Protein AF-A0A973FMV4-F1 (afdb_monomer_lite)

Foldseek 3Di:
DDDDPDPPPQDFDFFFQAFDAFFAAFDWDPDFDDDPLWHKFFFQWAWADAFQKIKTAAAWIDTPNDTDHFAQKIKMFGAAQAVRDTDDPVRPRIDIDGADKDQFFDDDLVLQPDDDDPQSSVNNRDIDSTFGQWYWDWDYPDNFWGKIKTAKGWDQDPRPGIDIGQWIKIWTQDPVRDTDIDIFAGDDDDDPPPDQPQPDDPPDRWRKTKHAGQWAWEWWWFADPVRDIWIKIKTAKRMWIFTPDPPDDDRPPDRTDAIALKMKMFIAPRVPRHTAALVQPDDDDPDRPDPDSNRSMDIAPDGDDDADDPCPPPVNPDDPHDFHFGQKYKEKDWFQDPVRHIKIKMKIAWGARDPVRPGIDFFIFMWTQDPSRHTHCDDNCQRGLGNDTQGHQHWGQWYWYDAFQKIWIAFGDGPPPPLQQARWTKIFGAASNRHTDQQDPPPDSHSIHGRRPHRHDDDDDPSKDRFGSWYKYKHNHDHDPPDPGRQTPRKIKIKTAWGAIPVRDTDRIITIAMDRGHRHPDGGDRDFGKIKGKKDFPWDWDDDPVDTDTFWKWFWKKKWFKADDCVQAVFWAKFKKKFFAADPRSDDPIPVVDDSPGDIFDRQALDPVDPHRDDHDDPNNRMRMGTPCNRPVDRIDIGRIMMMMMGTDRHPDSRTTMDTNDMDTDIATQAFWFKFQDPVQWDFDADPVLATPDIWHKMATADPVCLVRGFAQLVQQVRVVHHSKDKFKKFKFKDWDAPVDPADDQDQDQLQPDDLVNCVRRFKMKIAISVQHGRGDMDIQFAADPPGMFMFGSVPPRDTDGGPVVVVQDFTKMKMWMATRSPPSGDGPPVSSVRSTDDIDIGGHHHHDDPDPPDDD

Structure (mmCIF, N/CA/C/O backbone):
data_AF-A0A973FMV4-F1
#
_entry.id   AF-A0A973FMV4-F1
#
loop_
_atom_site.group_PDB
_atom_site.id
_atom_site.type_symbol
_atom_site.label_atom_id
_atom_site.label_alt_id
_atom_site.label_comp_id
_atom_site.label_asym_id
_atom_site.label_entity_id
_atom_site.label_seq_id
_atom_site.pdbx_PDB_ins_code
_atom_site.Cartn_x
_atom_site.Cartn_y
_atom_site.Cartn_z
_atom_site.occupancy
_atom_site.B_iso_or_equiv
_atom_site.auth_seq_id
_atom_site.auth_comp_id
_atom_site.auth_asym_id
_atom_site.auth_atom_id
_atom_site.pdbx_PDB_model_num
ATOM 1 N N . MET A 1 1 ? -16.065 28.332 24.708 1.00 24.17 1 MET A N 1
ATOM 2 C CA . MET A 1 1 ? -14.811 29.076 24.448 1.00 24.17 1 MET A CA 1
ATOM 3 C C . MET A 1 1 ? -14.912 29.711 23.071 1.00 24.17 1 MET A C 1
ATOM 5 O O . MET A 1 1 ? -15.606 29.163 22.229 1.00 24.17 1 MET A O 1
ATOM 9 N N . ALA A 1 2 ? -14.351 30.909 22.912 1.00 19.81 2 ALA A N 1
ATOM 10 C CA . ALA A 1 2 ? -14.597 31.824 21.800 1.00 19.81 2 ALA A CA 1
ATOM 11 C C . ALA A 1 2 ? -14.082 31.318 20.441 1.00 19.81 2 ALA A C 1
ATOM 13 O O . ALA A 1 2 ? -13.019 30.707 20.370 1.00 19.81 2 ALA A O 1
ATOM 14 N N . ALA A 1 3 ? -14.823 31.653 19.380 1.00 25.33 3 ALA A N 1
ATOM 15 C CA . ALA A 1 3 ? -14.397 31.561 17.990 1.00 25.33 3 ALA A CA 1
ATOM 16 C C . ALA A 1 3 ? -13.209 32.509 17.753 1.00 25.33 3 ALA A C 1
ATOM 18 O O . ALA A 1 3 ? -13.370 33.729 17.713 1.00 25.33 3 ALA A O 1
ATOM 19 N N . GLY A 1 4 ? -12.011 31.938 17.651 1.00 22.44 4 GLY A N 1
ATOM 20 C CA . GLY A 1 4 ? -10.815 32.610 17.164 1.00 22.44 4 GLY A CA 1
ATOM 21 C C . GLY A 1 4 ? -10.494 32.083 15.772 1.00 22.44 4 GLY A C 1
ATOM 22 O O . GLY A 1 4 ? -10.337 30.881 15.597 1.00 22.44 4 GLY A O 1
ATOM 23 N N . SER A 1 5 ? -10.388 32.986 14.802 1.00 24.94 5 SER A N 1
ATOM 24 C CA . SER A 1 5 ? -9.951 32.756 13.421 1.00 24.94 5 SER A CA 1
ATOM 25 C C . SER A 1 5 ? -8.449 32.435 13.318 1.00 24.94 5 SER A C 1
ATOM 27 O O . SER A 1 5 ? -7.736 33.030 12.513 1.00 24.94 5 SER A O 1
ATOM 29 N N . GLY A 1 6 ? -7.938 31.566 14.188 1.00 23.03 6 GLY A N 1
ATOM 30 C CA . GLY A 1 6 ? -6.608 30.994 14.038 1.00 23.03 6 GLY A CA 1
ATOM 31 C C . GLY A 1 6 ? -6.732 29.743 13.187 1.00 23.03 6 GLY A C 1
ATOM 32 O O . GLY A 1 6 ? -7.500 28.856 13.549 1.00 23.03 6 GLY A O 1
ATOM 33 N N . GLU A 1 7 ? -6.009 29.679 12.070 1.00 24.47 7 GLU A N 1
ATOM 34 C CA . GLU A 1 7 ? -5.793 28.424 11.354 1.00 24.47 7 GLU A CA 1
ATOM 35 C C . GLU A 1 7 ? -5.340 27.366 12.366 1.00 24.47 7 GLU A C 1
ATOM 37 O O . GLU A 1 7 ? -4.247 27.446 12.933 1.00 24.47 7 GLU A O 1
ATOM 42 N N . VAL A 1 8 ? -6.212 26.399 12.641 1.00 25.64 8 VAL A N 1
ATOM 43 C CA . VAL A 1 8 ? -5.812 25.179 13.330 1.00 25.64 8 VAL A CA 1
ATOM 44 C C . VAL A 1 8 ? -5.012 24.401 12.293 1.00 25.64 8 VAL A C 1
ATOM 46 O O . VAL A 1 8 ? -5.556 24.009 11.258 1.00 25.64 8 VAL A O 1
ATOM 49 N N . ALA A 1 9 ? -3.703 24.278 12.517 1.00 27.02 9 ALA A N 1
ATOM 50 C CA . ALA A 1 9 ? -2.853 23.431 11.691 1.00 27.02 9 ALA A CA 1
ATOM 51 C C . ALA A 1 9 ? -3.421 22.008 11.691 1.00 27.02 9 ALA A C 1
ATOM 53 O O . ALA A 1 9 ? -3.911 21.557 12.728 1.00 27.02 9 ALA A O 1
ATOM 54 N N . ASP A 1 10 ? -3.343 21.312 10.556 1.00 30.14 10 ASP A N 1
ATOM 55 C CA . ASP A 1 10 ? -3.688 19.894 10.493 1.00 30.14 10 ASP A CA 1
ATOM 56 C C . ASP A 1 10 ? -2.794 19.158 11.501 1.00 30.14 10 ASP A C 1
ATOM 58 O O . ASP A 1 10 ? -1.574 19.064 11.331 1.00 30.14 10 ASP A O 1
ATOM 62 N N . VAL A 1 11 ? -3.381 18.717 12.613 1.00 31.17 11 VAL A N 1
ATOM 63 C CA . VAL A 1 11 ? -2.667 17.939 13.622 1.00 31.17 11 VAL A CA 1
ATOM 64 C C . VAL A 1 11 ? -2.811 16.480 13.232 1.00 31.17 11 VAL A C 1
ATOM 66 O O . VAL A 1 11 ? -3.914 16.007 12.974 1.00 31.17 11 VAL A O 1
ATOM 69 N N . THR A 1 12 ? -1.684 15.776 13.173 1.00 30.75 12 THR A N 1
ATOM 70 C CA . THR A 1 12 ? -1.635 14.328 12.968 1.00 30.75 12 THR A CA 1
ATOM 71 C C . THR A 1 12 ? -2.598 13.619 13.925 1.00 30.75 12 THR A C 1
ATOM 73 O O . THR A 1 12 ? -2.597 13.920 15.121 1.00 30.75 12 THR A O 1
ATOM 76 N N . GLY A 1 13 ? -3.434 12.731 13.380 1.00 35.91 13 GLY A N 1
ATOM 77 C CA . GLY A 1 13 ? -4.390 11.952 14.161 1.00 35.91 13 GLY A CA 1
ATOM 78 C C . GLY A 1 13 ? -5.590 11.475 13.351 1.00 35.91 13 GLY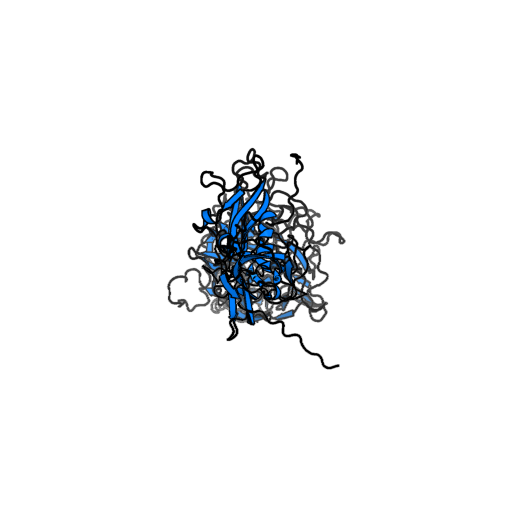 A C 1
ATOM 79 O O . GLY A 1 13 ? -6.372 12.268 12.845 1.00 35.91 13 GLY A O 1
ATOM 80 N N . ALA A 1 14 ? -5.754 10.154 13.298 1.00 35.53 14 ALA A N 1
ATOM 81 C CA . ALA A 1 14 ? -6.894 9.388 12.780 1.00 35.53 14 ALA A CA 1
ATOM 82 C C . ALA A 1 14 ? -6.925 9.118 11.254 1.00 35.53 14 ALA A C 1
ATOM 84 O O . ALA A 1 14 ? -7.119 7.963 10.871 1.00 35.53 14 ALA A O 1
ATOM 85 N N . THR A 1 15 ? -6.623 10.082 10.379 1.00 42.78 15 THR A N 1
ATOM 86 C CA . THR A 1 15 ? -6.487 9.837 8.926 1.00 42.78 15 THR A CA 1
ATOM 87 C C . THR A 1 15 ? -5.191 10.445 8.424 1.00 42.78 15 THR A C 1
ATOM 89 O O . THR A 1 15 ? -5.005 11.655 8.528 1.00 42.78 15 THR A O 1
ATOM 92 N N . GLN A 1 16 ? -4.277 9.637 7.882 1.00 41.00 16 GLN A N 1
ATOM 93 C CA . GLN A 1 16 ? -3.036 10.180 7.338 1.00 41.00 16 GLN A CA 1
ATOM 94 C C . GLN A 1 16 ? -3.319 10.884 6.011 1.00 41.00 16 GLN A C 1
ATOM 96 O O . GLN A 1 16 ? -3.355 10.266 4.951 1.00 41.00 16 GLN A O 1
ATOM 101 N N . LEU A 1 17 ? -3.538 12.192 6.095 1.00 49.50 17 LEU A N 1
ATOM 102 C CA . LEU A 1 17 ? -3.552 13.088 4.955 1.00 49.50 17 LEU A CA 1
ATOM 103 C C . LEU A 1 17 ? -2.108 13.295 4.503 1.00 49.50 17 LEU A C 1
ATOM 105 O O . LEU A 1 17 ? -1.320 13.899 5.227 1.00 49.50 17 LEU A O 1
ATOM 109 N N . SER A 1 18 ? -1.725 12.778 3.339 1.00 49.75 18 SER A N 1
ATOM 110 C CA . SER A 1 18 ? -0.376 13.000 2.816 1.00 49.75 18 SER A CA 1
ATOM 111 C C . SER A 1 18 ? -0.272 14.451 2.322 1.00 49.75 18 SER A C 1
ATOM 113 O O . SER A 1 18 ? -0.866 14.755 1.280 1.00 49.75 18 SER A O 1
ATOM 115 N N . PRO A 1 19 ? 0.443 15.364 3.012 1.00 52.84 19 PRO A N 1
ATOM 116 C CA . PRO A 1 19 ? 0.481 16.770 2.630 1.00 52.84 19 PRO A CA 1
ATOM 117 C C . PRO A 1 19 ? 1.036 16.930 1.212 1.00 52.84 19 PRO A C 1
ATOM 119 O O . PRO A 1 19 ? 1.920 16.178 0.782 1.00 52.84 19 PRO A O 1
ATOM 122 N N . ALA A 1 20 ? 0.503 17.902 0.471 1.00 58.97 20 ALA A N 1
ATOM 123 C CA . ALA A 1 20 ? 1.030 18.254 -0.835 1.00 58.97 20 ALA A CA 1
ATOM 124 C C . ALA A 1 20 ? 2.138 19.298 -0.682 1.00 58.97 20 ALA A C 1
ATOM 126 O O . ALA A 1 20 ? 1.915 20.368 -0.120 1.00 58.97 20 ALA A O 1
ATOM 127 N N . GLY A 1 21 ? 3.337 18.997 -1.173 1.00 61.78 21 GLY A N 1
ATOM 128 C CA . GLY A 1 21 ? 4.475 19.904 -1.079 1.00 61.78 21 GLY A CA 1
ATOM 129 C C . GLY A 1 21 ? 5.780 19.243 -1.503 1.00 61.78 21 GLY A C 1
ATOM 130 O O . GLY A 1 21 ? 5.813 18.060 -1.845 1.00 61.78 21 GLY A O 1
ATOM 131 N N . SER A 1 22 ? 6.860 20.021 -1.486 1.00 70.25 22 SER A N 1
ATOM 132 C CA . SER A 1 22 ? 8.196 19.531 -1.819 1.00 70.25 22 SER A CA 1
ATOM 133 C C . SER A 1 22 ? 8.661 18.491 -0.808 1.00 70.25 22 SER A C 1
ATOM 135 O O . SER A 1 22 ? 8.516 18.676 0.403 1.00 70.25 22 SER A O 1
ATOM 137 N N . LEU A 1 23 ? 9.230 17.398 -1.312 1.00 77.19 23 LEU A N 1
ATOM 138 C CA . LEU A 1 23 ? 9.696 16.285 -0.494 1.00 77.19 23 LEU A CA 1
ATOM 139 C C . LEU A 1 23 ? 10.839 16.703 0.437 1.00 77.19 23 LEU A C 1
ATOM 141 O O . LEU A 1 23 ? 11.730 17.463 0.055 1.00 77.19 23 LEU A O 1
ATOM 145 N N . LYS A 1 24 ? 10.836 16.152 1.654 1.00 78.31 24 LYS A N 1
ATOM 146 C CA . LYS A 1 24 ? 11.983 16.197 2.569 1.00 78.31 24 LYS A CA 1
ATOM 147 C C . LYS A 1 24 ? 13.220 15.594 1.888 1.00 78.31 24 LYS A C 1
ATOM 149 O O . LYS A 1 24 ? 13.071 14.605 1.167 1.00 78.31 24 LYS A O 1
ATOM 154 N N . PRO A 1 25 ? 14.433 16.117 2.145 1.00 79.69 25 PRO A N 1
ATOM 155 C CA . PRO A 1 25 ? 15.651 15.524 1.612 1.00 79.69 25 PRO A CA 1
ATOM 156 C C . PRO A 1 25 ? 15.796 14.056 2.030 1.00 79.69 25 PRO A C 1
ATOM 158 O O . PRO A 1 25 ? 15.626 13.710 3.199 1.00 79.69 25 PRO A O 1
ATOM 161 N N . TRP A 1 26 ? 16.124 13.195 1.073 1.00 84.44 26 TRP A N 1
ATOM 162 C CA . TRP A 1 26 ? 16.372 11.776 1.287 1.00 84.44 26 TRP A CA 1
ATOM 163 C C . TRP A 1 26 ? 17.829 11.583 1.720 1.00 84.44 26 TRP A C 1
ATOM 165 O O . TRP A 1 26 ? 18.738 11.951 0.963 1.00 84.44 26 TRP A O 1
ATOM 175 N N . PRO A 1 27 ? 18.091 11.052 2.928 1.00 81.00 27 PRO A N 1
ATOM 176 C CA . PRO A 1 27 ? 19.449 10.803 3.384 1.00 81.00 27 PRO A CA 1
ATOM 177 C C . PRO A 1 27 ? 20.155 9.733 2.546 1.00 81.00 27 PRO A C 1
ATOM 179 O O . PRO A 1 27 ? 19.561 8.760 2.076 1.00 81.00 27 PRO A O 1
ATOM 182 N N . LEU A 1 28 ? 21.471 9.911 2.411 1.00 81.25 28 LEU A N 1
ATOM 183 C CA . LEU A 1 28 ? 22.369 8.845 1.989 1.00 81.25 28 LEU A CA 1
ATOM 184 C C . LEU A 1 28 ? 22.491 7.839 3.141 1.00 81.25 28 LEU A C 1
ATOM 186 O O . LEU A 1 28 ? 22.871 8.217 4.251 1.00 81.25 28 LEU A O 1
ATOM 190 N N . ILE A 1 29 ? 22.220 6.564 2.877 1.00 78.62 29 ILE A N 1
ATOM 191 C CA . ILE A 1 29 ? 22.495 5.492 3.834 1.00 78.62 29 ILE A CA 1
ATOM 192 C C . ILE A 1 29 ? 24.009 5.256 3.853 1.00 78.62 29 ILE A C 1
ATOM 194 O O . ILE A 1 29 ? 24.638 5.126 2.803 1.00 78.62 29 ILE A O 1
ATOM 198 N N . ALA A 1 30 ? 24.605 5.158 5.044 1.00 65.81 30 ALA A N 1
ATOM 199 C CA . ALA A 1 30 ? 26.045 4.922 5.224 1.00 65.81 30 ALA A CA 1
ATOM 200 C C . ALA A 1 30 ? 26.536 3.554 4.693 1.00 65.81 30 ALA A C 1
ATOM 202 O O . ALA A 1 30 ? 27.715 3.227 4.811 1.00 65.81 30 ALA A O 1
ATOM 203 N N . THR A 1 31 ? 25.640 2.745 4.127 1.00 69.19 31 THR A N 1
ATOM 204 C CA . THR A 1 31 ? 25.896 1.405 3.606 1.00 69.19 31 THR A CA 1
ATOM 205 C C . THR A 1 31 ? 25.803 1.401 2.085 1.00 69.19 31 THR A C 1
ATOM 207 O O . THR A 1 31 ? 24.823 1.883 1.518 1.00 69.19 31 THR A O 1
ATOM 210 N N . SER A 1 32 ? 26.786 0.799 1.426 1.00 73.88 32 SER A N 1
ATOM 211 C CA . SER A 1 32 ? 26.809 0.556 -0.016 1.00 73.88 32 SER A CA 1
ATOM 212 C C . SER A 1 32 ? 26.466 -0.906 -0.327 1.00 73.88 32 SER A C 1
ATOM 214 O O . SER A 1 32 ? 26.467 -1.768 0.558 1.00 73.88 32 SER A O 1
ATOM 216 N N . ILE A 1 33 ? 26.163 -1.203 -1.595 1.00 79.38 33 ILE A N 1
ATOM 217 C CA . ILE A 1 33 ? 26.164 -2.596 -2.063 1.00 79.38 33 ILE A CA 1
ATOM 218 C C . ILE A 1 33 ? 27.600 -3.104 -1.944 1.00 79.38 33 ILE A C 1
ATOM 220 O O . ILE A 1 33 ? 28.506 -2.510 -2.532 1.00 79.38 33 ILE A O 1
ATOM 224 N N . SER A 1 34 ? 27.813 -4.192 -1.206 1.00 75.06 34 SER A N 1
ATOM 225 C CA . SER A 1 34 ? 29.138 -4.772 -1.002 1.00 75.06 34 SER A CA 1
ATOM 226 C C . SER A 1 34 ? 29.154 -6.272 -1.293 1.00 75.06 34 SER A C 1
ATOM 228 O O . SER A 1 34 ? 28.176 -6.988 -1.084 1.00 75.06 34 SER A O 1
ATOM 230 N N . TYR A 1 35 ? 30.289 -6.755 -1.799 1.00 70.31 35 TYR A N 1
ATOM 231 C CA . TYR A 1 35 ? 30.557 -8.177 -2.008 1.00 70.31 35 TYR A CA 1
ATOM 232 C C . TYR A 1 35 ? 32.007 -8.476 -1.644 1.00 70.31 35 TYR A C 1
ATOM 234 O O . TYR A 1 35 ? 32.924 -7.786 -2.090 1.00 70.31 35 TYR A O 1
ATOM 242 N N . GLY A 1 36 ? 32.224 -9.485 -0.797 1.00 67.25 36 GLY A N 1
ATOM 243 C CA . GLY A 1 36 ? 33.569 -9.862 -0.349 1.00 67.25 36 GLY A CA 1
ATOM 244 C C . GLY A 1 36 ? 34.335 -8.728 0.350 1.00 67.25 36 GLY A C 1
ATOM 245 O O . GLY A 1 36 ? 35.557 -8.671 0.247 1.00 67.25 36 GLY A O 1
ATOM 246 N N . GLY A 1 37 ? 33.632 -7.798 1.010 1.00 68.31 37 GLY A N 1
ATOM 247 C CA . GLY A 1 37 ? 34.230 -6.632 1.673 1.00 68.31 37 GLY A CA 1
ATOM 248 C C . GLY A 1 37 ? 34.628 -5.481 0.739 1.00 68.31 37 GLY A C 1
ATOM 249 O O . GLY A 1 37 ? 35.266 -4.539 1.196 1.00 68.31 37 GLY A O 1
ATOM 250 N N . SER A 1 38 ? 34.272 -5.546 -0.549 1.00 75.50 38 SER A N 1
ATOM 251 C CA . SER A 1 38 ? 34.484 -4.463 -1.516 1.00 75.50 38 SER A CA 1
ATOM 252 C C . SER A 1 38 ? 33.169 -3.821 -1.932 1.00 75.50 38 SER A C 1
ATOM 254 O O . SER A 1 38 ? 32.194 -4.517 -2.221 1.00 75.50 38 SER A O 1
ATOM 256 N N . ASP A 1 39 ? 33.177 -2.497 -2.020 1.00 81.31 39 ASP A N 1
ATOM 257 C CA . ASP A 1 39 ? 32.053 -1.709 -2.507 1.00 81.31 39 ASP A CA 1
ATOM 258 C C . ASP A 1 39 ? 31.834 -1.917 -4.007 1.00 81.31 39 ASP A C 1
ATOM 260 O O . ASP A 1 39 ? 32.777 -1.934 -4.806 1.00 81.31 39 ASP A O 1
ATOM 264 N N . ILE A 1 40 ? 30.565 -2.037 -4.385 1.00 84.31 40 ILE A N 1
ATOM 265 C CA . ILE A 1 40 ? 30.131 -2.278 -5.754 1.00 84.31 40 ILE A CA 1
ATOM 266 C C . ILE A 1 40 ? 29.402 -1.042 -6.250 1.00 84.31 40 ILE A C 1
ATOM 268 O O . ILE A 1 40 ? 28.364 -0.648 -5.719 1.00 84.31 40 ILE A O 1
ATOM 272 N N . THR A 1 41 ? 29.928 -0.440 -7.313 1.00 86.88 41 THR A N 1
ATOM 273 C CA . THR A 1 41 ? 29.162 0.564 -8.062 1.00 86.88 41 THR A CA 1
ATOM 274 C C . THR A 1 41 ? 28.287 -0.134 -9.090 1.00 86.88 41 THR A C 1
ATOM 276 O O . THR A 1 41 ? 28.741 -1.095 -9.716 1.00 86.88 41 THR A O 1
ATOM 279 N N . VAL A 1 42 ? 27.061 0.348 -9.286 1.00 89.31 42 VAL A N 1
ATOM 280 C CA . VAL A 1 42 ? 26.093 -0.252 -10.213 1.00 89.31 42 VAL A CA 1
ATOM 281 C C . VAL A 1 42 ? 25.366 0.828 -11.011 1.00 89.31 42 VAL A C 1
ATOM 283 O O . VAL A 1 42 ? 25.017 1.876 -10.473 1.00 89.31 42 VAL A O 1
ATOM 286 N N . SER A 1 43 ? 25.132 0.592 -12.301 1.00 90.12 43 SER A N 1
ATOM 287 C CA . SER A 1 43 ? 24.238 1.403 -13.138 1.00 90.12 43 SER A CA 1
ATOM 288 C C . SER A 1 43 ? 23.545 0.550 -14.200 1.00 90.12 43 SER A C 1
ATOM 290 O O . SER A 1 43 ? 24.048 -0.513 -14.567 1.00 90.12 43 SER A O 1
ATOM 292 N N . ASN A 1 44 ? 22.404 1.012 -14.722 1.00 90.00 44 ASN A N 1
ATOM 293 C CA . ASN A 1 44 ? 21.593 0.272 -15.706 1.00 90.00 44 ASN A CA 1
ATOM 294 C C . ASN A 1 44 ? 21.214 -1.153 -15.240 1.00 90.00 44 ASN A C 1
ATOM 296 O O . ASN A 1 44 ? 21.119 -2.069 -16.066 1.00 90.00 44 ASN A O 1
ATOM 300 N N . ALA A 1 45 ? 21.080 -1.345 -13.926 1.00 92.31 45 ALA A N 1
ATOM 301 C CA . ALA A 1 45 ? 20.586 -2.573 -13.317 1.00 92.31 45 ALA A CA 1
ATOM 302 C C . ALA A 1 45 ? 19.067 -2.500 -13.174 1.00 92.31 45 ALA A C 1
ATOM 304 O O . ALA A 1 45 ? 18.526 -1.422 -12.924 1.00 92.31 45 ALA A O 1
ATOM 305 N N . GLY A 1 46 ? 18.399 -3.643 -13.291 1.00 93.56 46 GLY A N 1
ATOM 306 C CA . GLY A 1 46 ? 17.000 -3.741 -12.911 1.00 93.56 46 GLY A CA 1
ATOM 307 C C . GLY A 1 46 ? 16.881 -3.816 -11.395 1.00 93.56 46 GLY A C 1
ATOM 308 O O . GLY A 1 46 ? 17.590 -4.594 -10.753 1.00 93.56 46 GLY A O 1
ATOM 309 N N . VAL A 1 47 ? 16.012 -2.994 -10.816 1.00 94.50 47 VAL A N 1
ATOM 310 C CA . VAL A 1 47 ? 15.803 -2.926 -9.369 1.00 94.50 47 VAL A CA 1
ATOM 311 C C . VAL A 1 47 ? 14.321 -3.049 -9.078 1.00 94.50 47 VAL A C 1
ATOM 313 O O . VAL A 1 47 ? 13.501 -2.446 -9.760 1.00 94.50 47 VAL A O 1
ATOM 316 N N . THR A 1 48 ? 13.984 -3.857 -8.082 1.00 94.44 48 THR A N 1
ATOM 317 C CA . THR A 1 48 ? 12.604 -4.049 -7.641 1.00 94.44 48 THR A CA 1
ATOM 318 C C . THR A 1 48 ? 12.573 -4.458 -6.171 1.00 94.44 48 THR A C 1
ATOM 320 O O . THR A 1 48 ? 13.612 -4.778 -5.588 1.00 94.44 48 THR A O 1
ATOM 323 N N . ALA A 1 49 ? 11.388 -4.471 -5.573 1.00 92.62 49 ALA A N 1
ATOM 324 C CA . ALA A 1 49 ? 11.160 -5.029 -4.250 1.00 92.62 49 ALA A CA 1
ATOM 325 C C . ALA A 1 49 ? 10.137 -6.157 -4.318 1.00 92.62 49 ALA A C 1
ATOM 327 O O . ALA A 1 49 ? 9.235 -6.152 -5.150 1.00 92.62 49 ALA A O 1
ATOM 328 N N . LEU A 1 50 ? 10.272 -7.120 -3.421 1.00 90.25 50 LEU A N 1
ATOM 329 C CA . LEU A 1 50 ? 9.277 -8.145 -3.178 1.00 90.25 50 LEU A CA 1
ATOM 330 C C . LEU A 1 50 ? 9.002 -8.138 -1.677 1.00 90.25 50 LEU A C 1
ATOM 332 O O . LEU A 1 50 ? 9.839 -8.591 -0.895 1.00 90.25 50 LEU A O 1
ATOM 336 N N . GLY A 1 51 ? 7.855 -7.569 -1.301 1.00 84.81 51 GLY A N 1
ATOM 337 C CA . GLY A 1 51 ? 7.510 -7.283 0.087 1.00 84.81 51 GLY A CA 1
ATOM 338 C C . GLY A 1 51 ? 8.609 -6.485 0.788 1.00 84.81 51 GLY A C 1
ATOM 339 O O . GLY A 1 51 ? 8.907 -5.367 0.374 1.00 84.81 51 GLY A O 1
ATOM 340 N N . THR A 1 52 ? 9.255 -7.053 1.809 1.00 88.19 52 THR A N 1
ATOM 341 C CA . THR A 1 52 ? 10.300 -6.352 2.580 1.00 88.19 52 THR A CA 1
ATOM 342 C C . THR A 1 52 ? 11.720 -6.575 2.053 1.00 88.19 52 THR A C 1
ATOM 344 O O . THR A 1 52 ? 12.684 -6.329 2.774 1.00 88.19 52 THR A O 1
ATOM 347 N N . ARG A 1 53 ? 11.893 -7.072 0.823 1.00 91.12 53 ARG A N 1
ATOM 348 C CA . ARG A 1 53 ? 13.208 -7.408 0.259 1.00 91.12 53 ARG A CA 1
ATOM 349 C C . ARG A 1 53 ? 13.464 -6.711 -1.065 1.00 91.12 53 ARG A C 1
ATOM 351 O O . ARG A 1 53 ? 12.673 -6.821 -1.995 1.00 91.12 53 ARG A O 1
ATOM 358 N N . ILE A 1 54 ? 14.617 -6.063 -1.178 1.00 93.56 54 ILE A N 1
ATOM 359 C CA . ILE A 1 54 ? 15.058 -5.368 -2.391 1.00 93.56 54 ILE A CA 1
ATOM 360 C C . ILE A 1 54 ? 15.949 -6.290 -3.220 1.00 93.56 54 ILE A C 1
ATOM 362 O O . ILE A 1 54 ? 16.799 -6.981 -2.664 1.00 93.56 54 ILE A O 1
ATOM 366 N N . TYR A 1 55 ? 15.805 -6.243 -4.545 1.00 94.25 55 TYR A N 1
ATOM 367 C CA . TYR A 1 55 ? 16.652 -6.938 -5.512 1.00 94.25 55 TYR A CA 1
ATOM 368 C C . TYR A 1 55 ? 17.302 -5.949 -6.479 1.00 94.25 55 TYR A C 1
ATOM 370 O O . TYR A 1 55 ? 16.646 -5.047 -6.992 1.00 94.25 55 TYR A O 1
ATOM 378 N N . VAL A 1 56 ? 18.585 -6.163 -6.766 1.00 94.56 56 VAL A N 1
ATOM 379 C CA . VAL A 1 56 ? 19.385 -5.446 -7.764 1.00 94.56 56 VAL A CA 1
ATOM 380 C C . VAL A 1 56 ? 19.974 -6.486 -8.705 1.00 94.56 56 VAL A C 1
ATOM 382 O O . VAL A 1 56 ? 20.787 -7.310 -8.292 1.00 94.56 56 VAL A O 1
ATOM 385 N N . ILE A 1 57 ? 19.549 -6.475 -9.962 1.00 94.62 57 ILE A N 1
ATOM 386 C CA . ILE A 1 57 ? 19.827 -7.540 -10.925 1.00 94.62 57 ILE A CA 1
ATOM 387 C C . ILE A 1 57 ? 20.661 -6.984 -12.083 1.00 94.62 57 ILE A C 1
ATOM 389 O O . ILE A 1 57 ? 20.319 -5.973 -12.695 1.00 94.62 57 ILE A O 1
ATOM 393 N N . GLY A 1 58 ? 21.775 -7.656 -12.373 1.00 92.88 58 GLY A N 1
ATOM 394 C CA . GLY A 1 58 ? 22.690 -7.370 -13.473 1.00 92.88 58 GLY A CA 1
ATOM 395 C C . GLY A 1 58 ? 23.209 -5.930 -13.503 1.00 92.88 58 GLY A C 1
ATOM 396 O O . GLY A 1 58 ? 23.631 -5.363 -12.490 1.00 92.88 58 GLY A O 1
ATOM 397 N N . GLY A 1 59 ? 23.224 -5.349 -14.701 1.00 92.31 59 GLY A N 1
ATOM 398 C CA . GLY A 1 59 ? 23.705 -3.996 -14.954 1.00 92.31 59 GLY A CA 1
ATOM 399 C C . GLY A 1 59 ? 25.208 -3.928 -15.201 1.00 92.31 59 GLY A C 1
ATOM 400 O O . GLY A 1 59 ? 25.905 -4.937 -15.323 1.00 92.31 59 GLY A O 1
ATOM 401 N N . SER A 1 60 ? 25.711 -2.702 -15.289 1.00 89.50 60 SER A N 1
ATOM 402 C CA . SER A 1 60 ? 27.137 -2.426 -15.401 1.00 89.50 60 SER A CA 1
ATOM 403 C C . SER A 1 60 ? 27.718 -2.159 -14.020 1.00 89.50 60 SER A C 1
ATOM 405 O O . SER A 1 60 ? 27.275 -1.255 -13.313 1.00 89.50 60 SER A O 1
ATOM 407 N N . GLN A 1 61 ? 28.737 -2.926 -13.654 1.00 85.88 61 GLN A N 1
ATOM 408 C CA . GLN A 1 61 ? 29.304 -2.967 -12.316 1.00 85.88 61 GLN A CA 1
ATOM 409 C C . GLN A 1 61 ? 30.794 -2.623 -12.312 1.00 85.88 61 GLN A C 1
ATOM 411 O O . GLN A 1 61 ? 31.497 -2.747 -13.320 1.00 85.88 61 GLN A O 1
ATOM 416 N N . LYS A 1 62 ? 31.280 -2.184 -11.154 1.00 80.31 62 LYS A N 1
ATOM 417 C CA . LYS A 1 62 ? 32.712 -2.117 -10.846 1.00 80.31 62 LYS A CA 1
ATOM 418 C C . LYS A 1 62 ? 32.930 -2.676 -9.447 1.00 80.31 62 LYS A C 1
ATOM 420 O O . LYS A 1 62 ? 32.304 -2.178 -8.512 1.00 80.31 62 LYS A O 1
ATOM 425 N N . VAL A 1 63 ? 33.798 -3.680 -9.333 1.00 72.88 63 VAL A N 1
ATOM 426 C CA . VAL A 1 63 ? 34.196 -4.320 -8.071 1.00 72.88 63 VAL A CA 1
ATOM 427 C C . VAL A 1 63 ? 35.697 -4.098 -7.895 1.00 72.88 63 VAL A C 1
ATOM 429 O O . VAL A 1 63 ? 36.505 -4.623 -8.666 1.00 72.88 63 VAL A O 1
ATOM 432 N N . GLY A 1 64 ? 36.081 -3.263 -6.926 1.00 70.44 64 GLY A N 1
ATOM 433 C CA . GLY A 1 64 ? 37.467 -2.803 -6.797 1.00 70.44 64 GLY A CA 1
ATOM 434 C C . GLY A 1 64 ? 37.932 -2.069 -8.062 1.00 70.44 64 GLY A C 1
ATOM 435 O O . GLY A 1 64 ? 37.333 -1.072 -8.461 1.00 70.44 64 GLY A O 1
ATOM 436 N N . GLU A 1 65 ? 38.981 -2.569 -8.720 1.00 70.06 65 GLU A N 1
ATOM 437 C CA . GLU A 1 65 ? 39.478 -2.029 -9.999 1.00 70.06 65 GLU A CA 1
ATOM 438 C C . GLU A 1 65 ? 38.849 -2.690 -11.238 1.00 70.06 65 GLU A C 1
ATOM 440 O O . GLU A 1 65 ? 38.983 -2.168 -12.344 1.00 70.06 65 GLU A O 1
ATOM 445 N N . THR A 1 66 ? 38.126 -3.804 -11.076 1.00 76.38 66 THR A N 1
ATOM 446 C CA . THR A 1 66 ? 37.578 -4.571 -12.205 1.00 76.38 66 THR A CA 1
ATOM 447 C C . THR A 1 66 ? 36.228 -4.009 -12.634 1.00 76.38 66 THR A C 1
ATOM 449 O O . THR A 1 66 ? 35.278 -3.981 -11.850 1.00 76.38 66 THR A O 1
ATOM 452 N N . GLN A 1 67 ? 36.129 -3.583 -13.893 1.00 79.31 67 GLN A N 1
ATOM 453 C CA . GLN A 1 67 ? 34.876 -3.159 -14.513 1.00 79.31 67 GLN A CA 1
ATOM 454 C C . GLN A 1 67 ? 34.231 -4.330 -15.260 1.00 79.31 67 GLN A C 1
ATOM 456 O O . GLN A 1 67 ? 34.868 -4.970 -16.092 1.00 79.31 67 GLN A O 1
ATOM 461 N N . VAL A 1 68 ? 32.956 -4.583 -14.972 1.00 83.31 68 VAL A N 1
ATOM 462 C CA . VAL A 1 68 ? 32.128 -5.593 -15.640 1.00 83.31 68 VAL A CA 1
ATOM 463 C C . VAL A 1 68 ? 30.937 -4.875 -16.257 1.00 83.31 68 VAL A C 1
ATOM 465 O O . VAL A 1 68 ? 30.039 -4.437 -15.546 1.00 83.31 68 VAL A O 1
ATOM 468 N N . ASP A 1 69 ? 30.915 -4.707 -17.576 1.00 83.00 69 ASP A N 1
ATOM 469 C CA . ASP A 1 69 ? 29.841 -3.936 -18.219 1.00 83.00 69 ASP A CA 1
ATOM 470 C C . ASP A 1 69 ? 28.519 -4.704 -18.355 1.00 83.00 69 ASP A C 1
ATOM 472 O O . ASP A 1 69 ? 27.464 -4.067 -18.373 1.00 83.00 69 ASP A O 1
ATOM 476 N N . TYR A 1 70 ? 28.569 -6.039 -18.369 1.00 88.56 70 TYR A N 1
ATOM 477 C CA . TYR A 1 70 ? 27.409 -6.934 -18.441 1.00 88.56 70 TYR A CA 1
ATOM 478 C C . TYR A 1 70 ? 27.455 -7.934 -17.289 1.00 88.56 70 TYR A C 1
ATOM 480 O O . TYR A 1 70 ? 28.022 -9.016 -17.419 1.00 88.56 70 TYR A O 1
ATOM 488 N N . SER A 1 71 ? 26.900 -7.555 -16.142 1.00 90.44 71 SER A N 1
ATOM 489 C CA . SER A 1 71 ? 26.912 -8.409 -14.958 1.00 90.44 71 SER A CA 1
ATOM 490 C C . SER A 1 71 ? 25.762 -9.413 -14.958 1.00 90.44 71 SER A C 1
ATOM 492 O O . SER A 1 71 ? 24.650 -9.093 -15.382 1.00 90.44 71 SER A O 1
ATOM 494 N N . ASP A 1 72 ? 26.024 -10.625 -14.468 1.00 91.25 72 ASP A N 1
ATOM 495 C CA . ASP A 1 72 ? 25.015 -11.638 -14.140 1.00 91.25 72 ASP A CA 1
ATOM 496 C C . ASP A 1 72 ? 24.675 -11.678 -12.647 1.00 91.25 72 ASP A C 1
ATOM 498 O O . ASP A 1 72 ? 23.939 -12.550 -12.190 1.00 91.25 72 ASP A O 1
ATOM 502 N N . ASN A 1 73 ? 25.187 -10.720 -11.883 1.00 91.38 73 ASN A N 1
ATOM 503 C CA . ASN A 1 73 ? 25.041 -10.686 -10.443 1.00 91.38 73 ASN A CA 1
ATOM 504 C C . ASN A 1 73 ? 23.642 -10.240 -10.012 1.00 91.38 73 ASN A C 1
ATOM 506 O O . ASN A 1 73 ? 23.117 -9.248 -10.514 1.00 91.38 73 ASN A O 1
ATOM 510 N N . ILE A 1 74 ? 23.081 -10.929 -9.022 1.00 92.56 74 ILE A N 1
ATOM 511 C CA . ILE A 1 74 ? 21.875 -10.536 -8.294 1.00 92.56 74 ILE A CA 1
ATOM 512 C C . ILE A 1 74 ? 22.290 -10.22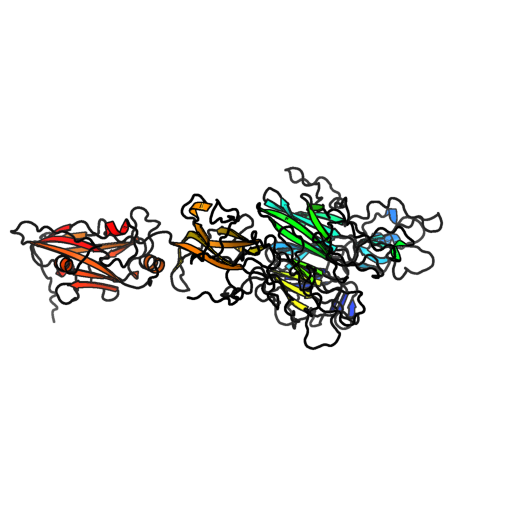8 -6.866 1.00 92.56 74 ILE A C 1
ATOM 514 O O . ILE A 1 74 ? 22.797 -11.109 -6.172 1.00 92.56 74 ILE A O 1
ATOM 518 N N . TYR A 1 75 ? 22.038 -9.007 -6.417 1.00 91.75 75 TYR A N 1
ATOM 519 C CA . TYR A 1 75 ? 22.180 -8.621 -5.021 1.00 91.75 75 TYR A CA 1
ATOM 520 C C . TYR A 1 75 ? 20.809 -8.438 -4.399 1.00 91.75 75 TYR A C 1
ATOM 522 O O . TYR A 1 75 ? 19.908 -7.897 -5.037 1.00 91.75 75 TYR A O 1
ATOM 530 N N . TRP A 1 76 ? 20.648 -8.867 -3.154 1.00 92.06 76 TRP A N 1
ATOM 531 C CA . TRP A 1 76 ? 19.420 -8.610 -2.416 1.00 92.06 76 TRP A CA 1
ATOM 532 C C . TRP A 1 76 ? 19.678 -8.343 -0.943 1.00 92.06 76 TRP A C 1
ATOM 534 O O . TRP A 1 76 ? 20.642 -8.857 -0.375 1.00 92.06 76 TRP A O 1
ATOM 544 N N . ALA A 1 77 ? 18.809 -7.539 -0.341 1.00 91.00 77 ALA A N 1
ATOM 545 C CA . ALA A 1 77 ? 18.865 -7.184 1.069 1.00 91.00 77 ALA A CA 1
ATOM 546 C C . ALA A 1 77 ? 17.452 -7.125 1.654 1.00 91.00 77 ALA A C 1
ATOM 548 O O . ALA A 1 77 ? 16.501 -6.723 0.978 1.00 91.00 77 ALA A O 1
ATOM 549 N N . ASP A 1 78 ? 17.335 -7.544 2.909 1.00 91.44 78 ASP A N 1
ATOM 550 C CA . ASP A 1 78 ? 16.112 -7.422 3.695 1.00 91.44 78 ASP A CA 1
ATOM 551 C C . ASP A 1 78 ? 16.013 -5.998 4.266 1.00 91.44 78 ASP A C 1
ATOM 553 O O . ASP A 1 78 ? 17.022 -5.392 4.626 1.00 91.44 78 ASP A O 1
ATOM 557 N N . VAL A 1 79 ? 14.799 -5.466 4.350 1.00 89.50 79 VAL A N 1
ATOM 558 C CA . VAL A 1 79 ? 14.478 -4.139 4.881 1.00 89.50 79 VAL A CA 1
ATOM 559 C C . VAL A 1 79 ? 13.569 -4.313 6.086 1.00 89.50 79 VAL A C 1
ATOM 561 O O . VAL A 1 79 ? 12.612 -5.080 6.041 1.00 89.50 79 VAL A O 1
ATOM 564 N N . ASN A 1 80 ? 13.850 -3.592 7.166 1.00 87.69 80 ASN A N 1
ATOM 565 C CA . ASN A 1 80 ? 12.904 -3.443 8.258 1.00 87.69 80 ASN A CA 1
ATOM 566 C C . ASN A 1 80 ? 11.815 -2.458 7.787 1.00 87.69 80 ASN A C 1
ATOM 568 O O . ASN A 1 80 ? 12.139 -1.287 7.575 1.00 87.69 80 ASN A O 1
ATOM 572 N N . PRO A 1 81 ? 10.554 -2.890 7.610 1.00 80.81 81 PRO A N 1
ATOM 573 C CA . PRO A 1 81 ? 9.502 -2.033 7.066 1.00 80.81 81 PRO A CA 1
ATOM 574 C C . PRO A 1 81 ? 9.111 -0.880 8.003 1.00 80.81 81 PRO A C 1
ATOM 576 O O . PRO A 1 81 ? 8.576 0.122 7.537 1.00 80.81 81 PRO A O 1
ATOM 579 N N . GLU A 1 82 ? 9.417 -0.958 9.297 1.00 79.06 82 GLU A N 1
ATOM 580 C CA . GLU A 1 82 ? 9.142 0.113 10.263 1.00 79.06 82 GLU A CA 1
ATOM 581 C C . GLU A 1 82 ? 10.125 1.270 10.123 1.00 79.06 82 GLU A C 1
ATOM 583 O O . GLU A 1 82 ? 9.751 2.437 10.075 1.00 79.06 82 GLU A O 1
ATOM 588 N N . THR A 1 83 ? 11.411 0.951 9.991 1.00 80.88 83 THR A N 1
ATOM 589 C CA . THR A 1 83 ? 12.481 1.963 9.995 1.00 80.88 83 THR A CA 1
ATOM 590 C C . THR A 1 83 ? 13.046 2.261 8.607 1.00 80.88 83 THR A C 1
ATOM 592 O O . THR A 1 83 ? 13.821 3.204 8.440 1.00 80.88 83 THR A O 1
ATOM 595 N N . GLY A 1 84 ? 12.737 1.417 7.621 1.00 82.31 84 GLY A N 1
ATOM 596 C CA . GLY A 1 84 ? 13.363 1.389 6.300 1.00 82.31 84 GLY A CA 1
ATOM 597 C C . GLY A 1 84 ? 14.862 1.056 6.328 1.00 82.31 84 GLY A C 1
ATOM 598 O O . GLY A 1 84 ? 15.557 1.249 5.333 1.00 82.31 84 GLY A O 1
ATOM 599 N N . SER A 1 85 ? 15.392 0.565 7.452 1.00 88.06 85 SER A N 1
ATOM 600 C CA . SER A 1 85 ? 16.808 0.195 7.569 1.00 88.06 85 SER A CA 1
ATOM 601 C C . SER A 1 85 ? 17.069 -1.187 6.970 1.00 88.06 85 SER A C 1
ATOM 603 O O . SER A 1 85 ? 16.231 -2.081 7.085 1.00 88.06 85 SER A O 1
ATOM 605 N N . LEU A 1 86 ? 18.249 -1.397 6.377 1.00 88.88 86 LEU A N 1
ATOM 606 C CA . LEU A 1 86 ? 18.662 -2.731 5.930 1.00 88.88 86 LEU A CA 1
ATOM 607 C C . LEU A 1 86 ? 18.871 -3.666 7.132 1.00 88.88 86 LEU A C 1
ATOM 609 O O . LEU A 1 86 ? 19.453 -3.271 8.142 1.00 88.88 86 LEU A O 1
ATOM 613 N N . VAL A 1 87 ? 18.428 -4.915 7.008 1.00 88.56 87 VAL A N 1
ATOM 614 C CA . VAL A 1 87 ? 18.530 -5.946 8.048 1.00 88.56 87 VAL A CA 1
ATOM 615 C C . VAL A 1 87 ? 19.758 -6.819 7.792 1.00 88.56 87 VAL A C 1
ATOM 617 O O . VAL A 1 87 ? 19.916 -7.393 6.716 1.00 88.56 87 VAL A O 1
ATOM 620 N N . GLY A 1 88 ? 20.633 -6.933 8.789 1.00 81.69 88 GLY A N 1
ATOM 621 C CA . GLY A 1 88 ? 21.855 -7.741 8.737 1.00 81.69 88 GLY A CA 1
ATOM 622 C C . GLY A 1 88 ? 22.972 -7.147 9.594 1.00 81.69 88 GLY A C 1
ATOM 623 O O . GLY A 1 88 ? 22.825 -6.054 10.141 1.00 81.69 88 GLY A O 1
ATOM 624 N N . ASP A 1 89 ? 24.100 -7.852 9.703 1.00 76.25 89 ASP A N 1
ATOM 625 C CA . ASP A 1 89 ? 25.282 -7.305 10.374 1.00 76.25 89 ASP A CA 1
ATOM 626 C C . ASP A 1 89 ? 25.972 -6.277 9.470 1.00 76.25 89 ASP A C 1
ATOM 628 O O . ASP A 1 89 ? 26.024 -6.435 8.241 1.00 76.25 89 ASP A O 1
ATOM 632 N N . ALA A 1 90 ? 26.556 -5.243 10.078 1.00 69.56 90 ALA A N 1
ATOM 633 C CA . ALA A 1 90 ? 27.268 -4.189 9.364 1.00 69.56 90 ALA A CA 1
ATOM 634 C C . ALA A 1 90 ? 28.303 -4.763 8.376 1.00 69.56 90 ALA A C 1
ATOM 636 O O . ALA A 1 90 ? 29.231 -5.470 8.762 1.00 69.56 90 ALA A O 1
ATOM 637 N N . GLY A 1 91 ? 28.134 -4.447 7.087 1.00 67.69 91 GLY A N 1
ATOM 638 C CA . GLY A 1 91 ? 28.997 -4.936 6.003 1.00 67.69 91 GLY A CA 1
ATOM 639 C C . GLY A 1 91 ? 28.562 -6.263 5.366 1.00 67.69 91 GLY A C 1
ATOM 640 O O . GLY A 1 91 ? 29.231 -6.722 4.444 1.00 67.69 91 GLY A O 1
ATOM 641 N N . SER A 1 92 ? 27.444 -6.850 5.807 1.00 77.12 92 SER A N 1
ATOM 642 C CA . SER A 1 92 ? 26.899 -8.123 5.300 1.00 77.12 92 SER A CA 1
ATOM 643 C C . SER A 1 92 ? 25.400 -8.079 4.964 1.00 77.12 92 SER A C 1
ATOM 645 O O . SER A 1 92 ? 24.768 -9.117 4.787 1.00 77.12 92 SER A O 1
ATOM 647 N N . TYR A 1 93 ? 24.830 -6.875 4.841 1.00 85.00 93 TYR A N 1
ATOM 648 C CA . TYR A 1 93 ? 23.417 -6.663 4.495 1.00 85.00 93 TYR A CA 1
ATOM 649 C C . TYR A 1 93 ? 23.014 -7.313 3.167 1.00 85.00 93 TYR A C 1
ATOM 651 O O . TYR A 1 93 ? 21.886 -7.774 3.006 1.00 85.00 93 TYR A O 1
ATOM 659 N N . TRP A 1 94 ? 23.939 -7.331 2.206 1.00 86.81 94 TRP A N 1
ATOM 660 C CA . TRP A 1 94 ? 23.687 -7.799 0.853 1.00 86.81 94 TRP A CA 1
ATOM 661 C C . TRP A 1 94 ? 24.094 -9.258 0.691 1.00 86.81 94 TRP A C 1
ATOM 663 O O . TRP A 1 94 ? 25.235 -9.650 0.936 1.00 86.81 94 TRP A O 1
ATOM 673 N N . LYS A 1 95 ? 23.147 -10.056 0.211 1.00 87.81 95 LYS A N 1
ATOM 674 C CA . LYS A 1 95 ? 23.368 -11.420 -0.260 1.00 87.81 95 LYS A CA 1
ATOM 675 C C . LYS A 1 95 ? 23.458 -11.427 -1.778 1.00 87.81 95 LYS A C 1
ATOM 677 O O . LYS A 1 95 ? 23.102 -10.457 -2.444 1.00 87.81 95 LYS A O 1
ATOM 682 N N . TYR A 1 96 ? 23.958 -12.535 -2.311 1.00 86.88 96 TYR A N 1
ATOM 683 C CA . TYR A 1 96 ? 24.337 -12.646 -3.709 1.00 86.88 96 TYR A CA 1
ATOM 684 C C . TYR A 1 96 ? 23.857 -13.955 -4.347 1.00 86.88 96 TYR A C 1
ATOM 686 O O . TYR A 1 96 ? 23.894 -15.011 -3.714 1.00 86.88 96 TYR A O 1
ATOM 694 N N . ALA A 1 97 ? 23.445 -13.877 -5.611 1.00 90.06 97 ALA A N 1
ATOM 695 C CA . ALA A 1 97 ? 23.161 -15.003 -6.495 1.00 90.06 97 ALA A CA 1
ATOM 696 C C . ALA A 1 97 ? 23.536 -14.651 -7.948 1.00 90.06 97 ALA A C 1
ATOM 698 O O . ALA A 1 97 ? 23.831 -13.498 -8.255 1.00 90.06 97 ALA A O 1
ATOM 699 N N . GLN A 1 98 ? 23.497 -15.631 -8.852 1.00 90.50 98 GLN A N 1
ATOM 700 C CA . GLN A 1 98 ? 23.723 -15.416 -10.286 1.00 90.50 98 GLN A CA 1
ATOM 701 C C . GLN A 1 98 ? 22.447 -15.617 -11.097 1.00 90.50 98 GLN A C 1
ATOM 703 O O . GLN A 1 98 ? 21.636 -16.499 -10.806 1.00 90.50 98 GLN A O 1
ATOM 708 N N . LEU A 1 99 ? 22.294 -14.803 -12.140 1.00 91.00 99 LEU A N 1
ATOM 709 C CA . LEU A 1 99 ? 21.321 -15.028 -13.196 1.00 91.00 99 LEU A CA 1
ATOM 710 C C . LEU A 1 99 ? 21.670 -16.308 -13.964 1.00 91.00 99 LEU A C 1
ATOM 712 O O . LEU A 1 99 ? 22.843 -16.558 -14.255 1.00 91.00 99 LEU A O 1
ATOM 716 N N . PRO A 1 100 ? 20.665 -17.104 -14.358 1.00 90.94 100 PRO A N 1
ATOM 717 C CA . PRO A 1 100 ? 20.902 -18.274 -15.182 1.00 90.94 100 PRO A CA 1
ATOM 718 C C . PRO A 1 100 ? 21.356 -17.857 -16.584 1.00 90.94 100 PRO A C 1
ATOM 720 O O . PRO A 1 100 ? 20.973 -16.813 -17.123 1.00 90.94 100 PRO A O 1
ATOM 723 N N . THR A 1 101 ? 22.128 -18.727 -17.222 1.00 88.19 101 THR A N 1
ATOM 724 C CA . THR A 1 101 ? 22.378 -18.637 -18.658 1.00 88.19 101 THR A CA 1
ATOM 725 C C . THR A 1 101 ? 21.074 -18.884 -19.420 1.00 88.19 101 THR A C 1
ATOM 727 O O . THR A 1 101 ? 20.370 -19.855 -19.154 1.00 88.19 101 THR A O 1
ATOM 730 N N . SER A 1 102 ? 20.752 -18.018 -20.379 1.00 84.06 102 SER A N 1
ATOM 731 C CA . SER A 1 102 ? 19.547 -18.141 -21.213 1.00 84.06 102 SER A CA 1
ATOM 732 C C . SER A 1 102 ? 19.870 -17.891 -22.674 1.00 84.06 102 SER A C 1
ATOM 734 O O . SER A 1 102 ? 20.861 -17.225 -22.988 1.00 84.06 102 SER A O 1
ATOM 736 N N . LYS A 1 103 ? 19.041 -18.437 -23.568 1.00 78.25 103 LYS A N 1
ATOM 737 C CA . LYS A 1 103 ? 19.147 -18.165 -25.000 1.00 78.25 103 LYS A CA 1
ATOM 738 C C . LYS A 1 103 ? 18.893 -16.682 -25.234 1.00 78.25 103 LYS A C 1
ATOM 740 O O . LYS A 1 103 ? 17.969 -16.110 -24.660 1.00 78.25 103 LYS A O 1
ATOM 745 N N . VAL A 1 104 ? 19.735 -16.053 -26.044 1.00 72.81 104 VAL A N 1
ATOM 746 C CA . VAL A 1 104 ? 19.639 -14.607 -26.285 1.00 72.81 104 VAL A CA 1
ATOM 747 C C . VAL A 1 104 ? 19.086 -14.245 -27.656 1.00 72.81 104 VAL A C 1
ATOM 749 O O . VAL A 1 104 ? 18.653 -13.117 -27.855 1.00 72.81 104 VAL A O 1
ATOM 752 N N . ILE A 1 105 ? 19.032 -15.211 -28.574 1.00 71.31 105 ILE A N 1
ATOM 753 C CA . ILE A 1 105 ? 18.448 -15.063 -29.907 1.00 71.31 105 ILE A CA 1
ATOM 754 C C . ILE A 1 105 ? 17.417 -16.178 -30.118 1.00 71.31 105 ILE A C 1
ATOM 756 O O . ILE A 1 105 ? 17.749 -17.363 -30.067 1.00 71.31 105 ILE A O 1
ATOM 760 N N . TYR A 1 106 ? 16.157 -15.807 -30.357 1.00 65.62 106 TYR A N 1
ATOM 761 C CA . TYR A 1 106 ? 15.047 -16.758 -30.535 1.00 65.62 106 TYR A CA 1
ATOM 762 C C . TYR A 1 106 ? 14.588 -16.915 -31.993 1.00 65.62 106 TYR A C 1
ATOM 764 O O . TYR A 1 106 ? 13.765 -17.784 -32.269 1.00 65.62 106 TYR A O 1
ATOM 772 N N . ASP A 1 107 ? 15.162 -16.154 -32.927 1.00 60.31 107 ASP A N 1
ATOM 773 C CA . ASP A 1 107 ? 14.851 -16.245 -34.357 1.00 60.31 107 ASP A CA 1
ATOM 774 C C . ASP A 1 107 ? 15.314 -17.591 -34.979 1.00 60.31 107 ASP A C 1
ATOM 776 O O . ASP A 1 107 ? 16.252 -18.241 -34.507 1.00 60.31 107 ASP A O 1
ATOM 780 N N . ASN A 1 108 ? 14.621 -18.044 -36.034 1.00 51.81 108 ASN A N 1
ATOM 781 C CA . ASN A 1 108 ? 14.784 -19.372 -36.655 1.00 51.81 108 ASN A CA 1
ATOM 782 C C . ASN A 1 108 ? 16.146 -19.552 -37.367 1.00 51.81 108 ASN A C 1
ATOM 784 O O . ASN A 1 108 ? 16.609 -18.656 -38.054 1.00 51.81 108 ASN A O 1
ATOM 788 N N . ALA A 1 109 ? 16.732 -20.755 -37.328 1.00 45.78 109 ALA A N 1
ATOM 789 C CA . ALA A 1 109 ? 17.935 -21.150 -38.077 1.00 45.78 109 ALA A CA 1
ATOM 790 C C . ALA A 1 109 ? 17.894 -20.817 -39.590 1.00 45.78 109 ALA A C 1
ATOM 792 O O . ALA A 1 109 ? 18.925 -20.500 -40.177 1.00 45.78 109 ALA A O 1
ATOM 793 N N . ALA A 1 110 ? 16.715 -20.848 -40.228 1.00 45.09 110 ALA A N 1
ATOM 794 C CA . ALA A 1 110 ? 16.555 -20.554 -41.660 1.00 45.09 110 ALA A CA 1
ATOM 795 C C . ALA A 1 110 ? 16.921 -19.104 -42.044 1.00 45.09 110 ALA A C 1
ATOM 797 O O . ALA A 1 110 ? 17.404 -18.862 -43.149 1.00 45.09 110 ALA A O 1
ATOM 798 N N . ILE A 1 111 ? 16.751 -18.160 -41.112 1.00 49.81 111 ILE A N 1
ATOM 799 C CA . ILE A 1 111 ? 17.114 -16.737 -41.242 1.00 49.81 111 ILE A CA 1
ATOM 800 C C . ILE A 1 111 ? 18.639 -16.566 -41.381 1.00 49.81 111 ILE A C 1
ATOM 802 O O . ILE A 1 111 ? 19.087 -15.581 -41.957 1.00 49.81 111 ILE A O 1
ATOM 806 N N . TYR A 1 112 ? 19.434 -17.542 -40.932 1.00 50.47 112 TYR A N 1
ATOM 807 C CA . TYR A 1 112 ? 20.902 -17.498 -40.899 1.00 50.47 112 TYR A CA 1
ATOM 808 C C . TYR A 1 112 ? 21.581 -18.269 -42.043 1.00 50.47 112 TYR A C 1
ATOM 810 O O . TYR A 1 112 ? 22.791 -18.481 -42.007 1.00 50.47 112 TYR A O 1
ATOM 818 N N . SER A 1 113 ? 20.816 -18.744 -43.035 1.00 44.19 113 SER A N 1
ATOM 819 C CA . SER A 1 113 ? 21.273 -19.803 -43.949 1.00 44.19 113 SER A CA 1
ATOM 820 C C . SER A 1 113 ? 21.913 -19.353 -45.273 1.00 44.19 113 SER A C 1
ATOM 822 O O . SER A 1 113 ? 22.372 -20.216 -46.021 1.00 44.19 113 SER A O 1
ATOM 824 N N . ASN A 1 114 ? 22.023 -18.049 -45.565 1.00 47.22 114 ASN A N 1
ATOM 825 C CA . ASN A 1 114 ? 22.571 -17.587 -46.847 1.00 47.22 114 ASN A CA 1
ATOM 826 C C . ASN A 1 114 ? 24.042 -17.128 -46.771 1.00 47.22 114 ASN A C 1
ATOM 828 O O . ASN A 1 114 ? 24.372 -16.104 -46.188 1.00 47.22 114 ASN A O 1
ATOM 832 N N . GLU A 1 115 ? 24.873 -17.945 -47.426 1.00 43.28 115 GLU A N 1
ATOM 833 C CA . GLU A 1 115 ? 26.151 -17.691 -48.111 1.00 43.28 115 GLU A CA 1
ATOM 834 C C . GLU A 1 115 ? 27.328 -17.043 -47.346 1.00 43.28 115 GLU A C 1
ATOM 836 O O . GLU A 1 115 ? 27.440 -15.837 -47.166 1.00 43.28 115 GLU A O 1
ATOM 841 N N . GLY A 1 116 ? 28.325 -17.884 -47.032 1.00 46.84 116 GLY A N 1
ATOM 842 C CA . GLY A 1 116 ? 29.742 -17.493 -47.026 1.00 46.84 116 GLY A CA 1
ATOM 843 C C . GLY A 1 116 ? 30.405 -17.243 -45.671 1.00 46.84 116 GLY A C 1
ATOM 844 O O . GLY A 1 116 ? 31.626 -17.376 -45.584 1.00 46.84 116 GLY A O 1
ATOM 845 N N . TYR A 1 117 ? 29.646 -16.960 -44.610 1.00 49.78 117 TYR A N 1
ATOM 846 C CA . TYR A 1 117 ? 30.218 -16.614 -43.303 1.00 49.78 117 TYR A CA 1
ATOM 847 C C . TYR A 1 117 ? 29.933 -17.687 -42.235 1.00 49.78 117 TYR A C 1
ATOM 849 O O . TYR A 1 117 ? 28.784 -17.846 -41.822 1.00 49.78 117 TYR A O 1
ATOM 857 N N . PRO A 1 118 ? 30.956 -18.416 -41.741 1.00 44.88 118 PRO A N 1
ATOM 858 C CA . PRO A 1 118 ? 30.771 -19.486 -40.758 1.00 44.88 118 PRO A CA 1
ATOM 859 C C . PRO A 1 118 ? 30.279 -19.036 -39.366 1.00 44.88 118 PRO A C 1
ATOM 861 O O . PRO A 1 118 ? 30.035 -19.900 -38.530 1.00 44.88 118 PRO A O 1
ATOM 864 N N . ASP A 1 119 ? 30.110 -17.734 -39.102 1.00 54.41 119 ASP A N 1
ATOM 865 C CA . ASP A 1 119 ? 29.893 -17.197 -37.745 1.00 54.41 119 ASP A CA 1
ATOM 866 C C . ASP A 1 119 ? 28.419 -16.896 -37.377 1.00 54.41 119 ASP A C 1
ATOM 868 O O . ASP A 1 119 ? 28.078 -16.728 -36.209 1.00 54.41 119 ASP A O 1
ATOM 872 N N . LEU A 1 120 ? 27.495 -16.873 -38.348 1.00 52.38 120 LEU A N 1
ATOM 873 C CA . LEU A 1 120 ? 26.096 -16.464 -38.102 1.00 52.38 120 LEU A CA 1
ATOM 874 C C . LEU A 1 120 ? 25.229 -17.580 -37.490 1.00 52.38 120 LEU A C 1
ATOM 876 O O . LEU A 1 120 ? 24.358 -17.317 -36.660 1.00 52.38 120 LEU A O 1
ATOM 880 N N . MET A 1 121 ? 25.506 -18.846 -37.822 1.00 57.59 121 MET A N 1
ATOM 881 C CA . MET A 1 121 ? 24.863 -20.000 -37.174 1.00 57.59 121 MET A CA 1
ATOM 882 C C . MET A 1 121 ? 25.255 -20.120 -35.692 1.00 57.59 121 MET A C 1
ATOM 884 O O . MET A 1 121 ? 24.442 -20.557 -34.874 1.00 57.59 121 MET A O 1
ATOM 888 N N . THR A 1 122 ? 26.470 -19.695 -35.328 1.00 61.28 122 THR A N 1
ATOM 889 C CA . THR A 1 122 ? 26.946 -19.616 -33.938 1.00 61.28 122 THR A CA 1
ATOM 890 C C . THR A 1 122 ? 26.142 -18.597 -33.129 1.00 61.28 122 THR A C 1
ATOM 892 O O . THR A 1 122 ? 25.840 -18.836 -31.959 1.00 61.28 122 THR A O 1
ATOM 895 N N . CYS A 1 123 ? 25.705 -17.502 -33.760 1.00 64.00 123 CYS A N 1
ATOM 896 C CA . CYS A 1 123 ? 24.885 -16.478 -33.115 1.00 64.00 123 CYS A CA 1
ATOM 897 C C . CYS A 1 123 ? 23.473 -16.959 -32.766 1.00 64.00 123 CYS A C 1
ATOM 899 O O . CYS A 1 123 ? 22.997 -16.683 -31.666 1.00 64.00 123 CYS A O 1
ATOM 901 N N . GLY A 1 124 ? 22.825 -17.757 -33.619 1.00 62.12 124 GLY A N 1
ATOM 902 C CA . GLY A 1 124 ? 21.499 -18.328 -33.327 1.00 62.12 124 GLY A CA 1
ATOM 903 C C . GLY A 1 124 ? 21.460 -19.303 -32.134 1.00 62.12 124 GLY A C 1
ATOM 904 O O . GLY A 1 124 ? 20.387 -19.573 -31.591 1.00 62.12 124 GLY A O 1
ATOM 905 N N . GLN A 1 125 ? 22.620 -19.819 -31.708 1.00 69.94 125 GLN A N 1
ATOM 906 C CA . GLN A 1 125 ? 22.785 -20.680 -30.524 1.00 69.94 125 GLN A CA 1
ATOM 907 C C . GLN A 1 125 ? 23.380 -19.939 -29.323 1.00 69.94 125 GLN A C 1
ATOM 909 O O . GLN A 1 125 ? 23.689 -20.553 -28.302 1.00 69.94 125 GLN A O 1
ATOM 914 N N . SER A 1 126 ? 23.572 -18.625 -29.433 1.00 74.25 126 SER A N 1
ATOM 915 C CA . SER A 1 126 ? 24.192 -17.856 -28.366 1.00 74.25 126 SER A CA 1
ATOM 916 C C . SER A 1 126 ? 23.334 -17.851 -27.099 1.00 74.25 126 SER A C 1
ATOM 918 O O . SER A 1 126 ? 22.096 -17.809 -27.123 1.00 74.25 126 SER A O 1
ATOM 920 N N . THR A 1 127 ? 24.028 -17.874 -25.965 1.00 82.38 127 THR A N 1
ATOM 921 C CA . THR A 1 127 ? 23.440 -17.769 -24.633 1.00 82.38 127 THR A CA 1
ATOM 922 C C . THR A 1 127 ? 24.227 -16.776 -23.790 1.00 82.38 127 THR A C 1
ATOM 924 O O . THR A 1 127 ? 25.448 -16.700 -23.928 1.00 82.38 127 THR A O 1
ATOM 927 N N . ALA A 1 128 ? 23.564 -16.066 -22.880 1.00 82.44 128 ALA A N 1
ATOM 928 C CA . ALA A 1 128 ? 24.219 -15.183 -21.920 1.00 82.44 128 ALA A CA 1
ATOM 929 C C . ALA A 1 128 ? 23.491 -15.187 -20.569 1.00 82.44 128 ALA A C 1
ATOM 931 O O . ALA A 1 128 ? 22.266 -15.326 -20.497 1.00 82.44 128 ALA A O 1
ATOM 932 N N . SER A 1 129 ? 24.260 -15.031 -19.493 1.00 85.44 129 SER A N 1
ATOM 933 C CA . SER A 1 129 ? 23.750 -14.685 -18.162 1.00 85.44 129 SER A CA 1
ATOM 934 C C . SER A 1 129 ? 23.793 -13.164 -17.970 1.00 85.44 129 SER A C 1
ATOM 936 O O . SER A 1 129 ? 22.762 -12.546 -17.685 1.00 85.44 129 SER A O 1
ATOM 938 N N . GLY A 1 130 ? 24.965 -12.564 -18.214 1.00 88.06 130 GLY A N 1
ATOM 939 C CA . GLY A 1 130 ? 25.253 -11.157 -17.945 1.00 88.06 130 GLY A CA 1
ATOM 940 C C . GLY A 1 130 ? 24.566 -10.184 -18.894 1.00 88.06 130 GLY A C 1
ATOM 941 O O . GLY A 1 130 ? 24.607 -10.356 -20.113 1.00 88.06 130 GLY A O 1
ATOM 942 N N . ARG A 1 131 ? 23.931 -9.152 -18.327 1.00 90.44 131 ARG A N 1
ATOM 943 C CA . ARG A 1 131 ? 23.117 -8.185 -19.077 1.00 90.44 131 ARG A CA 1
ATOM 944 C C . ARG A 1 131 ? 22.983 -6.843 -18.361 1.00 90.44 131 ARG A C 1
ATOM 946 O O . ARG A 1 131 ? 22.986 -6.778 -17.136 1.00 90.44 131 ARG A O 1
ATOM 953 N N . LYS A 1 132 ? 22.777 -5.769 -19.120 1.00 91.06 132 LYS A N 1
ATOM 954 C CA . LYS A 1 132 ? 22.428 -4.422 -18.618 1.00 91.06 132 LYS A CA 1
ATOM 955 C C . LYS A 1 132 ? 21.215 -3.883 -19.380 1.00 91.06 132 LYS A C 1
ATOM 957 O O . LYS A 1 132 ? 20.865 -4.454 -20.408 1.00 91.06 132 LYS A O 1
ATOM 962 N N . ARG A 1 133 ? 20.590 -2.794 -18.913 1.00 88.31 133 ARG A N 1
ATOM 963 C CA . ARG A 1 133 ? 19.429 -2.168 -19.597 1.00 88.31 133 ARG A CA 1
ATOM 964 C C . ARG A 1 133 ? 18.265 -3.143 -19.846 1.00 88.31 133 ARG A C 1
ATOM 966 O O . ARG A 1 133 ? 17.539 -3.031 -20.827 1.00 88.31 133 ARG A O 1
ATOM 973 N N . HIS A 1 134 ? 18.132 -4.133 -18.977 1.00 91.25 134 HIS A N 1
ATOM 974 C CA . HIS A 1 134 ? 16.952 -4.981 -18.888 1.00 91.25 134 HIS A CA 1
ATOM 975 C C . HIS A 1 134 ? 16.000 -4.353 -17.871 1.00 91.25 134 HIS A C 1
ATOM 977 O O . HIS A 1 134 ? 16.451 -3.616 -16.992 1.00 91.25 134 HIS A O 1
ATOM 983 N N . ASN A 1 135 ? 14.714 -4.677 -17.952 1.00 91.62 135 ASN A N 1
ATOM 984 C CA . ASN A 1 135 ? 13.782 -4.322 -16.885 1.00 91.62 135 ASN A CA 1
ATOM 985 C C . ASN A 1 135 ? 13.601 -5.466 -15.913 1.00 91.62 135 ASN A C 1
ATOM 987 O O . ASN A 1 135 ? 13.733 -6.638 -16.276 1.00 91.62 135 ASN A O 1
ATOM 991 N N . VAL A 1 136 ? 13.269 -5.092 -14.682 1.00 94.75 136 VAL A N 1
ATOM 992 C CA . VAL A 1 136 ? 12.848 -6.025 -13.651 1.00 94.75 136 VAL A CA 1
ATOM 993 C C . VAL A 1 136 ? 11.569 -5.516 -13.026 1.00 94.75 136 VAL A C 1
ATOM 995 O O . VAL A 1 136 ? 11.514 -4.384 -12.560 1.00 94.75 136 VAL A O 1
ATOM 998 N N . VAL A 1 137 ? 10.566 -6.380 -12.996 1.00 95.50 137 VAL A N 1
ATOM 999 C CA . VAL A 1 137 ? 9.311 -6.163 -12.277 1.00 95.50 137 VAL A CA 1
ATOM 1000 C C . VAL A 1 137 ? 9.047 -7.357 -11.372 1.00 95.50 137 VAL A C 1
ATOM 1002 O O . VAL A 1 137 ? 9.550 -8.457 -11.623 1.00 95.50 137 VAL A O 1
ATOM 1005 N N . SER A 1 138 ? 8.288 -7.147 -10.306 1.00 94.38 138 SER A N 1
ATOM 1006 C CA . SER A 1 138 ? 7.986 -8.172 -9.313 1.00 94.38 138 SER A CA 1
ATOM 1007 C C . SER A 1 138 ? 6.484 -8.301 -9.093 1.00 94.38 138 SER A C 1
ATOM 1009 O O . SER A 1 138 ? 5.739 -7.335 -9.225 1.00 94.38 138 SER A O 1
ATOM 1011 N N . LEU A 1 139 ? 6.056 -9.510 -8.736 1.00 93.06 139 LEU A N 1
ATOM 1012 C CA . LEU A 1 139 ? 4.712 -9.788 -8.241 1.00 93.06 139 LEU A CA 1
ATOM 1013 C C . LEU A 1 139 ? 4.834 -10.508 -6.900 1.00 93.06 139 LEU A C 1
ATOM 1015 O O . LEU A 1 139 ? 5.387 -11.611 -6.832 1.00 93.06 139 LEU A O 1
ATOM 1019 N N . ALA A 1 140 ? 4.349 -9.881 -5.832 1.00 88.50 140 ALA A N 1
ATOM 1020 C CA . ALA A 1 140 ? 4.325 -10.487 -4.509 1.00 88.50 140 ALA A CA 1
ATOM 1021 C C . ALA A 1 140 ? 3.168 -11.496 -4.395 1.00 88.50 140 ALA A C 1
ATOM 1023 O O . ALA A 1 140 ? 2.074 -11.269 -4.892 1.00 88.50 140 ALA A O 1
ATOM 1024 N N . THR A 1 141 ? 3.421 -12.611 -3.712 1.00 82.94 141 THR A N 1
ATOM 1025 C CA . THR A 1 141 ? 2.422 -13.642 -3.341 1.00 82.94 141 THR A CA 1
ATOM 1026 C C . THR A 1 141 ? 2.351 -13.837 -1.819 1.00 82.94 141 THR A C 1
ATOM 1028 O O . THR A 1 141 ? 1.636 -14.697 -1.318 1.00 82.94 141 THR A O 1
ATOM 1031 N N . GLY A 1 142 ? 3.150 -13.064 -1.079 1.00 74.44 142 GLY A N 1
ATOM 1032 C CA . GLY A 1 142 ? 3.310 -13.085 0.371 1.00 74.44 142 GLY A CA 1
ATOM 1033 C C . GLY A 1 142 ? 4.404 -12.098 0.795 1.00 74.44 142 GLY A C 1
ATOM 1034 O O . GLY A 1 142 ? 5.005 -11.436 -0.050 1.00 74.44 142 GLY A O 1
ATOM 1035 N N . THR A 1 143 ? 4.710 -12.015 2.095 1.00 73.31 143 THR A N 1
ATOM 1036 C CA . THR A 1 143 ? 5.590 -10.973 2.672 1.00 73.31 143 THR A CA 1
ATOM 1037 C C . THR A 1 143 ? 7.004 -10.934 2.086 1.00 73.31 143 THR A C 1
ATOM 1039 O O . THR A 1 143 ? 7.622 -9.881 2.076 1.00 73.31 143 THR A O 1
ATOM 1042 N N . ASN A 1 144 ? 7.539 -12.066 1.622 1.00 81.56 144 ASN A N 1
ATOM 1043 C CA . ASN A 1 144 ? 8.862 -12.162 0.984 1.00 81.56 144 ASN A CA 1
ATOM 1044 C C . ASN A 1 144 ? 8.910 -13.282 -0.077 1.00 81.56 144 ASN A C 1
ATOM 1046 O O . ASN A 1 144 ? 9.975 -13.823 -0.381 1.00 81.56 144 ASN A O 1
ATOM 1050 N N . THR A 1 145 ? 7.750 -13.654 -0.627 1.00 87.12 145 THR A N 1
ATOM 1051 C CA . THR A 1 145 ? 7.589 -14.721 -1.630 1.00 87.12 145 THR A CA 1
ATOM 1052 C C . THR A 1 145 ? 6.869 -14.224 -2.871 1.00 87.12 145 THR A C 1
ATOM 1054 O O . THR A 1 145 ? 5.929 -13.438 -2.777 1.00 87.12 145 THR A O 1
ATOM 1057 N N . GLY A 1 146 ? 7.256 -14.707 -4.047 1.00 93.75 146 GLY A N 1
ATOM 1058 C CA . GLY A 1 146 ? 6.599 -14.335 -5.301 1.00 93.75 146 GLY A CA 1
ATOM 1059 C C . GLY A 1 146 ? 7.510 -14.489 -6.504 1.00 93.75 146 GLY A C 1
ATOM 1060 O O . GLY A 1 146 ? 8.362 -15.381 -6.529 1.00 93.75 146 GLY A O 1
ATOM 1061 N N . TYR A 1 147 ? 7.330 -13.626 -7.499 1.00 96.44 147 TYR A N 1
ATOM 1062 C CA . TYR A 1 147 ? 7.976 -13.753 -8.800 1.00 96.44 147 TYR A CA 1
ATOM 1063 C C . TYR A 1 147 ? 8.747 -12.491 -9.174 1.00 96.44 147 TYR A C 1
ATOM 1065 O O . TYR A 1 147 ? 8.280 -11.377 -8.954 1.00 96.44 147 TYR A O 1
ATOM 1073 N N . LEU A 1 148 ? 9.924 -12.679 -9.766 1.00 97.06 148 LEU A N 1
ATOM 1074 C CA . LEU A 1 148 ? 10.738 -11.640 -10.393 1.00 97.06 148 LEU A CA 1
ATOM 1075 C C . LEU A 1 148 ? 10.770 -11.905 -11.896 1.00 97.06 148 LEU A C 1
ATOM 1077 O O . LEU A 1 148 ? 11.133 -13.010 -12.296 1.00 97.06 148 LEU A O 1
ATOM 1081 N N . TYR A 1 149 ? 10.456 -10.915 -12.723 1.00 97.00 149 TYR A N 1
ATOM 1082 C CA . TYR A 1 149 ? 10.529 -11.025 -14.179 1.00 97.00 149 TYR A CA 1
ATOM 1083 C C . TYR A 1 149 ? 11.670 -10.162 -14.702 1.00 97.00 149 TYR A C 1
ATOM 1085 O O . TYR A 1 149 ? 11.644 -8.947 -14.543 1.00 97.00 149 TYR A O 1
ATOM 1093 N N . VAL A 1 150 ? 12.670 -10.787 -15.324 1.00 95.88 150 VAL A N 1
ATOM 1094 C CA . VAL A 1 150 ? 13.807 -10.116 -15.970 1.00 95.88 150 VAL A CA 1
ATOM 1095 C C . VAL A 1 150 ? 13.560 -10.111 -17.470 1.00 95.88 150 VAL A C 1
ATOM 1097 O O . VAL A 1 150 ? 13.536 -11.173 -18.097 1.00 95.88 150 VAL A O 1
ATOM 1100 N N . ILE A 1 151 ? 13.371 -8.924 -18.038 1.00 93.31 151 ILE A N 1
ATOM 1101 C CA . ILE A 1 151 ? 12.872 -8.753 -19.403 1.00 93.31 151 ILE A CA 1
ATOM 1102 C C . ILE A 1 151 ? 13.950 -8.105 -20.260 1.00 93.31 151 ILE A C 1
ATOM 1104 O O . ILE A 1 151 ? 14.373 -6.969 -20.023 1.00 93.31 151 ILE A O 1
ATOM 1108 N N . GLY A 1 152 ? 14.377 -8.851 -21.274 1.00 90.25 152 GLY A N 1
ATOM 1109 C CA . GLY A 1 152 ? 15.342 -8.411 -22.262 1.00 90.25 152 GLY A CA 1
ATOM 1110 C C . GLY A 1 152 ? 16.722 -8.089 -21.689 1.00 90.25 152 GLY A C 1
ATOM 1111 O O . GLY A 1 152 ? 17.218 -8.760 -20.774 1.00 90.25 152 GLY A O 1
ATOM 1112 N N . GLY A 1 153 ? 17.354 -7.076 -22.273 1.00 88.75 153 GLY A N 1
ATOM 1113 C CA . GLY A 1 153 ? 18.663 -6.553 -21.911 1.00 88.75 153 GLY A CA 1
ATOM 1114 C C . GLY A 1 153 ? 19.672 -6.603 -23.048 1.00 88.75 153 GLY A C 1
ATOM 1115 O O . GLY A 1 153 ? 19.589 -7.424 -23.960 1.00 88.75 153 GLY A O 1
ATOM 1116 N N . GLU A 1 154 ? 20.669 -5.733 -22.943 1.00 84.81 154 GLU A N 1
ATOM 1117 C CA . GLU A 1 154 ? 21.858 -5.732 -23.787 1.00 84.81 154 GLU A CA 1
ATOM 1118 C C . GLU A 1 154 ? 22.906 -6.688 -23.209 1.00 84.81 154 GLU A C 1
ATOM 1120 O O . GLU A 1 154 ? 23.117 -6.725 -21.992 1.00 84.81 154 GLU A O 1
ATOM 1125 N N . PHE A 1 155 ? 23.593 -7.416 -24.083 1.00 82.00 155 PHE A N 1
ATOM 1126 C CA . PHE A 1 155 ? 24.702 -8.307 -23.762 1.00 82.00 155 PHE A CA 1
ATOM 1127 C C . PHE A 1 155 ? 25.818 -8.173 -24.806 1.00 82.00 155 PHE A C 1
ATOM 1129 O O . PHE A 1 155 ? 25.617 -7.660 -25.908 1.00 82.00 155 PHE A O 1
ATOM 1136 N N . GLN A 1 156 ? 27.008 -8.659 -24.463 1.00 76.25 156 GLN A N 1
ATOM 1137 C CA . GLN A 1 156 ? 28.138 -8.750 -25.384 1.00 76.25 156 GLN A CA 1
ATOM 1138 C C . GLN A 1 156 ? 28.475 -10.215 -25.637 1.00 76.25 156 GLN A C 1
ATOM 1140 O O . GLN A 1 156 ? 28.771 -10.965 -24.707 1.00 76.25 156 GLN A O 1
ATOM 1145 N N . ASN A 1 157 ? 28.438 -10.619 -26.902 1.00 69.94 157 ASN A N 1
ATOM 1146 C CA . ASN A 1 157 ? 28.866 -11.932 -27.351 1.00 69.94 157 ASN A CA 1
ATOM 1147 C C . ASN A 1 157 ? 30.189 -11.811 -28.121 1.00 69.94 157 ASN A C 1
ATOM 1149 O O . ASN A 1 157 ? 30.351 -10.928 -28.958 1.00 69.94 157 ASN A O 1
ATOM 1153 N N . VAL A 1 158 ? 31.133 -12.713 -27.846 1.00 65.50 158 VAL A N 1
ATOM 1154 C CA . VAL A 1 158 ? 32.480 -12.692 -28.444 1.00 65.50 158 VAL A CA 1
ATOM 1155 C C . VAL A 1 158 ? 32.444 -12.856 -29.970 1.00 65.50 158 VAL A C 1
ATOM 1157 O O . VAL A 1 158 ? 33.261 -12.252 -30.656 1.00 65.50 158 VAL A O 1
ATOM 1160 N N . SER A 1 159 ? 31.488 -13.627 -30.493 1.00 63.84 159 SER A N 1
ATOM 1161 C CA . SER A 1 159 ? 31.317 -13.900 -31.927 1.00 63.84 159 SER A CA 1
ATOM 1162 C C . SER A 1 159 ? 30.331 -12.949 -32.610 1.00 63.84 159 SER A C 1
ATOM 1164 O O . SER A 1 159 ? 30.455 -12.670 -33.795 1.00 63.84 159 SER A O 1
ATOM 1166 N N . CYS A 1 160 ? 29.350 -12.429 -31.867 1.00 60.66 160 CYS A N 1
ATOM 1167 C CA . CYS A 1 160 ? 28.217 -11.695 -32.449 1.00 60.66 160 CYS A CA 1
ATOM 1168 C C . CYS A 1 160 ? 28.195 -10.199 -32.112 1.00 60.66 160 CYS A C 1
ATOM 1170 O O . CYS A 1 160 ? 27.265 -9.497 -32.501 1.00 60.66 160 CYS A O 1
ATOM 1172 N N . GLY A 1 161 ? 29.191 -9.709 -31.370 1.00 67.19 161 GLY A N 1
ATOM 1173 C CA . GLY A 1 161 ? 29.260 -8.320 -30.928 1.00 67.19 161 GLY A CA 1
ATOM 1174 C C . GLY A 1 161 ? 28.223 -7.978 -29.855 1.00 67.19 161 GLY A C 1
ATOM 1175 O O . GLY A 1 161 ? 27.869 -8.806 -29.011 1.00 67.19 161 GLY A O 1
ATOM 1176 N N . TYR A 1 162 ? 27.770 -6.725 -29.852 1.00 71.88 162 TYR A N 1
ATOM 1177 C CA . TYR A 1 162 ? 26.746 -6.232 -28.931 1.00 71.88 162 TYR A CA 1
ATOM 1178 C C . TYR A 1 162 ? 25.356 -6.540 -29.469 1.00 71.88 162 TYR A C 1
ATOM 1180 O O . TYR A 1 162 ? 25.049 -6.194 -30.605 1.00 71.88 162 TYR A O 1
ATOM 1188 N N . LEU A 1 163 ? 24.514 -7.147 -28.641 1.00 73.94 163 LEU A N 1
ATOM 1189 C CA . LEU A 1 163 ? 23.182 -7.607 -29.019 1.00 73.94 163 LEU A CA 1
ATOM 1190 C C . LEU A 1 163 ? 22.181 -7.345 -27.886 1.00 73.94 163 LEU A C 1
ATOM 1192 O O . LEU A 1 163 ? 22.573 -7.115 -26.740 1.00 73.94 163 LEU A O 1
ATOM 1196 N N . SER A 1 164 ? 20.889 -7.398 -28.203 1.00 79.12 164 SER A N 1
ATOM 1197 C CA . SER A 1 164 ? 19.794 -7.376 -27.232 1.00 79.12 164 SER A CA 1
ATOM 1198 C C . SER A 1 164 ? 18.986 -8.664 -27.330 1.00 79.12 164 SER A C 1
ATOM 1200 O O . SER A 1 164 ? 18.970 -9.324 -28.370 1.00 79.12 164 SER A O 1
ATOM 1202 N N . THR A 1 165 ? 18.360 -9.069 -26.226 1.00 81.44 165 THR A N 1
ATOM 1203 C CA . THR A 1 165 ? 17.609 -10.328 -26.150 1.00 81.44 165 THR A CA 1
ATOM 1204 C C . THR A 1 165 ? 16.114 -10.066 -25.974 1.00 81.44 165 THR A C 1
ATOM 1206 O O . THR A 1 165 ? 15.752 -9.141 -25.255 1.00 81.44 165 THR A O 1
ATOM 1209 N N . PRO A 1 166 ? 15.213 -10.846 -26.597 1.00 82.56 166 PRO A N 1
ATOM 1210 C CA . PRO A 1 166 ? 13.789 -10.830 -26.269 1.00 82.56 166 PRO A CA 1
ATOM 1211 C C . PRO A 1 166 ? 13.441 -11.779 -25.105 1.00 82.56 166 PRO A C 1
ATOM 1213 O O . PRO A 1 166 ? 12.267 -11.963 -24.793 1.00 82.56 166 PRO A O 1
ATOM 1216 N N . SER A 1 167 ? 14.439 -12.422 -24.482 1.00 86.69 167 SER A N 1
ATOM 1217 C CA . SER A 1 167 ? 14.234 -13.407 -23.416 1.00 86.69 167 SER A CA 1
ATOM 1218 C C . SER A 1 167 ? 13.533 -12.805 -22.206 1.00 86.69 167 SER A C 1
ATOM 1220 O O . SER A 1 167 ? 13.879 -11.713 -21.749 1.00 86.69 167 SER A O 1
ATOM 1222 N N . VAL A 1 168 ? 12.650 -13.605 -21.616 1.00 91.12 168 VAL A N 1
ATOM 1223 C CA . VAL A 1 168 ? 12.000 -13.315 -20.340 1.00 91.12 168 VAL A CA 1
ATOM 1224 C C . VAL A 1 168 ? 12.380 -14.413 -19.359 1.00 91.12 168 VAL A C 1
ATOM 1226 O O . VAL A 1 168 ? 12.225 -15.599 -19.652 1.00 91.12 168 VAL A O 1
ATOM 1229 N N . LEU A 1 169 ? 12.940 -14.032 -18.213 1.00 93.50 169 LEU A N 1
ATOM 1230 C CA . LEU A 1 169 ? 13.269 -14.962 -17.134 1.00 93.50 169 LEU A CA 1
ATOM 1231 C C . LEU A 1 169 ? 12.334 -14.717 -15.962 1.00 93.50 169 LEU A C 1
ATOM 1233 O O . LEU A 1 169 ? 12.163 -13.571 -15.559 1.00 93.50 169 LEU A O 1
ATOM 1237 N N . ARG A 1 170 ? 11.808 -15.789 -15.372 1.00 95.12 170 ARG A N 1
ATOM 1238 C CA . ARG A 1 170 ? 11.081 -15.733 -14.106 1.00 95.12 170 ARG A CA 1
ATOM 1239 C C . ARG A 1 170 ? 11.896 -16.360 -12.995 1.00 95.12 170 ARG A C 1
ATOM 1241 O O . ARG A 1 170 ? 12.228 -17.541 -13.067 1.00 95.12 170 ARG A O 1
ATOM 1248 N N . GLY A 1 171 ? 12.164 -15.588 -11.954 1.00 95.75 171 GLY A N 1
ATOM 1249 C CA . GLY A 1 171 ? 12.670 -16.076 -10.682 1.00 95.75 171 GLY A CA 1
ATOM 1250 C C . GLY A 1 171 ? 11.515 -16.304 -9.715 1.00 95.75 171 GLY A C 1
ATOM 1251 O O . GLY A 1 171 ? 10.840 -15.351 -9.346 1.00 95.75 171 GLY A O 1
ATOM 1252 N N . THR A 1 172 ? 11.289 -17.541 -9.284 1.00 96.25 172 THR A N 1
ATOM 1253 C CA . THR A 1 172 ? 10.378 -17.863 -8.180 1.00 96.25 172 THR A CA 1
ATOM 1254 C C . THR A 1 172 ? 11.140 -17.760 -6.863 1.00 96.25 172 THR A C 1
ATOM 1256 O O . THR A 1 172 ? 12.106 -18.495 -6.641 1.00 96.25 172 THR A O 1
ATOM 1259 N N . VAL A 1 173 ? 10.706 -16.842 -6.004 1.00 94.19 173 VAL A N 1
ATOM 1260 C CA . VAL A 1 173 ? 11.324 -16.516 -4.719 1.00 94.19 173 VAL A CA 1
ATOM 1261 C C . VAL A 1 173 ? 10.585 -17.235 -3.599 1.00 94.19 173 VAL A C 1
ATOM 1263 O O . VAL A 1 173 ? 9.391 -17.016 -3.390 1.00 94.19 173 VAL A O 1
ATOM 1266 N N . ASN A 1 174 ? 11.302 -18.072 -2.852 1.00 88.94 174 ASN A N 1
ATOM 1267 C CA . ASN A 1 174 ? 10.767 -18.702 -1.646 1.00 88.94 174 ASN A CA 1
ATOM 1268 C C . ASN A 1 174 ? 11.001 -17.843 -0.388 1.00 88.94 174 ASN A C 1
ATOM 1270 O O . ASN A 1 174 ? 11.735 -16.857 -0.417 1.00 88.94 174 ASN A O 1
ATOM 1274 N N . ALA A 1 175 ? 10.423 -18.249 0.748 1.00 82.25 175 ALA A N 1
ATOM 1275 C CA . ALA A 1 175 ? 10.505 -17.484 1.999 1.00 82.25 175 ALA A CA 1
ATOM 1276 C C . ALA A 1 175 ? 11.953 -17.258 2.483 1.00 82.25 175 ALA A C 1
ATOM 1278 O O . ALA A 1 175 ? 12.262 -16.226 3.076 1.00 82.25 175 ALA A O 1
ATOM 1279 N N . ALA A 1 176 ? 12.868 -18.184 2.171 1.00 79.88 176 ALA A N 1
ATOM 1280 C CA . ALA A 1 176 ? 14.289 -18.067 2.496 1.00 79.88 176 ALA A CA 1
ATOM 1281 C C . ALA A 1 176 ? 15.062 -17.102 1.569 1.00 79.88 176 ALA A C 1
ATOM 1283 O O . ALA A 1 176 ? 16.248 -16.861 1.793 1.00 79.88 176 ALA A O 1
ATOM 1284 N N . GLY A 1 177 ? 14.426 -16.566 0.521 1.00 78.62 177 GLY A N 1
ATOM 1285 C CA . GLY A 1 177 ? 15.063 -15.712 -0.489 1.00 78.62 177 GLY A CA 1
ATOM 1286 C C . GLY A 1 177 ? 15.855 -16.472 -1.546 1.00 78.62 177 GLY A C 1
ATOM 1287 O O . GLY A 1 177 ? 16.607 -15.870 -2.308 1.00 78.62 177 GLY A O 1
ATOM 1288 N N . THR A 1 178 ? 15.699 -17.796 -1.615 1.00 88.75 178 THR A N 1
ATOM 1289 C CA . THR A 1 178 ? 16.264 -18.580 -2.717 1.00 88.75 178 THR A CA 1
ATOM 1290 C C . THR A 1 178 ? 15.426 -18.358 -3.966 1.00 88.75 178 THR A C 1
ATOM 1292 O O . THR A 1 178 ? 14.196 -18.425 -3.911 1.00 88.75 178 THR A O 1
ATOM 1295 N N . ILE A 1 179 ? 16.104 -18.134 -5.091 1.00 93.69 179 ILE A N 1
ATOM 1296 C CA . ILE A 1 179 ? 15.478 -17.875 -6.385 1.00 93.69 179 ILE A CA 1
ATOM 1297 C C . ILE A 1 179 ? 15.647 -19.108 -7.271 1.00 93.69 179 ILE A C 1
ATOM 1299 O O . ILE A 1 179 ? 16.771 -19.538 -7.531 1.00 93.69 179 ILE A O 1
ATOM 1303 N N . THR A 1 180 ? 14.536 -19.661 -7.753 1.00 94.19 180 THR A N 1
ATOM 1304 C CA . THR A 1 180 ? 14.539 -20.704 -8.789 1.00 94.19 180 THR A CA 1
ATOM 1305 C C . THR A 1 180 ? 14.148 -20.084 -10.117 1.00 94.19 180 THR A C 1
ATOM 1307 O O . THR A 1 180 ? 13.106 -19.442 -10.203 1.00 94.19 180 THR A O 1
ATOM 1310 N N . TRP A 1 181 ? 14.964 -20.270 -11.149 1.00 93.62 181 TRP A N 1
ATOM 1311 C CA . TRP A 1 181 ? 14.760 -19.601 -12.428 1.00 93.62 181 TRP A CA 1
ATOM 1312 C C . TRP A 1 181 ? 14.138 -20.500 -13.492 1.00 93.62 181 TRP A C 1
ATOM 1314 O O . TRP A 1 181 ? 14.518 -21.659 -13.644 1.00 93.62 181 TRP A O 1
ATOM 1324 N N . GLN A 1 182 ? 13.250 -19.915 -14.288 1.00 91.50 182 GLN A N 1
ATOM 1325 C CA . GLN A 1 182 ? 12.693 -20.497 -15.502 1.00 91.50 182 GLN A CA 1
ATOM 1326 C C . GLN A 1 182 ? 12.804 -19.487 -16.650 1.00 91.50 182 GLN A C 1
ATOM 1328 O O . GLN A 1 182 ? 12.605 -18.289 -16.455 1.00 91.50 182 GLN A O 1
ATOM 1333 N N . THR A 1 183 ? 13.127 -19.969 -17.850 1.00 87.75 183 THR A N 1
ATOM 1334 C CA . THR A 1 183 ? 13.004 -19.169 -19.079 1.00 87.75 183 THR A CA 1
ATOM 1335 C C . THR A 1 183 ? 11.583 -19.310 -19.607 1.00 87.75 183 THR A C 1
ATOM 1337 O O . THR A 1 183 ? 11.068 -20.425 -19.667 1.00 87.75 183 THR A O 1
ATOM 1340 N N . LEU A 1 184 ? 10.956 -18.189 -19.945 1.00 86.31 184 LEU A N 1
ATOM 1341 C CA . LEU A 1 184 ? 9.580 -18.113 -20.429 1.00 86.31 184 LEU A CA 1
ATOM 1342 C C . LEU A 1 184 ? 9.540 -17.751 -21.918 1.00 86.31 184 LEU A C 1
ATOM 1344 O O . LEU A 1 184 ? 10.577 -17.446 -22.518 1.00 86.31 184 LEU A O 1
ATOM 1348 N N . GLY A 1 185 ? 8.333 -17.752 -22.490 1.00 78.12 185 GLY A N 1
ATOM 1349 C CA . GLY A 1 185 ? 8.077 -17.290 -23.851 1.00 78.12 185 GLY A CA 1
ATOM 1350 C C . GLY A 1 185 ? 8.680 -15.900 -24.111 1.00 78.12 185 GLY A C 1
ATOM 1351 O O . GLY A 1 185 ? 8.413 -14.971 -23.338 1.00 78.12 185 GLY A O 1
ATOM 1352 N N . PRO A 1 186 ? 9.515 -15.731 -25.156 1.00 82.88 186 PRO A N 1
ATOM 1353 C CA . PRO A 1 186 ? 10.172 -14.461 -25.439 1.00 82.88 186 PRO A CA 1
ATOM 1354 C C . PRO A 1 186 ? 9.154 -13.404 -25.874 1.00 82.88 186 PRO A C 1
ATOM 1356 O O . PRO A 1 186 ? 8.140 -13.725 -26.493 1.00 82.88 186 PRO A O 1
ATOM 1359 N N . VAL A 1 187 ? 9.460 -12.129 -25.623 1.00 81.56 187 VAL A N 1
ATOM 1360 C CA . VAL A 1 187 ? 8.658 -11.021 -26.158 1.00 81.56 187 VAL A CA 1
ATOM 1361 C C . VAL A 1 187 ? 8.670 -11.110 -27.696 1.00 81.56 187 VAL A C 1
ATOM 1363 O O . VAL A 1 187 ? 9.761 -11.161 -28.276 1.00 81.56 187 VAL A O 1
ATOM 1366 N N . PRO A 1 188 ? 7.510 -11.108 -28.385 1.00 75.81 188 PRO A N 1
ATOM 1367 C CA . PRO A 1 188 ? 7.452 -11.335 -29.824 1.00 75.81 188 PRO A CA 1
ATOM 1368 C C . PRO A 1 188 ? 8.278 -10.335 -30.627 1.00 75.81 188 PRO A C 1
ATOM 1370 O O . PRO A 1 188 ? 8.476 -9.187 -30.231 1.00 75.81 188 PRO A O 1
ATOM 1373 N N . ALA A 1 189 ? 8.724 -10.736 -31.812 1.00 61.12 189 ALA A N 1
ATOM 1374 C CA . ALA A 1 189 ? 9.323 -9.819 -32.774 1.00 61.12 189 ALA A CA 1
ATOM 1375 C C . ALA A 1 189 ? 8.257 -8.904 -33.426 1.00 61.12 189 ALA A C 1
ATOM 1377 O O . ALA A 1 189 ? 7.090 -9.273 -33.496 1.00 61.12 189 ALA A O 1
ATOM 1378 N N . PHE A 1 190 ? 8.662 -7.733 -33.949 1.00 56.69 190 PHE A N 1
ATOM 1379 C CA . PHE A 1 190 ? 7.788 -6.772 -34.659 1.00 56.69 190 PHE A CA 1
ATOM 1380 C C . PHE A 1 190 ? 6.774 -7.442 -35.606 1.00 56.69 190 PHE A C 1
ATOM 1382 O O . PHE A 1 190 ? 7.183 -8.110 -36.567 1.00 56.69 190 PHE A O 1
ATOM 1389 N N . ALA A 1 191 ? 5.481 -7.171 -35.416 1.00 45.28 191 ALA A N 1
ATOM 1390 C CA . ALA A 1 191 ? 4.454 -7.510 -36.398 1.00 45.28 191 ALA A CA 1
ATOM 1391 C C . ALA A 1 191 ? 4.471 -6.474 -37.540 1.00 45.28 191 ALA A C 1
ATOM 1393 O O . ALA A 1 191 ? 4.239 -5.288 -37.319 1.00 45.28 191 ALA A O 1
ATOM 1394 N N . GLY A 1 192 ? 4.788 -6.923 -38.764 1.00 43.38 192 GLY A N 1
ATOM 1395 C CA . GLY A 1 192 ? 4.701 -6.097 -39.982 1.00 43.38 192 GLY A CA 1
ATOM 1396 C C . GLY A 1 192 ? 5.947 -6.027 -40.874 1.00 43.38 192 GLY A C 1
ATOM 1397 O O . GLY A 1 192 ? 5.862 -5.522 -41.988 1.00 43.38 192 GLY A O 1
ATOM 1398 N N . ALA A 1 193 ? 7.096 -6.579 -40.479 1.00 39.09 193 ALA A N 1
ATOM 1399 C CA . ALA A 1 193 ? 8.261 -6.669 -41.371 1.00 39.09 193 ALA A CA 1
ATOM 1400 C C . ALA A 1 193 ? 8.235 -7.968 -42.196 1.00 39.09 193 ALA A C 1
ATOM 1402 O O . ALA A 1 193 ? 9.112 -8.816 -42.057 1.00 39.09 193 ALA A O 1
ATOM 1403 N N . ALA A 1 194 ? 7.210 -8.123 -43.040 1.00 32.12 194 ALA A N 1
ATOM 1404 C CA . ALA A 1 194 ? 7.178 -9.144 -44.093 1.00 32.12 194 ALA A CA 1
ATOM 1405 C C . ALA A 1 194 ? 8.060 -8.772 -45.304 1.00 32.12 194 ALA A C 1
ATOM 1407 O O . ALA A 1 194 ? 8.224 -9.577 -46.213 1.00 32.12 194 ALA A O 1
ATOM 1408 N N . ASN A 1 195 ? 8.659 -7.577 -45.307 1.00 33.78 195 ASN A N 1
ATOM 1409 C CA . ASN A 1 195 ? 9.677 -7.205 -46.278 1.00 33.78 195 ASN A CA 1
ATOM 1410 C C . ASN A 1 195 ? 11.062 -7.345 -45.635 1.00 33.78 195 ASN A C 1
ATOM 1412 O O . ASN A 1 195 ? 11.413 -6.503 -44.800 1.00 33.78 195 ASN A O 1
ATOM 1416 N N . PRO A 1 196 ? 11.876 -8.355 -46.003 1.00 39.91 196 PRO A N 1
ATOM 1417 C CA . PRO A 1 196 ? 13.320 -8.165 -45.959 1.00 39.91 196 PRO A CA 1
ATOM 1418 C C . PRO A 1 196 ? 13.614 -6.851 -46.688 1.00 39.91 196 PRO A C 1
ATOM 1420 O O . PRO A 1 196 ? 13.208 -6.678 -47.836 1.00 39.91 196 PRO A O 1
ATOM 1423 N N . ILE A 1 197 ? 14.232 -5.888 -46.007 1.00 38.06 197 ILE A N 1
ATOM 1424 C CA . ILE A 1 197 ? 14.737 -4.700 -46.692 1.00 38.06 197 ILE A CA 1
ATOM 1425 C C . ILE A 1 197 ? 15.879 -5.222 -47.573 1.00 38.06 197 ILE A C 1
ATOM 1427 O O . ILE A 1 197 ? 16.816 -5.797 -47.015 1.00 38.06 197 ILE A O 1
ATOM 1431 N N . PRO A 1 198 ? 15.796 -5.113 -48.913 1.00 33.50 198 PRO A N 1
ATOM 1432 C CA . PRO A 1 198 ? 16.914 -5.474 -49.768 1.00 33.50 198 PRO A CA 1
ATOM 1433 C C . PRO A 1 198 ? 18.070 -4.558 -49.388 1.00 33.50 198 PRO A C 1
ATOM 1435 O O . PRO A 1 198 ? 17.918 -3.334 -49.418 1.00 33.50 198 PRO A O 1
ATOM 1438 N N . GLU A 1 199 ? 19.197 -5.134 -48.986 1.00 36.69 199 GLU A N 1
ATOM 1439 C CA . GLU A 1 199 ? 20.412 -4.347 -48.855 1.00 36.69 199 GLU A CA 1
ATOM 1440 C C . GLU A 1 199 ? 20.827 -3.822 -50.233 1.00 36.69 199 GLU A C 1
ATOM 1442 O O . GLU A 1 199 ? 20.465 -4.355 -51.288 1.00 36.69 199 GLU A O 1
ATOM 1447 N N . TYR A 1 200 ? 21.551 -2.711 -50.200 1.00 35.78 200 TYR A N 1
ATOM 1448 C CA . TYR A 1 200 ? 22.149 -2.068 -51.356 1.00 35.78 200 TYR A CA 1
ATOM 1449 C C . TYR A 1 200 ? 22.947 -3.117 -52.159 1.00 35.78 200 TYR A C 1
ATOM 1451 O O . TYR A 1 200 ? 23.898 -3.689 -51.646 1.00 35.78 200 TYR A O 1
ATOM 1459 N N . ASN A 1 201 ? 22.539 -3.353 -53.413 1.00 39.16 201 ASN A N 1
ATOM 1460 C CA . ASN A 1 201 ? 22.798 -4.529 -54.269 1.00 39.16 201 ASN A CA 1
ATOM 1461 C C . ASN A 1 201 ? 21.826 -5.701 -54.059 1.00 39.16 201 ASN A C 1
ATOM 1463 O O . ASN A 1 201 ? 22.005 -6.543 -53.189 1.00 39.16 201 ASN A O 1
ATOM 1467 N N . ASN A 1 202 ? 20.859 -5.765 -54.981 1.00 42.03 202 ASN A N 1
ATOM 1468 C CA . ASN A 1 202 ? 19.773 -6.722 -55.260 1.00 42.03 202 ASN A CA 1
ATOM 1469 C C . ASN A 1 202 ? 20.053 -8.250 -55.158 1.00 42.03 202 ASN A C 1
ATOM 1471 O O . ASN A 1 202 ? 19.382 -9.028 -55.836 1.00 42.03 202 ASN A O 1
ATOM 1475 N N . THR A 1 203 ? 21.019 -8.716 -54.372 1.00 41.84 203 THR A N 1
ATOM 1476 C CA . THR A 1 203 ? 21.487 -10.109 -54.350 1.00 41.84 203 THR A CA 1
ATOM 1477 C C . THR A 1 203 ? 21.513 -10.760 -52.969 1.00 41.84 203 THR A C 1
ATOM 1479 O O . THR A 1 203 ? 21.569 -11.983 -52.925 1.00 41.84 203 THR A O 1
ATOM 1482 N N . VAL A 1 204 ? 21.388 -10.024 -51.855 1.00 43.41 204 VAL A N 1
ATOM 1483 C CA . VAL A 1 204 ? 21.333 -10.638 -50.513 1.00 43.41 204 VAL A CA 1
ATOM 1484 C C . VAL A 1 204 ? 20.291 -9.934 -49.637 1.00 43.41 204 VAL A C 1
ATOM 1486 O O . VAL A 1 204 ? 20.266 -8.713 -49.521 1.00 43.41 204 VAL A O 1
ATOM 1489 N N . SER A 1 205 ? 19.373 -10.704 -49.049 1.00 41.97 205 SER A N 1
ATOM 1490 C CA . SER A 1 205 ? 18.450 -10.213 -48.018 1.00 41.97 205 SER A CA 1
ATOM 1491 C C . SER A 1 205 ? 19.128 -10.335 -46.655 1.00 41.97 205 SER A C 1
ATOM 1493 O O . SER A 1 205 ? 19.295 -11.453 -46.175 1.00 41.97 205 SER A O 1
ATOM 1495 N N . ALA A 1 206 ? 19.515 -9.218 -46.034 1.00 42.25 206 ALA A N 1
ATOM 1496 C CA . ALA A 1 206 ? 20.061 -9.222 -44.680 1.00 42.25 206 ALA A CA 1
ATOM 1497 C C . ALA A 1 206 ? 18.946 -9.422 -43.642 1.00 42.25 206 ALA A C 1
ATOM 1499 O O . ALA A 1 206 ? 17.951 -8.688 -43.588 1.00 42.25 206 ALA A O 1
ATOM 1500 N N . THR A 1 207 ? 19.108 -10.433 -42.796 1.00 45.34 207 THR A N 1
ATOM 1501 C CA . THR A 1 207 ? 18.144 -10.816 -41.767 1.00 45.34 207 THR A CA 1
ATOM 1502 C C . THR A 1 207 ? 18.545 -10.202 -40.425 1.00 45.34 207 THR A C 1
ATOM 1504 O O . THR A 1 207 ? 19.532 -10.583 -39.806 1.00 45.34 207 THR A O 1
ATOM 1507 N N . ARG A 1 208 ? 17.787 -9.188 -39.995 1.00 51.34 208 ARG A N 1
ATOM 1508 C CA . ARG A 1 208 ? 18.099 -8.335 -38.833 1.00 51.34 208 ARG A CA 1
ATOM 1509 C C . ARG A 1 208 ? 17.789 -9.038 -37.507 1.00 51.34 208 ARG A C 1
ATOM 1511 O O . ARG A 1 208 ? 16.662 -9.506 -37.345 1.00 51.34 208 ARG A O 1
ATOM 1518 N N . TYR A 1 209 ? 18.724 -9.025 -36.550 1.00 53.09 209 TYR A N 1
ATOM 1519 C CA . TYR A 1 209 ? 18.487 -9.530 -35.186 1.00 53.09 209 TYR A CA 1
ATOM 1520 C C . TYR A 1 209 ? 17.554 -8.591 -34.420 1.00 53.09 209 TYR A C 1
ATOM 1522 O O . TYR A 1 209 ? 17.680 -7.368 -34.534 1.00 53.09 209 TYR A O 1
ATOM 1530 N N . ARG A 1 210 ? 16.628 -9.151 -33.636 1.00 67.06 210 ARG A N 1
ATOM 1531 C CA . ARG A 1 210 ? 15.614 -8.392 -32.890 1.00 67.06 210 ARG A CA 1
ATOM 1532 C C . ARG A 1 210 ? 15.673 -8.747 -31.406 1.00 67.06 210 ARG A C 1
ATOM 1534 O O . ARG A 1 210 ? 15.679 -9.924 -31.055 1.00 67.06 210 ARG A O 1
ATOM 1541 N N . GLY A 1 211 ? 15.656 -7.739 -30.542 1.00 74.38 211 GLY A N 1
ATOM 1542 C CA . GLY A 1 211 ? 15.597 -7.943 -29.097 1.00 74.38 211 GLY A CA 1
ATOM 1543 C C . GLY A 1 211 ? 15.019 -6.739 -28.362 1.00 74.38 211 GLY A C 1
ATOM 1544 O O . GLY A 1 211 ? 14.598 -5.758 -28.981 1.00 74.38 211 GLY A O 1
ATOM 1545 N N . VAL A 1 212 ? 14.942 -6.853 -27.039 1.00 82.75 212 VAL A N 1
ATOM 1546 C CA . VAL A 1 212 ? 14.368 -5.845 -26.145 1.00 82.75 212 VAL A CA 1
ATOM 1547 C C . VAL A 1 212 ? 15.485 -5.304 -25.261 1.00 82.75 212 VAL A C 1
ATOM 1549 O O . VAL A 1 212 ? 16.147 -6.073 -24.570 1.00 82.75 212 VAL A O 1
ATOM 1552 N N . ASP A 1 213 ? 15.697 -3.995 -25.246 1.00 84.31 213 ASP A N 1
ATOM 1553 C CA . ASP A 1 213 ? 16.581 -3.319 -24.302 1.00 84.31 213 ASP A CA 1
ATOM 1554 C C . ASP A 1 213 ? 16.114 -1.887 -24.045 1.00 84.31 213 ASP A C 1
ATOM 1556 O O . ASP A 1 213 ? 15.594 -1.215 -24.930 1.00 84.31 213 ASP A O 1
ATOM 1560 N N . SER A 1 214 ? 16.258 -1.424 -22.801 1.00 85.50 214 SER A N 1
ATOM 1561 C CA . SER A 1 214 ? 15.767 -0.108 -22.371 1.00 85.50 214 SER A CA 1
ATOM 1562 C C . SER A 1 214 ? 14.282 0.145 -22.697 1.00 85.50 214 SER A C 1
ATOM 1564 O O . SER A 1 214 ? 13.871 1.292 -22.892 1.00 85.50 214 SER A O 1
ATOM 1566 N N . ALA A 1 215 ? 13.475 -0.918 -22.754 1.00 88.12 215 ALA A N 1
ATOM 1567 C CA . ALA A 1 215 ? 12.018 -0.814 -22.755 1.00 88.12 215 ALA A CA 1
ATOM 1568 C C . ALA A 1 215 ? 11.532 -0.224 -21.426 1.00 88.12 215 ALA A C 1
ATOM 1570 O O . ALA A 1 215 ? 12.314 -0.056 -20.492 1.00 88.12 215 ALA A O 1
ATOM 1571 N N . SER A 1 216 ? 10.243 0.041 -21.308 1.00 91.44 216 SER A N 1
ATOM 1572 C CA . SER A 1 216 ? 9.590 0.161 -20.009 1.00 91.44 216 SER A CA 1
ATOM 1573 C C . SER A 1 216 ? 8.833 -1.130 -19.734 1.00 91.44 216 SER A C 1
ATOM 1575 O O . SER A 1 216 ? 8.271 -1.736 -20.650 1.00 91.44 216 SER A O 1
ATOM 1577 N N . SER A 1 217 ? 8.832 -1.589 -18.488 1.00 93.75 217 SER A N 1
ATOM 1578 C CA . SER A 1 217 ? 8.025 -2.741 -18.094 1.00 93.75 217 SER A CA 1
ATOM 1579 C C . SER A 1 217 ? 7.344 -2.475 -16.771 1.00 93.75 217 SER A C 1
ATOM 1581 O O . SER A 1 217 ? 7.932 -1.857 -15.888 1.00 93.75 217 SER A O 1
ATOM 1583 N N . VAL A 1 218 ? 6.103 -2.931 -16.652 1.00 95.75 218 VAL A N 1
ATOM 1584 C CA . VAL A 1 218 ? 5.267 -2.724 -15.471 1.00 95.75 218 VAL A CA 1
ATOM 1585 C C . VAL A 1 218 ? 4.277 -3.877 -15.346 1.00 95.75 218 VAL A C 1
ATOM 1587 O O . VAL A 1 218 ? 3.873 -4.451 -16.357 1.00 95.75 218 VAL A O 1
ATOM 1590 N N . ILE A 1 219 ? 3.912 -4.222 -14.114 1.00 96.00 219 ILE A N 1
ATOM 1591 C CA . ILE A 1 219 ? 2.779 -5.103 -13.832 1.00 96.00 219 ILE A CA 1
ATOM 1592 C C . ILE A 1 219 ? 1.629 -4.218 -13.366 1.00 96.00 219 ILE A C 1
ATOM 1594 O O . ILE A 1 219 ? 1.818 -3.428 -12.442 1.00 96.00 219 ILE A O 1
ATOM 1598 N N . ALA A 1 220 ? 0.473 -4.334 -14.012 1.00 93.75 220 ALA A N 1
ATOM 1599 C CA . ALA A 1 220 ? -0.751 -3.668 -13.587 1.00 93.75 220 ALA A CA 1
ATOM 1600 C C . ALA A 1 220 ? -1.780 -4.707 -13.141 1.00 93.75 220 ALA A C 1
ATOM 1602 O O . ALA A 1 220 ? -1.852 -5.799 -13.709 1.00 93.75 220 ALA A O 1
ATOM 1603 N N . GLU A 1 221 ? -2.561 -4.363 -12.125 1.00 91.19 221 GLU A N 1
ATOM 1604 C CA . GLU A 1 221 ? -3.677 -5.181 -11.664 1.00 91.19 221 GLU A CA 1
ATOM 1605 C C . GLU A 1 221 ? -4.987 -4.735 -12.314 1.00 91.19 221 GLU A C 1
ATOM 1607 O O . GLU A 1 221 ? -5.171 -3.556 -12.609 1.00 91.19 221 GLU A O 1
ATOM 1612 N N . TYR A 1 222 ? -5.904 -5.668 -12.526 1.00 88.31 222 TYR A N 1
ATOM 1613 C CA . TYR A 1 222 ? -7.273 -5.419 -12.962 1.00 88.31 222 TYR A CA 1
ATOM 1614 C C . TYR A 1 222 ? -8.212 -6.236 -12.082 1.00 88.31 222 TYR A C 1
ATOM 1616 O O . TYR A 1 222 ? -8.003 -7.436 -11.916 1.00 88.31 222 TYR A O 1
ATOM 1624 N N . HIS A 1 223 ? -9.251 -5.609 -11.537 1.00 82.62 223 HIS A N 1
ATOM 1625 C CA . HIS A 1 223 ? -10.267 -6.317 -10.765 1.00 82.62 223 HIS A CA 1
ATOM 1626 C C . HIS A 1 223 ? -11.507 -6.505 -11.624 1.00 82.62 223 HIS A C 1
ATOM 1628 O O . HIS A 1 223 ? -12.082 -5.534 -12.121 1.00 82.62 223 HIS A O 1
ATOM 1634 N N . ASP A 1 224 ? -11.919 -7.756 -11.797 1.00 82.12 224 ASP A N 1
ATOM 1635 C CA . ASP A 1 224 ? -13.131 -8.060 -12.540 1.00 82.12 224 ASP A CA 1
ATOM 1636 C C . ASP A 1 224 ? -14.398 -7.761 -11.715 1.00 82.12 224 ASP A C 1
ATOM 1638 O O . ASP A 1 224 ? -14.363 -7.480 -10.514 1.00 82.12 224 ASP A O 1
ATOM 1642 N N . SER A 1 225 ? -15.565 -7.856 -12.356 1.00 75.94 225 SER A N 1
ATOM 1643 C CA . SER A 1 225 ? -16.856 -7.633 -11.690 1.00 75.94 225 SER A CA 1
ATOM 1644 C C . SER A 1 225 ? -17.175 -8.638 -10.573 1.00 75.94 225 SER A C 1
ATOM 1646 O O . SER A 1 225 ? -18.139 -8.439 -9.837 1.00 75.94 225 SER A O 1
ATOM 1648 N N . SER A 1 226 ? -16.423 -9.739 -10.474 1.00 71.75 226 SER A N 1
ATOM 1649 C CA . SER A 1 226 ? -16.561 -10.750 -9.423 1.00 71.75 226 SER A CA 1
ATOM 1650 C C . SER A 1 226 ? -15.606 -10.525 -8.243 1.00 71.75 226 SER A C 1
ATOM 1652 O O . SER A 1 226 ? -15.694 -11.242 -7.246 1.00 71.75 226 SER A O 1
ATOM 1654 N N . GLY A 1 227 ? -14.747 -9.502 -8.324 1.00 68.94 227 GLY A N 1
ATOM 1655 C CA . GLY A 1 227 ? -13.751 -9.164 -7.311 1.00 68.94 227 GLY A CA 1
ATOM 1656 C C . GLY A 1 227 ? -12.452 -9.965 -7.428 1.00 68.94 227 GLY A C 1
ATOM 1657 O O . GLY A 1 227 ? -11.643 -9.928 -6.504 1.00 68.94 227 GLY A O 1
ATOM 1658 N N . VAL A 1 228 ? -12.237 -10.692 -8.530 1.00 80.56 228 VAL A N 1
ATOM 1659 C CA . VAL A 1 228 ? -10.986 -11.415 -8.792 1.00 80.56 228 VAL A CA 1
ATOM 1660 C C . VAL A 1 228 ? -9.952 -10.452 -9.366 1.00 80.56 228 VAL A C 1
ATOM 1662 O O . VAL A 1 228 ? -10.229 -9.710 -10.308 1.00 80.56 228 VAL A O 1
ATOM 1665 N N . THR A 1 229 ? -8.746 -10.482 -8.799 1.00 83.44 229 THR A N 1
ATOM 1666 C CA . THR A 1 229 ? -7.606 -9.694 -9.278 1.00 83.44 229 THR A CA 1
ATOM 1667 C C . THR A 1 229 ? -6.823 -10.462 -10.340 1.00 83.44 229 THR A C 1
ATOM 1669 O O . THR A 1 229 ? -6.293 -11.545 -10.081 1.00 83.44 229 THR A O 1
ATOM 1672 N N . HIS A 1 230 ? -6.704 -9.857 -11.514 1.00 89.19 230 HIS A N 1
ATOM 1673 C CA . HIS A 1 230 ? -5.869 -10.281 -12.630 1.00 89.19 230 HIS A CA 1
ATOM 1674 C C . HIS A 1 230 ? -4.617 -9.406 -12.696 1.00 89.19 230 HIS A C 1
ATOM 1676 O O . HIS A 1 230 ? -4.678 -8.214 -12.402 1.00 89.19 230 HIS A O 1
ATOM 1682 N N . TYR A 1 231 ? -3.485 -9.976 -13.106 1.00 94.44 231 TYR A N 1
ATOM 1683 C CA . TYR A 1 231 ? -2.224 -9.243 -13.229 1.00 94.44 231 TYR A CA 1
ATOM 1684 C C . TYR A 1 231 ? -1.716 -9.319 -14.659 1.00 94.44 231 TYR A C 1
ATOM 1686 O O . TYR A 1 231 ? -1.544 -10.409 -15.193 1.00 94.44 231 TYR A O 1
ATOM 1694 N N . TYR A 1 232 ? -1.404 -8.174 -15.255 1.00 96.38 232 TYR A N 1
ATOM 1695 C CA . TYR A 1 232 ? -0.901 -8.092 -16.622 1.00 96.38 232 TYR A CA 1
ATOM 1696 C C . TYR A 1 232 ? 0.502 -7.498 -16.641 1.00 96.38 232 TYR A C 1
ATOM 1698 O O . TYR A 1 232 ? 0.759 -6.449 -16.049 1.00 96.38 232 TYR A O 1
ATOM 1706 N N . LEU A 1 233 ? 1.421 -8.177 -17.326 1.00 96.56 233 LEU A N 1
ATOM 1707 C CA . LEU A 1 233 ? 2.782 -7.711 -17.563 1.00 96.56 233 LEU A CA 1
ATOM 1708 C C . LEU A 1 233 ? 2.855 -6.982 -18.900 1.00 96.56 233 LEU A C 1
ATOM 1710 O O . LEU A 1 233 ? 2.600 -7.592 -19.934 1.00 96.56 233 LEU A O 1
ATOM 1714 N N . TYR A 1 234 ? 3.312 -5.732 -18.889 1.00 95.12 234 TYR A N 1
ATOM 1715 C CA . TYR A 1 234 ? 3.495 -4.914 -20.086 1.00 95.12 234 TYR A CA 1
ATOM 1716 C C . TYR A 1 234 ? 4.970 -4.712 -20.416 1.00 95.12 234 TYR A C 1
ATOM 1718 O O . TYR A 1 234 ? 5.801 -4.493 -19.532 1.00 95.12 234 TYR A O 1
ATOM 1726 N N . VAL A 1 235 ? 5.285 -4.720 -21.710 1.00 92.19 235 VAL A N 1
ATOM 1727 C CA . VAL A 1 235 ? 6.581 -4.348 -22.282 1.00 92.19 235 VAL A CA 1
ATOM 1728 C C . VAL A 1 235 ? 6.339 -3.292 -23.351 1.00 92.19 235 VAL A C 1
ATOM 1730 O O . VAL A 1 235 ? 5.729 -3.561 -24.387 1.00 92.19 235 VAL A O 1
ATOM 1733 N N . ILE A 1 236 ? 6.816 -2.083 -23.076 1.00 88.69 236 ILE A N 1
ATOM 1734 C CA . ILE A 1 236 ? 6.495 -0.867 -23.816 1.00 88.69 236 ILE A CA 1
ATOM 1735 C C . ILE A 1 236 ? 7.776 -0.307 -24.437 1.00 88.69 236 ILE A C 1
ATOM 1737 O O . ILE A 1 236 ? 8.733 0.011 -23.728 1.00 88.69 236 ILE A O 1
ATOM 1741 N N . GLY A 1 237 ? 7.800 -0.166 -25.762 1.00 84.12 237 GLY A N 1
ATOM 1742 C CA . GLY A 1 237 ? 8.942 0.400 -26.483 1.00 84.12 237 GLY A CA 1
ATOM 1743 C C . GLY A 1 237 ? 10.235 -0.419 -26.359 1.00 84.12 237 GLY A C 1
ATOM 1744 O O . GLY A 1 237 ? 10.200 -1.639 -26.199 1.00 84.12 237 GLY A O 1
ATOM 1745 N N . GLY A 1 238 ? 11.396 0.234 -26.511 1.00 75.25 238 GLY A N 1
ATOM 1746 C CA . GLY A 1 238 ? 12.716 -0.384 -26.280 1.00 75.25 238 GLY A CA 1
ATOM 1747 C C . GLY A 1 238 ? 13.044 -1.620 -27.127 1.00 75.25 238 GLY A C 1
ATOM 1748 O O . GLY A 1 238 ? 13.820 -2.477 -26.716 1.00 75.25 238 GLY A O 1
ATOM 1749 N N . LYS A 1 239 ? 12.433 -1.772 -28.305 1.00 72.62 239 LYS A N 1
ATOM 1750 C CA . LYS A 1 239 ? 12.796 -2.848 -29.238 1.00 72.62 239 LYS A CA 1
ATOM 1751 C C . LYS A 1 239 ? 13.873 -2.375 -30.189 1.00 72.62 239 LYS A C 1
ATOM 1753 O O . LYS A 1 239 ? 13.623 -1.464 -30.975 1.00 72.62 239 LYS A O 1
ATOM 1758 N N . SER A 1 240 ? 15.027 -3.031 -30.155 1.00 64.44 240 SER A N 1
ATOM 1759 C CA . SER A 1 240 ? 16.147 -2.746 -31.046 1.00 64.44 240 SER A CA 1
ATOM 1760 C C . SER A 1 240 ? 16.236 -3.746 -32.198 1.00 64.44 240 SER A C 1
ATOM 1762 O O . SER A 1 240 ? 15.799 -4.900 -32.119 1.00 64.44 240 SER A O 1
ATOM 1764 N N . ARG A 1 241 ? 16.795 -3.265 -33.313 1.00 59.69 241 ARG A N 1
ATOM 1765 C CA . ARG A 1 241 ? 17.165 -4.063 -34.487 1.00 59.69 241 ARG A CA 1
ATOM 1766 C C . ARG A 1 241 ? 18.659 -3.912 -34.728 1.00 59.69 241 ARG A C 1
ATOM 1768 O O . ARG A 1 241 ? 19.138 -2.781 -34.688 1.00 59.69 241 ARG A O 1
ATOM 1775 N N . TYR A 1 242 ? 19.331 -5.016 -35.036 1.00 55.91 242 TYR A N 1
ATOM 1776 C CA . TYR A 1 242 ? 20.738 -5.027 -35.430 1.00 55.91 242 TYR A CA 1
ATOM 1777 C C . TYR A 1 242 ? 20.879 -5.341 -36.915 1.00 55.91 242 TYR A C 1
ATOM 1779 O O . TYR A 1 242 ? 20.327 -6.342 -37.386 1.00 55.91 242 TYR A O 1
ATOM 1787 N N . THR A 1 243 ? 21.611 -4.502 -37.646 1.00 47.88 243 THR A N 1
ATOM 1788 C CA . THR A 1 243 ? 22.016 -4.772 -39.029 1.00 47.88 243 THR A CA 1
ATOM 1789 C C . THR A 1 243 ? 23.359 -5.492 -39.071 1.00 47.88 243 THR A C 1
ATOM 1791 O O . THR A 1 243 ? 24.304 -5.148 -38.362 1.00 47.88 243 THR A O 1
ATOM 1794 N N . SER A 1 244 ? 23.428 -6.541 -39.888 1.00 42.47 244 SER A N 1
ATOM 1795 C CA . SER A 1 244 ? 24.678 -7.187 -40.279 1.00 42.47 244 SER A CA 1
ATOM 1796 C C . SER A 1 244 ? 24.938 -6.856 -41.740 1.00 42.47 244 SER A C 1
ATOM 1798 O O . SER A 1 244 ? 24.055 -7.133 -42.544 1.00 42.47 244 SER A O 1
ATOM 1800 N N . GLY A 1 245 ? 26.141 -6.395 -42.085 1.00 45.47 245 GLY A N 1
ATOM 1801 C CA . GLY A 1 245 ? 26.618 -6.512 -43.466 1.00 45.47 245 GLY A CA 1
ATOM 1802 C C . GLY A 1 245 ? 26.737 -5.246 -44.312 1.00 45.47 245 GLY A C 1
ATOM 1803 O O . GLY A 1 245 ? 27.050 -5.396 -45.487 1.00 45.47 245 GLY A O 1
ATOM 1804 N N . GLU A 1 246 ? 26.625 -4.025 -43.773 1.00 40.53 246 GLU A N 1
ATOM 1805 C CA . GLU A 1 246 ? 27.052 -2.850 -44.552 1.00 40.53 246 GLU A CA 1
ATOM 1806 C C . GLU A 1 246 ? 28.571 -2.936 -44.826 1.00 40.53 246 GLU A C 1
ATOM 1808 O O . GLU A 1 246 ? 29.410 -2.825 -43.927 1.00 40.53 246 GLU A O 1
ATOM 1813 N N . GLU A 1 247 ? 28.919 -3.263 -46.074 1.00 38.56 247 GLU A N 1
ATOM 1814 C CA . GLU A 1 247 ? 30.246 -3.722 -46.485 1.00 38.56 247 GLU A CA 1
ATOM 1815 C C . GLU A 1 247 ? 31.378 -2.739 -46.115 1.00 38.56 247 GLU A C 1
ATOM 1817 O O . GLU A 1 247 ? 31.345 -1.557 -46.459 1.00 38.56 247 GLU A O 1
ATOM 1822 N N . ASN A 1 248 ? 32.446 -3.299 -45.526 1.00 37.81 248 ASN A N 1
ATOM 1823 C CA . ASN A 1 248 ? 33.774 -2.726 -45.212 1.00 37.81 248 ASN A CA 1
ATOM 1824 C C . ASN A 1 248 ? 34.074 -2.252 -43.787 1.00 37.81 248 ASN A C 1
ATOM 1826 O O . ASN A 1 248 ? 35.180 -1.757 -43.558 1.00 37.81 248 ASN A O 1
ATOM 1830 N N . LEU A 1 249 ? 33.214 -2.485 -42.800 1.00 37.41 249 LEU A N 1
ATOM 1831 C CA . LEU A 1 249 ? 33.601 -2.255 -41.409 1.00 37.41 249 LEU A CA 1
ATOM 1832 C C . LEU A 1 249 ? 33.311 -3.487 -40.553 1.00 37.41 249 LEU A C 1
ATOM 1834 O O . LEU A 1 249 ? 32.196 -3.993 -40.494 1.00 37.41 249 LEU A O 1
ATOM 1838 N N . ILE A 1 250 ? 34.366 -3.955 -39.879 1.00 41.56 250 ILE A N 1
ATOM 1839 C CA . ILE A 1 250 ? 34.301 -4.571 -38.549 1.00 41.56 250 ILE A CA 1
ATOM 1840 C C . ILE A 1 250 ? 33.086 -3.971 -37.831 1.00 41.56 250 ILE A C 1
ATOM 1842 O O . ILE A 1 250 ? 33.052 -2.748 -37.731 1.00 41.56 250 ILE A O 1
ATOM 1846 N N . PHE A 1 251 ? 32.114 -4.812 -37.440 1.00 43.91 251 PHE A N 1
ATOM 1847 C CA . PHE A 1 251 ? 30.862 -4.470 -36.741 1.00 43.91 251 PHE A CA 1
ATOM 1848 C C . PHE A 1 251 ? 30.784 -2.985 -36.339 1.00 43.91 251 PHE A C 1
ATOM 1850 O O . PHE A 1 251 ? 31.525 -2.604 -35.426 1.00 43.91 251 PHE A O 1
ATOM 1857 N N . PRO A 1 252 ? 29.965 -2.135 -36.998 1.00 38.19 252 PRO A N 1
ATOM 1858 C CA . PRO A 1 252 ? 29.922 -0.715 -36.663 1.00 38.19 252 PRO A CA 1
ATOM 1859 C C . PRO A 1 252 ? 29.706 -0.544 -35.157 1.00 38.19 252 PRO A C 1
ATOM 1861 O O . PRO A 1 252 ? 28.934 -1.288 -34.553 1.00 38.19 252 PRO A O 1
ATOM 1864 N N . GLU A 1 253 ? 30.384 0.432 -34.546 1.00 40.81 253 GLU A N 1
ATOM 1865 C CA . GLU A 1 253 ? 30.370 0.651 -33.090 1.00 40.81 253 GLU A CA 1
ATOM 1866 C C . GLU A 1 253 ? 28.952 0.875 -32.516 1.00 40.81 253 GLU A C 1
ATOM 1868 O O . GLU A 1 253 ? 28.759 0.743 -31.310 1.00 40.81 253 GLU A O 1
ATOM 1873 N N . ASN A 1 254 ? 27.947 1.156 -33.361 1.00 46.69 254 ASN A N 1
ATOM 1874 C CA . ASN A 1 254 ? 26.530 1.245 -32.992 1.00 46.69 254 ASN A CA 1
ATOM 1875 C C . ASN A 1 254 ? 25.606 0.600 -34.052 1.00 46.69 254 ASN A C 1
ATOM 1877 O O . ASN A 1 254 ? 25.063 1.307 -34.896 1.00 46.69 254 ASN A O 1
ATOM 1881 N N . PRO A 1 255 ? 25.354 -0.719 -33.994 1.00 49.12 255 PRO A N 1
ATOM 1882 C CA . PRO A 1 255 ? 24.503 -1.431 -34.955 1.00 49.12 255 PRO A CA 1
ATOM 1883 C C . PRO A 1 255 ? 22.987 -1.284 -34.699 1.00 49.12 255 PRO A C 1
ATOM 1885 O O . PRO A 1 255 ? 22.193 -2.014 -35.284 1.00 49.12 255 PRO A O 1
ATOM 1888 N N . LYS A 1 256 ? 22.557 -0.385 -33.800 1.00 56.97 256 LYS A N 1
ATOM 1889 C CA . LYS A 1 256 ? 21.149 -0.241 -33.387 1.00 56.97 256 LYS A CA 1
ATOM 1890 C C . LYS A 1 256 ? 20.404 0.690 -34.347 1.00 56.97 256 LYS A C 1
ATOM 1892 O O . LYS A 1 256 ? 20.702 1.877 -34.398 1.00 56.97 256 LYS A O 1
ATOM 1897 N N . GLU A 1 257 ? 19.412 0.168 -35.067 1.00 52.53 257 GLU A N 1
ATOM 1898 C CA . GLU A 1 257 ? 18.777 0.916 -36.167 1.00 52.53 257 GLU A CA 1
ATOM 1899 C C . GLU A 1 257 ? 17.340 1.385 -35.931 1.00 52.53 257 GLU A C 1
ATOM 1901 O O . GLU A 1 257 ? 16.844 2.192 -36.706 1.00 52.53 257 GLU A O 1
ATOM 1906 N N . ASN A 1 258 ? 16.620 0.891 -34.922 1.00 55.81 258 ASN A N 1
ATOM 1907 C CA . ASN A 1 258 ? 15.230 1.304 -34.710 1.00 55.81 258 ASN A CA 1
ATOM 1908 C C . ASN A 1 258 ? 14.850 1.282 -33.233 1.00 55.81 258 ASN A C 1
ATOM 1910 O O . ASN A 1 258 ? 15.341 0.446 -32.478 1.00 55.81 258 ASN A O 1
ATOM 1914 N N . VAL A 1 259 ? 13.940 2.184 -32.877 1.00 61.22 259 VAL A N 1
ATOM 1915 C CA . VAL A 1 259 ? 13.227 2.240 -31.603 1.00 61.22 259 VAL A CA 1
ATOM 1916 C C . VAL A 1 259 ? 11.744 2.030 -31.943 1.00 61.22 259 VAL A C 1
ATOM 1918 O O . VAL A 1 259 ? 11.299 2.422 -33.021 1.00 61.22 259 VAL A O 1
ATOM 1921 N N . SER A 1 260 ? 10.974 1.386 -31.065 1.00 72.00 260 SER A N 1
ATOM 1922 C CA . SER A 1 260 ? 9.550 1.091 -31.285 1.00 72.00 260 SER A CA 1
ATOM 1923 C C . SER A 1 260 ? 8.665 1.833 -30.288 1.00 72.00 260 SER A C 1
ATOM 1925 O O . SER A 1 260 ? 9.121 2.153 -29.193 1.00 72.00 260 SER A O 1
ATOM 1927 N N . LYS A 1 261 ? 7.402 2.061 -30.653 1.00 75.12 261 LYS A N 1
ATOM 1928 C CA . LYS A 1 261 ? 6.327 2.488 -29.739 1.00 75.12 261 LYS A CA 1
ATOM 1929 C C . LYS A 1 261 ? 5.376 1.359 -29.350 1.00 75.12 261 LYS A C 1
ATOM 1931 O O . LYS A 1 261 ? 4.379 1.594 -28.679 1.00 75.12 261 LYS A O 1
ATOM 1936 N N . GLU A 1 262 ? 5.668 0.160 -29.844 1.00 80.44 262 GLU A N 1
ATOM 1937 C CA . GLU A 1 262 ? 4.790 -0.987 -29.690 1.00 80.44 262 GLU A CA 1
ATOM 1938 C C . GLU A 1 262 ? 4.652 -1.408 -28.228 1.00 80.44 262 GLU A C 1
ATOM 1940 O O . GLU A 1 262 ? 5.634 -1.389 -27.474 1.00 80.44 262 GLU A O 1
ATOM 1945 N N . VAL A 1 263 ? 3.449 -1.854 -27.875 1.00 86.56 263 VAL A N 1
ATOM 1946 C CA . VAL A 1 263 ? 3.137 -2.411 -26.559 1.00 86.56 263 VAL A CA 1
ATOM 1947 C C . VAL A 1 263 ? 2.801 -3.889 -26.697 1.00 86.56 263 VAL A C 1
ATOM 1949 O O . VAL A 1 263 ? 1.981 -4.285 -27.525 1.00 86.56 263 VAL A O 1
ATOM 1952 N N . TYR A 1 264 ? 3.453 -4.714 -25.882 1.00 88.88 264 TYR A N 1
ATOM 1953 C CA . TYR A 1 264 ? 3.159 -6.140 -25.763 1.00 88.88 264 TYR A CA 1
ATOM 1954 C C . TYR A 1 264 ? 2.795 -6.451 -24.327 1.00 88.88 264 TYR A C 1
ATOM 1956 O O . TYR A 1 264 ? 3.428 -5.930 -23.408 1.00 88.88 264 TYR A O 1
ATOM 1964 N N . TYR A 1 265 ? 1.812 -7.319 -24.141 1.00 92.75 265 TYR A N 1
ATOM 1965 C CA . TYR A 1 265 ? 1.342 -7.683 -22.820 1.00 92.75 265 TYR A CA 1
ATOM 1966 C C . TYR A 1 265 ? 0.894 -9.139 -22.733 1.00 92.75 265 TYR A C 1
ATOM 1968 O O . TYR A 1 265 ? 0.654 -9.802 -23.741 1.00 92.75 265 TYR A O 1
ATOM 1976 N N . THR A 1 266 ? 0.848 -9.653 -21.513 1.00 93.44 266 THR A N 1
ATOM 1977 C CA . THR A 1 266 ? 0.497 -11.039 -21.181 1.00 93.44 266 THR A CA 1
ATOM 1978 C C . THR A 1 266 ? -0.100 -11.061 -19.780 1.00 93.44 266 THR A C 1
ATOM 1980 O O . THR A 1 266 ? 0.237 -10.205 -18.958 1.00 93.44 266 THR A O 1
ATOM 1983 N N . GLU A 1 267 ? -0.990 -12.006 -19.503 1.00 93.25 267 GLU A N 1
ATOM 1984 C CA . GLU A 1 267 ? -1.497 -12.213 -18.152 1.00 93.25 267 GLU A CA 1
ATOM 1985 C C . GLU A 1 267 ? -0.502 -13.050 -17.336 1.00 93.25 267 GLU A C 1
ATOM 1987 O O . GLU A 1 267 ? 0.177 -13.935 -17.857 1.00 93.25 267 GLU A O 1
ATOM 1992 N N . ILE A 1 268 ? -0.400 -12.765 -16.042 1.00 93.00 268 ILE A N 1
ATOM 1993 C CA . ILE A 1 268 ? 0.352 -13.558 -15.080 1.00 93.00 268 ILE A CA 1
ATOM 1994 C C . ILE A 1 268 ? -0.628 -14.392 -14.263 1.00 93.00 268 ILE A C 1
ATOM 1996 O O . ILE A 1 268 ? -1.428 -13.861 -13.492 1.00 93.00 268 ILE A O 1
ATOM 2000 N N . ASN A 1 269 ? -0.453 -15.710 -14.304 1.00 89.75 269 ASN A N 1
ATOM 2001 C CA . ASN A 1 269 ? -1.109 -16.598 -13.358 1.00 89.75 269 ASN A CA 1
ATOM 2002 C C . ASN A 1 269 ? -0.547 -16.356 -11.950 1.00 89.75 269 ASN A C 1
ATOM 2004 O O . ASN A 1 269 ? 0.576 -16.763 -11.645 1.00 89.75 269 ASN A O 1
ATOM 2008 N N . SER A 1 270 ? -1.318 -15.718 -11.071 1.00 86.19 270 SER A N 1
ATOM 2009 C CA . SER A 1 270 ? -0.862 -15.298 -9.736 1.00 86.19 270 SER A CA 1
ATOM 2010 C C . SER A 1 270 ? -0.389 -16.449 -8.836 1.00 86.19 270 SER A C 1
ATOM 2012 O O . SER A 1 270 ? 0.434 -16.235 -7.948 1.00 86.19 270 SER A O 1
ATOM 2014 N N . SER A 1 271 ? -0.854 -17.679 -9.083 1.00 84.75 271 SER A N 1
ATOM 2015 C CA . SER A 1 271 ? -0.511 -18.861 -8.278 1.00 84.75 271 SER A CA 1
ATOM 2016 C C . SER A 1 271 ? 0.770 -19.577 -8.720 1.00 84.75 271 SER A C 1
ATOM 2018 O O . SER A 1 271 ? 1.419 -20.250 -7.915 1.00 84.75 271 SER A O 1
ATOM 2020 N N . THR A 1 272 ? 1.145 -19.456 -9.998 1.00 87.44 272 THR A N 1
ATOM 2021 C CA . THR A 1 272 ? 2.312 -20.151 -10.574 1.00 87.44 272 THR A CA 1
ATOM 2022 C C . THR A 1 272 ? 3.383 -19.200 -11.108 1.00 87.44 272 THR A C 1
ATOM 2024 O O . THR A 1 272 ? 4.534 -19.607 -11.297 1.00 87.44 272 THR A O 1
ATOM 2027 N N . GLY A 1 273 ? 3.021 -17.943 -11.362 1.00 87.75 273 GLY A N 1
ATOM 2028 C CA . GLY A 1 273 ? 3.817 -16.956 -12.081 1.00 87.75 273 GLY A CA 1
ATOM 2029 C C . GLY A 1 273 ? 4.024 -17.313 -13.554 1.00 87.75 273 GLY A C 1
ATOM 2030 O O . GLY A 1 273 ? 4.994 -16.870 -14.163 1.00 87.75 273 GLY A O 1
ATOM 2031 N N . ALA A 1 274 ? 3.238 -18.226 -14.128 1.00 89.56 274 ALA A N 1
ATOM 2032 C CA . ALA A 1 274 ? 3.294 -18.503 -15.562 1.00 89.56 274 ALA A CA 1
ATOM 2033 C C . ALA A 1 274 ? 2.724 -17.320 -16.359 1.00 89.56 274 ALA A C 1
ATOM 2035 O O . ALA A 1 274 ? 1.876 -16.591 -15.849 1.00 89.56 274 ALA A O 1
ATOM 2036 N N . LEU A 1 275 ? 3.215 -17.140 -17.586 1.00 90.12 275 LEU A N 1
ATOM 2037 C CA . LEU A 1 275 ? 2.648 -16.183 -18.535 1.00 90.12 275 LEU A CA 1
ATOM 2038 C C . LEU A 1 275 ? 1.574 -16.887 -19.355 1.00 90.12 275 LEU A C 1
ATOM 2040 O O . LEU A 1 275 ? 1.811 -17.989 -19.854 1.00 90.12 275 LEU A O 1
ATOM 2044 N N . GLU A 1 276 ? 0.425 -16.245 -19.489 1.00 88.31 276 GLU A N 1
ATOM 2045 C CA . GLU A 1 276 ? -0.757 -16.760 -20.170 1.00 88.31 276 GLU A CA 1
ATOM 2046 C C . GLU A 1 276 ? -1.213 -15.751 -21.233 1.00 88.31 276 GLU A C 1
ATOM 2048 O O . GLU A 1 276 ? -1.039 -14.533 -21.091 1.00 88.31 276 GLU A O 1
ATOM 2053 N N . HIS A 1 277 ? -1.745 -16.252 -22.352 1.00 87.12 277 HIS A N 1
ATOM 2054 C CA . HIS A 1 277 ? -2.249 -15.364 -23.394 1.00 87.12 277 HIS A CA 1
ATOM 2055 C C . HIS A 1 277 ? -3.549 -14.693 -22.914 1.00 87.12 277 HIS A C 1
ATOM 2057 O O . HIS A 1 277 ? -4.479 -15.408 -22.544 1.00 87.12 277 HIS A O 1
ATOM 2063 N N . PRO A 1 278 ? -3.678 -13.354 -22.978 1.00 86.00 278 PRO A N 1
ATOM 2064 C CA . PRO A 1 278 ? -4.836 -12.640 -22.419 1.00 86.00 278 PRO A CA 1
ATOM 2065 C C . PRO A 1 278 ? -6.203 -13.009 -23.023 1.00 86.00 278 PRO A C 1
ATOM 2067 O O . PRO A 1 278 ? -7.244 -12.738 -22.431 1.00 86.00 278 PRO A O 1
ATOM 2070 N N . ASP A 1 279 ? -6.231 -13.600 -24.223 1.00 80.94 279 ASP A N 1
ATOM 2071 C CA . ASP A 1 279 ? -7.479 -14.062 -24.850 1.00 80.94 279 ASP A CA 1
ATOM 2072 C C . ASP A 1 279 ? -7.822 -15.529 -24.551 1.00 80.94 279 ASP A C 1
ATOM 2074 O O . ASP A 1 279 ? -8.935 -15.949 -24.868 1.00 80.94 279 ASP A O 1
ATOM 2078 N N . ASP A 1 280 ? -6.921 -16.289 -23.918 1.00 71.94 280 ASP A N 1
ATOM 2079 C CA . ASP A 1 280 ? -7.151 -17.698 -23.562 1.00 71.94 280 ASP A CA 1
ATOM 2080 C C . ASP A 1 280 ? -7.993 -17.853 -22.277 1.00 71.94 280 ASP A C 1
ATOM 2082 O O . ASP A 1 280 ? -8.294 -18.971 -21.855 1.00 71.94 280 ASP A O 1
ATOM 2086 N N . ILE A 1 281 ? -8.440 -16.736 -21.687 1.00 56.22 281 ILE A N 1
ATOM 2087 C CA . ILE A 1 281 ? -9.325 -16.659 -20.514 1.00 56.22 281 ILE A CA 1
ATOM 2088 C C . ILE A 1 281 ? -10.788 -16.948 -20.907 1.00 56.22 281 ILE A C 1
ATOM 2090 O O . ILE A 1 281 ? -11.707 -16.190 -20.595 1.00 56.22 281 ILE A O 1
ATOM 2094 N N . ASP A 1 282 ? -11.037 -18.050 -21.616 1.00 40.94 282 ASP A N 1
ATOM 2095 C CA . ASP A 1 282 ? -12.383 -18.615 -21.705 1.00 40.94 282 ASP A CA 1
ATOM 2096 C C . ASP A 1 282 ? -12.381 -20.120 -21.402 1.00 40.94 282 ASP A C 1
ATOM 2098 O O . ASP A 1 282 ? -11.628 -20.915 -21.964 1.00 40.94 282 ASP A O 1
ATOM 2102 N N . THR A 1 283 ? -13.342 -20.490 -20.556 1.00 41.53 283 THR A N 1
ATOM 2103 C CA . THR A 1 283 ? -13.842 -21.828 -20.215 1.00 41.53 283 THR A CA 1
ATOM 2104 C C . THR A 1 283 ? -13.140 -22.605 -19.090 1.00 41.53 283 THR A C 1
ATOM 2106 O O . THR A 1 283 ? -12.184 -23.339 -19.296 1.00 41.53 283 THR A O 1
ATOM 2109 N N . THR A 1 284 ? -13.695 -22.487 -17.874 1.00 38.06 284 THR A N 1
ATOM 2110 C CA . THR A 1 284 ? -14.269 -23.569 -17.024 1.00 38.06 284 THR A CA 1
ATOM 2111 C C . THR A 1 284 ? -13.576 -24.942 -16.858 1.00 38.06 284 THR A C 1
ATOM 2113 O O . THR A 1 284 ? -14.110 -25.765 -16.120 1.00 38.06 284 THR A O 1
ATOM 2116 N N . ASN A 1 285 ? -12.414 -25.226 -17.451 1.00 36.12 285 ASN A N 1
ATOM 2117 C CA . ASN A 1 285 ? -11.774 -26.548 -17.456 1.00 36.12 285 ASN A CA 1
ATOM 2118 C C . ASN A 1 285 ? -10.233 -26.537 -17.568 1.00 36.12 285 ASN A C 1
ATOM 2120 O O . ASN A 1 285 ? -9.657 -27.563 -17.915 1.00 36.12 285 ASN A O 1
ATOM 2124 N N . GLY A 1 286 ? -9.540 -25.439 -17.243 1.00 38.25 286 GLY A N 1
ATOM 2125 C CA . GLY A 1 286 ? -8.102 -25.476 -16.905 1.00 38.25 286 GLY A CA 1
ATOM 2126 C C . GLY A 1 286 ? -7.151 -26.082 -17.953 1.00 38.25 286 GLY A C 1
ATOM 2127 O O . GLY A 1 286 ? -6.071 -26.547 -17.593 1.00 38.25 286 GLY A O 1
ATOM 2128 N N . THR A 1 287 ? -7.526 -26.109 -19.231 1.00 36.31 287 THR A N 1
ATOM 2129 C CA . THR A 1 287 ? -6.658 -26.567 -20.322 1.00 36.31 287 THR A CA 1
ATOM 2130 C C . THR A 1 287 ? -6.352 -25.397 -21.242 1.00 36.31 287 THR A C 1
ATOM 2132 O O . THR A 1 287 ? -7.201 -25.032 -22.054 1.00 36.31 287 THR A O 1
ATOM 2135 N N . SER A 1 288 ? -5.145 -24.828 -21.128 1.00 42.88 288 SER A N 1
ATOM 2136 C CA . SER A 1 288 ? -4.629 -23.902 -22.140 1.00 42.88 288 SER A CA 1
ATOM 2137 C C . SER A 1 288 ? -4.454 -24.661 -23.456 1.00 42.88 288 SER A C 1
ATOM 2139 O O . SER A 1 288 ? -4.009 -25.814 -23.480 1.00 42.88 288 SER A O 1
ATOM 2141 N N . ASN A 1 289 ? -4.882 -24.047 -24.554 1.00 40.50 289 ASN A N 1
ATOM 2142 C CA . ASN A 1 289 ? -5.024 -24.719 -25.839 1.00 40.50 289 ASN A CA 1
ATOM 2143 C C . ASN A 1 289 ? -4.059 -24.151 -26.883 1.00 40.50 289 ASN A C 1
ATOM 2145 O O . ASN A 1 289 ? -4.427 -24.024 -28.042 1.00 40.50 289 ASN A O 1
ATOM 2149 N N . THR A 1 290 ? -2.816 -23.840 -26.508 1.00 43.56 290 THR A N 1
ATOM 2150 C CA . THR A 1 290 ? -1.721 -23.665 -27.474 1.00 43.56 290 THR A CA 1
ATOM 2151 C C . THR A 1 290 ? -0.407 -24.148 -26.873 1.00 43.56 290 THR A C 1
ATOM 2153 O O . THR A 1 290 ? 0.150 -23.535 -25.971 1.00 43.56 290 THR A O 1
ATOM 2156 N N . SER A 1 291 ? 0.104 -25.261 -27.391 1.00 36.38 291 SER A N 1
ATOM 2157 C CA . SER A 1 291 ? 1.380 -25.877 -27.018 1.00 36.38 291 SER A CA 1
ATOM 2158 C C . SER A 1 291 ? 2.612 -25.175 -27.614 1.00 36.38 291 SER A C 1
ATOM 2160 O O . SER A 1 291 ? 3.638 -25.826 -27.793 1.00 36.38 291 SER A O 1
ATOM 2162 N N . ASP A 1 292 ? 2.521 -23.887 -27.946 1.00 42.28 292 ASP A N 1
ATOM 2163 C CA . ASP A 1 292 ? 3.639 -23.101 -28.468 1.00 42.28 292 ASP A CA 1
ATOM 2164 C C . ASP A 1 292 ? 3.920 -21.943 -27.500 1.00 42.28 292 ASP A C 1
ATOM 2166 O O . ASP A 1 292 ? 3.203 -20.952 -27.495 1.00 42.28 292 ASP A O 1
ATOM 2170 N N . ASP A 1 293 ? 5.010 -22.018 -26.726 1.00 46.31 293 ASP A N 1
ATOM 2171 C CA . ASP A 1 293 ? 5.503 -20.959 -25.812 1.00 46.31 293 ASP A CA 1
ATOM 2172 C C . ASP A 1 293 ? 5.716 -19.574 -26.488 1.00 46.31 293 ASP A C 1
ATOM 2174 O O . ASP A 1 293 ? 6.078 -18.595 -25.837 1.00 46.31 293 ASP A O 1
ATOM 2178 N N . LEU A 1 294 ? 5.509 -19.466 -27.805 1.00 49.69 294 LEU A N 1
ATOM 2179 C CA . LEU A 1 294 ? 5.560 -18.233 -28.593 1.00 49.69 294 LEU A CA 1
ATOM 2180 C C . LEU A 1 294 ? 4.223 -17.464 -28.625 1.00 49.69 294 LEU A C 1
ATOM 2182 O O . LEU A 1 294 ? 4.208 -16.340 -29.124 1.00 49.69 294 LEU A O 1
ATOM 2186 N N . SER A 1 295 ? 3.122 -18.038 -28.123 1.00 67.75 295 SER A N 1
ATOM 2187 C CA . SER A 1 295 ? 1.772 -17.455 -28.200 1.00 67.75 295 SER A CA 1
ATOM 2188 C C . SER A 1 295 ? 1.288 -16.756 -26.927 1.00 67.75 295 SER A C 1
ATOM 2190 O O . SER A 1 295 ? 0.169 -16.273 -26.933 1.00 67.75 295 SER A O 1
ATOM 2192 N N . VAL A 1 296 ? 2.079 -16.658 -25.848 1.00 80.31 296 VAL A N 1
ATOM 2193 C CA . VAL A 1 296 ? 1.606 -16.081 -24.560 1.00 80.31 296 VAL A CA 1
ATOM 2194 C C . VAL A 1 296 ? 1.457 -14.553 -24.566 1.00 80.31 296 VAL A C 1
ATOM 2196 O O . VAL A 1 296 ? 0.850 -13.979 -23.669 1.00 80.31 296 VAL A O 1
ATOM 2199 N N . TRP A 1 297 ? 2.012 -13.878 -25.571 1.00 85.12 297 TRP A N 1
ATOM 2200 C CA . TRP A 1 297 ? 2.028 -12.421 -25.670 1.00 85.12 297 TRP A CA 1
ATOM 2201 C C . TRP A 1 297 ? 1.008 -11.914 -26.684 1.00 85.12 297 TRP A C 1
ATOM 2203 O O . TRP A 1 297 ? 0.985 -12.363 -27.830 1.00 85.12 297 TRP A O 1
ATOM 2213 N N . LYS A 1 298 ? 0.271 -10.878 -26.298 1.00 86.62 298 LYS A N 1
ATOM 2214 C CA . LYS A 1 298 ? -0.596 -10.086 -27.164 1.00 86.62 298 LYS A CA 1
ATOM 2215 C C . LYS A 1 298 ? 0.062 -8.743 -27.478 1.00 86.62 298 LYS A C 1
ATOM 2217 O O . LYS A 1 298 ? 0.776 -8.186 -26.647 1.00 86.62 298 LYS A O 1
ATOM 2222 N N . ARG A 1 299 ? -0.134 -8.235 -28.696 1.00 85.25 299 ARG A N 1
ATOM 2223 C CA . ARG A 1 299 ? 0.249 -6.865 -29.073 1.00 85.25 299 ARG A CA 1
ATOM 2224 C C . ARG A 1 299 ? -0.973 -5.967 -28.934 1.00 85.25 299 ARG A C 1
ATOM 2226 O O . ARG A 1 299 ? -2.056 -6.367 -29.354 1.00 85.25 299 ARG A O 1
ATOM 2233 N N . GLU A 1 300 ? -0.772 -4.769 -28.404 1.00 84.12 300 GLU A N 1
ATOM 2234 C CA . GLU A 1 300 ? -1.813 -3.748 -28.367 1.00 84.12 300 GLU A CA 1
ATOM 2235 C C . GLU A 1 300 ? -2.224 -3.325 -29.787 1.00 84.12 300 GLU A C 1
ATOM 2237 O O . GLU A 1 300 ? -1.390 -3.229 -30.693 1.00 84.12 300 GLU A O 1
ATOM 2242 N N . THR A 1 301 ? -3.523 -3.110 -30.002 1.00 76.69 301 THR A N 1
ATOM 2243 C CA . THR A 1 301 ? -4.040 -2.728 -31.328 1.00 76.69 301 THR A CA 1
ATOM 2244 C C . THR A 1 301 ? -3.753 -1.257 -31.598 1.00 76.69 301 THR A C 1
ATOM 2246 O O . THR A 1 301 ? -3.292 -0.899 -32.685 1.00 76.69 301 THR A O 1
ATOM 2249 N N . ASP A 1 302 ? -3.946 -0.433 -30.571 1.00 72.25 302 ASP A N 1
ATOM 2250 C CA . ASP A 1 302 ? -3.681 0.996 -30.580 1.00 72.25 302 ASP A CA 1
ATOM 2251 C C . ASP A 1 302 ? -2.438 1.291 -29.728 1.00 72.25 302 ASP A C 1
ATOM 2253 O O . ASP A 1 302 ? -2.518 1.777 -28.602 1.00 72.25 302 ASP A O 1
ATOM 2257 N N . ASP A 1 303 ? -1.255 0.981 -30.281 1.00 74.62 303 ASP A N 1
ATOM 2258 C CA . ASP A 1 303 ? 0.040 1.358 -29.689 1.00 74.62 303 ASP A CA 1
ATOM 2259 C C . ASP A 1 303 ? 0.066 2.856 -29.307 1.00 74.62 303 ASP A C 1
ATOM 2261 O O . ASP A 1 303 ? -0.697 3.662 -29.848 1.00 74.62 303 ASP A O 1
ATOM 2265 N N . ILE A 1 304 ? 1.019 3.271 -28.463 1.00 74.88 304 ILE A N 1
ATOM 2266 C CA . ILE A 1 304 ? 1.076 4.634 -27.904 1.00 74.88 304 ILE A CA 1
ATOM 2267 C C . ILE A 1 304 ? 0.901 5.718 -28.978 1.00 74.88 304 ILE A C 1
ATOM 2269 O O . ILE A 1 304 ? 1.593 5.746 -30.006 1.00 74.88 304 ILE A O 1
ATOM 2273 N N . GLN A 1 305 ? -0.006 6.656 -28.720 1.00 72.12 305 GLN A N 1
ATOM 2274 C CA . GLN A 1 305 ? -0.226 7.832 -29.556 1.00 72.12 305 GLN A CA 1
ATOM 2275 C C . GLN A 1 305 ? 0.521 9.026 -28.952 1.00 72.12 305 GLN A C 1
ATOM 2277 O O . GLN A 1 305 ? -0.039 9.774 -28.152 1.00 72.12 305 GLN A O 1
ATOM 2282 N N . PHE A 1 306 ? 1.800 9.177 -29.314 1.00 71.94 306 PHE A N 1
ATOM 2283 C CA . PHE A 1 306 ? 2.613 10.310 -28.865 1.00 71.94 306 PHE A CA 1
ATOM 2284 C C . PHE A 1 306 ? 2.045 11.642 -29.347 1.00 71.94 306 PHE A C 1
ATOM 2286 O O . PHE A 1 306 ? 1.450 11.725 -30.428 1.00 71.94 306 PHE A O 1
ATOM 2293 N N . HIS A 1 307 ? 2.295 12.694 -28.569 1.00 65.50 307 HIS A N 1
ATOM 2294 C CA . HIS A 1 307 ? 2.013 14.053 -29.005 1.00 65.50 307 HIS A CA 1
ATOM 2295 C C . HIS A 1 307 ? 2.772 14.360 -30.309 1.00 65.50 307 HIS A C 1
ATOM 2297 O O . HIS A 1 307 ? 3.895 13.894 -30.520 1.00 65.50 307 HIS A O 1
ATOM 2303 N N . ALA A 1 308 ? 2.160 15.133 -31.213 1.00 59.88 308 ALA A N 1
ATOM 2304 C CA . ALA A 1 308 ? 2.816 15.512 -32.458 1.00 59.88 308 ALA A CA 1
ATOM 2305 C C . ALA A 1 308 ? 4.078 16.331 -32.141 1.00 59.88 308 ALA A C 1
ATOM 2307 O O . ALA A 1 308 ? 3.994 17.415 -31.560 1.00 59.88 308 ALA A O 1
ATOM 2308 N N . LEU A 1 309 ? 5.248 15.806 -32.510 1.00 55.97 309 LEU A N 1
ATOM 2309 C CA . LEU A 1 309 ? 6.495 16.561 -32.433 1.00 55.97 309 LEU A CA 1
ATOM 2310 C C . LEU A 1 309 ? 6.421 17.751 -33.412 1.00 55.97 309 LEU A C 1
ATOM 2312 O O . LEU A 1 309 ? 5.820 17.611 -34.485 1.00 55.97 309 LEU A O 1
ATOM 2316 N N . PRO A 1 310 ? 7.003 18.920 -33.080 1.00 51.06 310 PRO A N 1
ATOM 2317 C CA . PRO A 1 310 ? 7.067 20.051 -34.000 1.00 51.06 310 PRO A CA 1
ATOM 2318 C C . PRO A 1 310 ? 7.644 19.620 -35.355 1.00 51.06 310 PRO A C 1
ATOM 2320 O O . PRO A 1 310 ? 8.640 18.901 -35.402 1.00 51.06 310 PRO A O 1
ATOM 2323 N N . ALA A 1 311 ? 7.051 20.087 -36.458 1.00 46.69 311 ALA A N 1
ATOM 2324 C CA . ALA A 1 311 ? 7.481 19.756 -37.826 1.00 46.69 311 ALA A CA 1
ATOM 2325 C C . ALA A 1 311 ? 8.945 20.148 -38.134 1.00 46.69 311 ALA A C 1
ATOM 2327 O O . ALA A 1 311 ? 9.516 19.701 -39.129 1.00 46.69 311 ALA A O 1
ATOM 2328 N N . ASP A 1 312 ? 9.533 20.969 -37.264 1.00 45.50 312 ASP A N 1
ATOM 2329 C CA . ASP A 1 312 ? 10.876 21.525 -37.362 1.00 45.50 312 ASP A CA 1
ATOM 2330 C C . ASP A 1 312 ? 11.922 20.665 -36.620 1.00 45.50 312 ASP A C 1
ATOM 2332 O O . ASP A 1 312 ? 13.113 20.981 -36.668 1.00 45.50 312 ASP A O 1
ATOM 2336 N N . ASP A 1 313 ? 11.508 19.584 -35.937 1.00 48.97 313 ASP A N 1
ATOM 2337 C CA . ASP A 1 313 ? 12.442 18.597 -35.388 1.00 48.97 313 ASP A CA 1
ATOM 2338 C C . ASP A 1 313 ? 13.161 17.910 -36.571 1.00 48.97 313 ASP A C 1
ATOM 2340 O O . ASP A 1 313 ? 12.501 17.327 -37.442 1.00 48.97 313 ASP A O 1
ATOM 2344 N N . PRO A 1 314 ? 14.505 17.974 -36.662 1.00 43.69 314 PRO A N 1
ATOM 2345 C CA . PRO A 1 314 ? 15.271 17.450 -37.795 1.00 43.69 314 PRO A CA 1
ATOM 2346 C C . PRO A 1 314 ? 15.005 15.967 -38.116 1.00 43.69 314 PRO A C 1
ATOM 2348 O O . PRO A 1 314 ? 15.299 15.536 -39.235 1.00 43.69 314 PRO A O 1
ATOM 2351 N N . LEU A 1 315 ? 14.401 15.206 -37.194 1.00 44.22 315 LEU A N 1
ATOM 2352 C CA . LEU A 1 315 ? 13.948 13.824 -37.393 1.00 44.22 315 LEU A CA 1
ATOM 2353 C C . LEU A 1 315 ? 12.747 13.677 -38.343 1.00 44.22 315 LEU A C 1
ATOM 2355 O O . LEU A 1 315 ? 12.599 12.621 -38.956 1.00 44.22 315 LEU A O 1
ATOM 2359 N N . TYR A 1 316 ? 11.922 14.715 -38.515 1.00 40.25 316 TYR A N 1
ATOM 2360 C CA . TYR A 1 316 ? 10.778 14.690 -39.436 1.00 40.25 316 TYR A CA 1
ATOM 2361 C C . TYR A 1 316 ? 11.177 14.930 -40.899 1.00 40.25 316 TYR A C 1
ATOM 2363 O O . TYR A 1 316 ? 10.399 14.640 -41.809 1.00 40.25 316 TYR A O 1
ATOM 2371 N N . SER A 1 317 ? 12.379 15.460 -41.163 1.00 38.09 317 SER A N 1
ATOM 2372 C CA . SER A 1 317 ? 12.650 16.071 -42.471 1.00 38.09 317 SER A CA 1
ATOM 2373 C C . SER A 1 317 ? 13.148 15.127 -43.573 1.00 38.09 317 SER A C 1
ATOM 2375 O O . SER A 1 317 ? 13.152 15.548 -44.729 1.00 38.09 317 SER A O 1
ATOM 2377 N N . THR A 1 318 ? 13.538 13.868 -43.303 1.00 39.19 318 THR A N 1
ATOM 2378 C CA . THR A 1 318 ? 14.092 13.005 -44.382 1.00 39.19 318 THR A CA 1
ATOM 2379 C C . THR A 1 318 ? 13.838 11.487 -44.323 1.00 39.19 318 THR A C 1
ATOM 2381 O O . THR A 1 318 ? 14.172 10.814 -45.296 1.00 39.19 318 THR A O 1
ATOM 2384 N N . SER A 1 319 ? 13.209 10.914 -43.285 1.00 39.53 319 SER A N 1
ATOM 2385 C CA . SER A 1 319 ? 12.900 9.467 -43.244 1.00 39.53 319 SER A CA 1
ATOM 2386 C C . SER A 1 319 ? 11.549 9.185 -42.568 1.00 39.53 319 SER A C 1
ATOM 2388 O O . SER A 1 319 ? 11.302 9.742 -41.499 1.00 39.53 319 SER A O 1
ATOM 2390 N N . PRO A 1 320 ? 10.679 8.309 -43.123 1.00 41.31 320 PRO A N 1
ATOM 2391 C CA . PRO A 1 320 ? 9.382 7.936 -42.549 1.00 41.31 320 PRO A CA 1
ATOM 2392 C C . PRO A 1 320 ? 9.560 6.946 -41.385 1.00 41.31 320 PRO A C 1
ATOM 2394 O O . PRO A 1 320 ? 8.978 5.861 -41.369 1.00 41.31 320 PRO A O 1
ATOM 2397 N N . THR A 1 321 ? 10.430 7.275 -40.436 1.00 47.88 321 THR A N 1
ATOM 2398 C CA . THR A 1 321 ? 10.683 6.439 -39.264 1.00 47.88 321 THR A CA 1
ATOM 2399 C C . THR A 1 321 ? 9.517 6.644 -38.288 1.00 47.88 321 THR A C 1
ATOM 2401 O O . THR A 1 321 ? 9.261 7.789 -37.915 1.00 47.88 321 THR A O 1
ATOM 2404 N N . PRO A 1 322 ? 8.769 5.592 -37.900 1.00 52.06 322 PRO A N 1
ATOM 2405 C CA . PRO A 1 322 ? 7.684 5.718 -36.929 1.00 52.06 322 PRO A CA 1
ATOM 2406 C C . PRO A 1 322 ? 8.194 6.330 -35.616 1.00 52.06 322 PRO A C 1
ATOM 2408 O O . PRO A 1 322 ? 9.340 6.062 -35.244 1.00 52.06 322 PRO A O 1
ATOM 2411 N N . PRO A 1 323 ? 7.373 7.111 -34.891 1.00 60.62 323 PRO A N 1
ATOM 2412 C CA . PRO A 1 323 ? 7.778 7.639 -33.598 1.00 60.62 323 PRO A CA 1
ATOM 2413 C C . PRO A 1 323 ? 7.966 6.485 -32.610 1.00 60.62 323 PRO A C 1
ATOM 2415 O O . PRO A 1 323 ? 7.329 5.434 -32.726 1.00 60.62 323 PRO A O 1
ATOM 2418 N N . ALA A 1 324 ? 8.875 6.668 -31.662 1.00 67.12 324 ALA A N 1
ATOM 2419 C CA . ALA A 1 324 ? 9.429 5.582 -30.877 1.00 67.12 324 ALA A CA 1
ATOM 2420 C C . ALA A 1 324 ? 9.744 6.011 -29.440 1.00 67.12 324 ALA A C 1
ATOM 2422 O O . ALA A 1 324 ? 9.759 7.208 -29.168 1.00 67.12 324 ALA A O 1
ATOM 2423 N N . LEU A 1 325 ? 9.989 5.061 -28.529 1.00 78.88 325 LEU A N 1
ATOM 2424 C CA . LEU A 1 325 ? 10.331 5.373 -27.140 1.00 78.88 325 LEU A CA 1
ATOM 2425 C C . LEU A 1 325 ? 11.362 4.413 -26.538 1.00 78.88 325 LEU A C 1
ATOM 2427 O O . LEU A 1 325 ? 11.272 3.189 -26.681 1.00 78.88 325 LEU A O 1
ATOM 2431 N N . TRP A 1 326 ? 12.343 4.995 -25.853 1.00 81.50 326 TRP A N 1
ATOM 2432 C CA . TRP A 1 326 ? 13.489 4.319 -25.253 1.00 81.50 326 TRP A CA 1
ATOM 2433 C C . TRP A 1 326 ? 13.865 4.958 -23.915 1.00 81.50 326 TRP A C 1
ATOM 2435 O O . TRP A 1 326 ? 13.750 6.172 -23.776 1.00 81.50 326 TRP A O 1
ATOM 2445 N N . GLU A 1 327 ? 14.366 4.183 -22.946 1.00 83.62 327 GLU A N 1
ATOM 2446 C CA . GLU A 1 327 ? 14.811 4.701 -21.630 1.00 83.62 327 GLU A CA 1
ATOM 2447 C C . GLU A 1 327 ? 13.715 5.469 -20.860 1.00 83.62 327 GLU A C 1
ATOM 2449 O O . GLU A 1 327 ? 14.018 6.288 -19.985 1.00 83.62 327 GLU A O 1
ATOM 2454 N N . ALA A 1 328 ? 12.453 5.194 -21.196 1.00 87.50 328 ALA A N 1
ATOM 2455 C CA . ALA A 1 328 ? 11.281 5.636 -20.461 1.00 87.50 328 ALA A CA 1
ATOM 2456 C C . ALA A 1 328 ? 11.039 4.733 -19.249 1.00 87.50 328 ALA A C 1
ATOM 2458 O O . ALA A 1 328 ? 11.557 3.614 -19.159 1.00 87.50 328 ALA A O 1
ATOM 2459 N N . THR A 1 329 ? 10.199 5.195 -18.333 1.00 90.31 329 THR A N 1
ATOM 2460 C CA . THR A 1 329 ? 9.771 4.422 -17.166 1.00 90.31 329 THR A CA 1
ATOM 2461 C C . THR A 1 329 ? 8.257 4.280 -17.151 1.00 90.31 329 THR A C 1
ATOM 2463 O O . THR A 1 329 ? 7.543 5.179 -17.598 1.00 90.31 329 THR A O 1
ATOM 2466 N N . ALA A 1 330 ? 7.785 3.134 -16.665 1.00 92.12 330 ALA A N 1
ATOM 2467 C CA . ALA A 1 330 ? 6.372 2.847 -16.501 1.00 92.12 330 ALA A CA 1
ATOM 2468 C C . ALA A 1 330 ? 6.069 2.552 -15.029 1.00 92.12 330 ALA A C 1
ATOM 2470 O O . ALA A 1 330 ? 6.868 1.923 -14.336 1.00 92.12 330 ALA A O 1
ATOM 2471 N N . SER A 1 331 ? 4.909 2.996 -14.563 1.00 93.50 331 SER A N 1
ATOM 2472 C CA . SER A 1 331 ? 4.359 2.675 -13.242 1.00 93.50 331 SER A CA 1
ATOM 2473 C C . SER A 1 331 ? 2.868 2.406 -13.371 1.00 93.50 331 SER A C 1
ATOM 2475 O O . SER A 1 331 ? 2.242 2.902 -14.301 1.00 93.50 331 SER A O 1
ATOM 2477 N N . ALA A 1 332 ? 2.307 1.602 -12.475 1.00 91.19 332 ALA A N 1
ATOM 2478 C CA . ALA A 1 332 ? 0.889 1.277 -12.478 1.00 91.19 332 ALA A CA 1
ATOM 2479 C C . ALA A 1 332 ? 0.317 1.447 -11.076 1.00 91.19 332 ALA A C 1
ATOM 2481 O O . ALA A 1 332 ? 1.033 1.295 -10.087 1.00 91.19 332 ALA A O 1
ATOM 2482 N N . THR A 1 333 ? -0.966 1.772 -11.008 1.00 86.75 333 THR A N 1
ATOM 2483 C CA . THR A 1 333 ? -1.727 1.830 -9.759 1.00 86.75 333 THR A CA 1
ATOM 2484 C C . THR A 1 333 ? -3.184 1.507 -10.051 1.00 86.75 333 THR A C 1
ATOM 2486 O O . THR A 1 333 ? -3.674 1.810 -11.143 1.00 86.75 333 THR A O 1
ATOM 2489 N N . ALA A 1 334 ? -3.878 0.961 -9.058 1.00 81.94 334 ALA A N 1
ATOM 2490 C CA . ALA A 1 334 ? -5.329 0.906 -9.042 1.00 81.94 334 ALA A CA 1
ATOM 2491 C C . ALA A 1 334 ? -5.890 1.780 -7.922 1.00 81.94 334 ALA A C 1
ATOM 2493 O O . ALA A 1 334 ? -5.244 2.009 -6.897 1.00 81.94 334 ALA A O 1
ATOM 2494 N N . VAL A 1 335 ? -7.099 2.288 -8.134 1.00 72.25 335 VAL A N 1
ATOM 2495 C CA . VAL A 1 335 ? -7.860 3.061 -7.154 1.00 72.25 335 VAL A CA 1
ATOM 2496 C C . VAL A 1 335 ? -9.302 2.596 -7.146 1.00 72.25 335 VAL A C 1
ATOM 2498 O O . VAL A 1 335 ? -9.908 2.357 -8.192 1.00 72.25 335 VAL A O 1
ATOM 2501 N N . MET A 1 336 ? -9.863 2.482 -5.948 1.00 68.31 336 MET A N 1
ATOM 2502 C CA . MET A 1 336 ? -11.269 2.146 -5.786 1.00 68.31 336 MET A CA 1
ATOM 2503 C C . MET A 1 336 ? -12.144 3.365 -6.105 1.00 68.31 336 MET A C 1
ATOM 2505 O O . MET A 1 336 ? -11.900 4.468 -5.612 1.00 68.31 336 MET A O 1
ATOM 2509 N N . GLN A 1 337 ? -13.168 3.153 -6.918 1.00 66.50 337 GLN A N 1
ATOM 2510 C CA . GLN A 1 337 ? -14.195 4.122 -7.273 1.00 66.50 337 GLN A CA 1
ATOM 2511 C C . GLN A 1 337 ? -15.320 4.146 -6.231 1.00 66.50 337 GLN A C 1
ATOM 2513 O O . GLN A 1 337 ? -15.403 3.297 -5.342 1.00 66.50 337 GLN A O 1
ATOM 2518 N N . GLU A 1 338 ? -16.208 5.133 -6.347 1.00 56.84 338 GLU A N 1
ATOM 2519 C CA . GLU A 1 338 ? -17.356 5.321 -5.446 1.00 56.84 338 GLU A CA 1
ATOM 2520 C C . GLU A 1 338 ? -18.354 4.153 -5.480 1.00 56.84 338 GLU A C 1
ATOM 2522 O O . GLU A 1 338 ? -19.027 3.886 -4.488 1.00 56.84 338 GLU A O 1
ATOM 2527 N N . ASP A 1 339 ? -18.426 3.426 -6.594 1.00 60.59 339 ASP A N 1
ATOM 2528 C CA . ASP A 1 339 ? -19.272 2.241 -6.773 1.00 60.59 339 ASP A CA 1
ATOM 2529 C C . ASP A 1 339 ? -18.591 0.931 -6.329 1.00 60.59 339 ASP A C 1
ATOM 2531 O O . ASP A 1 339 ? -19.091 -0.155 -6.624 1.00 60.59 339 ASP A O 1
ATOM 2535 N N . ASN A 1 340 ? -17.462 1.024 -5.613 1.00 58.53 340 ASN A N 1
ATOM 2536 C CA . ASN A 1 340 ? -16.573 -0.083 -5.244 1.00 58.53 340 ASN A CA 1
ATOM 2537 C C . ASN A 1 340 ? -15.938 -0.833 -6.431 1.00 58.53 340 ASN A C 1
ATOM 2539 O O . ASN A 1 340 ? -15.291 -1.859 -6.211 1.00 58.53 340 ASN A O 1
ATOM 2543 N N . SER A 1 341 ? -16.062 -0.343 -7.669 1.00 70.06 341 SER A N 1
ATOM 2544 C CA . SER A 1 341 ? -15.232 -0.839 -8.770 1.00 70.06 341 SER A CA 1
ATOM 2545 C C . SER A 1 341 ? -13.788 -0.365 -8.597 1.00 70.06 341 SER A C 1
ATOM 2547 O O . SER A 1 341 ? -13.519 0.612 -7.897 1.00 70.06 341 SER A O 1
ATOM 2549 N N . PHE A 1 342 ? -12.834 -1.047 -9.222 1.00 76.00 342 PHE A N 1
ATOM 2550 C CA . PHE A 1 342 ? -11.459 -0.562 -9.293 1.00 76.00 342 PHE A CA 1
ATOM 2551 C C . PHE A 1 342 ? -11.194 0.017 -10.672 1.00 76.00 342 PHE A C 1
ATOM 2553 O O . PHE A 1 342 ? -11.581 -0.554 -11.691 1.00 76.00 342 PHE A O 1
ATOM 2560 N N . LYS A 1 343 ? -10.483 1.140 -10.691 1.00 81.38 343 LYS A N 1
ATOM 2561 C CA . LYS A 1 343 ? -9.895 1.697 -11.900 1.00 81.38 343 LYS A CA 1
ATOM 2562 C C . LYS A 1 343 ? -8.392 1.546 -11.820 1.00 81.38 343 LYS A C 1
ATOM 2564 O O . LYS A 1 343 ? -7.785 2.015 -10.860 1.00 81.38 343 LYS A O 1
ATOM 2569 N N . SER A 1 344 ? -7.814 0.950 -12.848 1.00 87.81 344 SER A N 1
ATOM 2570 C CA . SER A 1 344 ? -6.379 0.724 -12.951 1.00 87.81 344 SER A CA 1
ATOM 2571 C C . SER A 1 344 ? -5.814 1.485 -14.135 1.00 87.81 344 SER A C 1
ATOM 2573 O O . SER A 1 344 ? -6.434 1.523 -15.199 1.00 87.81 344 SER A O 1
ATOM 2575 N N . ALA A 1 345 ? -4.635 2.075 -13.964 1.00 88.56 345 ALA A N 1
ATOM 2576 C CA . ALA A 1 345 ? -3.941 2.750 -15.051 1.00 88.56 345 ALA A CA 1
ATOM 2577 C C . ALA A 1 345 ? -2.431 2.530 -15.006 1.00 88.56 345 ALA A C 1
ATOM 2579 O O . ALA A 1 345 ? -1.840 2.289 -13.949 1.00 88.56 345 ALA A O 1
ATOM 2580 N N . ILE A 1 346 ? -1.815 2.674 -16.176 1.00 91.94 346 ILE A N 1
ATOM 2581 C CA . ILE A 1 346 ? -0.370 2.727 -16.376 1.00 91.94 346 ILE A CA 1
ATOM 2582 C C . ILE A 1 346 ? 0.021 4.156 -16.731 1.00 91.94 346 ILE A C 1
ATOM 2584 O O . ILE A 1 346 ? -0.602 4.782 -17.584 1.00 91.94 346 ILE A O 1
ATOM 2588 N N . PHE A 1 347 ? 1.096 4.647 -16.124 1.00 90.12 347 PHE A N 1
ATOM 2589 C CA . PHE A 1 347 ? 1.737 5.910 -16.462 1.00 90.12 347 PHE A CA 1
ATOM 2590 C C . PHE A 1 347 ? 3.085 5.649 -17.108 1.00 90.12 347 PHE A C 1
ATOM 2592 O O . PHE A 1 347 ? 3.927 4.964 -16.528 1.00 90.12 347 PHE A O 1
ATOM 2599 N N . LEU A 1 348 ? 3.308 6.245 -18.272 1.00 89.06 348 LEU A N 1
ATOM 2600 C CA . LEU A 1 348 ? 4.557 6.196 -19.016 1.00 89.06 348 LEU A CA 1
ATOM 2601 C C . LEU A 1 348 ? 5.185 7.589 -19.019 1.00 89.06 348 LEU A C 1
ATOM 2603 O O . LEU A 1 348 ? 4.564 8.549 -19.470 1.00 89.06 348 LEU A O 1
ATOM 2607 N N . SER A 1 349 ? 6.401 7.697 -18.487 1.00 87.00 349 SER A N 1
ATOM 2608 C CA . SER A 1 349 ? 7.068 8.978 -18.239 1.00 87.00 349 SER A CA 1
ATOM 2609 C C . SER A 1 349 ? 8.486 9.007 -18.802 1.00 87.00 349 SER A C 1
ATOM 2611 O O . SER A 1 349 ? 9.268 8.074 -18.593 1.00 87.00 349 SER A O 1
ATOM 2613 N N . GLY A 1 350 ? 8.850 10.135 -19.417 1.00 83.94 350 GLY A N 1
ATOM 2614 C CA . GLY A 1 350 ? 10.211 10.402 -19.878 1.00 83.94 350 GLY A CA 1
ATOM 2615 C C . GLY A 1 350 ? 10.679 9.470 -20.997 1.00 83.94 350 GLY A C 1
ATOM 2616 O O . GLY A 1 350 ? 9.883 8.824 -21.669 1.00 83.94 350 GLY A O 1
ATOM 2617 N N . GLY A 1 351 ? 11.994 9.396 -21.188 1.00 83.81 351 GLY A N 1
ATOM 2618 C CA . GLY A 1 351 ? 12.638 8.633 -22.256 1.00 83.81 351 GLY A CA 1
ATOM 2619 C C . GLY A 1 351 ? 13.046 9.495 -23.445 1.00 83.81 351 GLY A C 1
ATOM 2620 O O . GLY A 1 351 ? 13.100 10.719 -23.362 1.00 83.81 351 GLY A O 1
ATOM 2621 N N . SER A 1 352 ? 13.402 8.852 -24.552 1.00 79.19 352 SER A N 1
ATOM 2622 C CA . SER A 1 352 ? 13.801 9.521 -25.787 1.00 79.19 352 SER A CA 1
ATOM 2623 C C . SER A 1 352 ? 13.195 8.855 -27.013 1.00 79.19 352 SER A C 1
ATOM 2625 O O . SER A 1 352 ? 13.060 7.630 -27.073 1.00 79.19 352 SER A O 1
ATOM 2627 N N . HIS A 1 353 ? 12.885 9.677 -28.015 1.00 76.81 353 HIS A N 1
ATOM 2628 C CA . HIS A 1 353 ? 12.375 9.235 -29.307 1.00 76.81 353 HIS A CA 1
ATOM 2629 C C . HIS A 1 353 ? 13.458 8.716 -30.253 1.00 76.81 353 HIS A C 1
ATOM 2631 O O . HIS A 1 353 ? 13.141 8.148 -31.298 1.00 76.81 353 HIS A O 1
ATOM 2637 N N . ASN A 1 354 ? 14.739 8.888 -29.912 1.00 71.38 354 ASN A N 1
ATOM 2638 C CA . ASN A 1 354 ? 15.841 8.427 -30.742 1.00 71.38 354 ASN A CA 1
ATOM 2639 C C . ASN A 1 354 ? 17.024 7.883 -29.930 1.00 71.38 354 ASN A C 1
ATOM 2641 O O . ASN A 1 354 ? 17.250 8.218 -28.772 1.00 71.38 354 ASN A O 1
ATOM 2645 N N . LEU A 1 355 ? 17.837 7.046 -30.575 1.00 69.81 355 LEU A N 1
ATOM 2646 C CA . LEU A 1 355 ? 19.021 6.450 -29.942 1.00 69.81 355 LEU A CA 1
ATOM 2647 C C . LEU A 1 355 ? 20.117 7.482 -29.639 1.00 69.81 355 LEU A C 1
ATOM 2649 O O . LEU A 1 355 ? 20.926 7.277 -28.736 1.00 69.81 355 LEU A O 1
ATOM 2653 N N . ALA A 1 356 ? 20.133 8.594 -30.382 1.00 70.50 356 ALA A N 1
ATOM 2654 C CA . ALA A 1 356 ? 21.062 9.700 -30.173 1.00 70.50 356 ALA A CA 1
ATOM 2655 C C . ALA A 1 356 ? 20.725 10.546 -28.931 1.00 70.50 356 ALA A C 1
ATOM 2657 O O . ALA A 1 356 ? 21.545 11.370 -28.531 1.00 70.50 356 ALA A O 1
ATOM 2658 N N . ARG A 1 357 ? 19.549 10.338 -28.318 1.00 73.62 357 ARG A N 1
ATOM 2659 C CA . ARG A 1 357 ? 19.033 11.087 -27.162 1.00 73.62 357 ARG A CA 1
ATOM 2660 C C . ARG A 1 357 ? 18.958 12.597 -27.389 1.00 73.62 357 ARG A C 1
ATOM 2662 O O . ARG A 1 357 ? 19.127 13.380 -26.460 1.00 73.62 357 ARG A O 1
ATOM 2669 N N . THR A 1 358 ? 18.728 13.012 -28.631 1.00 70.44 358 THR A N 1
ATOM 2670 C CA . THR A 1 358 ? 18.570 14.432 -28.985 1.00 70.44 358 THR A CA 1
ATOM 2671 C C . THR A 1 358 ? 17.116 14.891 -28.949 1.00 70.44 358 THR A C 1
ATOM 2673 O O . THR A 1 358 ? 16.870 16.086 -29.042 1.00 70.44 358 THR A O 1
ATOM 2676 N N . SER A 1 359 ? 16.167 13.960 -28.816 1.00 74.81 359 SER A N 1
ATOM 2677 C CA . SER A 1 359 ? 14.735 14.241 -28.679 1.00 74.81 359 SER A CA 1
ATOM 2678 C C . SER A 1 359 ? 14.222 13.510 -27.437 1.00 74.81 359 SER A C 1
ATOM 2680 O O . SER A 1 359 ? 14.048 12.287 -27.462 1.00 74.81 359 SER A O 1
ATOM 2682 N N . ILE A 1 360 ? 14.120 14.227 -26.314 1.00 76.94 360 ILE A N 1
ATOM 2683 C CA . ILE A 1 360 ? 13.672 13.697 -25.016 1.00 76.94 360 ILE A CA 1
ATOM 2684 C C . ILE A 1 360 ? 12.160 13.897 -24.889 1.00 76.94 360 ILE A C 1
ATOM 2686 O O . ILE A 1 360 ? 11.639 14.953 -25.242 1.00 76.94 360 ILE A O 1
ATOM 2690 N N . GLU A 1 361 ? 11.474 12.881 -24.372 1.00 77.69 361 GLU A N 1
ATOM 2691 C CA . GLU A 1 361 ? 10.040 12.932 -24.105 1.00 77.69 361 GLU A CA 1
ATOM 2692 C C . GLU A 1 361 ? 9.753 13.821 -22.879 1.00 77.69 361 GLU A C 1
ATOM 2694 O O . GLU A 1 361 ? 10.323 13.632 -21.797 1.00 77.69 361 GLU A O 1
ATOM 2699 N N . ASN A 1 362 ? 8.870 14.800 -23.067 1.00 74.44 362 ASN A N 1
ATOM 2700 C CA . ASN A 1 362 ? 8.467 15.790 -22.065 1.00 74.44 362 ASN A CA 1
ATOM 2701 C C . ASN A 1 362 ? 7.074 15.508 -21.487 1.00 74.44 362 ASN A C 1
ATOM 2703 O O . ASN A 1 362 ? 6.702 16.098 -20.473 1.00 74.44 362 ASN A O 1
ATOM 2707 N N . TYR A 1 363 ? 6.302 14.629 -22.118 1.00 78.00 363 TYR A N 1
ATOM 2708 C CA . TYR A 1 363 ? 4.940 14.301 -21.730 1.00 78.00 363 TYR A CA 1
ATOM 2709 C C . TYR A 1 363 ? 4.884 13.057 -20.839 1.00 78.00 363 TYR A C 1
ATOM 2711 O O . TYR A 1 363 ? 5.748 12.175 -20.875 1.00 78.00 363 TYR A O 1
ATOM 2719 N N . ILE A 1 364 ? 3.826 12.991 -20.031 1.00 81.69 364 ILE A N 1
ATOM 2720 C CA . ILE A 1 364 ? 3.419 11.779 -19.319 1.00 81.69 364 ILE A CA 1
ATOM 2721 C C . ILE A 1 364 ? 2.137 11.272 -19.954 1.00 81.69 364 ILE A C 1
ATOM 2723 O O . ILE A 1 364 ? 1.136 11.992 -20.002 1.00 81.69 364 ILE A O 1
ATOM 2727 N N . TYR A 1 365 ? 2.169 10.015 -20.377 1.00 83.00 365 TYR A N 1
ATOM 2728 C CA . TYR A 1 365 ? 1.022 9.327 -20.951 1.00 83.00 365 TYR A CA 1
ATOM 2729 C C . TYR A 1 365 ? 0.375 8.441 -19.894 1.00 83.00 365 TYR A C 1
ATOM 2731 O O . TYR A 1 365 ? 1.077 7.768 -19.138 1.00 83.00 365 TYR A O 1
ATOM 2739 N N . ARG A 1 366 ? -0.956 8.424 -19.862 1.00 86.50 366 ARG A N 1
ATOM 2740 C CA . ARG A 1 366 ? -1.751 7.483 -19.071 1.00 86.50 366 ARG A CA 1
ATOM 2741 C C . ARG A 1 366 ? -2.481 6.537 -20.019 1.00 86.50 366 ARG A C 1
ATOM 2743 O O . ARG A 1 366 ? -3.005 6.995 -21.028 1.00 86.50 366 ARG A O 1
ATOM 2750 N N . ALA A 1 367 ? -2.547 5.261 -19.660 1.00 86.75 367 ALA A N 1
ATOM 2751 C CA . ALA A 1 367 ? -3.467 4.303 -20.257 1.00 86.75 367 ALA A CA 1
ATOM 2752 C C . ALA A 1 367 ? -4.330 3.650 -19.181 1.00 86.75 367 ALA A C 1
ATOM 2754 O O . ALA A 1 367 ? -3.788 3.205 -18.167 1.00 86.75 367 ALA A O 1
ATOM 2755 N N . ASP A 1 368 ? -5.636 3.567 -19.410 1.00 88.50 368 ASP A N 1
ATOM 2756 C CA . ASP A 1 368 ? -6.532 2.769 -18.574 1.00 88.50 368 ASP A CA 1
ATOM 2757 C C . ASP A 1 368 ? -6.398 1.286 -18.935 1.00 88.50 368 ASP A C 1
ATOM 2759 O O . ASP A 1 368 ? -6.264 0.930 -20.106 1.00 88.50 368 ASP A O 1
ATOM 2763 N N . VAL A 1 369 ? -6.410 0.424 -17.917 1.00 90.50 369 VAL A N 1
ATOM 2764 C CA . VAL A 1 369 ? -6.283 -1.030 -18.083 1.00 90.50 369 VAL A CA 1
ATOM 2765 C C . VAL A 1 369 ? -7.670 -1.650 -18.243 1.00 90.50 369 VAL A C 1
ATOM 2767 O O . VAL A 1 369 ? -8.507 -1.576 -17.341 1.00 90.50 369 VAL A O 1
ATOM 2770 N N . GLY A 1 370 ? -7.898 -2.265 -19.399 1.00 88.94 370 GLY A N 1
ATOM 2771 C CA . GLY A 1 370 ? -9.117 -2.971 -19.761 1.00 88.94 370 GLY A CA 1
ATOM 2772 C C . GLY A 1 370 ? -9.228 -4.366 -19.146 1.00 88.94 370 GLY A C 1
ATOM 2773 O O . GLY A 1 370 ? -8.319 -4.884 -18.493 1.00 88.94 370 GLY A O 1
ATOM 2774 N N . ASN A 1 371 ? -10.376 -5.005 -19.374 1.00 86.38 371 ASN A N 1
ATOM 2775 C CA . ASN A 1 371 ? -10.736 -6.269 -18.727 1.00 86.38 371 ASN A CA 1
ATOM 2776 C C . ASN A 1 371 ? -9.917 -7.481 -19.172 1.00 86.38 371 ASN A C 1
ATOM 2778 O O . ASN A 1 371 ? -9.889 -8.491 -18.472 1.00 86.38 371 ASN A O 1
ATOM 2782 N N . LYS A 1 372 ? -9.245 -7.378 -20.316 1.00 87.50 372 LYS A N 1
ATOM 2783 C CA . LYS A 1 372 ? -8.300 -8.378 -20.810 1.00 87.50 372 LYS A CA 1
ATOM 2784 C C . LYS A 1 372 ? -6.876 -7.841 -20.828 1.00 87.50 372 LYS A C 1
ATOM 2786 O O . LYS A 1 372 ? -6.059 -8.324 -21.604 1.00 87.50 372 LYS A O 1
ATOM 2791 N N . GLY A 1 373 ? -6.596 -6.799 -20.048 1.00 88.50 373 GLY A N 1
ATOM 2792 C CA . GLY A 1 373 ? -5.302 -6.129 -20.029 1.00 88.50 373 GLY A CA 1
ATOM 2793 C C . GLY A 1 373 ? -5.002 -5.296 -21.278 1.00 88.50 373 GLY A C 1
ATOM 2794 O O . GLY A 1 373 ? -3.875 -4.839 -21.429 1.00 88.50 373 GLY A O 1
ATOM 2795 N N . ASP A 1 374 ? -5.960 -5.087 -22.178 1.00 89.69 374 ASP A N 1
ATOM 2796 C CA . ASP A 1 374 ? -5.846 -4.086 -23.240 1.00 89.69 374 ASP A CA 1
ATOM 2797 C C . ASP A 1 374 ? -5.683 -2.673 -22.657 1.00 89.69 374 ASP A C 1
ATOM 2799 O O . ASP A 1 374 ? -6.138 -2.395 -21.547 1.00 89.69 374 ASP A O 1
ATOM 2803 N N . LEU A 1 375 ? -4.989 -1.794 -23.378 1.00 88.56 375 LEU A N 1
ATOM 2804 C CA . LEU A 1 375 ? -4.713 -0.429 -22.931 1.00 88.56 375 LEU A CA 1
ATOM 2805 C C . LEU A 1 375 ? -5.502 0.607 -23.726 1.00 88.56 375 LEU A C 1
ATOM 2807 O O . LEU A 1 375 ? -5.293 0.761 -24.929 1.00 88.56 375 LEU A O 1
ATOM 2811 N N . ASP A 1 376 ? -6.313 1.401 -23.026 1.00 86.31 376 ASP A N 1
ATOM 2812 C CA . ASP A 1 376 ? -6.936 2.598 -23.590 1.00 86.31 376 ASP A CA 1
ATOM 2813 C C . ASP A 1 376 ? -6.096 3.837 -23.260 1.00 86.31 376 ASP A C 1
ATOM 2815 O O . ASP A 1 376 ? -6.119 4.361 -22.145 1.00 86.31 376 ASP A O 1
ATOM 2819 N N . TRP A 1 377 ? -5.337 4.311 -24.250 1.00 76.12 377 TRP A N 1
ATOM 2820 C CA . TRP A 1 377 ? -4.515 5.522 -24.153 1.00 76.12 377 TRP A CA 1
ATOM 2821 C C . TRP A 1 377 ? -5.321 6.828 -24.277 1.00 76.12 377 TRP A C 1
ATOM 2823 O O . TRP A 1 377 ? -4.740 7.899 -24.106 1.00 76.12 377 TRP A O 1
ATOM 2833 N N . GLY A 1 378 ? -6.623 6.763 -24.589 1.00 63.19 378 GLY A N 1
ATOM 2834 C CA . GLY A 1 378 ? -7.475 7.917 -24.878 1.00 63.19 378 GLY A CA 1
ATOM 2835 C C . GLY A 1 378 ? -7.296 8.516 -26.289 1.00 63.19 378 GLY A C 1
ATOM 2836 O O . GLY A 1 378 ? -6.477 8.080 -27.104 1.00 63.19 378 GLY A O 1
ATOM 2837 N N . SER A 1 379 ? -8.080 9.561 -26.606 1.00 53.03 379 SER A N 1
ATOM 2838 C CA . SER A 1 379 ? -7.971 10.325 -27.868 1.00 53.03 379 SER A CA 1
ATOM 2839 C C . SER A 1 379 ? -6.921 11.449 -27.797 1.00 53.03 379 SER A C 1
ATOM 2841 O O . SER A 1 379 ? -6.820 12.129 -26.787 1.00 53.03 379 SER A O 1
ATOM 2843 N N . SER A 1 380 ? -6.188 11.743 -28.879 1.00 45.78 380 SER A N 1
ATOM 2844 C CA . SER A 1 380 ? -4.967 12.588 -28.892 1.00 45.78 380 SER A CA 1
ATOM 2845 C C . SER A 1 380 ? -5.030 14.003 -28.273 1.00 45.78 380 SER A C 1
ATOM 2847 O O . SER A 1 380 ? -3.980 14.603 -28.076 1.00 45.78 380 SER A O 1
ATOM 2849 N N . ALA A 1 381 ? -6.209 14.561 -27.969 1.00 37.22 381 ALA A N 1
ATOM 2850 C CA . ALA A 1 381 ? -6.368 15.837 -27.247 1.00 37.22 381 ALA A CA 1
ATOM 2851 C C . ALA A 1 381 ? -6.575 15.672 -25.719 1.00 37.22 381 ALA A C 1
ATOM 2853 O O . ALA A 1 381 ? -6.602 16.659 -24.988 1.00 37.22 381 ALA A O 1
ATOM 2854 N N . THR A 1 382 ? -6.734 14.433 -25.246 1.00 42.41 382 THR A N 1
ATOM 2855 C CA . THR A 1 382 ? -6.962 14.013 -23.851 1.00 42.41 382 THR A CA 1
ATOM 2856 C C . THR A 1 382 ? -5.860 13.076 -23.324 1.00 42.41 382 THR A C 1
ATOM 2858 O O . THR A 1 382 ? -5.972 12.596 -22.205 1.00 42.41 382 THR A O 1
ATOM 2861 N N . ASN A 1 383 ? -4.797 12.821 -24.103 1.00 43.56 383 ASN A N 1
ATOM 2862 C CA . ASN A 1 383 ? -3.755 11.799 -23.849 1.00 43.56 383 ASN A CA 1
ATOM 2863 C C . ASN A 1 383 ? -2.684 12.186 -22.820 1.00 43.56 383 ASN A C 1
ATOM 2865 O O . ASN A 1 383 ? -1.603 11.599 -22.766 1.00 43.56 383 ASN A O 1
ATOM 2869 N N . THR A 1 384 ? -2.979 13.177 -21.994 1.00 49.47 384 THR A N 1
ATOM 2870 C CA . THR A 1 384 ? -2.148 13.568 -20.863 1.00 49.47 384 THR A CA 1
ATOM 2871 C C . THR A 1 384 ? -2.994 13.507 -19.613 1.00 49.47 384 THR A C 1
ATOM 2873 O O . THR A 1 384 ? -4.212 13.609 -19.680 1.00 49.47 384 THR A O 1
ATOM 2876 N N . LEU A 1 385 ? -2.337 13.360 -18.471 1.00 46.34 385 LEU A N 1
ATOM 2877 C CA . LEU A 1 385 ? -2.901 13.553 -17.142 1.00 46.34 385 LEU A CA 1
ATOM 2878 C C . LEU A 1 385 ? -3.753 14.855 -17.061 1.00 46.34 385 LEU A C 1
ATOM 2880 O O . LEU A 1 385 ? -3.253 15.919 -16.706 1.00 46.34 385 LEU A O 1
ATOM 2884 N N . GLY A 1 386 ? -5.043 14.773 -17.405 1.00 38.38 386 GLY A N 1
ATOM 2885 C CA . GLY A 1 386 ? -5.976 15.897 -17.538 1.00 38.38 386 GLY A CA 1
ATOM 2886 C C . GLY A 1 386 ? -6.037 16.584 -18.920 1.00 38.38 386 GLY A C 1
ATOM 2887 O O . GLY A 1 386 ? -5.170 16.454 -19.778 1.00 38.38 386 GLY A O 1
ATOM 2888 N N . SER A 1 387 ? -7.073 17.417 -19.103 1.00 32.78 387 SER A N 1
ATOM 2889 C CA . SER A 1 387 ? -7.331 18.277 -20.286 1.00 32.78 387 SER A CA 1
ATOM 2890 C C . SER A 1 387 ? -6.275 19.368 -20.564 1.00 32.78 387 SER A C 1
ATOM 2892 O O . SER A 1 387 ? -6.477 20.233 -21.419 1.00 32.78 387 SER A O 1
ATOM 2894 N N . LYS A 1 388 ? -5.164 19.363 -19.820 1.00 38.94 388 LYS A N 1
ATOM 2895 C CA . LYS A 1 388 ? -4.015 20.251 -19.985 1.00 38.94 388 LYS A CA 1
ATOM 2896 C C . LYS A 1 388 ? -2.746 19.417 -19.866 1.00 38.94 388 LYS A C 1
ATOM 2898 O O . LYS A 1 388 ? -2.525 18.784 -18.840 1.00 38.94 388 LYS A O 1
ATOM 2903 N N . GLU A 1 389 ? -1.936 19.468 -20.912 1.00 51.97 389 GLU A N 1
ATOM 2904 C CA . GLU A 1 389 ? -0.627 18.832 -21.030 1.00 51.97 389 GLU A CA 1
ATOM 2905 C C . GLU A 1 389 ? 0.217 18.988 -19.752 1.00 51.97 389 GLU A C 1
ATOM 2907 O O . GLU A 1 389 ? 0.594 20.102 -19.378 1.00 51.97 389 GLU A O 1
ATOM 2912 N N . VAL A 1 390 ? 0.543 17.878 -19.078 1.00 54.09 390 VAL A N 1
ATOM 2913 C CA . VAL A 1 390 ? 1.569 17.884 -18.024 1.00 54.09 390 VAL A CA 1
ATOM 2914 C C . VAL A 1 390 ? 2.925 17.804 -18.702 1.00 54.09 390 VAL A C 1
ATOM 2916 O O . VAL A 1 390 ? 3.429 16.720 -18.988 1.00 54.09 390 VAL A O 1
ATOM 2919 N N . ILE A 1 391 ? 3.479 18.974 -19.006 1.00 59.16 391 ILE A N 1
ATOM 2920 C CA . ILE A 1 391 ? 4.826 19.109 -19.550 1.00 59.16 391 ILE A CA 1
ATOM 2921 C C . ILE A 1 391 ? 5.801 19.045 -18.383 1.00 59.16 391 ILE A C 1
ATOM 2923 O O . ILE A 1 391 ? 5.815 19.926 -17.524 1.00 59.16 391 ILE A O 1
ATOM 2927 N N . MET A 1 392 ? 6.631 18.014 -18.371 1.00 66.06 392 MET A N 1
ATOM 2928 C CA . MET A 1 392 ? 7.798 17.956 -17.511 1.00 66.06 392 MET A CA 1
ATOM 2929 C C . MET A 1 392 ? 9.021 18.489 -18.234 1.00 66.06 392 MET A C 1
ATOM 2931 O O . MET A 1 392 ? 9.138 18.380 -19.452 1.00 66.06 392 MET A O 1
ATOM 2935 N N . THR A 1 393 ? 9.997 18.981 -17.471 1.00 63.16 393 THR A N 1
ATOM 2936 C CA . THR A 1 393 ? 11.354 19.135 -18.011 1.00 63.16 393 THR A CA 1
ATOM 2937 C C . THR A 1 393 ? 11.869 17.737 -18.368 1.00 63.16 393 THR A C 1
ATOM 2939 O O . THR A 1 393 ? 12.144 16.962 -17.450 1.00 63.16 393 THR A O 1
ATOM 2942 N N . GLY A 1 394 ? 11.942 17.400 -19.659 1.00 65.62 394 GLY A N 1
ATOM 2943 C CA . GLY A 1 394 ? 12.192 16.052 -20.173 1.00 65.62 394 GLY A CA 1
ATOM 2944 C C . GLY A 1 394 ? 13.344 15.329 -19.489 1.00 65.62 394 GLY A C 1
ATOM 2945 O O . GLY A 1 394 ? 14.418 15.894 -19.260 1.00 65.62 394 GLY A O 1
ATOM 2946 N N . ARG A 1 395 ? 13.120 14.053 -19.154 1.00 77.50 395 ARG A N 1
ATOM 2947 C CA . ARG A 1 395 ? 14.081 13.194 -18.446 1.00 77.50 395 ARG A CA 1
ATOM 2948 C C . ARG A 1 395 ? 14.199 11.836 -19.115 1.00 77.50 395 ARG A C 1
ATOM 2950 O O . ARG A 1 395 ? 13.198 11.185 -19.374 1.00 77.50 395 ARG A O 1
ATOM 2957 N N . MET A 1 396 ? 15.423 11.353 -19.286 1.00 77.88 396 MET A N 1
ATOM 2958 C CA . MET A 1 396 ? 15.726 9.972 -19.697 1.00 77.88 396 MET A CA 1
ATOM 2959 C C . MET A 1 396 ? 16.411 9.196 -18.564 1.00 77.88 396 MET A C 1
ATOM 2961 O O . MET A 1 396 ? 17.059 9.798 -17.702 1.00 77.88 396 MET A O 1
ATOM 2965 N N . ASN A 1 397 ? 16.319 7.859 -18.574 1.00 79.50 397 ASN A N 1
ATOM 2966 C CA . ASN A 1 397 ? 16.888 6.979 -17.535 1.00 79.50 397 ASN A CA 1
ATOM 2967 C C . ASN A 1 397 ? 16.441 7.347 -16.104 1.00 79.50 397 ASN A C 1
ATOM 2969 O O . ASN A 1 397 ? 17.246 7.351 -15.163 1.00 79.50 397 ASN A O 1
ATOM 2973 N N . MET A 1 398 ? 15.169 7.714 -15.982 1.00 85.38 398 MET A N 1
ATOM 2974 C CA . MET A 1 398 ? 14.455 8.001 -14.740 1.00 85.38 398 MET A CA 1
ATOM 2975 C C . MET A 1 398 ? 13.701 6.746 -14.275 1.00 85.38 398 MET A C 1
ATOM 2977 O O . MET A 1 398 ? 13.510 5.825 -15.062 1.00 85.38 398 MET A O 1
ATOM 2981 N N . ASN A 1 399 ? 13.245 6.719 -13.022 1.00 88.88 399 ASN A N 1
ATOM 2982 C CA . ASN A 1 399 ? 12.251 5.748 -12.556 1.00 88.88 399 ASN A CA 1
ATOM 2983 C C . ASN A 1 399 ? 10.989 6.474 -12.093 1.00 88.88 399 ASN A C 1
ATOM 2985 O O . ASN A 1 399 ? 11.084 7.558 -11.521 1.00 88.88 399 ASN A O 1
ATOM 2989 N N . SER A 1 400 ? 9.824 5.870 -12.299 1.00 90.06 400 SER A N 1
ATOM 2990 C CA . SER A 1 400 ? 8.550 6.357 -11.777 1.00 90.06 400 SER A CA 1
ATOM 2991 C C . SER A 1 400 ? 7.958 5.376 -10.777 1.00 90.06 400 SER A C 1
ATOM 2993 O O . SER A 1 400 ? 8.005 4.169 -11.005 1.00 90.06 400 SER A O 1
ATOM 2995 N N . ILE A 1 401 ? 7.363 5.892 -9.704 1.00 90.38 401 ILE A N 1
ATOM 2996 C CA . ILE A 1 401 ? 6.606 5.112 -8.722 1.00 90.38 401 ILE A CA 1
ATOM 2997 C C . ILE A 1 401 ? 5.225 5.735 -8.575 1.00 90.38 401 ILE A C 1
ATOM 2999 O O . ILE A 1 401 ? 5.125 6.917 -8.257 1.00 90.38 401 ILE A O 1
ATOM 3003 N N . ALA A 1 402 ? 4.180 4.934 -8.756 1.00 87.75 402 ALA A N 1
ATOM 3004 C CA . ALA A 1 402 ? 2.824 5.309 -8.389 1.00 87.75 402 ALA A CA 1
ATOM 3005 C C . ALA A 1 402 ? 2.511 4.728 -7.003 1.00 87.75 402 ALA A C 1
ATOM 3007 O O . ALA A 1 402 ? 2.690 3.533 -6.781 1.00 87.75 402 ALA A O 1
ATOM 3008 N N . TYR A 1 403 ? 2.115 5.576 -6.055 1.00 81.25 403 TYR A N 1
ATOM 3009 C CA . TYR A 1 403 ? 1.743 5.163 -4.701 1.00 81.25 403 TYR A CA 1
ATOM 3010 C C . TYR A 1 403 ? 0.797 6.196 -4.080 1.00 81.25 403 TYR A C 1
ATOM 3012 O O . TYR A 1 403 ? 1.090 7.391 -4.122 1.00 81.25 403 TYR A O 1
ATOM 3020 N N . ASN A 1 404 ? -0.326 5.753 -3.503 1.00 72.75 404 ASN A N 1
ATOM 3021 C CA . ASN A 1 404 ? -1.351 6.603 -2.875 1.00 72.75 404 ASN A CA 1
ATOM 3022 C C . ASN A 1 404 ? -1.754 7.830 -3.704 1.00 72.75 404 ASN A C 1
ATOM 3024 O O . ASN A 1 404 ? -1.606 8.970 -3.257 1.00 72.75 404 ASN A O 1
ATOM 3028 N N . ASN A 1 405 ? -2.247 7.602 -4.923 1.00 72.69 405 ASN A N 1
ATOM 3029 C CA . ASN A 1 405 ? -2.704 8.660 -5.832 1.00 72.69 405 ASN A CA 1
ATOM 3030 C C . ASN A 1 405 ? -1.625 9.710 -6.141 1.00 72.69 405 ASN A C 1
ATOM 3032 O O . ASN A 1 405 ? -1.927 10.861 -6.454 1.00 72.69 405 ASN A O 1
ATOM 3036 N N . LYS A 1 406 ? -0.349 9.340 -6.039 1.00 80.00 406 LYS A N 1
ATOM 3037 C CA . LYS A 1 406 ? 0.772 10.198 -6.402 1.00 80.00 406 LYS A CA 1
ATOM 3038 C C . LYS A 1 406 ? 1.712 9.449 -7.326 1.00 80.00 406 LYS A C 1
ATOM 3040 O O . LYS A 1 406 ? 1.998 8.273 -7.116 1.00 80.00 406 LYS A O 1
ATOM 3045 N N . LEU A 1 407 ? 2.211 10.156 -8.329 1.00 86.06 407 LEU A N 1
ATOM 3046 C CA . LEU A 1 407 ? 3.262 9.697 -9.220 1.00 86.06 407 LEU A CA 1
ATOM 3047 C C . LEU A 1 407 ? 4.557 10.430 -8.857 1.00 86.06 407 LEU A C 1
ATOM 3049 O O . LEU A 1 407 ? 4.652 11.652 -8.977 1.00 86.06 407 LEU A O 1
ATOM 3053 N N . TYR A 1 408 ? 5.541 9.671 -8.393 1.00 87.88 408 TYR A N 1
ATOM 3054 C CA . TYR A 1 408 ? 6.863 10.140 -8.001 1.00 87.88 408 TYR A CA 1
ATOM 3055 C C . TYR A 1 408 ? 7.862 9.839 -9.101 1.00 87.88 408 TYR A C 1
ATOM 3057 O O . TYR A 1 408 ? 7.978 8.700 -9.551 1.00 87.88 408 TYR A O 1
ATOM 3065 N N . LEU A 1 409 ? 8.621 10.848 -9.502 1.00 87.00 409 LEU A N 1
ATOM 3066 C CA . LEU A 1 409 ? 9.539 10.762 -10.625 1.00 87.00 409 LEU A CA 1
ATOM 3067 C C . LEU A 1 409 ? 10.955 10.953 -10.118 1.00 87.00 409 LEU A C 1
ATOM 3069 O O . LEU A 1 409 ? 11.337 12.016 -9.645 1.00 87.00 409 LEU A O 1
ATOM 3073 N N . ILE A 1 410 ? 11.726 9.879 -10.123 1.00 86.19 410 ILE A N 1
ATOM 3074 C CA . ILE A 1 410 ? 12.933 9.765 -9.320 1.00 86.19 410 ILE A CA 1
ATOM 3075 C C . ILE A 1 410 ? 14.137 9.649 -10.240 1.00 86.19 410 ILE A C 1
ATOM 3077 O O . ILE A 1 410 ? 14.210 8.762 -11.096 1.00 86.19 410 ILE A O 1
ATOM 3081 N N . ALA A 1 411 ? 15.128 10.506 -9.986 1.00 79.81 411 ALA A N 1
ATOM 3082 C CA . ALA A 1 411 ? 16.368 10.558 -10.750 1.00 79.81 411 ALA A CA 1
ATOM 3083 C C . ALA A 1 411 ? 16.115 11.024 -12.211 1.00 79.81 411 ALA A C 1
ATOM 3085 O O . ALA A 1 411 ? 15.165 11.762 -12.486 1.00 79.81 411 ALA A O 1
ATOM 3086 N N . GLY A 1 412 ? 16.997 10.657 -13.137 1.00 77.25 412 GLY A N 1
ATOM 3087 C CA . GLY A 1 412 ? 16.918 10.991 -14.558 1.00 77.25 412 GLY A CA 1
ATOM 3088 C C . GLY A 1 412 ? 17.899 12.076 -15.005 1.00 77.25 412 GLY A C 1
ATOM 3089 O O . GLY A 1 412 ? 18.409 12.874 -14.216 1.00 77.25 412 GLY A O 1
ATOM 3090 N N . GLN A 1 413 ? 18.180 12.082 -16.305 1.00 72.31 413 GLN A N 1
ATOM 3091 C CA . GLN A 1 413 ? 19.003 13.087 -16.972 1.00 72.31 413 GLN A CA 1
ATOM 3092 C C . GLN A 1 413 ? 18.123 13.992 -17.834 1.00 72.31 413 GLN A C 1
ATOM 3094 O O . GLN A 1 413 ? 17.378 13.489 -18.670 1.00 72.31 413 GLN A O 1
ATOM 3099 N N . THR A 1 414 ? 18.264 15.307 -17.657 1.00 66.44 414 THR A N 1
ATOM 3100 C CA . THR A 1 414 ? 17.656 16.338 -18.510 1.00 66.44 414 THR A CA 1
ATOM 3101 C C . THR A 1 414 ? 18.648 16.830 -19.570 1.00 66.44 414 THR A C 1
ATOM 3103 O O . THR A 1 414 ? 19.864 16.850 -19.323 1.00 66.44 414 THR A O 1
ATOM 3106 N N . ASP A 1 415 ? 18.131 17.247 -20.727 1.00 57.28 415 ASP A N 1
ATOM 3107 C CA . ASP A 1 415 ? 18.855 17.937 -21.811 1.00 57.28 415 ASP A CA 1
ATOM 3108 C C . ASP A 1 415 ? 19.170 19.404 -21.491 1.00 57.28 415 ASP A C 1
ATOM 3110 O O . ASP A 1 415 ? 20.083 19.982 -22.081 1.00 57.28 415 ASP A O 1
ATOM 3114 N N . ASN A 1 416 ? 18.447 19.996 -20.537 1.00 51.22 416 ASN A N 1
ATOM 3115 C CA . ASN A 1 416 ? 18.637 21.384 -20.155 1.00 51.22 416 ASN A CA 1
ATOM 3116 C C . ASN A 1 416 ? 20.089 21.623 -19.691 1.00 51.22 416 ASN A C 1
ATOM 3118 O O . ASN A 1 416 ? 20.556 21.051 -18.698 1.00 51.22 416 ASN A O 1
ATOM 3122 N N . THR A 1 417 ? 20.809 22.456 -20.449 1.00 42.44 417 THR A N 1
ATOM 3123 C CA . THR A 1 417 ? 22.206 22.857 -20.214 1.00 42.44 417 THR A CA 1
ATOM 3124 C C . THR A 1 417 ? 22.364 23.791 -19.021 1.00 42.44 417 THR A C 1
ATOM 3126 O O . THR A 1 417 ? 23.483 24.198 -18.710 1.00 42.44 417 THR A O 1
ATOM 3129 N N . ASP A 1 418 ? 21.259 24.159 -18.372 1.00 41.06 418 ASP A N 1
ATOM 3130 C CA . ASP A 1 418 ? 21.297 24.947 -17.156 1.00 41.06 418 ASP A CA 1
ATOM 3131 C C . ASP A 1 418 ? 22.102 24.182 -16.092 1.00 41.06 418 ASP A C 1
ATOM 3133 O O . ASP A 1 418 ? 21.780 23.051 -15.709 1.00 41.06 418 ASP A O 1
ATOM 3137 N N . SER A 1 419 ? 23.187 24.793 -15.618 1.00 40.34 419 SER A N 1
ATOM 3138 C CA . SER A 1 419 ? 24.118 24.228 -14.629 1.00 40.34 419 SER A CA 1
ATOM 3139 C C . SER A 1 419 ? 23.474 23.989 -13.257 1.00 40.34 419 SER A C 1
ATOM 3141 O O . SER A 1 419 ? 24.143 23.589 -12.310 1.00 40.34 419 SER A O 1
ATOM 3143 N N . THR A 1 420 ? 22.166 24.212 -13.151 1.00 40.69 420 THR A N 1
ATOM 3144 C CA . THR A 1 420 ? 21.347 24.070 -11.955 1.00 40.69 420 THR A CA 1
ATOM 3145 C C . THR A 1 420 ? 20.413 22.863 -12.011 1.00 40.69 420 THR A C 1
ATOM 3147 O O . THR A 1 420 ? 19.463 22.824 -11.241 1.00 40.69 420 THR A O 1
ATOM 3150 N N . ALA A 1 421 ? 20.644 21.869 -12.879 1.00 44.31 421 ALA A N 1
ATOM 3151 C CA . ALA A 1 421 ? 19.850 20.638 -12.894 1.00 44.31 421 ALA A CA 1
ATOM 3152 C C . ALA A 1 421 ? 19.793 19.989 -11.498 1.00 44.31 421 ALA A C 1
ATOM 3154 O O . ALA A 1 421 ? 20.804 19.535 -10.955 1.00 44.31 421 ALA A O 1
ATOM 3155 N N . LYS A 1 422 ? 18.598 19.987 -10.905 1.00 55.41 422 LYS A N 1
ATOM 3156 C CA . LYS A 1 422 ? 18.399 19.672 -9.491 1.00 55.41 422 LYS A CA 1
ATOM 3157 C C . LYS A 1 422 ? 18.151 18.182 -9.297 1.00 55.41 422 LYS A C 1
ATOM 3159 O O . LYS A 1 422 ? 17.501 17.533 -10.112 1.00 55.41 422 LYS A O 1
ATOM 3164 N N . THR A 1 423 ? 18.621 17.660 -8.172 1.00 62.06 423 THR A N 1
ATOM 3165 C CA . THR A 1 423 ? 18.285 16.361 -7.559 1.00 62.06 423 THR A CA 1
ATOM 3166 C C . THR A 1 423 ? 16.823 16.300 -7.105 1.00 62.06 423 THR A C 1
ATOM 3168 O O . THR A 1 423 ? 16.525 15.812 -6.016 1.00 62.06 423 THR A O 1
ATOM 3171 N N . SER A 1 424 ? 15.902 16.837 -7.901 1.00 69.12 424 SER A N 1
ATOM 3172 C CA . SER A 1 424 ? 14.482 16.850 -7.592 1.00 69.12 424 SER A CA 1
ATOM 3173 C C . SER A 1 424 ? 13.846 15.499 -7.840 1.00 69.12 424 SER A C 1
ATOM 3175 O O . SER A 1 424 ? 14.219 14.769 -8.765 1.00 69.12 424 SER A O 1
ATOM 3177 N N . VAL A 1 425 ? 12.842 15.220 -7.017 1.00 79.75 425 VAL A N 1
ATOM 3178 C CA . VAL A 1 425 ? 11.868 14.159 -7.237 1.00 79.75 425 VAL A CA 1
ATOM 3179 C C . VAL A 1 425 ? 10.523 14.847 -7.485 1.00 79.75 425 VAL A C 1
ATOM 3181 O O . VAL A 1 425 ? 9.819 15.158 -6.518 1.00 79.75 425 VAL A O 1
ATOM 3184 N N . PRO A 1 426 ? 10.191 15.181 -8.750 1.00 80.69 426 PRO A N 1
ATOM 3185 C CA . PRO A 1 426 ? 8.883 15.722 -9.072 1.00 80.69 426 PRO A CA 1
ATOM 3186 C C . PRO A 1 426 ? 7.776 14.782 -8.600 1.00 80.69 426 PRO A C 1
ATOM 3188 O O . PRO A 1 426 ? 7.878 13.561 -8.739 1.00 80.69 426 PRO A O 1
ATOM 3191 N N . THR A 1 427 ? 6.732 15.361 -8.017 1.00 81.88 427 THR A N 1
ATOM 3192 C CA . THR A 1 427 ? 5.558 14.632 -7.534 1.00 81.88 427 THR A CA 1
ATOM 3193 C C . THR A 1 427 ? 4.319 15.177 -8.218 1.00 81.88 427 THR A C 1
ATOM 3195 O O . THR A 1 427 ? 4.106 16.390 -8.245 1.00 81.88 427 THR A O 1
ATOM 3198 N N . ILE A 1 428 ? 3.504 14.277 -8.753 1.00 80.38 428 ILE A N 1
ATOM 3199 C CA . ILE A 1 428 ? 2.246 14.590 -9.426 1.00 80.38 428 ILE A CA 1
ATOM 3200 C C . ILE A 1 428 ? 1.123 13.943 -8.641 1.00 80.38 428 ILE A C 1
ATOM 3202 O O . ILE A 1 428 ? 1.255 12.806 -8.201 1.00 80.38 428 ILE A O 1
ATOM 3206 N N . PHE A 1 429 ? 0.031 14.670 -8.459 1.00 75.44 429 PHE A N 1
ATOM 3207 C CA . PHE A 1 429 ? -1.092 14.236 -7.641 1.00 75.44 429 PHE A CA 1
ATOM 3208 C C . PHE A 1 429 ? -2.259 13.880 -8.545 1.00 75.44 429 PHE A C 1
ATOM 3210 O O . PHE A 1 429 ? -2.584 14.633 -9.462 1.00 75.44 429 PHE A O 1
ATOM 3217 N N . LEU A 1 430 ? -2.856 12.729 -8.273 1.00 76.00 430 LEU A N 1
ATOM 3218 C CA . LEU A 1 430 ? -3.894 12.092 -9.062 1.00 76.00 430 LEU A CA 1
ATOM 3219 C C . LEU A 1 430 ? -5.217 12.142 -8.293 1.00 76.00 430 LEU A C 1
ATOM 3221 O O . LEU A 1 430 ? -5.220 12.064 -7.064 1.00 76.00 430 LEU A O 1
ATOM 3225 N N . ASP A 1 431 ? -6.333 12.287 -8.999 1.00 69.31 431 ASP A N 1
ATOM 3226 C CA . ASP A 1 431 ? -7.664 12.094 -8.422 1.00 69.31 431 ASP A CA 1
ATOM 3227 C C . ASP A 1 431 ? -8.080 10.614 -8.458 1.00 69.31 431 ASP A C 1
ATOM 3229 O O . ASP A 1 431 ? -7.327 9.732 -8.878 1.00 69.31 431 ASP A O 1
ATOM 3233 N N . ASN A 1 432 ? -9.312 10.336 -8.030 1.00 68.31 432 ASN A N 1
ATOM 3234 C CA . ASN A 1 432 ? -9.886 8.993 -8.103 1.00 68.31 432 ASN A CA 1
ATOM 3235 C C . ASN A 1 432 ? -10.082 8.500 -9.544 1.00 68.31 432 ASN A C 1
ATOM 3237 O O . ASN A 1 432 ? -10.171 7.299 -9.752 1.00 68.31 432 ASN A O 1
ATOM 3241 N N . ASN A 1 433 ? -10.102 9.375 -10.549 1.00 72.75 433 ASN A N 1
ATOM 3242 C CA . ASN A 1 433 ? -10.109 8.967 -11.952 1.00 72.75 433 ASN A CA 1
ATOM 3243 C C . ASN A 1 433 ? -8.706 8.689 -12.494 1.00 72.75 433 ASN A C 1
ATOM 3245 O O . ASN A 1 433 ? -8.599 8.324 -13.667 1.00 72.75 433 ASN A O 1
ATOM 3249 N N . LEU A 1 434 ? -7.663 8.819 -11.666 1.00 75.94 434 LEU A N 1
ATOM 3250 C CA . LEU A 1 434 ? -6.259 8.760 -12.062 1.00 75.94 434 LEU A CA 1
ATOM 3251 C C . LEU A 1 434 ? -5.863 9.897 -13.023 1.00 75.94 434 LEU A C 1
ATOM 3253 O O . LEU A 1 434 ? -4.925 9.766 -13.811 1.00 75.94 434 LEU A O 1
ATOM 3257 N N . ASP A 1 435 ? -6.566 11.029 -12.959 1.00 76.31 435 ASP A N 1
ATOM 3258 C CA . ASP A 1 435 ? -6.246 12.265 -13.673 1.00 76.31 435 ASP A CA 1
ATOM 3259 C C . ASP A 1 435 ? -5.398 13.193 -12.799 1.00 76.31 435 ASP A C 1
ATOM 3261 O O . ASP A 1 435 ? -5.605 13.278 -11.588 1.00 76.31 435 ASP A O 1
ATOM 3265 N N . ALA A 1 436 ? -4.448 13.935 -13.387 1.00 74.75 436 ALA A N 1
ATOM 3266 C CA . ALA A 1 436 ? -3.662 14.868 -12.584 1.00 74.75 436 ALA A CA 1
ATOM 3267 C C . ALA A 1 436 ? -4.481 16.072 -12.126 1.00 74.75 436 ALA A C 1
ATOM 3269 O O . ALA A 1 436 ? -5.275 16.668 -12.862 1.00 74.75 436 ALA A O 1
ATOM 3270 N N . ILE A 1 437 ? -4.183 16.497 -10.905 1.00 67.94 437 ILE A N 1
ATOM 3271 C CA . ILE A 1 437 ? -4.831 17.618 -10.252 1.00 67.94 437 ILE A CA 1
ATOM 3272 C C . ILE A 1 437 ? -3.845 18.778 -10.116 1.00 67.94 437 ILE A C 1
ATOM 3274 O O . ILE A 1 437 ? -2.775 18.651 -9.527 1.00 67.94 437 ILE A O 1
ATOM 3278 N N . THR A 1 438 ? -4.236 19.959 -10.596 1.00 65.31 438 THR A N 1
ATOM 3279 C CA . THR A 1 438 ? -3.544 21.215 -10.273 1.00 65.31 438 THR A CA 1
ATOM 3280 C C . THR A 1 438 ? -3.791 21.587 -8.808 1.00 65.31 438 THR A C 1
ATOM 3282 O O . THR A 1 438 ? -4.944 21.677 -8.383 1.00 65.31 438 THR A O 1
ATOM 3285 N N . ILE A 1 439 ? -2.719 21.816 -8.044 1.00 56.09 439 ILE A N 1
ATOM 3286 C CA . ILE A 1 439 ? -2.780 22.023 -6.582 1.00 56.09 439 ILE A CA 1
ATOM 3287 C C . ILE A 1 439 ? -2.929 23.497 -6.196 1.00 56.09 439 ILE A C 1
ATOM 3289 O O . ILE A 1 439 ? -3.478 23.795 -5.139 1.00 56.09 439 ILE A O 1
ATOM 3293 N N . ASN A 1 440 ? -2.490 24.433 -7.041 1.00 52.50 440 ASN A N 1
ATOM 3294 C CA . ASN A 1 440 ? -2.646 25.861 -6.777 1.00 52.50 440 ASN A CA 1
ATOM 3295 C C . ASN A 1 440 ? -2.823 26.655 -8.083 1.00 52.50 440 ASN A C 1
ATOM 3297 O O . ASN A 1 440 ? -2.172 26.352 -9.079 1.00 52.50 440 ASN A O 1
ATOM 3301 N N . SER A 1 441 ? -3.681 27.678 -8.089 1.00 46.78 441 SER A N 1
ATOM 3302 C CA . SER A 1 441 ? -3.771 28.636 -9.202 1.00 46.78 441 SER A CA 1
ATOM 3303 C C . SER A 1 441 ? -2.593 29.613 -9.231 1.00 46.78 441 SER A C 1
ATOM 3305 O O . SER A 1 441 ? -2.285 30.154 -10.292 1.00 46.78 441 SER A O 1
ATOM 3307 N N . ASP A 1 442 ? -1.922 29.813 -8.090 1.00 43.56 442 ASP A N 1
ATOM 3308 C CA . ASP A 1 442 ? -1.005 30.942 -7.891 1.00 43.56 442 ASP A CA 1
ATOM 3309 C C . ASP A 1 442 ? 0.487 30.559 -7.976 1.00 43.56 442 ASP A C 1
ATOM 3311 O O . ASP A 1 442 ? 1.330 31.433 -8.170 1.00 43.56 442 ASP A O 1
ATOM 3315 N N . ILE A 1 443 ? 0.841 29.266 -7.885 1.00 45.03 443 ILE A N 1
ATOM 3316 C CA . ILE A 1 443 ? 2.243 28.772 -7.863 1.00 45.03 443 ILE A CA 1
ATOM 3317 C C . ILE A 1 443 ? 2.612 28.038 -9.170 1.00 45.03 443 ILE A C 1
ATOM 3319 O O . ILE A 1 443 ? 3.469 27.170 -9.197 1.00 45.03 443 ILE A O 1
ATOM 3323 N N . SER A 1 444 ? 2.031 28.458 -10.295 1.00 48.06 444 SER A N 1
ATOM 3324 C CA . SER A 1 444 ? 2.060 27.814 -11.623 1.00 48.06 444 SER A CA 1
ATOM 3325 C C . SER A 1 444 ? 0.877 26.880 -11.845 1.00 48.06 444 SER A C 1
ATOM 3327 O O . SER A 1 444 ? 0.492 26.094 -10.990 1.00 48.06 444 SER A O 1
ATOM 3329 N N . SER A 1 445 ? 0.303 26.955 -13.040 1.00 55.81 445 SER A N 1
ATOM 3330 C CA . SER A 1 445 ? -0.791 26.112 -13.524 1.00 55.81 445 SER A CA 1
ATOM 3331 C C . SER A 1 445 ? -0.413 24.630 -13.706 1.00 55.81 445 SER A C 1
ATOM 3333 O O . SER A 1 445 ? -1.101 23.925 -14.443 1.00 55.81 445 SER A O 1
ATOM 3335 N N . SER A 1 446 ? 0.688 24.170 -13.102 1.00 62.75 446 SER A N 1
ATOM 3336 C CA . SER A 1 446 ? 1.241 22.827 -13.257 1.00 62.75 446 SER A CA 1
ATOM 3337 C C . SER A 1 446 ? 0.739 21.892 -12.147 1.00 62.75 446 SER A C 1
ATOM 3339 O O . SER A 1 446 ? 0.693 22.293 -10.982 1.00 62.75 446 SER A O 1
ATOM 3341 N N . PRO A 1 447 ? 0.363 20.640 -12.460 1.00 66.69 447 PRO A N 1
ATOM 3342 C CA . PRO A 1 447 ? 0.084 19.621 -11.449 1.00 66.69 447 PRO A CA 1
ATOM 3343 C C . PRO A 1 447 ? 1.353 18.982 -10.855 1.00 66.69 447 PRO A C 1
ATOM 3345 O O . PRO A 1 447 ? 1.251 18.060 -10.045 1.00 66.69 447 PRO A O 1
ATOM 3348 N N . VAL A 1 448 ? 2.543 19.446 -11.254 1.00 74.56 448 VAL A N 1
ATOM 3349 C CA . VAL A 1 448 ? 3.838 18.931 -10.797 1.00 74.56 448 VAL A CA 1
ATOM 3350 C C . VAL A 1 448 ? 4.401 19.807 -9.674 1.00 74.56 448 VAL A C 1
ATOM 3352 O O . VAL A 1 448 ? 4.527 21.021 -9.827 1.00 74.56 448 VAL A O 1
ATOM 3355 N N . ILE A 1 449 ? 4.792 19.195 -8.555 1.00 73.88 449 ILE A N 1
ATOM 3356 C CA . ILE A 1 449 ? 5.477 19.859 -7.434 1.00 73.88 449 ILE A CA 1
ATOM 3357 C C . ILE A 1 449 ? 6.913 19.351 -7.312 1.00 73.88 449 ILE A C 1
ATOM 3359 O O . ILE A 1 449 ? 7.200 18.185 -7.572 1.00 73.88 449 ILE A O 1
ATOM 3363 N N . GLY A 1 450 ? 7.817 20.224 -6.858 1.00 70.81 450 GLY A N 1
ATOM 3364 C CA . GLY A 1 450 ? 9.165 19.837 -6.445 1.00 70.81 450 GLY A CA 1
ATOM 3365 C C . GLY A 1 450 ? 10.176 19.750 -7.583 1.00 70.81 450 GLY A C 1
ATOM 3366 O O . GLY A 1 450 ? 11.299 19.321 -7.340 1.00 70.81 450 GLY A O 1
ATOM 3367 N N . GLU A 1 451 ? 9.842 20.195 -8.801 1.00 68.94 451 GLU A N 1
ATOM 3368 C CA . GLU A 1 451 ? 10.780 20.217 -9.939 1.00 68.94 451 GLU A CA 1
ATOM 3369 C C . GLU A 1 451 ? 12.060 21.008 -9.633 1.00 68.94 451 GLU A C 1
ATOM 3371 O O . GLU A 1 451 ? 13.142 20.672 -10.128 1.00 68.94 451 GLU A O 1
ATOM 3376 N N . THR A 1 452 ? 11.945 22.021 -8.769 1.00 61.22 452 THR A N 1
ATOM 3377 C CA . THR A 1 452 ? 13.008 22.963 -8.431 1.00 61.22 452 THR A CA 1
ATOM 3378 C C . THR A 1 452 ? 13.692 22.714 -7.081 1.00 61.22 452 THR A C 1
ATOM 3380 O O . THR A 1 452 ? 14.498 23.558 -6.691 1.00 61.22 452 THR A O 1
ATOM 3383 N N . ASP A 1 453 ? 13.454 21.606 -6.380 1.00 63.91 453 ASP A N 1
ATOM 3384 C CA . ASP A 1 453 ? 14.050 21.377 -5.051 1.00 63.91 453 ASP A CA 1
ATOM 3385 C C . ASP A 1 453 ? 15.040 20.208 -5.039 1.00 63.91 453 ASP A C 1
ATOM 3387 O O . ASP A 1 453 ? 14.880 19.230 -5.757 1.00 63.91 453 ASP A O 1
ATOM 3391 N N . SER A 1 454 ? 16.102 20.302 -4.235 1.00 70.75 454 SER A N 1
ATOM 3392 C CA . SER A 1 454 ? 17.065 19.204 -4.070 1.00 70.75 454 SER A CA 1
ATOM 3393 C C . SER A 1 454 ? 16.526 18.194 -3.056 1.00 70.75 454 SER A C 1
ATOM 3395 O O . SER A 1 454 ? 16.505 18.473 -1.860 1.00 70.75 454 SER A O 1
ATOM 3397 N N . VAL A 1 455 ? 16.098 17.023 -3.531 1.00 73.50 455 VAL A N 1
ATOM 3398 C CA . VAL A 1 455 ? 15.553 15.936 -2.700 1.00 73.50 455 VAL A CA 1
ATOM 3399 C C . VAL A 1 455 ? 16.610 14.860 -2.445 1.00 73.50 455 VAL A C 1
ATOM 3401 O O . VAL A 1 455 ? 16.774 14.418 -1.315 1.00 73.50 455 VAL A O 1
ATOM 3404 N N . LEU A 1 456 ? 17.396 14.459 -3.447 1.00 75.25 456 LEU A N 1
ATOM 3405 C CA . LEU A 1 456 ? 18.430 13.420 -3.294 1.00 75.25 456 LEU A CA 1
ATOM 3406 C C . LEU A 1 456 ? 19.755 13.992 -2.732 1.00 75.25 456 LEU A C 1
ATOM 3408 O O . LEU A 1 456 ? 20.777 14.000 -3.418 1.00 75.25 456 LEU A O 1
ATOM 3412 N N . GLY A 1 457 ? 19.722 14.459 -1.475 1.00 60.06 457 GLY A N 1
ATOM 3413 C CA . GLY A 1 457 ? 20.863 14.916 -0.660 1.00 60.06 457 GLY A CA 1
ATOM 3414 C C . GLY A 1 457 ? 21.442 16.299 -1.014 1.00 60.06 457 GLY A C 1
ATOM 3415 O O . GLY A 1 457 ? 21.868 16.531 -2.145 1.00 60.06 457 GLY A O 1
ATOM 3416 N N . SER A 1 458 ? 21.518 17.201 -0.020 1.00 51.56 458 SER A N 1
ATOM 3417 C CA . SER A 1 458 ? 21.851 18.630 -0.188 1.00 51.56 458 SER A CA 1
ATOM 3418 C C . SER A 1 458 ? 23.121 19.165 0.497 1.00 51.56 458 SER A C 1
ATOM 3420 O O . SER A 1 458 ? 23.480 20.296 0.195 1.00 51.56 458 SER A O 1
ATOM 3422 N N . ASP A 1 459 ? 23.846 18.443 1.364 1.00 41.69 459 ASP A N 1
ATOM 3423 C CA . ASP A 1 459 ? 24.624 19.193 2.381 1.00 41.69 459 ASP A CA 1
ATOM 3424 C C . ASP A 1 459 ? 26.155 19.304 2.255 1.00 41.69 459 ASP A C 1
ATOM 3426 O O . ASP A 1 459 ? 26.726 20.099 2.996 1.00 41.69 459 ASP A O 1
ATOM 3430 N N . THR A 1 460 ? 26.876 18.620 1.351 1.00 39.28 460 THR A N 1
ATOM 3431 C CA . THR A 1 460 ? 28.364 18.765 1.335 1.00 39.28 460 THR A CA 1
ATOM 3432 C C . THR A 1 460 ? 29.122 18.599 0.013 1.00 39.28 460 THR A C 1
ATOM 3434 O O . THR A 1 460 ? 30.350 18.669 0.035 1.00 39.28 460 THR A O 1
ATOM 3437 N N . VAL A 1 461 ? 28.488 18.441 -1.154 1.00 37.84 461 VAL A N 1
ATOM 3438 C CA . VAL A 1 461 ? 29.262 18.274 -2.403 1.00 37.84 461 VAL A CA 1
ATOM 3439 C C . VAL A 1 461 ? 28.706 19.147 -3.520 1.00 37.84 461 VAL A C 1
ATOM 3441 O O . VAL A 1 461 ? 27.649 18.867 -4.078 1.00 37.84 461 VAL A O 1
ATOM 3444 N N . SER A 1 462 ? 29.451 20.206 -3.839 1.00 40.00 462 SER A N 1
ATOM 3445 C CA . SER A 1 462 ? 29.326 20.995 -5.064 1.00 40.00 462 SER A CA 1
ATOM 3446 C C . SER A 1 462 ? 29.147 20.089 -6.292 1.00 40.00 462 SER A C 1
ATOM 3448 O O . SER A 1 462 ? 29.927 19.158 -6.489 1.00 40.00 462 SER A O 1
ATOM 3450 N N . ASP A 1 463 ? 28.143 20.378 -7.117 1.00 39.84 463 ASP A N 1
ATOM 3451 C CA . ASP A 1 463 ? 28.021 19.955 -8.520 1.00 39.84 463 ASP A CA 1
ATOM 3452 C C . ASP A 1 463 ? 28.043 18.447 -8.856 1.00 39.84 463 ASP A C 1
ATOM 3454 O O . ASP A 1 463 ? 28.252 18.099 -10.017 1.00 39.84 463 ASP A O 1
ATOM 3458 N N . ALA A 1 464 ? 27.798 17.515 -7.924 1.00 42.44 464 ALA A N 1
ATOM 3459 C CA . ALA A 1 464 ? 27.985 16.078 -8.204 1.00 42.44 464 ALA A CA 1
ATOM 3460 C C . ALA A 1 464 ? 26.729 15.253 -8.584 1.00 42.44 464 ALA A C 1
ATOM 3462 O O . ALA A 1 464 ? 26.892 14.127 -9.052 1.00 42.44 464 ALA A O 1
ATOM 3463 N N . ASN A 1 465 ? 25.493 15.742 -8.432 1.00 48.78 465 ASN A N 1
ATOM 3464 C CA . ASN A 1 465 ? 24.366 14.820 -8.197 1.00 48.78 465 ASN A CA 1
ATOM 3465 C C . ASN A 1 465 ? 23.231 14.739 -9.254 1.00 48.78 465 ASN A C 1
ATOM 3467 O O . ASN A 1 465 ? 22.115 14.417 -8.865 1.00 48.78 465 ASN A O 1
ATOM 3471 N N . LYS A 1 466 ? 23.425 14.880 -10.581 1.00 59.34 466 LYS A N 1
ATOM 3472 C CA . LYS A 1 466 ? 22.475 14.166 -11.477 1.00 59.34 466 LYS A CA 1
ATOM 3473 C C . LYS A 1 466 ? 22.646 12.681 -11.188 1.00 59.34 466 LYS A C 1
ATOM 3475 O O . LYS A 1 466 ? 23.769 12.183 -11.166 1.00 59.34 466 LYS A O 1
ATOM 3480 N N . ARG A 1 467 ? 21.542 11.984 -10.947 1.00 72.94 467 ARG A N 1
ATOM 3481 C CA . ARG A 1 467 ? 21.519 10.527 -10.845 1.00 72.94 467 ARG A CA 1
ATOM 3482 C C . ARG A 1 467 ? 20.705 10.035 -12.010 1.00 72.94 467 ARG A C 1
ATOM 3484 O O . ARG A 1 467 ? 19.518 10.305 -12.070 1.00 72.94 467 ARG A O 1
ATOM 3491 N N . TYR A 1 468 ? 21.331 9.350 -12.947 1.00 76.69 468 TYR A N 1
ATOM 3492 C CA . TYR A 1 468 ? 20.617 8.713 -14.047 1.00 76.69 468 TYR A CA 1
ATOM 3493 C C . TYR A 1 468 ? 21.036 7.255 -14.154 1.00 76.69 468 TYR A C 1
ATOM 3495 O O . TYR A 1 468 ? 22.106 6.866 -13.673 1.00 76.69 468 TYR A O 1
ATOM 3503 N N . ALA A 1 469 ? 20.153 6.439 -14.729 1.00 83.50 469 ALA A N 1
ATOM 3504 C CA . ALA A 1 469 ? 20.313 4.986 -14.792 1.00 83.50 469 ALA A CA 1
ATOM 3505 C C . ALA A 1 469 ? 20.547 4.344 -13.407 1.00 83.50 469 ALA A C 1
ATOM 3507 O O . ALA A 1 469 ? 21.234 3.322 -13.294 1.00 83.50 469 ALA A O 1
ATOM 3508 N N . ALA A 1 470 ? 20.016 4.983 -12.359 1.00 87.69 470 ALA A N 1
ATOM 3509 C CA . ALA A 1 470 ? 19.827 4.384 -11.044 1.00 87.69 470 ALA A CA 1
ATOM 3510 C C . ALA A 1 470 ? 18.605 3.463 -11.099 1.00 87.69 470 ALA A C 1
ATOM 3512 O O . ALA A 1 470 ? 17.732 3.660 -11.942 1.00 87.69 470 ALA A O 1
ATOM 3513 N N . GLY A 1 471 ? 18.536 2.483 -10.207 1.00 90.25 471 GLY A N 1
ATOM 3514 C CA . GLY A 1 471 ? 17.311 1.717 -9.998 1.00 90.25 471 GLY A CA 1
ATOM 3515 C C . GLY A 1 471 ? 16.573 2.207 -8.759 1.00 90.25 471 GLY A C 1
ATOM 3516 O O . GLY A 1 471 ? 17.202 2.761 -7.851 1.00 90.25 471 GLY A O 1
ATOM 3517 N N . VAL A 1 472 ? 15.256 2.012 -8.717 1.00 91.81 472 VAL A N 1
ATOM 3518 C CA . VAL A 1 472 ? 14.446 2.361 -7.548 1.00 91.81 472 VAL A CA 1
ATOM 3519 C C . VAL A 1 472 ? 13.613 1.166 -7.101 1.00 91.81 472 VAL A C 1
ATOM 3521 O O . VAL A 1 472 ? 13.013 0.485 -7.924 1.00 91.81 472 VAL A O 1
ATOM 3524 N N . ALA A 1 473 ? 13.591 0.912 -5.795 1.00 93.62 473 ALA A N 1
ATOM 3525 C CA . ALA A 1 473 ? 12.723 -0.076 -5.163 1.00 93.62 473 ALA A CA 1
ATOM 3526 C C . ALA A 1 473 ? 11.776 0.606 -4.172 1.00 93.62 473 ALA A C 1
ATOM 3528 O O . ALA A 1 473 ? 12.157 1.591 -3.536 1.00 93.62 473 ALA A O 1
ATOM 3529 N N . LEU A 1 474 ? 10.569 0.058 -4.023 1.00 91.25 474 LEU A N 1
ATOM 3530 C CA . LEU A 1 474 ? 9.577 0.516 -3.058 1.00 91.25 474 LEU A CA 1
ATOM 3531 C C . LEU A 1 474 ? 9.269 -0.596 -2.056 1.00 91.25 474 LEU A C 1
ATOM 3533 O O . LEU A 1 474 ? 8.863 -1.676 -2.463 1.00 91.25 474 LEU A O 1
ATOM 3537 N N . VAL A 1 475 ? 9.435 -0.330 -0.765 1.00 89.44 475 VAL A N 1
ATOM 3538 C CA . VAL A 1 475 ? 9.037 -1.247 0.312 1.00 89.44 475 VAL A CA 1
ATOM 3539 C C . VAL A 1 475 ? 7.941 -0.577 1.124 1.00 89.44 475 VAL A C 1
ATOM 3541 O O . VAL A 1 475 ? 8.152 0.519 1.639 1.00 89.44 475 VAL A O 1
ATOM 3544 N N . GLU A 1 476 ? 6.778 -1.212 1.243 1.00 83.06 476 GLU A N 1
ATOM 3545 C CA . GLU A 1 476 ? 5.692 -0.691 2.079 1.00 83.06 476 GLU A CA 1
ATOM 3546 C C . GLU A 1 476 ? 6.152 -0.539 3.532 1.00 83.06 476 GLU A C 1
ATOM 3548 O O . GLU A 1 476 ? 6.812 -1.422 4.089 1.00 83.06 476 GLU A O 1
ATOM 3553 N N . ALA A 1 477 ? 5.832 0.605 4.139 1.00 76.00 477 ALA A N 1
ATOM 3554 C CA . ALA A 1 477 ? 6.180 0.861 5.525 1.00 76.00 477 ALA A CA 1
ATOM 3555 C C . ALA A 1 477 ? 5.140 0.233 6.456 1.00 76.00 477 ALA A C 1
ATOM 3557 O O . ALA A 1 477 ? 3.938 0.273 6.185 1.00 76.00 477 ALA A O 1
ATOM 3558 N N . GLN A 1 478 ? 5.602 -0.310 7.578 1.00 69.94 478 GLN A N 1
ATOM 3559 C CA . GLN A 1 478 ? 4.741 -0.835 8.635 1.00 69.94 478 GLN A CA 1
ATOM 3560 C C . GLN A 1 478 ? 4.875 0.033 9.888 1.00 69.94 478 GLN A C 1
ATOM 3562 O O . GLN A 1 478 ? 5.968 0.503 10.171 1.00 69.94 478 GLN A O 1
ATOM 3567 N N . PRO A 1 479 ? 3.799 0.282 10.646 1.00 57.94 479 PRO A N 1
ATOM 3568 C CA . PRO A 1 479 ? 3.924 0.950 11.935 1.00 57.94 479 PRO A CA 1
ATOM 3569 C C . PRO A 1 479 ? 4.598 0.012 12.966 1.00 57.94 479 PRO A C 1
ATOM 3571 O O . PRO A 1 479 ? 4.276 -1.177 12.969 1.00 57.94 479 PRO A O 1
ATOM 3574 N N . PRO A 1 480 ? 5.472 0.521 13.857 1.00 56.75 480 PRO A N 1
ATOM 3575 C CA . PRO A 1 480 ? 6.092 -0.243 14.930 1.00 56.75 480 PRO A CA 1
ATOM 3576 C C . PRO A 1 480 ? 5.075 -0.886 15.872 1.00 56.75 480 PRO A C 1
ATOM 3578 O O . PRO A 1 480 ? 4.024 -0.304 16.146 1.00 56.75 480 PRO A O 1
ATOM 3581 N N . GLU A 1 481 ? 5.409 -2.046 16.443 1.00 52.22 481 GLU A N 1
ATOM 3582 C CA . GLU A 1 481 ? 4.531 -2.744 17.403 1.00 52.22 481 GLU A CA 1
ATOM 3583 C C . GLU A 1 481 ? 4.179 -1.887 18.644 1.00 52.22 481 GLU A C 1
ATOM 3585 O O . GLU A 1 481 ? 3.058 -1.963 19.145 1.00 52.22 481 GLU A O 1
ATOM 3590 N N . ASP A 1 482 ? 5.082 -1.002 19.088 1.00 49.53 482 ASP A N 1
ATOM 3591 C CA . ASP A 1 482 ? 4.907 -0.132 20.270 1.00 49.53 482 ASP A CA 1
ATOM 3592 C C . ASP A 1 482 ? 4.383 1.284 19.930 1.00 49.53 482 ASP A C 1
ATOM 3594 O O . ASP A 1 482 ? 4.500 2.235 20.714 1.00 49.53 482 ASP A O 1
ATOM 3598 N N . TYR A 1 483 ? 3.851 1.474 18.722 1.00 49.22 483 TYR A N 1
ATOM 3599 C CA . TYR A 1 483 ? 3.626 2.797 18.154 1.00 49.22 483 TYR A CA 1
ATOM 3600 C C . TYR A 1 483 ? 2.394 3.529 18.719 1.00 49.22 483 TYR A C 1
ATOM 3602 O O . TYR A 1 483 ? 1.251 3.119 18.520 1.00 49.22 483 TYR A O 1
ATOM 3610 N N . GLN A 1 484 ? 2.619 4.684 19.359 1.00 45.16 484 GLN A N 1
ATOM 3611 C CA . GLN A 1 484 ? 1.561 5.602 19.825 1.00 45.16 484 GLN A CA 1
ATOM 3612 C C . GLN A 1 484 ? 1.432 6.899 18.994 1.00 45.16 484 GLN A C 1
ATOM 3614 O O . GLN A 1 484 ? 0.701 7.803 19.392 1.00 45.16 484 GLN A O 1
ATOM 3619 N N . GLY A 1 485 ? 2.134 7.013 17.858 1.00 44.69 485 GLY A N 1
ATOM 3620 C CA . GLY A 1 485 ? 2.105 8.194 16.975 1.00 44.69 485 GLY A CA 1
ATOM 3621 C C . GLY A 1 485 ? 1.240 8.029 15.713 1.00 44.69 485 GLY A C 1
ATOM 3622 O O . GLY A 1 485 ? 0.489 7.063 15.590 1.00 44.69 485 GLY A O 1
ATOM 3623 N N . ASP A 1 486 ? 1.383 8.956 14.753 1.00 45.66 486 ASP A N 1
ATOM 3624 C CA . ASP A 1 486 ? 0.612 9.014 13.489 1.00 45.66 486 ASP A CA 1
ATOM 3625 C C . ASP A 1 486 ? 1.467 9.175 12.201 1.00 45.66 486 ASP A C 1
ATOM 3627 O O . ASP A 1 486 ? 0.944 9.336 11.105 1.00 45.66 486 ASP A O 1
ATOM 3631 N N . SER A 1 487 ? 2.796 9.172 12.290 1.00 48.53 487 SER A N 1
ATOM 3632 C CA . SER A 1 487 ? 3.729 9.488 11.197 1.00 48.53 487 SER A CA 1
ATOM 3633 C C . SER A 1 487 ? 4.005 8.368 10.177 1.00 48.53 487 SER A C 1
ATOM 3635 O O . SER A 1 487 ? 4.832 8.584 9.283 1.00 48.53 487 SER A O 1
ATOM 3637 N N . GLU A 1 488 ? 3.393 7.180 10.276 1.00 51.44 488 GLU A N 1
ATOM 3638 C CA . GLU A 1 488 ? 3.874 5.972 9.562 1.00 51.44 488 GLU A CA 1
ATOM 3639 C C . GLU A 1 488 ? 2.831 5.149 8.792 1.00 51.44 488 GLU A C 1
ATOM 3641 O O . GLU A 1 488 ? 3.198 4.209 8.092 1.00 51.44 488 GLU A O 1
ATOM 3646 N N . LEU A 1 489 ? 1.560 5.535 8.816 1.00 49.31 489 LEU A N 1
ATOM 3647 C CA . LEU A 1 489 ? 0.490 4.812 8.125 1.00 49.31 489 LEU A CA 1
ATOM 3648 C C . LEU A 1 489 ? 0.449 5.163 6.626 1.00 49.31 489 LEU A C 1
ATOM 3650 O O . LEU A 1 489 ? 0.795 6.266 6.214 1.00 49.31 489 LEU A O 1
ATOM 3654 N N . ASN A 1 490 ? 0.044 4.212 5.780 1.00 57.12 490 ASN A N 1
ATOM 3655 C CA . ASN A 1 490 ? -0.050 4.395 4.322 1.00 57.12 490 ASN A CA 1
ATOM 3656 C C . ASN A 1 490 ? 1.209 5.040 3.714 1.00 57.12 490 ASN A C 1
ATOM 3658 O O . ASN A 1 490 ? 1.128 5.908 2.857 1.00 57.12 490 ASN A O 1
ATOM 3662 N N . SER A 1 491 ? 2.396 4.670 4.178 1.00 72.00 491 SER A N 1
ATOM 3663 C CA . SER A 1 491 ? 3.647 5.214 3.656 1.00 72.00 491 SER A CA 1
ATOM 3664 C C . SER A 1 491 ? 4.513 4.094 3.116 1.00 72.00 491 SER A C 1
ATOM 3666 O O . SER A 1 491 ? 4.243 2.921 3.360 1.00 72.00 491 SER A O 1
ATOM 3668 N N . ALA A 1 492 ? 5.521 4.445 2.338 1.00 80.19 492 ALA A N 1
ATOM 3669 C CA . ALA A 1 492 ? 6.465 3.480 1.813 1.00 80.19 492 ALA A CA 1
ATOM 3670 C C . ALA A 1 492 ? 7.874 4.069 1.787 1.00 80.19 492 ALA A C 1
ATOM 3672 O O . ALA A 1 492 ? 8.072 5.287 1.704 1.00 80.19 492 ALA A O 1
ATOM 3673 N N . TRP A 1 493 ? 8.855 3.182 1.874 1.00 88.62 493 TRP A N 1
ATOM 3674 C CA . TRP A 1 493 ? 10.271 3.480 1.767 1.00 88.62 493 TRP A CA 1
ATOM 3675 C C . TRP A 1 493 ? 10.714 3.337 0.314 1.00 88.62 493 TRP A C 1
ATOM 3677 O O . TRP A 1 493 ? 10.663 2.250 -0.260 1.00 88.62 493 TRP A O 1
ATOM 3687 N N . ALA A 1 494 ? 11.161 4.439 -0.281 1.00 91.38 494 ALA A N 1
ATOM 3688 C CA . ALA A 1 494 ? 11.752 4.463 -1.611 1.00 91.38 494 ALA A CA 1
ATOM 3689 C C . ALA A 1 494 ? 13.279 4.370 -1.501 1.00 91.38 494 ALA A C 1
ATOM 3691 O O . ALA A 1 494 ? 13.909 5.178 -0.818 1.00 91.38 494 ALA A O 1
ATOM 3692 N N . PHE A 1 495 ? 13.887 3.418 -2.202 1.00 91.62 495 PHE A N 1
ATOM 3693 C CA . PHE A 1 495 ? 15.335 3.221 -2.219 1.00 91.62 495 PHE A CA 1
ATOM 3694 C C . PHE A 1 495 ? 15.898 3.544 -3.593 1.00 91.62 495 PHE A C 1
ATOM 3696 O O . PHE A 1 495 ? 15.572 2.854 -4.553 1.00 91.62 495 PHE A O 1
ATOM 3703 N N . VAL A 1 496 ? 16.767 4.553 -3.693 1.00 90.44 496 VAL A N 1
ATOM 3704 C CA . VAL A 1 496 ? 17.461 4.898 -4.948 1.00 90.44 496 VAL A CA 1
ATOM 3705 C C . VAL A 1 496 ? 18.860 4.310 -4.924 1.00 90.44 496 VAL A C 1
ATOM 3707 O O . VAL A 1 496 ? 19.673 4.671 -4.071 1.00 90.44 496 VAL A O 1
ATOM 3710 N N . ILE A 1 497 ? 19.139 3.411 -5.864 1.00 89.69 497 ILE A N 1
ATOM 3711 C CA . ILE A 1 497 ? 20.293 2.516 -5.810 1.00 89.69 497 ILE A CA 1
ATOM 3712 C C . ILE A 1 497 ? 21.232 2.771 -6.987 1.00 89.69 497 ILE A C 1
ATOM 3714 O O . ILE A 1 497 ? 20.859 2.611 -8.153 1.00 89.69 497 ILE A O 1
ATOM 3718 N N . GLY A 1 498 ? 22.476 3.138 -6.668 1.00 87.31 498 GLY A N 1
ATOM 3719 C CA . GLY A 1 498 ? 23.547 3.334 -7.639 1.00 87.31 498 GLY A CA 1
ATOM 3720 C C . GLY A 1 498 ? 23.268 4.463 -8.635 1.00 87.31 498 GLY A C 1
ATOM 3721 O O . GLY A 1 498 ? 22.913 5.586 -8.264 1.00 87.31 498 GLY A O 1
ATOM 3722 N N . GLY A 1 499 ? 23.486 4.164 -9.913 1.00 86.00 499 GLY A N 1
ATOM 3723 C CA . GLY A 1 499 ? 23.392 5.101 -11.024 1.00 86.00 499 GLY A CA 1
ATOM 3724 C C . GLY A 1 499 ? 24.711 5.800 -11.326 1.00 86.00 499 GLY A C 1
ATOM 3725 O O . GLY A 1 499 ? 25.777 5.455 -10.806 1.00 86.00 499 GLY A O 1
ATOM 3726 N N . VAL A 1 500 ? 24.628 6.785 -12.211 1.00 80.00 500 VAL A N 1
ATOM 3727 C CA . VAL A 1 500 ? 25.770 7.542 -12.722 1.00 80.00 500 VAL A CA 1
ATOM 3728 C C . VAL A 1 500 ? 25.656 9.001 -12.296 1.00 80.00 500 VAL A C 1
ATOM 3730 O O . VAL A 1 500 ? 24.559 9.558 -12.319 1.00 80.00 500 VAL A O 1
ATOM 3733 N N . ASN A 1 501 ? 26.781 9.593 -11.890 1.00 73.75 501 ASN A N 1
ATOM 3734 C CA . ASN A 1 501 ? 26.866 10.990 -11.467 1.00 73.75 501 ASN A CA 1
ATOM 3735 C C . ASN A 1 501 ? 27.064 11.969 -12.647 1.00 73.75 501 ASN A C 1
ATOM 3737 O O . ASN A 1 501 ? 27.168 11.561 -13.808 1.00 73.75 501 ASN A O 1
ATOM 3741 N N . ASN A 1 502 ? 27.198 13.267 -12.346 1.00 65.50 502 ASN A N 1
ATOM 3742 C CA . ASN A 1 502 ? 27.403 14.332 -13.346 1.00 65.50 502 ASN A CA 1
ATOM 3743 C C . ASN A 1 502 ? 28.613 14.137 -14.271 1.00 65.50 502 ASN A C 1
ATOM 3745 O O . ASN A 1 502 ? 28.601 14.617 -15.401 1.00 65.50 502 ASN A O 1
ATOM 3749 N N . ASN A 1 503 ? 29.630 13.405 -13.819 1.00 69.31 503 ASN A N 1
ATOM 3750 C CA . ASN A 1 503 ? 30.866 13.169 -14.563 1.00 69.31 503 ASN A CA 1
ATOM 3751 C C . ASN A 1 503 ? 30.854 11.836 -15.328 1.00 69.31 503 ASN A C 1
ATOM 3753 O O . ASN A 1 503 ? 31.898 11.393 -15.802 1.00 69.31 503 ASN A O 1
ATOM 3757 N N . GLY A 1 504 ? 29.708 11.152 -15.406 1.00 72.62 504 GLY A N 1
ATOM 3758 C CA . GLY A 1 504 ? 29.630 9.836 -16.043 1.00 72.62 504 GLY A CA 1
ATOM 3759 C C . GLY A 1 504 ? 30.189 8.696 -15.181 1.00 72.62 504 GLY A C 1
ATOM 3760 O O . GLY A 1 504 ? 30.357 7.580 -15.673 1.00 72.62 504 GLY A O 1
ATOM 3761 N N . VAL A 1 505 ? 30.469 8.938 -13.894 1.00 79.56 505 VAL A N 1
ATOM 3762 C CA . VAL A 1 505 ? 31.059 7.940 -12.991 1.00 79.56 505 VAL A CA 1
ATOM 3763 C C . VAL A 1 505 ? 29.961 7.142 -12.285 1.00 79.56 505 VAL A C 1
ATOM 3765 O O . VAL A 1 505 ? 29.055 7.715 -11.677 1.00 79.56 505 VAL A O 1
ATOM 3768 N N . LYS A 1 506 ? 30.055 5.807 -12.358 1.00 83.12 506 LYS A N 1
ATOM 3769 C CA . LYS A 1 506 ? 29.172 4.858 -11.656 1.00 83.12 506 LYS A CA 1
ATOM 3770 C C . LYS A 1 506 ? 29.312 5.026 -10.136 1.00 83.12 506 LYS A C 1
ATOM 3772 O O . LYS A 1 506 ? 30.420 5.218 -9.637 1.00 83.12 506 LYS A O 1
ATOM 3777 N N . THR A 1 507 ? 28.211 4.914 -9.397 1.00 81.25 507 THR A N 1
ATOM 3778 C CA . THR A 1 507 ? 28.177 5.112 -7.936 1.00 81.25 507 THR A CA 1
ATOM 3779 C C . THR A 1 507 ? 27.677 3.868 -7.194 1.00 81.25 507 THR A C 1
ATOM 3781 O O . THR A 1 507 ? 26.985 3.026 -7.763 1.00 81.25 507 THR A O 1
ATOM 3784 N N . ASN A 1 508 ? 28.062 3.737 -5.923 1.00 79.62 508 ASN A N 1
ATOM 3785 C CA . ASN A 1 508 ? 27.656 2.682 -4.977 1.00 79.62 508 ASN A CA 1
ATOM 3786 C C . ASN A 1 508 ? 26.662 3.195 -3.915 1.00 79.62 508 ASN A C 1
ATOM 3788 O O . ASN A 1 508 ? 26.402 2.529 -2.916 1.00 79.62 508 ASN A O 1
ATOM 3792 N N . THR A 1 509 ? 26.168 4.418 -4.096 1.00 81.12 509 THR A N 1
ATOM 3793 C CA . THR A 1 509 ? 25.355 5.134 -3.114 1.00 81.12 509 THR A CA 1
ATOM 3794 C C . THR A 1 509 ? 23.931 4.600 -3.060 1.00 81.12 509 THR A C 1
ATOM 3796 O O . THR A 1 509 ? 23.352 4.281 -4.101 1.00 81.12 509 THR A O 1
ATOM 3799 N N . LEU A 1 510 ? 23.359 4.608 -1.860 1.00 86.12 510 LEU A N 1
ATOM 3800 C CA . LEU A 1 510 ? 21.987 4.211 -1.578 1.00 86.12 510 LEU A CA 1
ATOM 3801 C C . LEU A 1 510 ? 21.270 5.358 -0.859 1.00 86.12 510 LEU A C 1
ATOM 3803 O O . LEU A 1 510 ? 21.716 5.776 0.206 1.00 86.12 510 LEU A O 1
ATOM 3807 N N . TYR A 1 511 ? 20.187 5.874 -1.436 1.00 87.12 511 TYR A N 1
ATOM 3808 C CA . TYR A 1 511 ? 19.332 6.868 -0.775 1.00 87.12 511 TYR A CA 1
ATOM 3809 C C . TYR A 1 511 ? 18.084 6.198 -0.248 1.00 87.12 511 TYR A C 1
ATOM 3811 O O . TYR A 1 511 ? 17.515 5.350 -0.934 1.00 87.12 511 TYR A O 1
ATOM 3819 N N . GLN A 1 512 ? 17.649 6.641 0.924 1.00 87.88 512 GLN A N 1
ATOM 3820 C CA . GLN A 1 512 ? 16.399 6.224 1.537 1.00 87.88 512 GLN A CA 1
ATOM 3821 C C . GLN A 1 512 ? 15.457 7.416 1.610 1.00 87.88 512 GLN A C 1
ATOM 3823 O O . GLN A 1 512 ? 15.759 8.422 2.247 1.00 87.88 512 GLN A O 1
ATOM 3828 N N . GLY A 1 513 ? 14.315 7.292 0.957 1.00 84.69 513 GLY A N 1
ATOM 3829 C CA . GLY A 1 513 ? 13.232 8.256 0.982 1.00 84.69 513 GLY A CA 1
ATOM 3830 C C . GLY A 1 513 ? 11.980 7.680 1.605 1.00 84.69 513 GLY A C 1
ATOM 3831 O O . GLY A 1 513 ? 11.775 6.470 1.587 1.00 84.69 513 GLY A O 1
ATOM 3832 N N . LYS A 1 514 ? 11.115 8.556 2.107 1.00 81.62 514 LYS A N 1
ATOM 3833 C CA . LYS A 1 514 ? 9.751 8.201 2.500 1.00 81.62 514 LYS A CA 1
ATOM 3834 C C . LYS A 1 514 ? 8.769 8.851 1.534 1.00 81.62 514 LYS A C 1
ATOM 3836 O O . LYS A 1 514 ? 8.949 10.022 1.198 1.00 81.62 514 LYS A O 1
ATOM 3841 N N . ILE A 1 515 ? 7.756 8.104 1.108 1.00 81.00 515 ILE A N 1
ATOM 3842 C CA . ILE A 1 515 ? 6.680 8.570 0.225 1.00 81.00 515 ILE A CA 1
ATOM 3843 C C . ILE A 1 515 ? 5.305 8.126 0.747 1.00 81.00 515 ILE A C 1
ATOM 3845 O O . ILE A 1 515 ? 5.217 7.238 1.596 1.00 81.00 515 ILE A O 1
ATOM 3849 N N . GLY A 1 516 ? 4.233 8.746 0.252 1.00 68.00 516 GLY A N 1
ATOM 3850 C CA . GLY A 1 516 ? 2.838 8.400 0.545 1.00 68.00 516 GLY A CA 1
ATOM 3851 C C . GLY A 1 516 ? 2.292 8.820 1.915 1.00 68.00 516 GLY A C 1
ATOM 3852 O O . GLY A 1 516 ? 1.084 8.746 2.107 1.00 68.00 516 GLY A O 1
ATOM 3853 N N . GLY A 1 517 ? 3.127 9.296 2.839 1.00 64.81 517 GLY A N 1
ATOM 3854 C CA . GLY A 1 517 ? 2.779 9.723 4.195 1.00 64.81 517 GLY A CA 1
ATOM 3855 C C . GLY A 1 517 ? 3.036 11.214 4.489 1.00 64.81 517 GLY A C 1
ATOM 3856 O O . GLY A 1 517 ? 2.567 12.090 3.777 1.00 64.81 517 GLY A O 1
ATOM 3857 N N . ALA A 1 518 ? 3.738 11.536 5.585 1.00 61.09 518 ALA A N 1
ATOM 3858 C CA . ALA A 1 518 ? 4.103 12.913 5.965 1.00 61.09 518 ALA A CA 1
ATOM 3859 C C . ALA A 1 518 ? 5.463 13.344 5.364 1.00 61.09 518 ALA A C 1
ATOM 3861 O O . ALA A 1 518 ? 6.377 13.779 6.081 1.00 61.09 518 ALA A O 1
ATOM 3862 N N . GLU A 1 519 ? 5.639 13.153 4.054 1.00 65.81 519 GLU A N 1
ATOM 3863 C CA . GLU A 1 519 ? 6.918 13.350 3.353 1.00 65.81 519 GLU A CA 1
ATOM 3864 C C . GLU A 1 519 ? 7.247 14.796 2.957 1.00 65.81 519 GLU A C 1
ATOM 3866 O O . GLU A 1 519 ? 8.406 15.073 2.650 1.00 65.81 519 GLU A O 1
ATOM 3871 N N . ALA A 1 520 ? 6.282 15.722 2.966 1.00 65.75 520 ALA A N 1
ATOM 3872 C CA . ALA A 1 520 ? 6.492 17.094 2.491 1.00 65.75 520 ALA A CA 1
ATOM 3873 C C . ALA A 1 520 ? 7.064 18.046 3.569 1.00 65.75 520 ALA A C 1
ATOM 3875 O O . ALA A 1 520 ? 6.827 17.866 4.766 1.00 65.75 520 ALA A O 1
ATOM 3876 N N . LEU A 1 521 ? 7.821 19.069 3.142 1.00 60.34 521 LEU A N 1
ATOM 3877 C CA . LEU A 1 521 ? 8.386 20.144 3.983 1.00 60.34 521 LEU A CA 1
ATOM 3878 C C . LEU A 1 521 ? 7.376 21.258 4.318 1.00 60.34 521 LEU A C 1
ATOM 3880 O O . LEU A 1 521 ? 7.557 21.964 5.308 1.00 60.34 521 LEU A O 1
ATOM 3884 N N . THR A 1 522 ? 6.332 21.422 3.504 1.00 51.41 522 THR A N 1
ATOM 3885 C CA . THR A 1 522 ? 5.279 22.438 3.652 1.00 51.41 522 THR A CA 1
ATOM 3886 C C . THR A 1 522 ? 3.914 21.823 3.339 1.00 51.41 522 THR A C 1
ATOM 3888 O O . THR A 1 522 ? 3.791 20.989 2.445 1.00 51.41 522 THR A O 1
ATOM 3891 N N . THR A 1 523 ? 2.885 22.210 4.092 1.00 46.44 523 THR A N 1
ATOM 3892 C CA . THR A 1 523 ? 1.497 21.770 3.897 1.00 46.44 523 THR A CA 1
ATOM 3893 C C . THR A 1 523 ? 0.808 22.688 2.890 1.00 46.44 523 THR A C 1
ATOM 3895 O O . THR A 1 523 ? 0.431 23.807 3.230 1.00 46.44 523 THR A O 1
ATOM 3898 N N . SER A 1 524 ? 0.654 22.246 1.644 1.00 52.00 524 SER A N 1
ATOM 3899 C CA . SER A 1 524 ? -0.414 22.732 0.764 1.00 52.00 524 SER A CA 1
ATOM 3900 C C . SER A 1 524 ? -1.520 21.678 0.647 1.00 52.00 524 SER A C 1
ATOM 3902 O O . SER A 1 524 ? -1.307 20.502 0.950 1.00 52.00 524 SER A O 1
ATOM 3904 N N . TYR A 1 525 ? -2.696 22.158 0.237 1.00 53.97 525 TYR A N 1
ATOM 3905 C CA . TYR A 1 525 ? -3.973 21.466 0.043 1.00 53.97 525 TYR A CA 1
ATOM 3906 C C . TYR A 1 525 ? -3.859 19.980 -0.324 1.00 53.97 525 TYR A C 1
ATOM 3908 O O . TYR A 1 525 ? -3.225 19.618 -1.316 1.00 53.97 525 TYR A O 1
ATOM 3916 N N . THR A 1 526 ? -4.517 19.121 0.454 1.00 54.31 526 THR A N 1
ATOM 3917 C CA . THR A 1 526 ? -4.650 17.693 0.148 1.00 54.31 526 THR A CA 1
ATOM 3918 C C . THR A 1 526 ? -5.530 17.487 -1.094 1.00 54.31 526 THR A C 1
ATOM 3920 O O . THR A 1 526 ? -6.483 18.249 -1.301 1.00 54.31 526 THR A O 1
ATOM 3923 N N . PRO A 1 527 ? -5.186 16.530 -1.980 1.00 54.72 527 PRO A N 1
ATOM 3924 C CA . PRO A 1 527 ? -5.978 16.249 -3.170 1.00 54.72 527 PRO A CA 1
ATOM 3925 C C . PRO A 1 527 ? -7.324 15.583 -2.842 1.00 54.72 527 PRO A C 1
ATOM 3927 O O . PRO A 1 527 ? -7.612 15.237 -1.699 1.00 54.72 527 PRO A O 1
ATOM 3930 N N . ASP A 1 528 ? -8.142 15.389 -3.873 1.00 59.00 528 ASP A N 1
ATOM 3931 C CA . ASP A 1 528 ? -9.322 14.533 -3.778 1.00 59.00 528 ASP A CA 1
ATOM 3932 C C . ASP A 1 528 ? -8.826 13.095 -3.746 1.00 59.00 528 ASP A C 1
ATOM 3934 O O . ASP A 1 528 ? -7.900 12.740 -4.480 1.00 59.00 528 ASP A O 1
ATOM 3938 N N . GLY A 1 529 ? -9.419 12.264 -2.902 1.00 59.06 529 GLY A N 1
ATOM 3939 C CA . GLY A 1 529 ? -8.967 10.888 -2.819 1.00 59.06 529 GLY A CA 1
ATOM 3940 C C . GLY A 1 529 ? -9.394 10.163 -1.568 1.00 59.06 529 GLY A C 1
ATOM 3941 O O . GLY A 1 529 ? -9.957 10.747 -0.641 1.00 59.06 529 GLY A O 1
ATOM 3942 N N . TRP A 1 530 ? -9.099 8.868 -1.568 1.00 64.81 530 TRP A N 1
ATOM 3943 C CA . TRP A 1 530 ? -9.284 7.993 -0.424 1.00 64.81 530 TRP A CA 1
ATOM 3944 C C . TRP A 1 530 ? -8.102 8.063 0.527 1.00 64.81 530 TRP A C 1
ATOM 3946 O O . TRP A 1 530 ? -6.953 7.867 0.140 1.00 64.81 530 TRP A O 1
ATOM 3956 N N . TYR A 1 531 ? -8.417 8.248 1.799 1.00 68.31 531 TYR A N 1
ATOM 3957 C CA . TYR A 1 531 ? -7.459 8.246 2.885 1.00 68.31 531 TYR A CA 1
ATOM 3958 C C . TYR A 1 531 ? -7.872 7.221 3.925 1.00 68.31 531 TYR A C 1
ATOM 3960 O O . TYR A 1 531 ? -9.016 7.208 4.371 1.00 68.31 531 TYR A O 1
ATOM 3968 N N . TYR A 1 532 ? -6.941 6.369 4.329 1.00 64.69 532 TYR A N 1
ATOM 3969 C CA . TYR A 1 532 ? -7.225 5.239 5.205 1.00 64.69 532 TYR A CA 1
ATOM 3970 C C . TYR A 1 532 ? -6.718 5.518 6.618 1.00 64.69 532 TYR A C 1
ATOM 3972 O O . TYR A 1 532 ? -5.626 6.061 6.804 1.00 64.69 532 TYR A O 1
ATOM 3980 N N . SER A 1 533 ? -7.497 5.130 7.621 1.00 65.88 533 SER A N 1
ATOM 3981 C CA . SER A 1 533 ? -7.063 5.140 9.012 1.00 65.88 533 SER A CA 1
ATOM 3982 C C . SER A 1 533 ? -6.153 3.949 9.317 1.00 65.88 533 SER A C 1
ATOM 3984 O O . SER A 1 533 ? -6.090 2.979 8.553 1.00 65.88 533 SER A O 1
ATOM 3986 N N . LYS A 1 534 ? -5.515 3.955 10.494 1.00 61.06 534 LYS A N 1
ATOM 3987 C CA . LYS A 1 534 ? -5.022 2.703 11.092 1.00 61.06 534 LYS A CA 1
ATOM 3988 C C . LYS A 1 534 ? -6.169 1.765 11.441 1.00 61.06 534 LYS A C 1
ATOM 3990 O O . LYS A 1 534 ? -7.329 2.175 11.491 1.00 61.06 534 LYS A O 1
ATOM 3995 N N . VAL A 1 535 ? -5.819 0.517 11.727 1.00 69.44 535 VAL A N 1
ATOM 3996 C CA . VAL A 1 535 ? -6.738 -0.406 12.388 1.00 69.44 535 VAL A CA 1
ATOM 3997 C C . VAL A 1 535 ? -6.827 -0.048 13.868 1.00 69.44 535 VAL A C 1
ATOM 3999 O O . VAL A 1 535 ? -5.810 0.158 14.528 1.00 69.44 535 VAL A O 1
ATOM 4002 N N . PHE A 1 536 ? -8.048 0.035 14.373 1.00 74.38 536 PHE A N 1
ATOM 4003 C CA . PHE A 1 536 ? -8.381 0.287 15.761 1.00 74.38 536 PHE A CA 1
ATOM 4004 C C . PHE A 1 536 ? -8.908 -0.990 16.400 1.00 74.38 536 PHE A C 1
ATOM 4006 O O . PHE A 1 536 ? -9.795 -1.646 15.850 1.00 74.38 536 PHE A O 1
ATOM 4013 N N . GLU A 1 537 ? -8.379 -1.299 17.580 1.00 79.88 537 GLU A N 1
ATOM 4014 C CA . GLU A 1 537 ? -8.941 -2.317 18.456 1.00 79.88 537 GLU A CA 1
ATOM 4015 C C . GLU A 1 537 ? -10.116 -1.724 19.237 1.00 79.88 537 GLU A C 1
ATOM 4017 O O . GLU A 1 537 ? -9.991 -0.710 19.930 1.00 79.88 537 GLU A O 1
ATOM 4022 N N . THR A 1 538 ? -11.281 -2.348 19.108 1.00 78.06 538 THR A N 1
ATOM 4023 C CA . THR A 1 538 ? -12.510 -1.924 19.780 1.00 78.06 538 THR A CA 1
ATOM 4024 C C . THR A 1 538 ? -12.892 -2.803 20.956 1.00 78.06 538 THR A C 1
ATOM 4026 O O . THR A 1 538 ? -13.762 -2.391 21.726 1.00 78.06 538 THR A O 1
ATOM 4029 N N . SER A 1 539 ? -12.219 -3.929 21.184 1.00 77.06 539 SER A N 1
ATOM 4030 C CA . SER A 1 539 ? -12.358 -4.726 22.410 1.00 77.06 539 SER A CA 1
ATOM 4031 C C . SER A 1 539 ? -12.152 -3.886 23.680 1.00 77.06 539 SER A C 1
ATOM 4033 O O . SER A 1 539 ? -11.482 -2.847 23.673 1.00 77.06 539 SER A O 1
ATOM 4035 N N . TYR A 1 540 ? -12.747 -4.315 24.791 1.00 74.31 540 TYR A N 1
ATOM 4036 C CA . TYR A 1 540 ? -12.371 -3.834 26.121 1.00 74.31 540 TYR A CA 1
ATOM 4037 C C . TYR A 1 540 ? -11.282 -4.744 26.687 1.00 74.31 540 TYR A C 1
ATOM 4039 O O . TYR A 1 540 ? -11.442 -5.963 26.693 1.00 74.31 540 TYR A O 1
ATOM 4047 N N . VAL A 1 541 ? -10.183 -4.154 27.158 1.00 70.25 541 VAL A N 1
ATOM 4048 C CA . VAL A 1 541 ? -9.037 -4.890 27.705 1.00 70.25 541 VAL A CA 1
ATOM 4049 C C . VAL A 1 541 ? -9.048 -4.788 29.225 1.00 70.25 541 VAL A C 1
ATOM 4051 O O . VAL A 1 541 ? -9.011 -3.689 29.776 1.00 70.25 541 VAL A O 1
ATOM 4054 N N . PHE A 1 542 ? -9.072 -5.934 29.901 1.00 67.50 542 PHE A N 1
ATOM 4055 C CA . PHE A 1 542 ? -9.076 -6.028 31.360 1.00 67.50 542 PHE A CA 1
ATOM 4056 C C . PHE A 1 542 ? -7.885 -6.849 31.866 1.00 67.50 542 PHE A C 1
ATOM 4058 O O . PHE A 1 542 ? -7.546 -7.865 31.268 1.00 67.50 542 PHE A O 1
ATOM 4065 N N . GLY A 1 543 ? -7.291 -6.462 32.999 1.00 59.16 543 GLY A N 1
ATOM 4066 C CA . GLY A 1 543 ? -6.216 -7.214 33.666 1.00 59.16 543 GLY A CA 1
ATOM 4067 C C . GLY A 1 543 ? -4.842 -6.536 33.627 1.00 59.16 543 GLY A C 1
ATOM 4068 O O . GLY A 1 543 ? -4.694 -5.410 33.158 1.00 59.16 543 GLY A O 1
ATOM 4069 N N . SER A 1 544 ? -3.835 -7.211 34.188 1.00 51.09 544 SER A N 1
ATOM 4070 C CA . SER A 1 544 ? -2.429 -6.794 34.130 1.00 51.09 544 SER A CA 1
ATOM 4071 C C . SER A 1 544 ? -1.720 -7.438 32.936 1.00 51.09 544 SER A C 1
ATOM 4073 O O . SER A 1 544 ? -2.162 -8.461 32.418 1.00 51.09 544 SER A O 1
ATOM 4075 N N . SER A 1 545 ? -0.593 -6.856 32.520 1.00 43.28 545 SER A N 1
ATOM 4076 C CA . SER A 1 545 ? 0.110 -7.065 31.241 1.00 43.28 545 SER A CA 1
ATOM 4077 C C . SER A 1 545 ? 0.403 -8.518 30.823 1.00 43.28 545 SER A C 1
ATOM 4079 O O . SER A 1 545 ? 0.722 -8.757 29.663 1.00 43.28 545 SER A O 1
ATOM 4081 N N . SER A 1 546 ? 0.31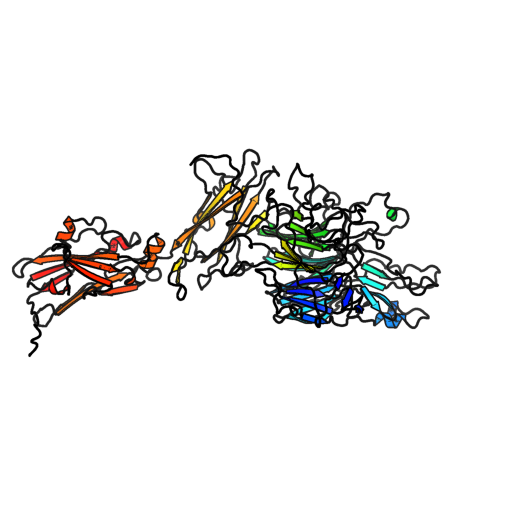4 -9.494 31.728 1.00 41.91 546 SER A N 1
ATOM 4082 C CA . SER A 1 546 ? 0.529 -10.923 31.461 1.00 41.91 546 SER A CA 1
ATOM 4083 C C . SER A 1 546 ? -0.755 -11.770 31.407 1.00 41.91 546 SER A C 1
ATOM 4085 O O . SER A 1 546 ? -0.663 -12.977 31.188 1.00 41.91 546 SER A O 1
ATOM 4087 N N . GLY A 1 547 ? -1.940 -11.172 31.586 1.00 54.94 547 GLY A N 1
ATOM 4088 C CA . GLY A 1 547 ? -3.230 -11.869 31.664 1.00 54.94 547 GLY A CA 1
ATOM 4089 C C . GLY A 1 547 ? -4.415 -11.091 31.085 1.00 54.94 547 GLY A C 1
ATOM 4090 O O . GLY A 1 547 ? -5.537 -11.291 31.545 1.00 54.94 547 GLY A O 1
ATOM 4091 N N . ASN A 1 548 ? -4.170 -10.200 30.117 1.00 64.69 548 ASN A N 1
ATOM 4092 C CA . ASN A 1 548 ? -5.211 -9.378 29.497 1.00 64.69 548 ASN A CA 1
ATOM 4093 C C . ASN A 1 548 ? -6.362 -10.238 28.950 1.00 64.69 548 ASN A C 1
ATOM 4095 O O . ASN A 1 548 ? -6.157 -11.080 28.075 1.00 64.69 548 ASN A O 1
ATOM 4099 N N . GLN A 1 549 ? -7.572 -9.990 29.442 1.00 66.88 549 GLN A N 1
ATOM 4100 C CA . GLN A 1 549 ? -8.814 -10.512 28.891 1.00 66.88 549 GLN A CA 1
ATOM 4101 C C . GLN A 1 549 ? -9.420 -9.467 27.959 1.00 66.88 549 GLN A C 1
ATOM 4103 O O . GLN A 1 549 ? -9.623 -8.320 28.359 1.00 66.88 549 GLN A O 1
ATOM 4108 N N . TYR A 1 550 ? -9.711 -9.882 26.730 1.00 71.50 550 TYR A N 1
ATOM 4109 C CA . TYR A 1 550 ? -10.380 -9.063 25.729 1.00 71.50 550 TYR A CA 1
ATOM 4110 C C . TYR A 1 550 ? -11.858 -9.430 25.740 1.00 71.50 550 TYR A C 1
ATOM 4112 O O . TYR A 1 550 ? -12.213 -10.592 25.544 1.00 71.50 550 TYR A O 1
ATOM 4120 N N . VAL A 1 551 ? -12.710 -8.451 26.021 1.00 70.75 551 VAL A N 1
ATOM 4121 C CA . VAL A 1 551 ? -14.163 -8.604 25.944 1.00 70.75 551 VAL A CA 1
ATOM 4122 C C . VAL A 1 551 ? -14.644 -7.884 24.699 1.00 70.75 551 VAL A C 1
ATOM 4124 O O . VAL A 1 551 ? -14.326 -6.708 24.489 1.00 70.75 551 VAL A O 1
ATOM 4127 N N . ASP A 1 552 ? -15.414 -8.603 23.889 1.00 70.25 552 ASP A N 1
ATOM 4128 C CA . ASP A 1 552 ? -16.006 -8.068 22.673 1.00 70.25 552 ASP A CA 1
ATOM 4129 C C . ASP A 1 552 ? -16.850 -6.823 22.974 1.00 70.25 552 ASP A C 1
ATOM 4131 O O . ASP A 1 552 ? -17.536 -6.721 24.000 1.00 70.25 552 ASP A O 1
ATOM 4135 N N . SER A 1 553 ? -16.811 -5.870 22.047 1.00 74.31 553 SER A N 1
ATOM 4136 C CA . SER A 1 553 ? -17.663 -4.690 22.074 1.00 74.31 553 SER A CA 1
ATOM 4137 C C . SER A 1 553 ? -18.657 -4.702 20.921 1.00 74.31 553 SER A C 1
ATOM 4139 O O . SER A 1 553 ? -18.480 -5.358 19.890 1.00 74.31 553 SER A O 1
ATOM 4141 N N . ARG A 1 554 ? -19.743 -3.966 21.126 1.00 77.94 554 ARG A N 1
ATOM 4142 C CA . ARG A 1 554 ? -20.737 -3.634 20.117 1.00 77.94 554 ARG A CA 1
ATOM 4143 C C . ARG A 1 554 ? -20.527 -2.205 19.669 1.00 77.94 554 ARG A C 1
ATOM 4145 O O . ARG A 1 554 ? -20.460 -1.302 20.498 1.00 77.94 554 ARG A O 1
ATOM 4152 N N . LEU A 1 555 ? -20.470 -2.006 18.363 1.00 81.56 555 LEU A N 1
ATOM 4153 C CA . LEU A 1 555 ? -20.409 -0.674 17.780 1.00 81.56 555 LEU A CA 1
ATOM 4154 C C . LEU A 1 555 ? -21.805 -0.079 17.700 1.00 81.56 555 LEU A C 1
ATOM 4156 O O . LEU A 1 555 ? -22.743 -0.753 17.269 1.00 81.56 555 LEU A O 1
ATOM 4160 N N . VAL A 1 556 ? -21.913 1.180 18.117 1.00 82.62 556 VAL A N 1
ATOM 4161 C CA . VAL A 1 556 ? -23.181 1.903 18.244 1.00 82.62 556 VAL A CA 1
ATOM 4162 C C . VAL A 1 556 ? -23.284 3.000 17.190 1.00 82.62 556 VAL A C 1
ATOM 4164 O O . VAL A 1 556 ? -24.279 3.062 16.466 1.00 82.62 556 VAL A O 1
ATOM 4167 N N . ALA A 1 557 ? -22.253 3.834 17.056 1.00 83.81 557 ALA A N 1
ATOM 4168 C CA . ALA A 1 557 ? -22.240 4.940 16.105 1.00 83.81 557 ALA A CA 1
ATOM 4169 C C . ALA A 1 557 ? -20.818 5.345 15.698 1.00 83.81 557 ALA A C 1
ATOM 4171 O O . ALA A 1 557 ? -19.851 5.153 16.441 1.00 83.81 557 ALA A O 1
ATOM 4172 N N . PHE A 1 558 ? -20.713 5.929 14.506 1.00 86.44 558 PHE A N 1
ATOM 4173 C CA . PHE A 1 558 ? -19.514 6.603 14.020 1.00 86.44 558 PHE A CA 1
ATOM 4174 C C . PHE A 1 558 ? -19.721 8.109 14.042 1.00 86.44 558 PHE A C 1
ATOM 4176 O O . PHE A 1 558 ? -20.742 8.609 13.563 1.00 86.44 558 PHE A O 1
ATOM 4183 N N . HIS A 1 559 ? -18.713 8.825 14.532 1.00 85.56 559 HIS A N 1
ATOM 4184 C CA . HIS A 1 559 ? -18.724 10.275 14.608 1.00 85.56 559 HIS A CA 1
ATOM 4185 C C . HIS A 1 559 ? -17.502 10.860 13.933 1.00 85.56 559 HIS A C 1
ATOM 4187 O O . HIS A 1 559 ? -16.389 10.364 14.111 1.00 85.56 559 HIS A O 1
ATOM 4193 N N . TRP A 1 560 ? -17.693 11.949 13.196 1.00 84.00 560 TRP A N 1
ATOM 4194 C CA . TRP A 1 560 ? -16.581 12.653 12.572 1.00 84.00 560 TRP A CA 1
ATOM 4195 C C . TRP A 1 560 ? -16.819 14.159 12.495 1.00 84.00 560 TRP A C 1
ATOM 4197 O O . TRP A 1 560 ? -17.930 14.624 12.246 1.00 84.00 560 TRP A O 1
ATOM 4207 N N . ALA A 1 561 ? -15.770 14.939 12.723 1.00 77.56 561 ALA A N 1
ATOM 4208 C CA . ALA A 1 561 ? -15.795 16.389 12.590 1.00 77.56 561 ALA A CA 1
ATOM 4209 C C . ALA A 1 561 ? -15.037 16.798 11.331 1.00 77.56 561 ALA A C 1
ATOM 4211 O O . ALA A 1 561 ? -13.934 16.309 11.075 1.00 77.56 561 ALA A O 1
ATOM 4212 N N . ILE A 1 562 ? -15.618 17.717 10.567 1.00 75.88 562 ILE A N 1
ATOM 4213 C CA . ILE A 1 562 ? -14.998 18.276 9.367 1.00 75.88 562 ILE A CA 1
ATOM 4214 C C . ILE A 1 562 ? -14.895 19.793 9.473 1.00 75.88 562 ILE A C 1
ATOM 4216 O O . ILE A 1 562 ? -15.686 20.421 10.171 1.00 75.88 562 ILE A O 1
ATOM 4220 N N . ASP A 1 563 ? -13.949 20.378 8.750 1.00 74.00 563 ASP A N 1
ATOM 4221 C CA . ASP A 1 563 ? -13.908 21.809 8.460 1.00 74.00 563 ASP A CA 1
ATOM 4222 C C . ASP A 1 563 ? -13.966 21.997 6.941 1.00 74.00 563 ASP A C 1
ATOM 4224 O O . ASP A 1 563 ? -13.104 21.516 6.201 1.00 74.00 563 ASP A O 1
ATOM 4228 N N . VAL A 1 564 ? -15.046 22.621 6.470 1.00 72.62 564 VAL A N 1
ATOM 4229 C CA . VAL A 1 564 ? -15.334 22.826 5.047 1.00 72.62 564 VAL A CA 1
ATOM 4230 C C . VAL A 1 564 ? -15.982 24.193 4.868 1.00 72.62 564 VAL A C 1
ATOM 4232 O O . VAL A 1 564 ? -17.102 24.421 5.332 1.00 72.62 564 VAL A O 1
ATOM 4235 N N . ASP A 1 565 ? -15.330 25.090 4.127 1.00 70.81 565 ASP A N 1
ATOM 4236 C CA . ASP A 1 565 ? -15.942 26.358 3.723 1.00 70.81 565 ASP A CA 1
ATOM 4237 C C . ASP A 1 565 ? -16.882 26.161 2.523 1.00 70.81 565 ASP A C 1
ATOM 4239 O O . ASP A 1 565 ? -16.534 26.377 1.358 1.00 70.81 565 ASP A O 1
ATOM 4243 N N . ARG A 1 566 ? -18.124 25.766 2.815 1.00 73.44 566 ARG A N 1
ATOM 4244 C CA . ARG A 1 566 ? -19.161 25.567 1.790 1.00 73.44 566 ARG A CA 1
ATOM 4245 C C . ARG A 1 566 ? -19.651 26.856 1.134 1.00 73.44 566 ARG A C 1
ATOM 4247 O O . ARG A 1 566 ? -20.359 26.781 0.132 1.00 73.44 566 ARG A O 1
ATOM 4254 N N . ASN A 1 567 ? -19.267 28.032 1.639 1.00 74.94 567 ASN A N 1
ATOM 4255 C CA . ASN A 1 567 ? -19.619 29.297 0.990 1.00 74.94 567 ASN A CA 1
ATOM 4256 C C . ASN A 1 567 ? -18.807 29.506 -0.289 1.00 74.94 567 ASN A C 1
ATOM 4258 O O . ASN A 1 567 ? -19.332 30.001 -1.286 1.00 74.94 567 ASN A O 1
ATOM 4262 N N . THR A 1 568 ? -17.527 29.135 -0.258 1.00 67.81 568 THR A N 1
ATOM 4263 C CA . THR A 1 568 ? -16.616 29.253 -1.403 1.00 67.81 568 THR A CA 1
ATOM 4264 C C . THR A 1 568 ? -16.499 27.953 -2.193 1.00 67.81 568 THR A C 1
ATOM 4266 O O . THR A 1 568 ? -16.067 27.984 -3.350 1.00 67.81 568 THR A O 1
ATOM 4269 N N . ASN A 1 569 ? -16.903 26.825 -1.601 1.00 70.75 569 ASN A N 1
ATOM 4270 C CA . ASN A 1 569 ? -16.823 25.508 -2.213 1.00 70.75 569 ASN A CA 1
ATOM 4271 C C . ASN A 1 569 ? -18.071 24.642 -1.926 1.00 70.75 569 ASN A C 1
ATOM 4273 O O . ASN A 1 569 ? -18.045 23.757 -1.070 1.00 70.75 569 ASN A O 1
ATOM 4277 N N . PRO A 1 570 ? -19.195 24.888 -2.624 1.00 75.75 570 PRO A N 1
ATOM 4278 C CA . PRO A 1 570 ? -20.500 24.322 -2.264 1.00 75.75 570 PRO A CA 1
ATOM 4279 C C . PRO A 1 570 ? -20.618 22.805 -2.463 1.00 75.75 570 PRO A C 1
ATOM 4281 O O . PRO A 1 570 ? -21.530 22.196 -1.913 1.00 75.75 570 PRO A O 1
ATOM 4284 N N . LEU A 1 571 ? -19.720 22.200 -3.247 1.00 75.88 571 LEU A N 1
ATOM 4285 C CA . LEU A 1 571 ? -19.685 20.757 -3.518 1.00 75.88 571 LEU A CA 1
ATOM 4286 C C . LEU A 1 571 ? -18.593 20.030 -2.720 1.00 75.88 571 LEU A C 1
ATOM 4288 O O . LEU A 1 571 ? -18.336 18.858 -2.972 1.00 75.88 571 LEU A O 1
ATOM 4292 N N . ALA A 1 572 ? -17.917 20.724 -1.802 1.00 75.12 572 ALA A N 1
ATOM 4293 C CA . ALA A 1 572 ? -16.887 20.119 -0.979 1.00 75.12 572 ALA A CA 1
ATOM 4294 C C . ALA A 1 572 ? -17.494 19.260 0.139 1.00 75.12 572 ALA A C 1
ATOM 4296 O O . ALA A 1 572 ? -18.410 19.683 0.861 1.00 75.12 572 ALA A O 1
ATOM 4297 N N . ASP A 1 573 ? -16.970 18.049 0.290 1.00 79.25 573 ASP A N 1
ATOM 4298 C CA . ASP A 1 573 ? -17.523 17.039 1.180 1.00 79.25 573 ASP A CA 1
ATOM 4299 C C . ASP A 1 573 ? -16.470 16.043 1.671 1.00 79.25 573 ASP A C 1
ATOM 4301 O O . ASP A 1 573 ? -15.356 15.964 1.151 1.00 79.25 573 ASP A O 1
ATOM 4305 N N . VAL A 1 574 ? -16.841 15.275 2.689 1.00 80.38 574 VAL A N 1
ATOM 4306 C CA . VAL A 1 574 ? -16.070 14.126 3.163 1.00 80.38 574 VAL A CA 1
ATOM 4307 C C . VAL A 1 574 ? -17.007 12.932 3.232 1.00 80.38 574 VAL A C 1
ATOM 4309 O O . VAL A 1 574 ? -18.046 13.008 3.884 1.00 80.38 574 VAL A O 1
ATOM 4312 N N . LEU A 1 575 ? -16.663 11.828 2.576 1.00 84.12 575 LEU A N 1
ATOM 4313 C CA . LEU A 1 575 ? -17.436 10.589 2.679 1.00 84.12 575 LEU A CA 1
ATOM 4314 C C . LEU A 1 575 ? -16.689 9.620 3.576 1.00 84.12 575 LEU A C 1
ATOM 4316 O O . LEU A 1 575 ? -15.527 9.305 3.330 1.00 84.12 575 LEU A O 1
ATOM 4320 N N . MET A 1 576 ? -17.368 9.114 4.595 1.00 84.69 576 MET A N 1
ATOM 4321 C CA . MET A 1 576 ? -16.790 8.157 5.529 1.00 84.69 576 MET A CA 1
ATOM 4322 C C . MET A 1 576 ? -17.242 6.744 5.180 1.00 84.69 576 MET A C 1
ATOM 4324 O O . MET A 1 576 ? -18.412 6.515 4.891 1.00 84.69 576 MET A O 1
ATOM 4328 N N . TYR A 1 577 ? -16.311 5.798 5.219 1.00 83.94 577 TYR A N 1
ATOM 4329 C CA . TYR A 1 577 ? -16.567 4.365 5.094 1.00 83.94 577 TYR A CA 1
ATOM 4330 C C . TYR A 1 577 ? -15.807 3.646 6.196 1.00 83.94 577 TYR A C 1
ATOM 4332 O O . TYR A 1 577 ? -14.762 4.116 6.646 1.00 83.94 577 TYR A O 1
ATOM 4340 N N . PHE A 1 578 ? -16.280 2.479 6.603 1.00 82.94 578 PHE A N 1
ATOM 4341 C CA . PHE A 1 578 ? -15.570 1.641 7.556 1.00 82.94 578 PHE A CA 1
ATOM 4342 C C . PHE A 1 578 ? -15.621 0.177 7.155 1.00 82.94 578 PHE A C 1
ATOM 4344 O O . PHE A 1 578 ? -16.489 -0.236 6.406 1.00 82.94 578 PHE A O 1
ATOM 4351 N N . ARG A 1 579 ? -14.678 -0.616 7.636 1.00 78.44 579 ARG A N 1
ATOM 4352 C CA . ARG A 1 579 ? -14.711 -2.073 7.581 1.00 78.44 579 ARG A CA 1
ATOM 4353 C C . ARG A 1 579 ? -14.412 -2.609 8.964 1.00 78.44 579 ARG A C 1
ATOM 4355 O O . ARG A 1 579 ? -13.710 -1.967 9.749 1.00 78.44 579 ARG A O 1
ATOM 4362 N N . MET A 1 580 ? -14.961 -3.773 9.268 1.00 82.88 580 MET A N 1
ATOM 4363 C CA . MET A 1 580 ? -14.823 -4.382 10.581 1.00 82.88 580 MET A CA 1
ATOM 4364 C C . MET A 1 580 ? -14.646 -5.887 10.475 1.00 82.88 580 MET A C 1
ATOM 4366 O O . MET A 1 580 ? -15.143 -6.515 9.545 1.00 82.88 580 MET A O 1
ATOM 4370 N N . LYS A 1 581 ? -13.917 -6.451 11.433 1.00 82.31 581 LYS A N 1
ATOM 4371 C CA . LYS A 1 581 ? -13.672 -7.883 11.536 1.00 82.31 581 LYS A CA 1
ATOM 4372 C C . LYS A 1 581 ? -13.728 -8.302 12.991 1.00 82.31 581 LYS A C 1
ATOM 4374 O O . LYS A 1 581 ? -13.356 -7.531 13.873 1.00 82.31 581 LYS A O 1
ATOM 4379 N N . ASN A 1 582 ? -14.197 -9.523 13.217 1.00 81.38 582 ASN A N 1
ATOM 4380 C CA . ASN A 1 582 ? -14.164 -10.153 14.523 1.00 81.38 582 ASN A CA 1
ATOM 4381 C C . ASN A 1 582 ? -13.052 -11.213 14.553 1.00 81.38 582 ASN A C 1
ATOM 4383 O O . ASN A 1 582 ? -13.172 -12.257 13.910 1.00 81.38 582 ASN A O 1
ATOM 4387 N N . THR A 1 583 ? -11.951 -10.930 15.244 1.00 77.31 583 THR A N 1
ATOM 4388 C CA . THR A 1 583 ? -10.861 -11.873 15.514 1.00 77.31 583 THR A CA 1
ATOM 4389 C C . THR A 1 583 ? -11.187 -12.741 16.725 1.00 77.31 583 THR A C 1
ATOM 4391 O O . THR A 1 583 ? -11.966 -12.359 17.592 1.00 77.31 583 THR A O 1
ATOM 4394 N N . LEU A 1 584 ? -10.612 -13.941 16.793 1.00 71.81 584 LEU A N 1
ATOM 4395 C CA . LEU A 1 584 ? -10.891 -14.877 17.889 1.00 71.81 584 LEU A CA 1
ATOM 4396 C C . LEU A 1 584 ? -10.220 -14.480 19.212 1.00 71.81 584 LEU A C 1
ATOM 4398 O O . LEU A 1 584 ? -10.662 -14.917 20.269 1.00 71.81 584 LEU A O 1
ATOM 4402 N N . ASP A 1 585 ? -9.140 -13.704 19.155 1.00 68.00 585 ASP A N 1
ATOM 4403 C CA . ASP A 1 585 ? -8.333 -13.299 20.307 1.00 68.00 585 ASP A CA 1
ATOM 4404 C C . ASP A 1 585 ? -8.603 -11.857 20.763 1.00 68.00 585 ASP A C 1
ATOM 4406 O O . ASP A 1 585 ? -7.985 -11.399 21.725 1.00 68.00 585 ASP A O 1
ATOM 4410 N N . GLY A 1 586 ? -9.520 -11.142 20.101 1.00 67.69 586 GLY A N 1
ATOM 4411 C CA . GLY A 1 586 ? -9.869 -9.768 20.454 1.00 67.69 586 GLY A CA 1
ATOM 4412 C C . GLY A 1 586 ? -8.869 -8.716 19.980 1.00 67.69 586 GLY A C 1
ATOM 4413 O O . GLY A 1 586 ? -9.080 -7.539 20.280 1.00 67.69 586 GLY A O 1
ATOM 4414 N N . ARG A 1 587 ? -7.798 -9.126 19.284 1.00 73.56 587 ARG A N 1
ATOM 4415 C CA . ARG A 1 587 ? -6.639 -8.289 18.948 1.00 73.56 587 ARG A CA 1
ATOM 4416 C C . ARG A 1 587 ? -6.605 -7.890 17.484 1.00 73.56 587 ARG A C 1
ATOM 4418 O O . ARG A 1 587 ? -7.046 -8.640 16.612 1.00 73.56 587 ARG A O 1
ATOM 4425 N N . CYS A 1 588 ? -5.978 -6.743 17.222 1.00 72.62 588 CYS A N 1
ATOM 4426 C CA . CYS A 1 588 ? -5.822 -6.184 15.880 1.00 72.62 588 CYS A CA 1
ATOM 4427 C C . CYS A 1 588 ? -4.353 -5.938 15.543 1.00 72.62 588 CYS A C 1
ATOM 4429 O O . CYS A 1 588 ? -3.779 -4.909 15.888 1.00 72.62 588 CYS A O 1
ATOM 4431 N N . THR A 1 589 ? -3.730 -6.882 14.842 1.00 54.25 589 THR A N 1
ATOM 4432 C CA . THR A 1 589 ? -2.276 -6.913 14.615 1.00 54.25 589 THR A CA 1
ATOM 4433 C C . THR A 1 589 ? -1.807 -6.107 13.394 1.00 54.25 589 THR A C 1
ATOM 4435 O O . THR A 1 589 ? -0.825 -6.505 12.781 1.00 54.25 589 THR A O 1
ATOM 4438 N N . SER A 1 590 ? -2.465 -4.984 13.049 1.00 58.34 590 SER A N 1
ATOM 4439 C CA . SER A 1 590 ? -2.301 -4.122 11.839 1.00 58.34 590 SER A CA 1
ATOM 4440 C C . SER A 1 590 ? -3.368 -4.309 10.742 1.00 58.34 590 SER A C 1
ATOM 4442 O O . SER A 1 590 ? -4.335 -5.050 10.910 1.00 58.34 590 SER A O 1
ATOM 4444 N N . SER A 1 591 ? -3.199 -3.613 9.605 1.00 50.47 591 SER A N 1
ATOM 4445 C CA . SER A 1 591 ? -4.054 -3.696 8.406 1.00 50.47 591 SER A CA 1
ATOM 4446 C C . SER A 1 591 ? -4.169 -5.107 7.828 1.00 50.47 591 SER A C 1
ATOM 4448 O O . SER A 1 591 ? -5.191 -5.413 7.223 1.00 50.47 591 SER A O 1
ATOM 4450 N N . THR A 1 592 ? -3.184 -5.976 8.081 1.00 54.97 592 THR A N 1
ATOM 4451 C CA . THR A 1 592 ? -3.177 -7.393 7.668 1.00 54.97 592 THR A CA 1
ATOM 4452 C C . THR A 1 592 ? -4.288 -8.232 8.299 1.00 54.97 592 THR A C 1
ATOM 4454 O O . THR A 1 592 ? -4.568 -9.334 7.830 1.00 54.97 592 THR A O 1
ATOM 4457 N N . VAL A 1 593 ? -4.957 -7.721 9.342 1.00 64.19 593 VAL A N 1
ATOM 4458 C CA . VAL A 1 593 ? -6.141 -8.376 9.908 1.00 64.19 593 VAL A CA 1
ATOM 4459 C C . VAL A 1 593 ? -7.277 -8.449 8.882 1.00 64.19 593 VAL A C 1
ATOM 4461 O O . VAL A 1 593 ? -8.065 -9.396 8.897 1.00 64.19 593 VAL A O 1
ATOM 4464 N N . PHE A 1 594 ? -7.340 -7.485 7.960 1.00 62.75 594 PHE A N 1
ATOM 4465 C CA . PHE A 1 594 ? -8.317 -7.440 6.884 1.00 62.75 594 PHE A CA 1
ATOM 4466 C C . PHE A 1 594 ? -7.765 -8.095 5.616 1.00 62.75 594 PHE A C 1
ATOM 4468 O O . PHE A 1 594 ? -6.656 -7.813 5.177 1.00 62.75 594 PHE A O 1
ATOM 4475 N N . SER A 1 595 ? -8.580 -8.957 5.030 1.00 59.25 595 SER A N 1
ATOM 4476 C CA . SER A 1 595 ? -8.406 -9.561 3.712 1.00 59.25 595 SER A CA 1
ATOM 4477 C C . SER A 1 595 ? -9.107 -8.724 2.643 1.00 59.25 595 SER A C 1
ATOM 4479 O O . SER A 1 595 ? -9.981 -7.919 2.967 1.00 59.25 595 SER A O 1
ATOM 4481 N N . ASP A 1 596 ? -8.798 -8.957 1.370 1.00 51.16 596 ASP A N 1
ATOM 4482 C CA . ASP A 1 596 ? -9.454 -8.260 0.251 1.00 51.16 596 ASP A CA 1
ATOM 4483 C C . ASP A 1 596 ? -10.961 -8.558 0.166 1.00 51.16 596 ASP A C 1
ATOM 4485 O O . ASP A 1 596 ? -11.731 -7.760 -0.361 1.00 51.16 596 ASP A O 1
ATOM 4489 N N . SER A 1 597 ? -11.408 -9.672 0.759 1.00 53.69 597 SER A N 1
ATOM 4490 C CA . SER A 1 597 ? -12.829 -10.007 0.898 1.00 53.69 597 SER A CA 1
ATOM 4491 C C . SER A 1 597 ? -13.560 -9.243 2.011 1.00 53.69 597 SER A C 1
ATOM 4493 O O . SER A 1 597 ? -14.787 -9.310 2.083 1.00 53.69 597 SER A O 1
ATOM 4495 N N . ASP A 1 598 ? -12.847 -8.534 2.896 1.00 64.06 598 ASP A N 1
ATOM 4496 C CA . ASP A 1 598 ? -13.464 -7.747 3.968 1.00 64.06 598 ASP A CA 1
ATOM 4497 C C . ASP A 1 598 ? -13.969 -6.404 3.407 1.00 64.06 598 ASP A C 1
ATOM 4499 O O . ASP A 1 598 ? -13.207 -5.449 3.220 1.00 64.06 598 ASP A O 1
ATOM 4503 N N . ALA A 1 599 ? -15.274 -6.348 3.128 1.00 69.81 599 ALA A N 1
ATOM 4504 C CA . ALA A 1 599 ? -15.913 -5.238 2.430 1.00 69.81 599 ALA A CA 1
ATOM 4505 C C . ALA A 1 599 ? -15.922 -3.919 3.225 1.00 69.81 599 ALA A C 1
ATOM 4507 O O . ALA A 1 599 ? -16.105 -3.889 4.446 1.00 69.81 599 ALA A O 1
ATOM 4508 N N . TRP A 1 600 ? -15.796 -2.810 2.493 1.00 74.88 600 TRP A N 1
ATOM 4509 C CA . TRP A 1 600 ? -16.039 -1.466 3.011 1.00 74.88 600 TRP A CA 1
ATOM 4510 C C . TRP A 1 600 ? -17.537 -1.160 3.059 1.00 74.88 600 TRP A C 1
ATOM 4512 O O . TRP A 1 600 ? -18.285 -1.436 2.125 1.00 74.88 600 TRP A O 1
ATOM 4522 N N . ILE A 1 601 ? -17.951 -0.539 4.153 1.00 80.00 601 ILE A N 1
ATOM 4523 C CA . ILE A 1 601 ? -19.324 -0.216 4.515 1.00 80.00 601 ILE A CA 1
ATOM 4524 C C . ILE A 1 601 ? -19.456 1.300 4.490 1.00 80.00 601 ILE A C 1
ATOM 4526 O O . ILE A 1 601 ? -18.713 2.009 5.170 1.00 80.00 601 ILE A O 1
ATOM 4530 N N . GLY A 1 602 ? -20.406 1.798 3.712 1.00 76.94 602 GLY A N 1
ATOM 4531 C CA . GLY A 1 602 ? -20.652 3.220 3.527 1.00 76.94 602 GLY A CA 1
ATOM 4532 C C . GLY A 1 602 ? -21.258 3.492 2.148 1.00 76.94 602 GLY A C 1
ATOM 4533 O O . GLY A 1 602 ? -21.650 2.541 1.466 1.00 76.94 602 GLY A O 1
ATOM 4534 N N . PRO A 1 603 ? -21.332 4.766 1.733 1.00 79.75 603 PRO A N 1
ATOM 4535 C CA . PRO A 1 603 ? -20.919 5.950 2.494 1.00 79.75 603 PRO A CA 1
ATOM 4536 C C . PRO A 1 603 ? -21.816 6.192 3.716 1.00 79.75 603 PRO A C 1
ATOM 4538 O O . PRO A 1 603 ? -23.032 6.015 3.655 1.00 79.75 603 PRO A O 1
ATOM 4541 N N . LEU A 1 604 ? -21.227 6.612 4.837 1.00 82.94 604 LEU A N 1
ATOM 4542 C CA . LEU A 1 604 ? -21.993 7.067 5.996 1.00 82.94 604 LEU A CA 1
ATOM 4543 C C . LEU A 1 604 ? -22.633 8.412 5.667 1.00 82.94 604 LEU A C 1
ATOM 4545 O O . LEU A 1 604 ? -21.933 9.371 5.349 1.00 82.94 604 LEU A O 1
ATOM 4549 N N . ASN A 1 605 ? -23.961 8.470 5.747 1.00 76.25 605 ASN A N 1
ATOM 4550 C CA . ASN A 1 605 ? -24.719 9.684 5.494 1.00 76.25 605 ASN A CA 1
ATOM 4551 C C . ASN A 1 605 ? -25.413 10.150 6.778 1.00 76.25 605 ASN A C 1
ATOM 4553 O O . ASN A 1 605 ? -26.224 9.425 7.353 1.00 76.25 605 ASN A O 1
ATOM 4557 N N . VAL A 1 606 ? -25.089 11.367 7.209 1.00 69.44 606 VAL A N 1
ATOM 4558 C CA . VAL A 1 606 ? -25.674 12.018 8.393 1.00 69.44 606 VAL A CA 1
ATOM 4559 C C . VAL A 1 606 ? -27.134 12.380 8.152 1.00 69.44 606 VAL A C 1
ATOM 4561 O O . VAL A 1 606 ? -27.925 12.458 9.090 1.00 69.44 606 VAL A O 1
ATOM 4564 N N . ASP A 1 607 ? -27.497 12.605 6.890 1.00 69.19 607 ASP A N 1
ATOM 4565 C CA . ASP A 1 607 ? -28.842 12.958 6.482 1.00 69.19 607 ASP A CA 1
ATOM 4566 C C . ASP A 1 607 ? -29.124 12.494 5.051 1.00 69.19 607 ASP A C 1
ATOM 4568 O O . ASP A 1 607 ? -28.771 13.149 4.073 1.00 69.19 607 ASP A O 1
ATOM 4572 N N . SER A 1 608 ? -29.837 11.373 4.926 1.00 63.34 608 SER A N 1
ATOM 4573 C CA . SER A 1 608 ? -30.255 10.821 3.627 1.00 63.34 608 SER A CA 1
ATOM 4574 C C . SER A 1 608 ? -31.085 11.776 2.752 1.00 63.34 608 SER A C 1
ATOM 4576 O O . SER A 1 608 ? -31.315 11.471 1.583 1.00 63.34 608 SER A O 1
ATOM 4578 N N . SER A 1 609 ? -31.562 12.903 3.299 1.00 62.97 609 SER A N 1
ATOM 4579 C CA . SER A 1 609 ? -32.298 13.928 2.554 1.00 62.97 609 SER A CA 1
ATOM 4580 C C . SER A 1 609 ? -31.415 15.038 1.969 1.00 62.97 609 SER A C 1
ATOM 4582 O O . SER A 1 609 ? -31.886 15.794 1.115 1.00 62.97 609 SER A O 1
ATOM 4584 N N . GLU A 1 610 ? -30.145 15.129 2.376 1.00 67.94 610 GLU A N 1
ATOM 4585 C CA . GLU A 1 610 ? -29.166 16.058 1.812 1.00 67.94 610 GLU A CA 1
ATOM 4586 C C . GLU A 1 610 ? -28.313 15.382 0.726 1.00 67.94 610 GLU A C 1
ATOM 4588 O O . GLU A 1 610 ? -28.057 14.180 0.748 1.00 67.94 610 GLU A O 1
ATOM 4593 N N . ALA A 1 611 ? -27.855 16.175 -0.249 1.00 67.75 611 ALA A N 1
ATOM 4594 C CA . ALA A 1 611 ? -26.960 15.704 -1.311 1.00 67.75 611 ALA A CA 1
ATOM 4595 C C . ALA A 1 611 ? -25.495 15.551 -0.850 1.00 67.75 611 ALA A C 1
ATOM 4597 O O . ALA A 1 611 ? -24.665 15.081 -1.623 1.00 67.75 611 ALA A O 1
ATOM 4598 N N . LEU A 1 612 ? -25.181 15.989 0.373 1.00 77.19 612 LEU A N 1
ATOM 4599 C CA . LEU A 1 612 ? -23.846 15.981 0.966 1.00 77.19 612 LEU A CA 1
ATOM 4600 C C . LEU A 1 612 ? -23.853 15.047 2.181 1.00 77.19 612 LEU A C 1
ATOM 4602 O O . LEU A 1 612 ? -24.784 15.075 2.981 1.00 77.19 612 LEU A O 1
ATOM 4606 N N . TYR A 1 613 ? -22.811 14.236 2.309 1.00 76.25 613 TYR A N 1
ATOM 4607 C CA . TYR A 1 613 ? -22.673 13.180 3.308 1.00 76.25 613 TYR A CA 1
ATOM 4608 C C . TYR A 1 613 ? -22.210 13.705 4.662 1.00 76.25 613 TYR A C 1
ATOM 4610 O O . TYR A 1 613 ? -22.631 13.185 5.697 1.00 76.25 613 TYR A O 1
ATOM 4618 N N . SER A 1 614 ? -21.371 14.744 4.668 1.00 80.44 614 SER A N 1
ATOM 4619 C CA . SER A 1 614 ? -20.948 15.434 5.884 1.00 80.44 614 SER A CA 1
ATOM 4620 C C . SER A 1 614 ? -21.614 16.798 6.020 1.00 80.44 614 SER A C 1
ATOM 4622 O O . SER A 1 614 ? -21.872 17.490 5.036 1.00 80.44 614 SER A O 1
ATOM 4624 N N . LYS A 1 615 ? -21.834 17.237 7.257 1.00 78.25 615 LYS A N 1
ATOM 4625 C CA . LYS A 1 615 ? -22.258 18.589 7.623 1.00 78.25 615 LYS A CA 1
ATOM 4626 C C . LYS A 1 615 ? -21.074 19.341 8.227 1.00 78.25 615 LYS A C 1
ATOM 4628 O O . LYS A 1 615 ? -20.297 18.788 9.008 1.00 78.25 615 LYS A O 1
ATOM 4633 N N . ALA A 1 616 ? -20.926 20.604 7.828 1.00 69.00 616 ALA A N 1
ATOM 4634 C CA . ALA A 1 616 ? -19.988 21.513 8.476 1.00 69.00 616 ALA A CA 1
ATOM 4635 C C . ALA A 1 616 ? -20.476 21.826 9.907 1.00 69.00 616 ALA A C 1
ATOM 4637 O O . ALA A 1 616 ? -21.679 21.729 10.162 1.00 69.00 616 ALA A O 1
ATOM 4638 N N . PRO A 1 617 ? -19.595 22.231 10.835 1.00 65.81 617 PRO A N 1
ATOM 4639 C CA . PRO A 1 617 ? -19.989 22.547 12.202 1.00 65.81 617 PRO A CA 1
ATOM 4640 C C . PRO A 1 617 ? -20.960 23.736 12.227 1.00 65.81 617 PRO A C 1
ATOM 4642 O O . PRO A 1 617 ? -20.624 24.827 11.760 1.00 65.81 617 PRO A O 1
ATOM 4645 N N . VAL A 1 618 ? -22.156 23.558 12.795 1.00 63.50 618 VAL A N 1
ATOM 4646 C CA . VAL A 1 618 ? -23.158 24.631 12.940 1.00 63.50 618 VAL A CA 1
ATOM 4647 C C . VAL A 1 618 ? -23.690 24.641 14.373 1.00 63.50 618 VAL A C 1
ATOM 4649 O O . VAL A 1 618 ? -24.014 23.603 14.933 1.00 63.50 618 VAL A O 1
ATOM 4652 N N . ASN A 1 619 ? -23.799 25.825 14.985 1.00 57.97 619 ASN A N 1
ATOM 4653 C CA . ASN A 1 619 ? -24.473 26.039 16.279 1.00 57.97 619 ASN A CA 1
ATOM 4654 C C . ASN A 1 619 ? -24.003 25.163 17.464 1.00 57.97 619 ASN A C 1
ATOM 4656 O O . ASN A 1 619 ? -24.765 24.948 18.401 1.00 57.97 619 ASN A O 1
ATOM 4660 N N . GLY A 1 620 ? -22.743 24.720 17.475 1.00 56.16 620 GLY A N 1
ATOM 4661 C CA . GLY A 1 620 ? -22.174 23.928 18.575 1.00 56.16 620 GLY A CA 1
ATOM 4662 C C . GLY A 1 620 ? -22.208 22.413 18.358 1.00 56.16 620 GLY A C 1
ATOM 4663 O O . GLY A 1 620 ? -21.507 21.708 19.083 1.00 56.16 620 GLY A O 1
ATOM 4664 N N . ASP A 1 621 ? -22.908 21.930 17.329 1.00 65.69 621 ASP A N 1
ATOM 4665 C CA . ASP A 1 621 ? -22.825 20.540 16.883 1.00 65.69 621 ASP A CA 1
ATOM 4666 C C . ASP A 1 621 ? -21.585 20.379 15.997 1.00 65.69 621 ASP A C 1
ATOM 4668 O O . ASP A 1 621 ? -21.569 20.727 14.815 1.00 65.69 621 ASP A O 1
ATOM 4672 N N . LEU A 1 622 ? -20.496 19.927 16.622 1.00 71.88 622 LEU A N 1
ATOM 4673 C CA . LEU A 1 622 ? -19.186 19.769 15.981 1.00 71.88 622 LEU A CA 1
ATOM 4674 C C . LEU A 1 622 ? -19.082 18.481 15.150 1.00 71.88 622 LEU A C 1
ATOM 4676 O O . LEU A 1 622 ? -18.273 18.410 14.227 1.00 71.88 622 LEU A O 1
ATOM 4680 N N . TYR A 1 623 ? -19.871 17.463 15.498 1.00 79.06 623 TYR A N 1
ATOM 4681 C CA . TYR A 1 623 ? -19.735 16.114 14.966 1.00 79.06 623 TYR A CA 1
ATOM 4682 C C . TYR A 1 623 ? -20.931 15.708 14.119 1.00 79.06 623 TYR A C 1
ATOM 4684 O O . TYR A 1 623 ? -22.082 15.780 14.543 1.00 79.06 623 TYR A O 1
ATOM 4692 N N . ASN A 1 624 ? -20.613 15.171 12.952 1.00 85.38 624 ASN A N 1
ATOM 4693 C CA . ASN A 1 624 ? -21.478 14.283 12.203 1.00 85.38 624 ASN A CA 1
ATOM 4694 C C . ASN A 1 624 ? -21.669 12.989 12.997 1.00 85.38 624 ASN A C 1
ATOM 4696 O O . ASN A 1 624 ? -20.730 12.540 13.654 1.00 85.38 624 ASN A O 1
ATOM 4700 N N . SER A 1 625 ? -22.866 12.406 12.953 1.00 86.38 625 SER A N 1
ATOM 4701 C CA . SER A 1 625 ? -23.197 11.175 13.675 1.00 86.38 625 SER A CA 1
ATOM 4702 C C . SER A 1 625 ? -23.960 10.228 12.758 1.00 86.38 625 SER A C 1
ATOM 4704 O O . SER A 1 625 ? -25.012 10.590 12.231 1.00 86.38 625 SER A O 1
ATOM 4706 N N . ALA A 1 626 ? -23.423 9.023 12.570 1.00 85.62 626 ALA A N 1
ATOM 4707 C CA . ALA A 1 626 ? -24.066 7.941 11.836 1.00 85.62 626 ALA A CA 1
ATOM 4708 C C . ALA A 1 626 ? -24.255 6.728 12.765 1.00 85.62 626 ALA A C 1
ATOM 4710 O O . ALA A 1 626 ? -23.285 6.012 13.042 1.00 85.62 626 ALA A O 1
ATOM 4711 N N . PRO A 1 627 ? -25.481 6.474 13.262 1.00 82.94 627 PRO A N 1
ATOM 4712 C CA . PRO A 1 627 ? -25.763 5.294 14.070 1.00 82.94 627 PRO A CA 1
ATOM 4713 C C . PRO A 1 627 ? -25.712 4.026 13.212 1.00 82.94 627 PRO A C 1
ATOM 4715 O O . PRO A 1 627 ? -26.254 3.989 12.106 1.00 82.94 627 PRO A O 1
ATOM 4718 N N . ILE A 1 628 ? -25.132 2.953 13.751 1.00 77.06 628 ILE A N 1
ATOM 4719 C CA . ILE A 1 628 ? -24.969 1.662 13.062 1.00 77.06 628 ILE A CA 1
ATOM 4720 C C . ILE A 1 628 ? -26.317 1.082 12.611 1.00 77.06 628 ILE A C 1
ATOM 4722 O O . ILE A 1 628 ? -26.426 0.585 11.487 1.00 77.06 628 ILE A O 1
ATOM 4726 N N . LYS A 1 629 ? -27.372 1.263 13.418 1.00 69.50 629 LYS A N 1
ATOM 4727 C CA . LYS A 1 629 ? -28.761 0.917 13.068 1.00 69.50 629 LYS A CA 1
ATOM 4728 C C . LYS A 1 629 ? -29.196 1.455 11.708 1.00 69.50 629 LYS A C 1
ATOM 4730 O O . LYS A 1 629 ? -29.870 0.752 10.960 1.00 69.50 629 LYS A O 1
ATOM 4735 N N . GLY A 1 630 ? -28.814 2.693 11.394 1.00 56.75 630 GLY A N 1
ATOM 4736 C CA . GLY A 1 630 ? -29.176 3.351 10.141 1.00 56.75 630 GLY A CA 1
ATOM 4737 C C . GLY A 1 630 ? -28.454 2.789 8.915 1.00 56.75 630 GLY A C 1
ATOM 4738 O O . GLY A 1 630 ? -28.913 3.014 7.801 1.00 56.75 630 GLY A O 1
ATOM 4739 N N . VAL A 1 631 ? -27.357 2.050 9.110 1.00 60.59 631 VAL A N 1
ATOM 4740 C CA . VAL A 1 631 ? -26.500 1.522 8.036 1.00 60.59 631 VAL A CA 1
ATOM 4741 C C . VAL A 1 631 ? -26.732 0.025 7.808 1.00 60.59 631 VAL A C 1
ATOM 4743 O O . VAL A 1 631 ? -26.727 -0.430 6.669 1.00 60.59 631 VAL A O 1
ATOM 4746 N N . TYR A 1 632 ? -26.979 -0.740 8.876 1.00 62.59 632 TYR A N 1
ATOM 4747 C CA . TYR A 1 632 ? -27.056 -2.207 8.836 1.00 62.59 632 TYR A CA 1
ATOM 4748 C C . TYR A 1 632 ? -28.439 -2.806 9.099 1.00 62.59 632 TYR A C 1
ATOM 4750 O O . TYR A 1 632 ? -28.598 -4.021 9.016 1.00 62.59 632 TYR A O 1
ATOM 4758 N N . ASN A 1 633 ? -29.442 -1.989 9.438 1.00 60.25 633 ASN A N 1
ATOM 4759 C CA . ASN A 1 633 ? -30.730 -2.447 9.981 1.00 60.25 633 ASN A CA 1
ATOM 4760 C C . ASN A 1 633 ? -30.609 -3.298 11.265 1.00 60.25 633 ASN A C 1
ATOM 4762 O O . ASN A 1 633 ? -31.593 -3.893 11.704 1.00 60.25 633 ASN A O 1
ATOM 4766 N N . GLU A 1 634 ? -29.431 -3.321 11.890 1.00 60.56 634 GLU A N 1
ATOM 4767 C CA . GLU A 1 634 ? -29.154 -3.958 13.174 1.00 60.56 634 GLU A CA 1
ATOM 4768 C C . GLU A 1 634 ? -28.744 -2.891 14.183 1.00 60.56 634 GLU A C 1
ATOM 4770 O O . GLU A 1 634 ? -27.918 -2.032 13.885 1.00 60.56 634 GLU A O 1
ATOM 4775 N N . ASP A 1 635 ? -29.301 -2.944 15.393 1.00 55.31 635 ASP A N 1
ATOM 4776 C CA . ASP A 1 635 ? -29.060 -1.913 16.408 1.00 55.31 635 ASP A CA 1
ATOM 4777 C C . ASP A 1 635 ? -27.586 -1.829 16.842 1.00 55.31 635 ASP A C 1
ATOM 4779 O O . ASP A 1 635 ? -27.156 -0.779 17.318 1.00 55.31 635 ASP A O 1
ATOM 4783 N N . LYS A 1 636 ? -26.836 -2.935 16.721 1.00 60.34 636 LYS A N 1
ATOM 4784 C CA . LYS A 1 636 ? -25.474 -3.119 17.244 1.00 60.34 636 LYS A CA 1
ATOM 4785 C C . LYS A 1 636 ? -24.753 -4.224 16.464 1.00 60.34 636 LYS A C 1
ATOM 4787 O O . LYS A 1 636 ? -25.353 -5.272 16.246 1.00 60.34 636 LYS A O 1
ATOM 4792 N N . ILE A 1 637 ? -23.466 -4.052 16.142 1.00 70.50 637 ILE A N 1
ATOM 4793 C CA . ILE A 1 637 ? -22.655 -5.083 15.453 1.00 70.50 637 ILE A CA 1
ATOM 4794 C C . ILE A 1 637 ? -21.413 -5.414 16.273 1.00 70.50 637 ILE A C 1
ATOM 4796 O O . ILE A 1 637 ? -20.787 -4.524 16.850 1.00 70.50 637 ILE A O 1
ATOM 4800 N N . ILE A 1 638 ? -21.069 -6.701 16.320 1.00 72.50 638 ILE A N 1
ATOM 4801 C CA . ILE A 1 638 ? -19.883 -7.211 17.007 1.00 72.50 638 ILE A CA 1
ATOM 4802 C C . ILE A 1 638 ? -18.688 -7.141 16.059 1.00 72.50 638 ILE A C 1
ATOM 4804 O O . ILE A 1 638 ? -18.681 -7.778 15.007 1.00 72.50 638 ILE A O 1
ATOM 4808 N N . GLY A 1 639 ? -17.662 -6.397 16.451 1.00 72.62 639 GLY A N 1
ATOM 4809 C CA . GLY A 1 639 ? -16.360 -6.435 15.802 1.00 72.62 639 GLY A CA 1
ATOM 4810 C C . GLY A 1 639 ? -15.317 -5.812 16.705 1.00 72.62 639 GLY A C 1
ATOM 4811 O O . GLY A 1 639 ? -15.553 -4.761 17.304 1.00 72.62 639 GLY A O 1
ATOM 4812 N N . ASN A 1 640 ? -14.179 -6.485 16.808 1.00 77.88 640 ASN A N 1
ATOM 4813 C CA . ASN A 1 640 ? -13.060 -6.079 17.647 1.00 77.88 640 ASN A CA 1
ATOM 4814 C C . ASN A 1 640 ? -11.955 -5.363 16.868 1.00 77.88 640 ASN A C 1
ATOM 4816 O O . ASN A 1 640 ? -11.155 -4.674 17.495 1.00 77.88 640 ASN A O 1
ATOM 4820 N N . CYS A 1 641 ? -11.944 -5.460 15.535 1.00 81.44 641 CYS A N 1
ATOM 4821 C CA . CYS A 1 641 ? -11.041 -4.713 14.669 1.00 81.44 641 CYS A CA 1
ATOM 4822 C C . CYS A 1 641 ? -11.804 -3.859 13.678 1.00 81.44 641 CYS A C 1
ATOM 4824 O O . CYS A 1 641 ? -12.659 -4.357 12.947 1.00 81.44 641 CYS A O 1
ATOM 4826 N N . ILE A 1 642 ? -11.451 -2.579 13.616 1.00 83.00 642 ILE A N 1
ATOM 4827 C CA . ILE A 1 642 ? -12.081 -1.612 12.720 1.00 83.00 642 ILE A CA 1
ATOM 4828 C C . ILE A 1 642 ? -11.025 -0.841 11.969 1.00 83.00 642 ILE A C 1
ATOM 4830 O O . ILE A 1 642 ? -10.035 -0.405 12.539 1.00 83.00 642 ILE A O 1
ATOM 4834 N N . GLN A 1 643 ? -11.284 -0.587 10.700 1.00 80.12 643 GLN A N 1
ATOM 4835 C CA . GLN A 1 643 ? -10.580 0.435 9.953 1.00 80.12 643 GLN A CA 1
ATOM 4836 C C . GLN A 1 643 ? -11.611 1.325 9.284 1.00 80.12 643 GLN A C 1
ATOM 4838 O O . GLN A 1 643 ? -12.620 0.831 8.791 1.00 80.12 643 GLN A O 1
ATOM 4843 N N . TYR A 1 644 ? -11.365 2.624 9.242 1.00 80.75 644 TYR A N 1
ATOM 4844 C CA . TYR A 1 644 ? -12.179 3.537 8.464 1.00 80.75 644 TYR A CA 1
ATOM 4845 C C . TYR A 1 644 ? -11.358 4.141 7.319 1.00 80.75 644 TYR A C 1
ATOM 4847 O O . TYR A 1 644 ? -10.126 4.130 7.326 1.00 80.75 644 TYR A O 1
ATOM 4855 N N . ARG A 1 645 ? -12.043 4.644 6.300 1.00 73.75 645 ARG A N 1
ATOM 4856 C CA . ARG A 1 645 ? -11.457 5.465 5.243 1.00 73.75 645 ARG A CA 1
ATOM 4857 C C . ARG A 1 645 ? -12.345 6.671 4.981 1.00 73.75 645 ARG A C 1
ATOM 4859 O O . ARG A 1 645 ? -13.559 6.602 5.165 1.00 73.75 645 ARG A O 1
ATOM 4866 N N . ALA A 1 646 ? -11.731 7.762 4.560 1.00 78.25 646 ALA A N 1
ATOM 4867 C CA . ALA A 1 646 ? -12.391 9.006 4.220 1.00 78.25 646 ALA A CA 1
ATOM 4868 C C . ALA A 1 646 ? -12.083 9.356 2.763 1.00 78.25 646 ALA A C 1
ATOM 4870 O O . ALA A 1 646 ? -10.914 9.393 2.383 1.00 78.25 646 ALA A O 1
ATOM 4871 N N . GLN A 1 647 ? -13.104 9.625 1.957 1.00 76.38 647 GLN A N 1
ATOM 4872 C CA . GLN A 1 647 ? -12.935 10.272 0.661 1.00 76.38 647 GLN A CA 1
ATOM 4873 C C . GLN A 1 647 ? -13.031 11.779 0.869 1.00 76.38 647 GLN A C 1
ATOM 4875 O O . GLN A 1 647 ? -14.082 12.263 1.289 1.00 76.38 647 GLN A O 1
ATOM 4880 N N . LEU A 1 648 ? -11.966 12.525 0.583 1.00 76.94 648 LEU A N 1
ATOM 4881 C CA . LEU A 1 648 ? -12.058 13.984 0.517 1.00 76.94 648 LEU A CA 1
ATOM 4882 C C . LEU A 1 648 ? -12.527 14.382 -0.881 1.00 76.94 648 LEU A C 1
ATOM 4884 O O . LEU A 1 648 ? -11.886 14.028 -1.870 1.00 76.94 648 LEU A O 1
ATOM 4888 N N . ILE A 1 649 ? -13.634 15.119 -0.954 1.00 74.81 649 ILE A N 1
ATOM 4889 C CA . ILE A 1 649 ? -14.188 15.667 -2.193 1.00 74.81 649 ILE A CA 1
ATOM 4890 C C . ILE A 1 649 ? -14.023 17.175 -2.148 1.00 74.81 649 ILE A C 1
ATOM 4892 O O . ILE A 1 649 ? -14.630 17.859 -1.330 1.00 74.81 649 ILE A O 1
ATOM 4896 N N . ARG A 1 650 ? -13.219 17.729 -3.045 1.00 66.00 650 ARG A N 1
ATOM 4897 C CA . ARG A 1 650 ? -12.926 19.164 -3.056 1.00 66.00 650 ARG A CA 1
ATOM 4898 C C . ARG A 1 650 ? -13.901 19.957 -3.910 1.00 66.00 650 ARG A C 1
ATOM 4900 O O . ARG A 1 650 ? -13.794 21.168 -3.947 1.00 66.00 650 ARG A O 1
ATOM 4907 N N . GLY A 1 651 ? -14.841 19.333 -4.611 1.00 66.19 651 GLY A N 1
ATOM 4908 C CA . GLY A 1 651 ? -15.843 20.062 -5.387 1.00 66.19 651 GLY A CA 1
ATOM 4909 C C . GLY A 1 651 ? -15.251 20.952 -6.496 1.00 66.19 651 GLY A C 1
ATOM 4910 O O . GLY A 1 651 ? -14.231 20.639 -7.110 1.00 66.19 651 GLY A O 1
ATOM 4911 N N . SER A 1 652 ? -15.915 22.072 -6.802 1.00 64.00 652 SER A N 1
ATOM 4912 C CA . SER A 1 652 ? -15.567 22.929 -7.948 1.00 64.00 652 SER A CA 1
ATOM 4913 C C . SER A 1 652 ? -14.419 23.910 -7.687 1.00 64.00 652 SER A C 1
ATOM 4915 O O . SER A 1 652 ? -13.809 24.391 -8.643 1.00 64.00 652 SER A O 1
ATOM 4917 N N . ASN A 1 653 ? -14.134 24.246 -6.424 1.00 60.22 653 ASN A N 1
ATOM 4918 C CA . ASN A 1 653 ? -13.088 25.204 -6.071 1.00 60.22 653 ASN A CA 1
ATOM 4919 C C . ASN A 1 653 ? -11.822 24.479 -5.593 1.00 60.22 653 ASN A C 1
ATOM 4921 O O . ASN A 1 653 ? -11.803 23.865 -4.532 1.00 60.22 653 ASN A O 1
ATOM 4925 N N . ARG A 1 654 ? -10.741 24.565 -6.379 1.00 53.69 654 ARG A N 1
ATOM 4926 C CA . ARG A 1 654 ? -9.535 23.752 -6.159 1.00 53.69 654 ARG A CA 1
ATOM 4927 C C . ARG A 1 654 ? -8.552 24.298 -5.118 1.00 53.69 654 ARG A C 1
ATOM 4929 O O . ARG A 1 654 ? -7.565 23.624 -4.832 1.00 53.69 654 ARG A O 1
ATOM 4936 N N . THR A 1 655 ? -8.822 25.477 -4.553 1.00 52.03 655 THR A N 1
ATOM 4937 C CA . THR A 1 655 ? -7.930 26.175 -3.611 1.00 52.03 655 THR A CA 1
ATOM 4938 C C . THR A 1 655 ? -8.349 26.042 -2.145 1.00 52.03 655 THR A C 1
ATOM 4940 O O . THR A 1 655 ? -7.761 26.704 -1.303 1.00 52.03 655 THR A O 1
ATOM 4943 N N . VAL A 1 656 ? -9.385 25.259 -1.824 1.00 55.62 656 VAL A N 1
ATOM 4944 C CA . VAL A 1 656 ? -9.845 25.013 -0.445 1.00 55.62 656 VAL A CA 1
ATOM 4945 C C . VAL A 1 656 ? -10.207 23.535 -0.322 1.00 55.62 656 VAL A C 1
ATOM 4947 O O . VAL A 1 656 ? -11.114 23.083 -1.021 1.00 55.62 656 VAL A O 1
ATOM 4950 N N . THR A 1 657 ? -9.525 22.786 0.551 1.00 58.09 657 THR A N 1
ATOM 4951 C CA . THR A 1 657 ? -9.804 21.353 0.765 1.00 58.09 657 THR A CA 1
ATOM 4952 C C . THR A 1 657 ? -10.594 21.120 2.050 1.00 58.09 657 THR A C 1
ATOM 4954 O O . THR A 1 657 ? -10.265 21.737 3.066 1.00 58.09 657 THR A O 1
ATOM 4957 N N . PRO A 1 658 ? -11.601 20.221 2.036 1.00 67.44 658 PRO A N 1
ATOM 4958 C CA . PRO A 1 658 ? -12.163 19.661 3.255 1.00 67.44 658 PRO A CA 1
ATOM 4959 C C . PRO A 1 658 ? -11.094 19.135 4.197 1.00 67.44 658 PRO A C 1
ATOM 4961 O O . PRO A 1 658 ? -10.224 18.361 3.796 1.00 67.44 658 PRO A O 1
ATOM 4964 N N . LYS A 1 659 ? -11.201 19.492 5.469 1.00 70.94 659 LYS A N 1
ATOM 4965 C CA . LYS A 1 659 ? -10.364 18.914 6.513 1.00 70.94 659 LYS A CA 1
ATOM 4966 C C . LYS A 1 659 ? -11.187 17.935 7.318 1.00 70.94 659 LYS A C 1
ATOM 4968 O O . LYS A 1 659 ? -12.294 18.256 7.745 1.00 70.94 659 LYS A O 1
ATOM 4973 N N . LEU A 1 660 ? -10.632 16.754 7.546 1.00 72.31 660 LEU A N 1
ATOM 4974 C CA . LEU A 1 660 ? -11.141 15.822 8.539 1.00 72.31 660 LEU A CA 1
ATOM 4975 C C . LEU A 1 660 ? -10.407 16.101 9.850 1.00 72.31 660 LEU A C 1
ATOM 4977 O O . LEU A 1 660 ? -9.205 15.880 9.944 1.00 72.31 660 LEU A O 1
ATOM 4981 N N . MET A 1 661 ? -11.130 16.623 10.836 1.00 68.50 661 MET A N 1
ATOM 4982 C CA . MET A 1 661 ? -10.550 17.129 12.082 1.00 68.50 661 MET A CA 1
ATOM 4983 C C . MET A 1 661 ? -10.431 16.038 13.144 1.00 68.50 661 MET A C 1
ATOM 4985 O O . MET A 1 661 ? -9.458 15.995 13.893 1.00 68.50 661 MET A O 1
ATOM 4989 N N . SER A 1 662 ? -11.438 15.171 13.242 1.00 70.25 662 SER A N 1
ATOM 4990 C CA . SER A 1 662 ? -11.447 14.062 14.193 1.00 70.25 662 SER A CA 1
ATOM 4991 C C . SER A 1 662 ? -12.463 13.001 13.794 1.00 70.25 662 SER A C 1
ATOM 4993 O O . SER A 1 662 ? -13.476 13.296 13.159 1.00 70.25 662 SER A O 1
ATOM 4995 N N . VAL A 1 663 ? -12.193 11.762 14.199 1.00 77.31 663 VAL A N 1
ATOM 4996 C CA . VAL A 1 663 ? -13.111 10.626 14.086 1.00 77.31 663 VAL A CA 1
ATOM 4997 C C . VAL A 1 663 ? -13.101 9.883 15.413 1.00 77.31 663 VAL A C 1
ATOM 4999 O O . VAL A 1 663 ? -12.033 9.636 15.973 1.00 77.31 663 VAL A O 1
ATOM 5002 N N . TYR A 1 664 ? -14.274 9.524 15.919 1.00 80.44 664 TYR A N 1
ATOM 5003 C CA . TYR A 1 664 ? -14.402 8.618 17.054 1.00 80.44 664 TYR A CA 1
ATOM 5004 C C . TYR A 1 664 ? -15.594 7.683 16.870 1.00 80.44 664 TYR A C 1
ATOM 5006 O O . TYR A 1 664 ? -16.446 7.881 16.004 1.00 80.44 664 TYR A O 1
ATOM 5014 N N . MET A 1 665 ? -15.627 6.634 17.684 1.00 83.25 665 MET A N 1
ATOM 5015 C CA . MET A 1 665 ? -16.661 5.609 17.643 1.00 83.25 665 MET A CA 1
ATOM 5016 C C . MET A 1 665 ? -17.284 5.465 19.021 1.00 83.25 665 MET A C 1
ATOM 5018 O O . MET A 1 665 ? -16.571 5.423 20.025 1.00 83.25 665 MET A O 1
ATOM 5022 N N . GLU A 1 666 ? -18.603 5.349 19.054 1.00 85.12 666 GLU A N 1
ATOM 5023 C CA . GLU A 1 666 ? -19.328 4.920 20.241 1.00 85.12 666 GLU A CA 1
ATOM 5024 C C . GLU A 1 666 ? -19.379 3.392 20.265 1.00 85.12 666 GLU A C 1
ATOM 5026 O O . GLU A 1 666 ? -19.784 2.745 19.292 1.00 85.12 666 GLU A O 1
ATOM 5031 N N . LYS A 1 667 ? -18.949 2.816 21.389 1.00 80.44 667 LYS A N 1
ATOM 5032 C CA . LYS A 1 667 ? -18.956 1.374 21.626 1.00 80.44 667 LYS A CA 1
ATOM 5033 C C . LYS A 1 667 ? -19.565 1.044 22.983 1.00 80.44 667 LYS A C 1
ATOM 5035 O O . LYS A 1 667 ? -19.483 1.835 23.918 1.00 80.44 667 LYS A O 1
ATOM 5040 N N . GLU A 1 668 ? -20.135 -0.145 23.074 1.00 77.31 668 GLU A N 1
ATOM 5041 C CA . GLU A 1 668 ? -20.767 -0.705 24.266 1.00 77.31 668 GLU A CA 1
ATOM 5042 C C . GLU A 1 668 ? -20.145 -2.069 24.576 1.00 77.31 668 GLU A C 1
ATOM 5044 O O . GLU A 1 668 ? -19.790 -2.817 23.663 1.00 77.31 668 GLU A O 1
ATOM 5049 N N . ILE A 1 669 ? -20.002 -2.414 25.855 1.00 75.81 669 ILE A N 1
ATOM 5050 C CA . ILE A 1 669 ? -19.560 -3.753 26.256 1.00 75.81 669 ILE A CA 1
ATOM 5051 C C . ILE A 1 669 ? -20.659 -4.788 25.985 1.00 75.81 669 ILE A C 1
ATOM 5053 O O . ILE A 1 669 ? -21.848 -4.521 26.155 1.00 75.81 669 ILE A O 1
ATOM 5057 N N . ILE A 1 670 ? -20.288 -5.994 25.552 1.00 74.25 670 ILE A N 1
ATOM 5058 C CA . ILE A 1 670 ? -21.263 -7.080 25.426 1.00 74.25 670 ILE A CA 1
ATOM 5059 C C . ILE A 1 670 ? -21.540 -7.676 26.808 1.00 74.25 670 ILE A C 1
ATOM 5061 O O . ILE A 1 670 ? -20.730 -8.440 27.326 1.00 74.25 670 ILE A O 1
ATOM 5065 N N . GLY A 1 671 ? -22.716 -7.371 27.362 1.00 76.56 671 GLY A N 1
ATOM 5066 C CA . GLY A 1 671 ? -23.194 -7.950 28.619 1.00 76.56 671 GLY A CA 1
ATOM 5067 C C . GLY A 1 671 ? -23.280 -6.955 29.774 1.00 76.56 671 GLY A C 1
ATOM 5068 O O . GLY A 1 671 ? -22.861 -5.814 29.636 1.00 76.56 671 GLY A O 1
ATOM 5069 N N . ASN A 1 672 ? -23.839 -7.391 30.906 1.00 81.94 672 ASN A N 1
ATOM 5070 C CA . ASN A 1 672 ? -23.996 -6.581 32.123 1.00 81.94 672 ASN A CA 1
ATOM 5071 C C . ASN A 1 672 ? -23.679 -7.416 33.372 1.00 81.94 672 ASN A C 1
ATOM 5073 O O . ASN A 1 672 ? -23.765 -8.648 33.333 1.00 81.94 672 ASN A O 1
ATOM 5077 N N . ALA A 1 673 ? -23.306 -6.748 34.467 1.00 87.69 673 ALA A N 1
ATOM 5078 C CA . ALA A 1 673 ? -23.392 -7.360 35.788 1.00 87.69 673 ALA A CA 1
ATOM 5079 C C . ALA A 1 673 ? -24.872 -7.462 36.199 1.00 87.69 673 ALA A C 1
ATOM 5081 O O . ALA A 1 673 ? -25.709 -6.689 35.727 1.00 87.69 673 ALA A O 1
ATOM 5082 N N . ASP A 1 674 ? -25.185 -8.457 37.023 1.00 90.19 674 ASP A N 1
ATOM 5083 C CA . ASP A 1 674 ? -26.530 -8.695 37.552 1.00 90.19 674 ASP A CA 1
ATOM 5084 C C . ASP A 1 674 ? -26.387 -9.330 38.940 1.00 90.19 674 ASP A C 1
ATOM 5086 O O . ASP A 1 674 ? -26.104 -10.529 39.070 1.00 90.19 674 ASP A O 1
ATOM 5090 N N . LEU A 1 675 ? -26.486 -8.494 39.969 1.00 90.94 675 LEU A N 1
ATOM 5091 C CA . LEU A 1 675 ? -26.384 -8.879 41.363 1.00 90.94 675 LEU A CA 1
ATOM 5092 C C . LEU A 1 675 ? -27.720 -9.427 41.842 1.00 90.94 675 LEU A C 1
ATOM 5094 O O . LEU A 1 675 ? -28.729 -8.744 41.882 1.00 90.94 675 LEU A O 1
ATOM 5098 N N . ASN A 1 676 ? -27.733 -10.670 42.308 1.00 90.69 676 ASN A N 1
ATOM 5099 C CA . ASN A 1 676 ? -28.958 -11.236 42.855 1.00 90.69 676 ASN A CA 1
ATOM 5100 C C . ASN A 1 676 ? -28.704 -12.265 43.951 1.00 90.69 676 ASN A C 1
ATOM 5102 O O . ASN A 1 676 ? -27.577 -12.666 44.257 1.00 90.69 676 ASN A O 1
ATOM 5106 N N . ILE A 1 677 ? -29.795 -12.676 44.592 1.00 91.19 677 ILE A N 1
ATOM 5107 C CA . ILE A 1 677 ? -29.802 -13.710 45.618 1.00 91.19 677 ILE A CA 1
ATOM 5108 C C . ILE A 1 677 ? -30.197 -15.036 44.945 1.00 91.19 677 ILE A C 1
ATOM 5110 O O . ILE A 1 677 ? -31.318 -15.139 44.439 1.00 91.19 677 ILE A O 1
ATOM 5114 N N . PRO A 1 678 ? -29.329 -16.070 44.929 1.00 89.00 678 PRO A N 1
ATOM 5115 C CA . PRO A 1 678 ? -29.670 -17.356 44.326 1.00 89.00 678 PRO A CA 1
ATOM 5116 C C . PRO A 1 678 ? -30.841 -18.030 45.054 1.00 89.00 678 PRO A C 1
ATOM 5118 O O . PRO A 1 678 ? -31.135 -17.732 46.210 1.00 89.00 678 PRO A O 1
ATOM 5121 N N . SER A 1 679 ? -31.473 -19.031 44.431 1.00 84.44 679 SER A N 1
ATOM 5122 C CA . SER A 1 679 ? -32.569 -19.793 45.062 1.00 84.44 679 SER A CA 1
ATOM 5123 C C . SER A 1 679 ? -32.156 -20.506 46.361 1.00 84.44 679 SER A C 1
ATOM 5125 O O . SER A 1 679 ? -32.988 -20.725 47.234 1.00 84.44 679 SER A O 1
ATOM 5127 N N . ALA A 1 680 ? -30.870 -20.847 46.494 1.00 81.69 680 ALA A N 1
ATOM 5128 C CA . ALA A 1 680 ? -30.233 -21.352 47.717 1.00 81.69 680 ALA A CA 1
ATOM 5129 C C . ALA A 1 680 ? -29.499 -20.233 48.490 1.00 81.69 680 ALA A C 1
ATOM 5131 O O . ALA A 1 680 ? -28.447 -20.458 49.093 1.00 81.69 680 ALA A O 1
ATOM 5132 N N . GLY A 1 681 ? -30.008 -19.002 48.383 1.00 83.50 681 GLY A N 1
ATOM 5133 C CA . GLY A 1 681 ? -29.443 -17.790 48.971 1.00 83.50 681 GLY A CA 1
ATOM 5134 C C . GLY A 1 681 ? -29.636 -17.699 50.477 1.00 83.50 681 GLY A C 1
ATOM 5135 O O . GLY A 1 681 ? -28.792 -17.122 51.153 1.00 83.50 681 GLY A O 1
ATOM 5136 N N . PHE A 1 682 ? -30.692 -18.329 50.999 1.00 89.44 682 PHE A N 1
ATOM 5137 C CA . PHE A 1 682 ? -30.895 -18.547 52.426 1.00 89.44 682 PHE A CA 1
ATOM 5138 C C . PHE A 1 682 ? -31.071 -20.034 52.704 1.00 89.44 682 PHE A C 1
ATOM 5140 O O . PHE A 1 682 ? -31.988 -20.663 52.176 1.00 89.44 682 PHE A O 1
ATOM 5147 N N . GLU A 1 683 ? -30.236 -20.592 53.575 1.00 85.75 683 GLU A N 1
ATOM 5148 C CA . GLU A 1 683 ? -30.427 -21.952 54.082 1.00 85.75 683 GLU A CA 1
ATOM 5149 C C . GLU A 1 683 ? -30.233 -21.947 55.594 1.00 85.75 683 GLU A C 1
ATOM 5151 O O . GLU A 1 683 ? -29.232 -21.453 56.104 1.00 85.75 683 GLU A O 1
ATOM 5156 N N . VAL A 1 684 ? -31.195 -22.499 56.331 1.00 84.00 684 VAL A N 1
ATOM 5157 C CA . VAL A 1 684 ? -31.086 -22.667 57.782 1.00 84.00 684 VAL A CA 1
ATOM 5158 C C . VAL A 1 684 ? -31.023 -24.147 58.096 1.00 84.00 684 VAL A C 1
ATOM 5160 O O . VAL A 1 684 ? -31.961 -24.894 57.818 1.00 84.00 684 VAL A O 1
ATOM 5163 N N . THR A 1 685 ? -29.935 -24.558 58.740 1.00 83.31 685 THR A N 1
ATOM 5164 C CA . THR A 1 685 ? -29.823 -25.897 59.311 1.00 83.31 685 THR A CA 1
ATOM 5165 C C . THR A 1 685 ? -30.136 -25.824 60.797 1.00 83.31 685 THR A C 1
ATOM 5167 O O . THR A 1 685 ? -29.613 -24.969 61.519 1.00 83.31 685 THR A O 1
ATOM 5170 N N . LYS A 1 686 ? -31.006 -26.726 61.258 1.00 78.81 686 LYS A N 1
ATOM 5171 C CA . LYS A 1 686 ? -31.348 -26.870 62.673 1.00 78.81 686 LYS A CA 1
ATOM 5172 C C . LYS A 1 686 ? -30.876 -28.216 63.205 1.00 78.81 686 LYS A C 1
ATOM 5174 O O . LYS A 1 686 ? -30.884 -29.215 62.489 1.00 78.81 686 LYS A O 1
ATOM 5179 N N . THR A 1 687 ? -30.508 -28.259 64.481 1.00 77.00 687 THR A N 1
ATOM 5180 C CA . THR A 1 687 ? -30.293 -29.523 65.193 1.00 77.00 687 THR A CA 1
ATOM 5181 C C . THR A 1 687 ? -31.622 -30.245 65.434 1.00 77.00 687 THR A C 1
ATOM 5183 O O . THR A 1 687 ? -32.700 -29.670 65.270 1.00 77.00 687 THR A O 1
ATOM 5186 N N . SER A 1 688 ? -31.560 -31.495 65.903 1.00 74.69 688 SER A N 1
ATOM 5187 C CA . SER A 1 688 ? -32.741 -32.274 66.311 1.00 74.69 688 SER A CA 1
ATOM 5188 C C . SER A 1 688 ? -33.598 -31.592 67.389 1.00 74.69 688 SER A C 1
ATOM 5190 O O . SER A 1 688 ? -34.774 -31.916 67.522 1.00 74.69 688 SER A O 1
ATOM 5192 N N . ASP A 1 689 ? -33.028 -30.634 68.128 1.00 69.88 689 ASP A N 1
ATOM 5193 C CA . ASP A 1 689 ? -33.697 -29.867 69.185 1.00 69.88 689 ASP A CA 1
ATOM 5194 C C . ASP A 1 689 ? -34.239 -28.506 68.691 1.00 69.88 689 ASP A C 1
ATOM 5196 O O . ASP A 1 689 ? -34.537 -27.627 69.503 1.00 69.88 689 ASP A O 1
ATOM 5200 N N . ASN A 1 690 ? -34.339 -28.298 67.369 1.00 68.56 690 ASN A N 1
ATOM 5201 C CA . ASN A 1 690 ? -34.700 -27.019 66.735 1.00 68.56 690 ASN A CA 1
ATOM 5202 C C . ASN A 1 690 ? -33.752 -25.845 67.075 1.00 68.56 690 ASN A C 1
ATOM 5204 O O . ASN A 1 690 ? -34.132 -24.675 66.983 1.00 68.56 690 ASN A O 1
ATOM 5208 N N . GLN A 1 691 ? -32.497 -26.136 67.434 1.00 72.12 691 GLN A N 1
ATOM 5209 C CA . GLN A 1 691 ? -31.475 -25.098 67.612 1.00 72.12 691 GLN A CA 1
ATOM 5210 C C . GLN A 1 691 ? -30.894 -24.715 66.257 1.00 72.12 691 GLN A C 1
ATOM 5212 O O . GLN A 1 691 ? -30.615 -25.602 65.456 1.00 72.12 691 GLN A O 1
ATOM 5217 N N . LEU A 1 692 ? -30.669 -23.423 66.018 1.00 77.88 692 LEU A N 1
ATOM 5218 C CA . LEU A 1 692 ? -29.960 -22.962 64.825 1.00 77.88 692 LEU A CA 1
ATOM 5219 C C . LEU A 1 692 ? -28.519 -23.493 64.864 1.00 77.88 692 LEU A C 1
ATOM 5221 O O . LEU A 1 692 ? -27.747 -23.094 65.735 1.00 77.88 692 LEU A O 1
ATOM 5225 N N . SER A 1 693 ? -28.172 -24.414 63.962 1.00 78.31 693 SER A N 1
ATOM 5226 C CA . SER A 1 693 ? -26.805 -24.937 63.837 1.00 78.31 693 SER A CA 1
ATOM 5227 C C . SER A 1 693 ? -26.020 -24.213 62.756 1.00 78.31 693 SER A C 1
ATOM 5229 O O . SER A 1 693 ? -24.817 -24.024 62.909 1.00 78.31 693 SER A O 1
ATOM 5231 N N . ASP A 1 694 ? -26.695 -23.813 61.678 1.00 80.81 694 ASP A N 1
ATOM 5232 C CA . ASP A 1 694 ? -26.073 -23.048 60.608 1.00 80.81 694 ASP A CA 1
ATOM 5233 C C . ASP A 1 694 ? -27.080 -22.144 59.902 1.00 80.81 694 ASP A C 1
ATOM 5235 O O . ASP A 1 694 ? -28.269 -22.464 59.822 1.00 80.81 694 ASP A O 1
ATOM 5239 N N . LEU A 1 695 ? -26.582 -21.025 59.393 1.00 83.56 695 LEU A N 1
ATOM 5240 C CA . LEU A 1 695 ? -27.303 -20.094 58.538 1.00 83.56 695 LEU A CA 1
ATOM 5241 C C . LEU A 1 695 ? -26.380 -19.798 57.370 1.00 83.56 695 LEU A C 1
ATOM 5243 O O . LEU A 1 695 ? -25.255 -19.382 57.611 1.00 83.56 695 LEU A O 1
ATOM 5247 N N . VAL A 1 696 ? -26.879 -19.997 56.158 1.00 86.00 696 VAL A N 1
ATOM 5248 C CA . VAL A 1 696 ? -26.235 -19.678 54.889 1.00 86.00 696 VAL A CA 1
ATOM 5249 C C . VAL A 1 696 ? -26.861 -18.421 54.314 1.00 86.00 696 VAL A C 1
ATOM 5251 O O . VAL A 1 696 ? -28.085 -18.325 54.253 1.00 86.00 696 VAL A O 1
ATOM 5254 N N . ILE A 1 697 ? -26.019 -17.477 53.900 1.00 89.88 697 ILE A N 1
ATOM 5255 C CA . ILE A 1 697 ? -26.410 -16.251 53.207 1.00 89.88 697 ILE A CA 1
ATOM 5256 C C . ILE A 1 697 ? -25.527 -16.154 51.969 1.00 89.88 697 ILE A C 1
ATOM 5258 O O . ILE A 1 697 ? -24.315 -16.028 52.110 1.00 89.88 697 ILE A O 1
ATOM 5262 N N . ARG A 1 698 ? -26.096 -16.227 50.766 1.00 90.88 698 ARG A N 1
ATOM 5263 C CA . ARG A 1 698 ? -25.333 -16.136 49.512 1.00 90.88 698 ARG A CA 1
ATOM 5264 C C . ARG A 1 698 ? -25.863 -15.025 48.623 1.00 90.88 698 ARG A C 1
ATOM 5266 O O . ARG A 1 698 ? -27.067 -14.799 48.556 1.00 90.88 698 ARG A O 1
ATOM 5273 N N . VAL A 1 699 ? -24.946 -14.397 47.903 1.00 91.81 699 VAL A N 1
ATOM 5274 C CA . VAL A 1 699 ? -25.220 -13.471 46.798 1.00 91.81 699 VAL A CA 1
ATOM 5275 C C . VAL A 1 699 ? -24.458 -13.949 45.571 1.00 91.81 699 VAL A C 1
ATOM 5277 O O . VAL A 1 699 ? -23.482 -14.687 45.702 1.00 91.81 699 VAL A O 1
ATOM 5280 N N . GLN A 1 700 ? -24.890 -13.571 44.378 1.00 92.31 700 GLN A N 1
ATOM 5281 C CA . GLN A 1 700 ? -24.209 -13.946 43.146 1.00 92.31 700 GLN A CA 1
ATOM 5282 C C . GLN A 1 700 ? -24.242 -12.820 42.122 1.00 92.31 700 GLN A C 1
ATOM 5284 O O . GLN A 1 700 ? -25.094 -11.942 42.197 1.00 92.31 700 GLN A O 1
ATOM 5289 N N . ASN A 1 701 ? -23.324 -12.883 41.160 1.00 92.50 701 ASN A N 1
ATOM 5290 C CA . ASN A 1 701 ? -23.366 -12.070 39.951 1.00 92.50 701 ASN A CA 1
ATOM 5291 C C . ASN A 1 701 ? -23.707 -12.981 38.763 1.00 92.50 701 ASN A C 1
ATOM 5293 O O . ASN A 1 701 ? -22.840 -13.708 38.266 1.00 92.50 701 ASN A O 1
ATOM 5297 N N . LEU A 1 702 ? -24.976 -13.017 38.355 1.00 89.69 702 LEU A N 1
ATOM 5298 C CA . LEU A 1 702 ? -25.459 -13.891 37.289 1.00 89.69 702 LEU A CA 1
ATOM 5299 C C . LEU A 1 702 ? -26.729 -13.345 36.641 1.00 89.69 702 LEU A C 1
ATOM 5301 O O . LEU A 1 702 ? -27.802 -13.440 37.229 1.00 89.69 702 LEU A O 1
ATOM 5305 N N . ASN A 1 703 ? -26.636 -12.954 35.370 1.00 85.19 703 ASN A N 1
ATOM 5306 C CA . ASN A 1 703 ? -27.820 -12.687 34.569 1.00 85.19 703 ASN A CA 1
ATOM 5307 C C . ASN A 1 703 ? -28.561 -13.999 34.276 1.00 85.19 703 ASN A C 1
ATOM 5309 O O . ASN A 1 703 ? -28.057 -14.875 33.567 1.00 85.19 703 ASN A O 1
ATOM 5313 N N . THR A 1 704 ? -29.750 -14.157 34.857 1.00 77.81 704 THR A N 1
ATOM 5314 C CA . THR A 1 704 ? -30.516 -15.412 34.769 1.00 77.81 704 THR A CA 1
ATOM 5315 C C . THR A 1 704 ? -31.188 -15.623 33.411 1.00 77.81 704 THR A C 1
ATOM 5317 O O . THR A 1 704 ? -31.429 -16.769 33.030 1.00 77.81 704 THR A O 1
ATOM 5320 N N . GLU A 1 705 ? -31.424 -14.555 32.647 1.00 76.19 705 GLU A N 1
ATOM 5321 C CA . GLU A 1 705 ? -31.994 -14.626 31.297 1.00 76.19 705 GLU A CA 1
ATOM 5322 C C . GLU A 1 705 ? -30.917 -14.862 30.229 1.00 76.19 705 GLU A C 1
ATOM 5324 O O . GLU A 1 705 ? -31.165 -15.533 29.227 1.00 76.19 705 GLU A O 1
ATOM 5329 N N . ASN A 1 706 ? -29.699 -14.356 30.452 1.00 76.81 706 ASN A N 1
ATOM 5330 C CA . ASN A 1 706 ? -28.584 -14.483 29.519 1.00 76.81 706 ASN A CA 1
ATOM 5331 C C . ASN A 1 706 ? -27.246 -14.723 30.231 1.00 76.81 706 ASN A C 1
ATOM 5333 O O . ASN A 1 706 ? -26.323 -13.910 30.180 1.00 76.81 706 ASN A O 1
ATOM 5337 N N . ALA A 1 707 ? -27.115 -15.896 30.851 1.00 80.69 707 ALA A N 1
ATOM 5338 C CA . ALA A 1 707 ? -25.938 -16.263 31.638 1.00 80.69 707 ALA A CA 1
ATOM 5339 C C . ALA A 1 707 ? -24.611 -16.193 30.859 1.00 80.69 707 ALA A C 1
ATOM 5341 O O . ALA A 1 707 ? -23.551 -16.024 31.457 1.00 80.69 707 ALA A O 1
ATOM 5342 N N . SER A 1 708 ? -24.628 -16.356 29.532 1.00 75.75 708 SER A N 1
ATOM 5343 C CA . SER A 1 708 ? -23.436 -16.205 28.682 1.00 75.75 708 SER A CA 1
ATOM 5344 C C . SER A 1 708 ? -22.931 -14.767 28.564 1.00 75.75 708 SER A C 1
ATOM 5346 O O . SER A 1 708 ? -21.769 -14.589 28.224 1.00 75.75 708 SER A O 1
ATOM 5348 N N . GLN A 1 709 ? -23.777 -13.773 28.840 1.00 78.12 709 GLN A N 1
ATOM 5349 C CA . GLN A 1 709 ? -23.462 -12.344 28.751 1.00 78.12 709 GLN A CA 1
ATOM 5350 C C . GLN A 1 709 ? -23.310 -11.692 30.136 1.00 78.12 709 GLN A C 1
ATOM 5352 O O . GLN A 1 709 ? -23.334 -10.470 30.250 1.00 78.12 709 GLN A O 1
ATOM 5357 N N . THR A 1 710 ? -23.156 -12.484 31.199 1.00 85.19 710 THR A N 1
ATOM 5358 C CA . THR A 1 710 ? -22.780 -11.950 32.512 1.00 85.19 710 THR A CA 1
ATOM 5359 C C . THR A 1 710 ? -21.307 -11.549 32.485 1.00 85.19 710 THR A C 1
ATOM 5361 O O . THR A 1 710 ? -20.450 -12.410 32.277 1.00 85.19 710 THR A O 1
ATOM 5364 N N . ILE A 1 711 ? -21.016 -10.274 32.736 1.00 85.19 711 ILE A N 1
ATOM 5365 C CA . ILE A 1 711 ? -19.650 -9.774 32.963 1.00 85.19 711 ILE A CA 1
ATOM 5366 C C . ILE A 1 711 ? -19.370 -9.659 34.464 1.00 85.19 711 ILE A C 1
ATOM 5368 O O . ILE A 1 711 ? -20.289 -9.690 35.284 1.00 85.19 711 ILE A O 1
ATOM 5372 N N . SER A 1 712 ? -18.101 -9.550 34.851 1.00 88.12 712 SER A N 1
ATOM 5373 C CA . SER A 1 712 ? -17.728 -9.372 36.256 1.00 88.12 712 SER A CA 1
ATOM 5374 C C . SER A 1 712 ? -18.130 -7.993 36.787 1.00 88.12 712 SER A C 1
ATOM 5376 O O . SER A 1 712 ? -18.231 -7.022 36.034 1.00 88.12 712 SER A O 1
ATOM 5378 N N . VAL A 1 713 ? -18.322 -7.877 38.104 1.00 88.25 713 VAL A N 1
ATOM 5379 C CA . VAL A 1 713 ? -18.621 -6.584 38.744 1.00 88.25 713 VAL A CA 1
ATOM 5380 C C . VAL A 1 713 ? -17.508 -5.545 38.491 1.00 88.25 713 VAL A C 1
ATOM 5382 O O . VAL A 1 713 ? -17.831 -4.408 38.136 1.00 88.25 713 VAL A O 1
ATOM 5385 N N . PRO A 1 714 ? -16.204 -5.891 38.578 1.00 85.81 714 PRO A N 1
ATOM 5386 C CA . PRO A 1 714 ? -15.131 -4.969 38.205 1.00 85.81 714 PRO A CA 1
ATOM 5387 C C . PRO A 1 714 ? -15.195 -4.523 36.737 1.00 85.81 714 PRO A C 1
ATOM 5389 O O . PRO A 1 714 ? -14.965 -3.350 36.446 1.00 85.81 714 PRO A O 1
ATOM 5392 N N . GLN A 1 715 ? -15.536 -5.431 35.810 1.00 82.88 715 GLN A N 1
ATOM 5393 C CA . GLN A 1 715 ? -15.682 -5.105 34.385 1.00 82.88 715 GLN A CA 1
ATOM 5394 C C . GLN A 1 715 ? -16.821 -4.107 34.146 1.00 82.88 715 GLN A C 1
ATOM 5396 O O . GLN A 1 715 ? -16.624 -3.128 33.427 1.00 82.88 715 GLN A O 1
ATOM 5401 N N . ALA A 1 716 ? -17.979 -4.312 34.783 1.00 83.62 716 ALA A N 1
ATOM 5402 C CA . ALA A 1 716 ? -19.130 -3.415 34.665 1.00 83.62 716 ALA A CA 1
ATOM 5403 C C . ALA A 1 716 ? -18.817 -1.993 35.164 1.00 83.62 716 ALA A C 1
ATOM 5405 O O . ALA A 1 716 ? -19.180 -1.010 34.518 1.00 83.62 716 ALA A O 1
ATOM 5406 N N . ARG A 1 717 ? -18.072 -1.866 36.271 1.00 83.62 717 ARG A N 1
ATOM 5407 C CA . ARG A 1 717 ? -17.662 -0.557 36.807 1.00 83.62 717 ARG A CA 1
ATOM 5408 C C . ARG A 1 717 ? -16.710 0.189 35.879 1.00 83.62 717 ARG A C 1
ATOM 5410 O O . ARG A 1 717 ? -16.923 1.372 35.627 1.00 83.62 717 ARG A O 1
ATOM 5417 N N . VAL A 1 718 ? -15.705 -0.495 35.331 1.00 77.62 718 VAL A N 1
ATOM 5418 C CA . VAL A 1 718 ? -14.766 0.106 34.366 1.00 77.62 718 VAL A CA 1
ATOM 5419 C C . VAL A 1 718 ? -15.478 0.527 33.082 1.00 77.62 718 VAL A C 1
ATOM 5421 O O . VAL A 1 718 ? -15.217 1.613 32.565 1.00 77.62 718 VAL A O 1
ATOM 5424 N N . ALA A 1 719 ? -16.412 -0.290 32.585 1.00 72.19 719 ALA A N 1
ATOM 5425 C CA . ALA A 1 719 ? -17.200 0.039 31.399 1.00 72.19 719 ALA A CA 1
ATOM 5426 C C . ALA A 1 719 ? -18.032 1.327 31.57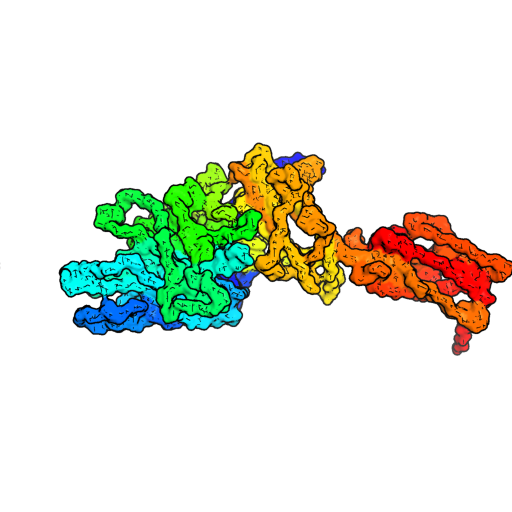0 1.00 72.19 719 ALA A C 1
ATOM 5428 O O . ALA A 1 719 ? -18.277 2.017 30.584 1.00 72.19 719 ALA A O 1
ATOM 5429 N N . ASN A 1 720 ? -18.398 1.687 32.806 1.00 73.31 720 ASN A N 1
ATOM 5430 C CA . ASN A 1 720 ? -19.130 2.913 33.142 1.00 73.31 720 ASN A CA 1
ATOM 5431 C C . ASN A 1 720 ? -18.226 4.035 33.709 1.00 73.31 720 ASN A C 1
ATOM 5433 O O . ASN A 1 720 ? -18.667 4.894 34.468 1.00 73.31 720 ASN A O 1
ATOM 5437 N N . GLY A 1 721 ? -16.928 4.022 33.380 1.00 70.19 721 GLY A N 1
ATOM 5438 C CA . GLY A 1 721 ? -15.989 5.089 33.755 1.00 70.19 721 GLY A CA 1
ATOM 5439 C C . GLY A 1 721 ? -15.547 5.093 35.225 1.00 70.19 721 GLY A C 1
ATOM 5440 O O . GLY A 1 721 ? -14.940 6.068 35.669 1.00 70.19 721 GLY A O 1
ATOM 5441 N N . GLY A 1 722 ? -15.836 4.029 35.979 1.00 74.25 722 GLY A N 1
ATOM 5442 C CA . GLY A 1 722 ? -15.349 3.814 37.342 1.00 74.25 722 GLY A CA 1
ATOM 5443 C C . GLY A 1 722 ? -14.019 3.052 37.405 1.00 74.25 722 GLY A C 1
ATOM 5444 O O . GLY A 1 722 ? -13.495 2.568 36.404 1.00 74.25 722 GLY A O 1
ATOM 5445 N N . GLU A 1 723 ? -13.466 2.915 38.610 1.00 80.06 723 GLU A N 1
ATOM 5446 C CA . GLU A 1 723 ? -12.315 2.037 38.867 1.00 80.06 723 GLU A CA 1
ATOM 5447 C C . GLU A 1 723 ? -12.767 0.571 38.994 1.00 80.06 723 GLU A C 1
ATOM 5449 O O . GLU A 1 723 ? -13.884 0.303 39.436 1.00 80.06 723 GLU A O 1
ATOM 5454 N N . ALA A 1 724 ? -11.905 -0.386 38.628 1.00 76.56 724 ALA A N 1
ATOM 5455 C CA . ALA A 1 724 ? -12.196 -1.817 38.784 1.00 76.56 724 ALA A CA 1
ATOM 5456 C C . ALA A 1 724 ? -12.373 -2.198 40.263 1.00 76.56 724 ALA A C 1
ATOM 5458 O O . ALA A 1 724 ? -13.322 -2.900 40.610 1.00 76.56 724 ALA A O 1
ATOM 5459 N N . ASP A 1 725 ? -11.492 -1.676 41.121 1.00 81.19 725 ASP A N 1
ATOM 5460 C CA . ASP A 1 725 ? -11.505 -1.883 42.568 1.00 81.19 725 ASP A CA 1
ATOM 5461 C C . ASP A 1 725 ? -12.444 -0.898 43.266 1.00 81.19 725 ASP A C 1
ATOM 5463 O O . ASP A 1 725 ? -12.605 0.259 42.866 1.00 81.19 725 ASP A O 1
ATOM 5467 N N . GLY A 1 726 ? -13.114 -1.364 44.311 1.00 84.31 726 GLY A N 1
ATOM 5468 C CA . GLY A 1 726 ? -14.108 -0.602 45.057 1.00 84.31 726 GLY A CA 1
ATOM 5469 C C . GLY A 1 726 ? -15.083 -1.525 45.760 1.00 84.31 726 GLY A C 1
ATOM 5470 O O . GLY A 1 726 ? -14.919 -2.746 45.736 1.00 84.31 726 GLY A O 1
ATOM 5471 N N . ASP A 1 727 ? -16.103 -0.942 46.377 1.00 87.00 727 ASP A N 1
ATOM 5472 C CA . ASP A 1 727 ? -16.985 -1.654 47.289 1.00 87.00 727 ASP A CA 1
ATOM 5473 C C . ASP A 1 727 ? -18.452 -1.325 47.031 1.00 87.00 727 ASP A C 1
ATOM 5475 O O . ASP A 1 727 ? -18.792 -0.184 46.723 1.00 87.00 727 ASP A O 1
ATOM 5479 N N . PHE A 1 728 ? -19.316 -2.310 47.250 1.00 89.44 728 PHE A N 1
ATOM 5480 C CA . PHE A 1 728 ? -20.761 -2.120 47.337 1.00 89.44 728 PHE A CA 1
ATOM 5481 C C . PHE A 1 728 ? -21.298 -2.737 48.633 1.00 89.44 728 PHE A C 1
ATOM 5483 O O . PHE A 1 728 ? -20.569 -3.404 49.378 1.00 89.44 728 PHE A O 1
ATOM 5490 N N . PHE A 1 729 ? -22.564 -2.468 48.949 1.00 89.06 729 PHE A N 1
ATOM 5491 C CA . PHE A 1 729 ? -23.151 -2.841 50.234 1.00 89.06 729 PHE A CA 1
ATOM 5492 C C . PHE A 1 729 ? -24.292 -3.839 50.078 1.00 89.06 729 PHE A C 1
ATOM 5494 O O . PHE A 1 729 ? -25.171 -3.673 49.239 1.00 89.06 729 PHE A O 1
ATOM 5501 N N . VAL A 1 730 ? -24.296 -4.850 50.943 1.00 91.44 730 VAL A N 1
ATOM 5502 C CA . VAL A 1 730 ? -25.379 -5.826 51.086 1.00 91.44 730 VAL A CA 1
ATOM 5503 C C . VAL A 1 730 ? -26.002 -5.640 52.461 1.00 91.44 730 VAL A C 1
ATOM 5505 O O . VAL A 1 730 ? -25.342 -5.854 53.471 1.00 91.44 730 VAL A O 1
ATOM 5508 N N . ASN A 1 731 ? -27.263 -5.232 52.530 1.00 91.88 731 ASN A N 1
ATOM 5509 C CA . ASN A 1 731 ? -27.962 -4.958 53.781 1.00 91.88 731 ASN A CA 1
ATOM 5510 C C . ASN A 1 731 ? -28.852 -6.143 54.171 1.00 91.88 731 ASN A C 1
ATOM 5512 O O . ASN A 1 731 ? -29.657 -6.608 53.370 1.00 91.88 731 ASN A O 1
ATOM 5516 N N . LEU A 1 732 ? -28.734 -6.604 55.415 1.00 92.50 732 LEU A N 1
ATOM 5517 C CA . LEU A 1 732 ? -29.582 -7.619 56.032 1.00 92.50 732 LEU A CA 1
ATOM 5518 C C . LEU A 1 732 ? -30.643 -6.952 56.907 1.00 92.50 732 LEU A C 1
ATOM 5520 O O . LEU A 1 732 ? -30.351 -6.316 57.927 1.00 92.50 732 LEU A O 1
ATOM 5524 N N . CYS A 1 733 ? -31.890 -7.161 56.511 1.00 93.62 733 CYS A N 1
ATOM 5525 C CA . CYS A 1 733 ? -33.081 -6.708 57.202 1.00 93.62 733 CYS A CA 1
ATOM 5526 C C . CYS A 1 733 ? -33.684 -7.841 58.015 1.00 93.62 733 CYS A C 1
ATOM 5528 O O . CYS A 1 733 ? -33.691 -8.991 57.577 1.00 93.62 733 CYS A O 1
ATOM 5530 N N . LEU A 1 734 ? -34.151 -7.520 59.222 1.00 92.56 734 LEU A N 1
ATOM 5531 C CA . LEU A 1 734 ? -34.647 -8.520 60.157 1.00 92.56 734 LEU A CA 1
ATOM 5532 C C . LEU A 1 734 ? -35.842 -8.010 60.957 1.00 92.56 734 LEU A C 1
ATOM 5534 O O . LEU A 1 734 ? -35.877 -6.865 61.405 1.00 92.56 734 LEU A O 1
ATOM 5538 N N . ALA A 1 735 ? -36.784 -8.908 61.217 1.00 93.06 735 ALA A N 1
ATOM 5539 C CA . ALA A 1 735 ? -37.840 -8.716 62.194 1.00 93.06 735 ALA A CA 1
ATOM 5540 C C . ALA A 1 735 ? -37.902 -9.933 63.125 1.00 93.06 735 ALA A C 1
ATOM 5542 O O . ALA A 1 735 ? -37.722 -11.073 62.695 1.00 93.06 735 ALA A O 1
ATOM 5543 N N . ARG A 1 736 ? -38.145 -9.687 64.418 1.00 92.12 736 ARG A N 1
ATOM 5544 C CA . ARG A 1 736 ? -38.242 -10.731 65.448 1.00 92.12 736 ARG A CA 1
ATOM 5545 C C . ARG A 1 736 ? -39.479 -10.522 66.312 1.00 92.12 736 ARG A C 1
ATOM 5547 O O . ARG A 1 736 ? -39.725 -9.403 66.758 1.00 92.12 736 ARG A O 1
ATOM 5554 N N . SER A 1 737 ? -40.167 -11.609 66.647 1.00 92.94 737 SER A N 1
ATOM 5555 C CA . SER A 1 737 ? -41.103 -11.664 67.776 1.00 92.94 737 SER A CA 1
ATOM 5556 C C . SER A 1 737 ? -40.779 -12.838 68.707 1.00 92.94 737 SER A C 1
ATOM 5558 O O . SER A 1 737 ? -40.042 -13.762 68.348 1.00 92.94 737 SER A O 1
ATOM 5560 N N . ASP A 1 738 ? -41.275 -12.787 69.943 1.00 91.25 738 ASP A N 1
ATOM 5561 C CA . ASP A 1 738 ? -41.124 -13.897 70.889 1.00 91.25 738 ASP A CA 1
ATOM 5562 C C . ASP A 1 738 ? -41.983 -15.103 70.454 1.00 91.25 738 ASP A C 1
ATOM 5564 O O . ASP A 1 738 ? -43.033 -14.932 69.844 1.00 91.25 738 ASP A O 1
ATOM 5568 N N . LEU A 1 739 ? -41.589 -16.333 70.818 1.00 87.69 739 LEU A N 1
ATOM 5569 C CA . LEU A 1 739 ? -42.297 -17.575 70.428 1.00 87.69 739 LEU A CA 1
ATOM 5570 C C . LEU A 1 739 ? -43.755 -17.669 70.923 1.00 87.69 739 LEU A C 1
ATOM 5572 O O . LEU A 1 739 ? -44.498 -18.561 70.524 1.00 87.69 739 LEU A O 1
ATOM 5576 N N . ASN A 1 740 ? -44.149 -16.810 71.866 1.00 89.38 740 ASN A N 1
ATOM 5577 C CA . ASN A 1 740 ? -45.514 -16.714 72.386 1.00 89.38 740 ASN A CA 1
ATOM 5578 C C . ASN A 1 740 ? -46.344 -15.608 71.704 1.00 89.38 740 ASN A C 1
ATOM 5580 O O . ASN A 1 740 ? -47.493 -15.390 72.090 1.00 89.38 740 ASN A O 1
ATOM 5584 N N . GLN A 1 741 ? -45.771 -14.904 70.729 1.00 91.62 741 GLN A N 1
ATOM 5585 C CA . GLN A 1 741 ? -46.414 -13.873 69.922 1.00 91.62 741 GLN A CA 1
ATOM 5586 C C . GLN A 1 741 ? -46.595 -14.375 68.486 1.00 91.62 741 GLN A C 1
ATOM 5588 O O . GLN A 1 741 ? -46.002 -15.370 68.080 1.00 91.62 741 GLN A O 1
ATOM 5593 N N . ALA A 1 742 ? -47.433 -13.695 67.702 1.00 88.75 742 ALA A N 1
ATOM 5594 C CA . ALA A 1 742 ? -47.516 -13.978 66.272 1.00 88.75 742 ALA A CA 1
ATOM 5595 C C . ALA A 1 742 ? -46.153 -13.727 65.601 1.00 88.75 742 ALA A C 1
ATOM 5597 O O . ALA A 1 742 ? -45.409 -12.844 66.043 1.00 88.75 742 ALA A O 1
ATOM 5598 N N . ALA A 1 743 ? -45.840 -14.478 64.540 1.00 88.00 743 ALA A N 1
ATOM 5599 C CA . ALA A 1 743 ? -44.651 -14.231 63.730 1.00 88.00 743 ALA A CA 1
ATOM 5600 C C . ALA A 1 743 ? -44.615 -12.755 63.287 1.00 88.00 743 ALA A C 1
ATOM 5602 O O . ALA A 1 743 ? -45.676 -12.179 63.010 1.00 88.00 743 ALA A O 1
ATOM 5603 N N . PRO A 1 744 ? -43.434 -12.117 63.283 1.00 91.75 744 PRO A N 1
ATOM 5604 C CA . PRO A 1 744 ? -43.335 -10.731 62.868 1.00 91.75 744 PRO A CA 1
ATOM 5605 C C . PRO A 1 744 ? -43.637 -10.630 61.368 1.00 91.75 744 PRO A C 1
ATOM 5607 O O . PRO A 1 744 ? -43.622 -11.631 60.664 1.00 91.75 744 PRO A O 1
ATOM 5610 N N . THR A 1 745 ? -43.910 -9.421 60.883 1.00 92.06 745 THR A N 1
ATOM 5611 C CA . THR A 1 745 ? -43.996 -9.149 59.444 1.00 92.06 745 THR A CA 1
ATOM 5612 C C . THR A 1 745 ? -42.858 -8.219 59.063 1.00 92.06 745 THR A C 1
ATOM 5614 O O . THR A 1 745 ? -42.812 -7.079 59.532 1.00 92.06 745 THR A O 1
ATOM 5617 N N . LEU A 1 746 ? -41.941 -8.703 58.232 1.00 93.19 746 LEU A N 1
ATOM 5618 C CA . LEU A 1 746 ? -40.887 -7.906 57.623 1.00 93.19 746 LEU A CA 1
ATOM 5619 C C . LEU A 1 746 ? -41.394 -7.297 56.311 1.00 93.19 746 LEU A C 1
ATOM 5621 O O . LEU A 1 746 ? -42.022 -7.964 55.496 1.00 93.19 746 LEU A O 1
ATOM 5625 N N . VAL A 1 747 ? -41.102 -6.017 56.091 1.00 91.75 747 VAL A N 1
ATOM 5626 C CA . VAL A 1 747 ? -41.273 -5.362 54.789 1.00 91.75 747 VAL A CA 1
ATOM 5627 C C . VAL A 1 747 ? -39.905 -4.857 54.378 1.00 91.75 747 VAL A C 1
ATOM 5629 O O . VAL A 1 747 ? -39.282 -4.105 55.125 1.00 91.75 747 VAL A O 1
ATOM 5632 N N . LEU A 1 748 ? -39.424 -5.305 53.220 1.00 91.31 748 LEU A N 1
ATOM 5633 C CA . LEU A 1 748 ? -38.123 -4.894 52.713 1.00 91.31 748 LEU A CA 1
ATOM 5634 C C . LEU A 1 748 ? -38.232 -3.520 52.029 1.00 91.31 748 LEU A C 1
ATOM 5636 O O . LEU A 1 748 ? -39.099 -3.338 51.168 1.00 91.31 748 LEU A O 1
ATOM 5640 N N . PRO A 1 749 ? -37.365 -2.557 52.388 1.00 89.56 749 PRO A N 1
ATOM 5641 C CA . PRO A 1 749 ? -37.207 -1.309 51.647 1.00 89.56 749 PRO A CA 1
ATOM 5642 C C . PRO A 1 749 ? -36.887 -1.535 50.164 1.00 89.56 749 PRO A C 1
ATOM 5644 O O . PRO A 1 749 ? -36.298 -2.552 49.798 1.00 89.56 749 PRO A O 1
ATOM 5647 N N . ASN A 1 750 ? -37.241 -0.569 49.315 1.00 86.75 750 ASN A N 1
ATOM 5648 C CA . ASN A 1 750 ? -36.817 -0.566 47.916 1.00 86.75 750 ASN A CA 1
ATOM 5649 C C . ASN A 1 750 ? -35.332 -0.140 47.836 1.00 86.75 750 ASN A C 1
ATOM 5651 O O . ASN A 1 750 ? -35.023 0.952 48.326 1.00 86.75 750 ASN A O 1
ATOM 5655 N N . PRO A 1 751 ? -34.436 -0.949 47.228 1.00 84.62 751 PRO A N 1
ATOM 5656 C CA . PRO A 1 751 ? -33.019 -0.610 47.090 1.00 84.62 751 PRO A CA 1
ATOM 5657 C C . PRO A 1 751 ? -32.778 0.779 46.483 1.00 84.62 751 PRO A C 1
ATOM 5659 O O . PRO A 1 751 ? -31.987 1.549 47.022 1.00 84.62 751 PRO A O 1
ATOM 5662 N N . ALA A 1 752 ? -33.527 1.147 45.438 1.00 80.00 752 ALA A N 1
ATOM 5663 C CA . ALA A 1 752 ? -33.350 2.406 44.709 1.00 80.00 752 ALA A CA 1
ATOM 5664 C C . ALA A 1 752 ? -33.719 3.660 45.525 1.00 80.00 752 ALA A C 1
ATOM 5666 O O . ALA A 1 752 ? -33.368 4.780 45.154 1.00 80.00 752 ALA A O 1
ATOM 5667 N N . THR A 1 753 ? -34.454 3.499 46.627 1.00 85.44 753 THR A N 1
ATOM 5668 C CA . THR A 1 753 ? -34.876 4.603 47.501 1.00 85.44 753 THR A CA 1
ATOM 5669 C C . THR A 1 753 ? -34.459 4.371 48.949 1.00 85.44 753 THR A C 1
ATOM 5671 O O . THR A 1 753 ? -35.152 4.828 49.856 1.00 85.44 753 THR A O 1
ATOM 5674 N N . PHE A 1 754 ? -33.378 3.625 49.181 1.00 86.88 754 PHE A N 1
ATOM 5675 C CA . PHE A 1 754 ? -32.919 3.282 50.522 1.00 86.88 754 PHE A CA 1
ATOM 5676 C C . PHE A 1 754 ? -32.469 4.530 51.298 1.00 86.88 754 PHE A C 1
ATOM 5678 O O . PHE A 1 754 ? -31.663 5.331 50.825 1.00 86.88 754 PHE A O 1
ATOM 5685 N N . THR A 1 755 ? -32.991 4.709 52.510 1.00 86.31 755 THR A N 1
ATOM 5686 C CA . THR A 1 755 ? -32.760 5.891 53.351 1.00 86.31 755 THR A CA 1
ATOM 5687 C C . THR A 1 755 ? -32.165 5.539 54.715 1.00 86.31 755 THR A C 1
ATOM 5689 O O . THR A 1 755 ? -32.100 4.385 55.130 1.00 86.31 755 THR A O 1
ATOM 5692 N N . GLU A 1 756 ? -31.773 6.559 55.485 1.00 82.62 756 GLU A N 1
ATOM 5693 C CA . GLU A 1 756 ? -31.273 6.368 56.853 1.00 82.62 756 GLU A CA 1
ATOM 5694 C C . GLU A 1 756 ? -32.315 5.730 57.789 1.00 82.62 756 GLU A C 1
ATOM 5696 O O . GLU A 1 756 ? -31.955 5.009 58.717 1.00 82.62 756 GLU A O 1
ATOM 5701 N N . ALA A 1 757 ? -33.611 5.962 57.543 1.00 84.75 757 ALA A N 1
ATOM 5702 C CA . ALA A 1 757 ? -34.681 5.357 58.334 1.00 84.75 757 ALA A CA 1
ATOM 5703 C C . ALA A 1 757 ? -34.734 3.833 58.139 1.00 84.75 757 ALA A C 1
ATOM 5705 O O . ALA A 1 757 ? -34.996 3.092 59.090 1.00 84.75 757 ALA A O 1
ATOM 5706 N N . ASP A 1 758 ? -34.408 3.364 56.934 1.00 87.69 758 ASP A N 1
ATOM 5707 C CA . ASP A 1 758 ? -34.441 1.951 56.561 1.00 87.69 758 ASP A CA 1
ATOM 5708 C C . ASP A 1 758 ? -33.365 1.132 57.277 1.00 87.69 758 ASP A C 1
ATOM 5710 O O . ASP A 1 758 ? -33.575 -0.047 57.557 1.00 87.69 758 ASP A O 1
ATOM 5714 N N . LYS A 1 759 ? -32.263 1.762 57.703 1.00 84.00 759 LYS A N 1
ATOM 5715 C CA . LYS A 1 759 ? -31.209 1.120 58.512 1.00 84.00 759 LYS A CA 1
ATOM 5716 C C . LYS A 1 759 ? -31.699 0.593 59.861 1.00 84.00 759 LYS A C 1
ATOM 5718 O O . LYS A 1 759 ? -31.042 -0.248 60.469 1.00 84.00 759 LYS A O 1
ATOM 5723 N N . THR A 1 760 ? -32.846 1.070 60.347 1.00 82.94 760 THR A N 1
ATOM 5724 C CA . THR A 1 760 ? -33.452 0.542 61.580 1.00 82.94 760 THR A CA 1
ATOM 5725 C C . THR A 1 760 ? -34.059 -0.848 61.378 1.00 82.94 760 THR A C 1
ATOM 5727 O O . THR A 1 760 ? -34.000 -1.677 62.285 1.00 82.94 760 THR A O 1
ATOM 5730 N N . VAL A 1 761 ? -34.589 -1.115 60.181 1.00 87.25 761 VAL A N 1
ATOM 5731 C CA . VAL A 1 761 ? -35.121 -2.420 59.758 1.00 87.25 761 VAL A CA 1
ATOM 5732 C C . VAL A 1 761 ? -33.991 -3.286 59.189 1.00 87.25 761 VAL A C 1
ATOM 5734 O O . VAL A 1 761 ? -33.885 -4.474 59.494 1.00 87.25 761 VAL A O 1
ATOM 5737 N N . CYS A 1 762 ? -33.096 -2.666 58.421 1.00 91.06 762 CYS A N 1
ATOM 5738 C CA . CYS A 1 762 ? -31.894 -3.237 57.822 1.00 91.06 762 CYS A CA 1
ATOM 5739 C C . CYS A 1 762 ? -30.674 -3.002 58.708 1.00 91.06 762 CYS A C 1
ATOM 5741 O O . CYS A 1 762 ? -29.765 -2.226 58.408 1.00 91.06 762 CYS A O 1
ATOM 5743 N N . ARG A 1 763 ? -30.714 -3.661 59.868 1.00 87.38 763 ARG A N 1
ATOM 5744 C CA . ARG A 1 763 ? -29.800 -3.415 60.981 1.00 87.38 763 ARG A CA 1
ATOM 5745 C C . ARG A 1 763 ? -28.352 -3.808 60.695 1.00 87.38 763 ARG A C 1
ATOM 5747 O O . ARG A 1 763 ? -27.454 -3.218 61.288 1.00 87.38 763 ARG A O 1
ATOM 5754 N N . TYR A 1 764 ? -28.111 -4.785 59.829 1.00 90.88 764 TYR A N 1
ATOM 5755 C CA . TYR A 1 764 ? -26.757 -5.244 59.530 1.00 90.88 764 TYR A CA 1
ATOM 5756 C C . TYR A 1 764 ? -26.425 -5.002 58.067 1.00 90.88 764 TYR A C 1
ATOM 5758 O O . TYR A 1 764 ? -27.299 -5.116 57.216 1.00 90.88 764 TYR A O 1
ATOM 5766 N N . TYR A 1 765 ? -25.168 -4.703 57.762 1.00 90.31 765 TYR A N 1
ATOM 5767 C CA . TYR A 1 765 ? -24.699 -4.620 56.382 1.00 90.31 765 TYR A CA 1
ATOM 5768 C C . TYR A 1 765 ? -23.336 -5.279 56.222 1.00 90.31 765 TYR A C 1
ATOM 5770 O O . TYR A 1 765 ? -22.521 -5.269 57.144 1.00 90.31 765 TYR A O 1
ATOM 5778 N N . ALA A 1 766 ? -23.096 -5.841 55.045 1.00 89.25 766 ALA A N 1
ATOM 5779 C CA . ALA A 1 766 ? -21.811 -6.335 54.605 1.00 89.25 766 ALA A CA 1
ATOM 5780 C C . ALA A 1 766 ? -21.240 -5.392 53.547 1.00 89.25 766 ALA A C 1
ATOM 5782 O O . ALA A 1 766 ? -21.921 -5.016 52.592 1.00 89.25 766 ALA A O 1
ATOM 5783 N N . LYS A 1 767 ? -19.979 -5.006 53.730 1.00 87.50 767 LYS A N 1
ATOM 5784 C CA . LYS A 1 767 ? -19.203 -4.277 52.726 1.00 87.50 767 LYS A CA 1
ATOM 5785 C C . LYS A 1 767 ? -18.494 -5.301 51.841 1.00 87.50 767 LYS A C 1
ATOM 5787 O O . LYS A 1 767 ? -17.675 -6.056 52.363 1.00 87.50 767 LYS A O 1
ATOM 5792 N N . ILE A 1 768 ? -18.821 -5.347 50.552 1.00 88.69 768 ILE A N 1
ATOM 5793 C CA . ILE A 1 768 ? -18.309 -6.348 49.611 1.00 88.69 768 ILE A CA 1
ATOM 5794 C C . ILE A 1 768 ? -17.358 -5.684 48.624 1.00 88.69 768 ILE A C 1
ATOM 5796 O O . ILE A 1 768 ? -17.758 -4.771 47.902 1.00 88.69 768 ILE A O 1
ATOM 5800 N N . HIS A 1 769 ? -16.120 -6.175 48.561 1.00 88.75 769 HIS A N 1
ATOM 5801 C CA . HIS A 1 769 ? -15.182 -5.736 47.537 1.00 88.75 769 HIS A CA 1
ATOM 5802 C C . HIS A 1 769 ? -15.597 -6.296 46.171 1.00 88.75 769 HIS A C 1
ATOM 5804 O O . HIS A 1 769 ? -15.824 -7.496 46.011 1.00 88.75 769 HIS A O 1
ATOM 5810 N N . THR A 1 770 ? -15.676 -5.421 45.177 1.00 87.94 770 THR A N 1
ATOM 5811 C CA . THR A 1 770 ? -16.127 -5.708 43.803 1.00 87.94 770 THR A CA 1
ATOM 5812 C C . THR A 1 770 ? -15.382 -6.875 43.152 1.00 87.94 770 THR A C 1
ATOM 5814 O O . THR A 1 770 ? -15.989 -7.683 42.455 1.00 87.94 770 THR A O 1
ATOM 5817 N N . THR A 1 771 ? -14.091 -7.044 43.447 1.00 85.94 771 THR A N 1
ATOM 5818 C CA . THR A 1 771 ? -13.255 -8.144 42.925 1.00 85.94 771 THR A CA 1
ATOM 5819 C C . THR A 1 771 ? -13.639 -9.544 43.407 1.00 85.94 771 THR A C 1
ATOM 5821 O O . THR A 1 771 ? -13.127 -10.526 42.875 1.00 85.94 771 THR A O 1
ATOM 5824 N N . LEU A 1 772 ? -14.531 -9.669 44.392 1.00 87.25 772 LEU A N 1
ATOM 5825 C CA . LEU A 1 772 ? -15.008 -10.964 44.889 1.00 87.25 772 LEU A CA 1
ATOM 5826 C C . LEU A 1 772 ? -16.142 -11.563 44.049 1.00 87.25 772 LEU A C 1
ATOM 5828 O O . LEU A 1 772 ? -16.501 -12.720 44.265 1.00 87.25 772 LEU A O 1
ATOM 5832 N N . LEU A 1 773 ? -16.723 -10.790 43.128 1.00 88.06 773 LEU A N 1
ATOM 5833 C CA . LEU A 1 773 ? -17.847 -11.210 42.293 1.00 88.06 773 LEU A CA 1
ATOM 5834 C C . LEU A 1 773 ? -17.476 -11.158 40.811 1.00 88.06 773 LEU A C 1
ATOM 5836 O O . LEU A 1 773 ? -17.836 -10.241 40.066 1.00 88.06 773 LEU A O 1
ATOM 5840 N N . ASP A 1 774 ? -16.763 -12.199 40.383 1.00 88.25 774 ASP A N 1
ATOM 5841 C CA . ASP A 1 774 ? -16.539 -12.477 38.967 1.00 88.25 774 ASP A CA 1
ATOM 5842 C C . ASP A 1 774 ? -17.842 -12.948 38.286 1.00 88.25 774 ASP A C 1
ATOM 5844 O O . ASP A 1 774 ? -18.842 -13.246 38.952 1.00 88.25 774 ASP A O 1
ATOM 5848 N N . ALA A 1 775 ? -17.855 -13.031 36.959 1.00 86.25 775 ALA A N 1
ATOM 5849 C CA . ALA A 1 775 ? -18.994 -13.541 36.207 1.00 86.25 775 ALA A CA 1
ATOM 5850 C C . ALA A 1 775 ? -19.398 -14.942 36.705 1.00 86.25 775 ALA A C 1
ATOM 5852 O O . ALA A 1 775 ? -18.572 -15.853 36.784 1.00 86.25 775 ALA A O 1
ATOM 5853 N N . LYS A 1 776 ? -20.689 -15.130 37.015 1.00 88.12 776 LYS A N 1
ATOM 5854 C CA . LYS A 1 776 ? -21.274 -16.391 37.518 1.00 88.12 776 LYS A CA 1
ATOM 5855 C C . LYS A 1 776 ? -20.758 -16.829 38.895 1.00 88.12 776 LYS A C 1
ATOM 5857 O O . LYS A 1 776 ? -20.941 -17.986 39.276 1.00 88.12 776 LYS A O 1
ATOM 5862 N N . THR A 1 777 ? -20.114 -15.935 39.642 1.00 90.12 777 THR A N 1
ATOM 5863 C CA . THR A 1 777 ? -19.601 -16.246 40.981 1.00 90.12 777 THR A CA 1
ATOM 5864 C C . THR A 1 777 ? -20.711 -16.168 42.019 1.00 90.12 777 THR A C 1
ATOM 5866 O O . THR A 1 777 ? -21.519 -15.242 41.999 1.00 90.12 777 THR A O 1
ATOM 5869 N N . ILE A 1 778 ? -20.711 -17.124 42.951 1.00 90.31 778 ILE A N 1
ATOM 5870 C CA . ILE A 1 778 ? -21.537 -17.114 44.160 1.00 90.31 778 ILE A CA 1
ATOM 5871 C C . ILE A 1 778 ? -20.623 -16.815 45.347 1.00 90.31 778 ILE A C 1
ATOM 5873 O O . ILE A 1 778 ? -19.640 -17.522 45.572 1.00 90.31 778 ILE A O 1
ATOM 5877 N N . LEU A 1 779 ? -20.969 -15.792 46.118 1.00 89.69 779 LEU A N 1
ATOM 5878 C CA . LEU A 1 779 ? -20.269 -15.386 47.326 1.00 89.69 779 LEU A CA 1
ATOM 5879 C C . LEU A 1 779 ? -21.095 -15.765 48.560 1.00 89.69 779 LEU A C 1
ATOM 5881 O O . LEU A 1 779 ? -22.253 -15.370 48.690 1.00 89.69 779 LEU A O 1
ATOM 5885 N N . ASP A 1 780 ? -20.487 -16.524 49.471 1.00 88.12 780 ASP A N 1
ATOM 5886 C CA . ASP A 1 780 ? -21.067 -16.873 50.769 1.00 88.12 780 ASP A CA 1
ATOM 5887 C C . ASP A 1 780 ? -20.688 -15.819 51.817 1.00 88.12 780 ASP A C 1
ATOM 5889 O O . ASP A 1 780 ? -19.508 -15.562 52.054 1.00 88.12 780 ASP A O 1
ATOM 5893 N N . LEU A 1 781 ? -21.701 -15.212 52.431 1.00 87.12 781 LEU A N 1
ATOM 5894 C CA . LEU A 1 781 ? -21.603 -14.091 53.356 1.00 87.12 781 LEU A CA 1
ATOM 5895 C C . LEU A 1 781 ? -21.729 -14.516 54.826 1.00 87.12 781 LEU A C 1
ATOM 5897 O O . LEU A 1 781 ? -22.090 -13.704 55.662 1.00 87.12 781 LEU A O 1
ATOM 5901 N N . THR A 1 782 ? -21.496 -15.769 55.204 1.00 78.50 782 THR A N 1
ATOM 5902 C CA . THR A 1 782 ? -21.788 -16.223 56.584 1.00 78.50 782 THR A CA 1
ATOM 5903 C C . THR A 1 782 ? -20.687 -16.008 57.616 1.00 78.50 782 THR A C 1
ATOM 5905 O O . THR A 1 782 ? -20.977 -15.862 58.802 1.00 78.50 782 THR A O 1
ATOM 5908 N N . GLY A 1 783 ? -19.424 -15.986 57.195 1.00 66.88 783 GLY A N 1
ATOM 5909 C CA . GLY A 1 783 ? -18.273 -15.713 58.063 1.00 66.88 783 GLY A CA 1
ATOM 5910 C C . GLY A 1 783 ? -17.918 -14.226 58.175 1.00 66.88 783 GLY A C 1
ATOM 5911 O O . GLY A 1 783 ? -18.553 -13.369 57.576 1.00 66.88 783 GLY A O 1
ATOM 5912 N N . SER A 1 784 ? -16.852 -13.909 58.914 1.00 58.94 784 SER A N 1
ATOM 5913 C CA . SER A 1 784 ? -16.162 -12.618 58.791 1.00 58.94 784 SER A CA 1
ATOM 5914 C C . SER A 1 784 ? -14.774 -12.845 58.185 1.00 58.94 784 SER A C 1
ATOM 5916 O O . SER A 1 784 ? -13.930 -13.491 58.811 1.00 58.94 784 SER A O 1
ATOM 5918 N N . SER A 1 785 ? -14.519 -12.317 56.987 1.00 58.00 785 SER A N 1
ATOM 5919 C CA . SER A 1 785 ? -13.188 -12.279 56.373 1.00 58.00 785 SER A CA 1
ATOM 5920 C C . SER A 1 785 ? -12.583 -10.892 56.582 1.00 58.00 785 SER A C 1
ATOM 5922 O O . SER A 1 785 ? -13.010 -9.913 55.983 1.00 58.00 785 SER A O 1
ATOM 5924 N N . THR A 1 786 ? -11.549 -10.762 57.412 1.00 53.50 786 THR A N 1
ATOM 5925 C CA . THR A 1 786 ? -10.964 -9.439 57.702 1.00 53.50 786 THR A CA 1
ATOM 5926 C C . THR A 1 786 ? -10.221 -8.803 56.523 1.00 53.50 786 THR A C 1
ATOM 5928 O O . THR A 1 786 ? -9.812 -7.651 56.640 1.00 53.50 786 THR A O 1
ATOM 5931 N N . ALA A 1 787 ? -10.035 -9.513 55.404 1.00 54.50 787 ALA A N 1
ATOM 5932 C CA . ALA A 1 787 ? -9.270 -9.006 54.269 1.00 54.50 787 ALA A CA 1
ATOM 5933 C C . ALA A 1 787 ? -10.131 -8.382 53.155 1.00 54.50 787 ALA A C 1
ATOM 5935 O O . ALA A 1 787 ? -9.657 -7.443 52.525 1.00 54.50 787 ALA A O 1
ATOM 5936 N N . TYR A 1 788 ? -11.366 -8.856 52.915 1.00 58.75 788 TYR A N 1
ATOM 5937 C CA . TYR A 1 788 ? -12.118 -8.448 51.710 1.00 58.75 788 TYR A CA 1
ATOM 5938 C C . TYR A 1 788 ? -13.649 -8.297 51.863 1.00 58.75 788 TYR A C 1
ATOM 5940 O O . TYR A 1 788 ? -14.270 -7.760 50.951 1.00 58.75 788 TYR A O 1
ATOM 5948 N N . TRP A 1 789 ? -14.270 -8.722 52.977 1.00 69.06 789 TRP A N 1
ATOM 5949 C CA . TRP A 1 789 ? -15.685 -8.432 53.290 1.00 69.06 789 TRP A CA 1
ATOM 5950 C C . TRP A 1 789 ? -16.058 -8.805 54.740 1.00 69.06 789 TRP A C 1
ATOM 5952 O O . TRP A 1 789 ? -15.600 -9.814 55.274 1.00 69.06 789 TRP A O 1
ATOM 5962 N N . GLY A 1 790 ? -16.933 -8.031 55.387 1.00 76.50 790 GLY A N 1
ATOM 5963 C CA . GLY A 1 790 ? -17.386 -8.310 56.758 1.00 76.50 790 GLY A CA 1
ATOM 5964 C C . GLY A 1 790 ? -18.702 -7.620 57.112 1.00 76.50 790 GLY A C 1
ATOM 5965 O O . GLY A 1 790 ? -19.092 -6.668 56.437 1.00 76.50 790 GLY A O 1
ATOM 5966 N N . TRP A 1 791 ? -19.373 -8.115 58.157 1.00 86.75 791 TRP A N 1
ATOM 5967 C CA . TRP A 1 791 ? -20.648 -7.585 58.651 1.00 86.75 791 TRP A CA 1
ATOM 5968 C C . TRP A 1 791 ? -20.461 -6.493 59.700 1.00 86.75 791 TRP A C 1
ATOM 5970 O O . TRP A 1 791 ? -19.563 -6.570 60.538 1.00 86.75 791 TRP A O 1
ATOM 5980 N N . TYR A 1 792 ? -21.366 -5.521 59.704 1.00 87.69 792 TYR A N 1
ATOM 5981 C CA . TYR A 1 792 ? -21.373 -4.385 60.620 1.00 87.69 792 TYR A CA 1
ATOM 5982 C C . TYR A 1 792 ? -22.797 -4.085 61.107 1.00 87.69 792 TYR A C 1
ATOM 5984 O O . TYR A 1 792 ? -23.757 -4.257 60.358 1.00 87.69 792 TYR A O 1
ATOM 5992 N N . ASP A 1 793 ? -22.944 -3.637 62.359 1.00 87.44 793 ASP A N 1
ATOM 5993 C CA . ASP A 1 793 ? -24.228 -3.186 62.931 1.00 87.44 793 ASP A CA 1
ATOM 5994 C C . ASP A 1 793 ? -24.436 -1.681 62.667 1.00 87.44 793 ASP A C 1
ATOM 5996 O O . ASP A 1 793 ? -23.718 -0.841 63.223 1.00 87.44 793 ASP A O 1
ATOM 6000 N N . ASN A 1 794 ? -25.445 -1.342 61.856 1.00 80.50 794 ASN A N 1
ATOM 6001 C CA . ASN A 1 794 ? -25.847 0.034 61.541 1.00 80.50 794 ASN A CA 1
ATOM 6002 C C . ASN A 1 794 ? -26.279 0.821 62.791 1.00 80.50 794 ASN A C 1
ATOM 6004 O O . ASN A 1 794 ? -26.118 2.038 62.836 1.00 80.50 794 ASN A O 1
ATOM 6008 N N . ALA A 1 795 ? -26.818 0.154 63.819 1.00 73.31 795 ALA A N 1
ATOM 6009 C CA . ALA A 1 795 ? -27.366 0.817 65.003 1.00 73.31 795 ALA A CA 1
ATOM 6010 C C . ALA A 1 795 ? -26.311 1.130 66.082 1.00 73.31 795 ALA A C 1
ATOM 6012 O O . ALA A 1 795 ? -26.536 1.995 66.927 1.00 73.31 795 ALA A O 1
ATOM 6013 N N . ASN A 1 796 ? -25.160 0.445 66.067 1.00 68.06 796 ASN A N 1
ATOM 6014 C CA . ASN A 1 796 ? -24.150 0.499 67.132 1.00 68.06 796 ASN A CA 1
ATOM 6015 C C . ASN A 1 796 ? -22.784 0.975 66.617 1.00 68.06 796 ASN A C 1
ATOM 6017 O O . ASN A 1 796 ? -21.784 0.267 66.722 1.00 68.06 796 ASN A O 1
ATOM 6021 N N . SER A 1 797 ? -22.728 2.191 66.069 1.00 68.56 797 SER A N 1
ATOM 6022 C CA . SER A 1 797 ? -21.476 2.846 65.648 1.00 68.56 797 SER A CA 1
ATOM 6023 C C . SER A 1 797 ? -20.647 2.057 64.618 1.00 68.56 797 SER A C 1
ATOM 6025 O O . SER A 1 797 ? -19.420 2.158 64.635 1.00 68.56 797 SER A O 1
ATOM 6027 N N . ASN A 1 798 ? -21.283 1.272 63.736 1.00 76.62 798 ASN A N 1
ATOM 6028 C CA . ASN A 1 798 ? -20.604 0.412 62.755 1.00 76.62 798 ASN A CA 1
ATOM 6029 C C . ASN A 1 798 ? -19.634 -0.598 63.395 1.00 76.62 798 ASN A C 1
ATOM 6031 O O . ASN A 1 798 ? -18.550 -0.859 62.871 1.00 76.62 798 ASN A O 1
ATOM 6035 N N . GLN A 1 799 ? -19.995 -1.162 64.552 1.00 82.88 799 GLN A N 1
ATOM 6036 C CA . GLN A 1 799 ? -19.216 -2.247 65.149 1.00 82.88 799 GLN A CA 1
ATOM 6037 C C . GLN A 1 799 ? -19.249 -3.495 64.258 1.00 82.88 799 GLN A C 1
ATOM 6039 O O . GLN A 1 799 ? -20.308 -3.895 63.776 1.00 82.88 799 GLN A O 1
ATOM 6044 N N . SER A 1 800 ? -18.075 -4.102 64.060 1.00 83.81 800 SER A N 1
ATOM 6045 C CA . SER A 1 800 ? -17.919 -5.348 63.304 1.00 83.81 800 SER A CA 1
ATOM 6046 C C . SER A 1 800 ? -18.619 -6.513 64.008 1.00 83.81 800 SER A C 1
ATOM 6048 O O . SER A 1 800 ? -18.512 -6.673 65.227 1.00 83.81 800 SER A O 1
ATOM 6050 N N . VAL A 1 801 ? -19.314 -7.334 63.226 1.00 82.62 801 VAL A N 1
ATOM 6051 C CA . VAL A 1 801 ? -19.973 -8.568 63.649 1.00 82.62 801 VAL A CA 1
ATOM 6052 C C . VAL A 1 801 ? -19.107 -9.741 63.191 1.00 82.62 801 VAL A C 1
ATOM 6054 O O . VAL A 1 801 ? -18.963 -9.997 61.998 1.00 82.62 801 VAL A O 1
ATOM 6057 N N . SER A 1 802 ? -18.508 -10.454 64.149 1.00 73.12 802 SER A N 1
ATOM 6058 C CA . SER A 1 802 ? -17.559 -11.548 63.880 1.00 73.12 802 SER A CA 1
ATOM 6059 C C . SER A 1 802 ? -18.201 -12.796 63.267 1.00 73.12 802 SER A C 1
ATOM 6061 O O . SER A 1 802 ? -17.533 -13.572 62.596 1.00 73.12 802 SER A O 1
ATOM 6063 N N . ASP A 1 803 ? -19.484 -13.022 63.537 1.00 78.81 803 ASP A N 1
ATOM 6064 C CA . ASP A 1 803 ? -20.268 -14.105 62.949 1.00 78.81 803 ASP A CA 1
ATOM 6065 C C . ASP A 1 803 ? -21.716 -13.636 62.862 1.00 78.81 803 ASP A C 1
ATOM 6067 O O . ASP A 1 803 ? -22.335 -13.342 63.887 1.00 78.81 803 ASP A O 1
ATOM 6071 N N . ILE A 1 804 ? -22.276 -13.559 61.654 1.00 83.12 804 ILE A N 1
ATOM 6072 C CA . ILE A 1 804 ? -23.652 -13.089 61.475 1.00 83.12 804 ILE A CA 1
ATOM 6073 C C . ILE A 1 804 ? -24.662 -14.000 62.189 1.00 83.12 804 ILE A C 1
ATOM 6075 O O . ILE A 1 804 ? -25.730 -13.549 62.601 1.00 83.12 804 ILE A O 1
ATOM 6079 N N . LYS A 1 805 ? -24.299 -15.262 62.464 1.00 81.38 805 LYS A N 1
ATOM 6080 C CA . LYS A 1 805 ? -25.113 -16.189 63.264 1.00 81.38 805 LYS A CA 1
ATOM 6081 C C . LYS A 1 805 ? -25.335 -15.700 64.691 1.00 81.38 805 LYS A C 1
ATOM 6083 O O . LYS A 1 805 ? -26.377 -16.000 65.276 1.00 81.38 805 LYS A O 1
ATOM 6088 N N . SER A 1 806 ? -24.421 -14.902 65.251 1.00 78.88 806 SER A N 1
ATOM 6089 C CA . SER A 1 806 ? -24.574 -14.350 66.603 1.00 78.88 806 SER A CA 1
ATOM 6090 C C . SER A 1 806 ? -25.698 -13.313 66.717 1.00 78.88 806 SER A C 1
ATOM 6092 O O . SER A 1 806 ? -26.023 -12.876 67.822 1.00 78.88 806 SER A O 1
ATOM 6094 N N . VAL A 1 807 ? -26.316 -12.916 65.604 1.00 83.75 807 VAL A N 1
ATOM 6095 C CA . VAL A 1 807 ? -27.526 -12.084 65.595 1.00 83.75 807 VAL A CA 1
ATOM 6096 C C . VAL A 1 807 ? -28.769 -12.889 65.998 1.00 83.75 807 VAL A C 1
ATOM 6098 O O . VAL A 1 807 ? -29.691 -12.361 66.621 1.00 83.75 807 VAL A O 1
ATOM 6101 N N . PHE A 1 808 ? -28.787 -14.195 65.725 1.00 85.50 808 PHE A N 1
ATOM 6102 C CA . PHE A 1 808 ? -29.969 -15.056 65.866 1.00 85.50 808 PHE A CA 1
ATOM 6103 C C . PHE A 1 808 ? -29.974 -15.859 67.176 1.00 85.50 808 PHE A C 1
ATOM 6105 O O . PHE A 1 808 ? -30.391 -17.014 67.232 1.00 85.50 808 PHE A O 1
ATOM 6112 N N . THR A 1 809 ? -29.484 -15.248 68.256 1.00 77.62 809 THR A N 1
ATOM 6113 C CA . THR A 1 809 ? -29.216 -15.929 69.538 1.00 77.62 809 THR A CA 1
ATOM 6114 C C . THR A 1 809 ? -30.398 -15.952 70.497 1.00 77.62 809 THR A C 1
ATOM 6116 O O . THR A 1 809 ? -30.373 -16.662 71.503 1.00 77.62 809 THR A O 1
ATOM 6119 N N . THR A 1 810 ? -31.445 -15.179 70.216 1.00 84.81 810 THR A N 1
ATOM 6120 C CA . THR A 1 810 ? -32.582 -15.028 71.126 1.00 84.81 810 THR A CA 1
ATOM 6121 C C . THR A 1 810 ? -33.758 -15.872 70.634 1.00 84.81 810 THR A C 1
ATOM 6123 O O . THR A 1 810 ? -34.242 -15.625 69.536 1.00 84.81 810 THR A O 1
ATOM 6126 N N . PRO A 1 811 ? -34.287 -16.829 71.417 1.00 86.25 811 PRO A N 1
ATOM 6127 C CA . PRO A 1 811 ? -35.403 -17.655 70.959 1.00 86.25 811 PRO A CA 1
ATOM 6128 C C . PRO A 1 811 ? -36.596 -16.820 70.471 1.00 86.25 811 PRO A C 1
ATOM 6130 O O . PRO A 1 811 ? -37.011 -15.894 71.164 1.00 86.25 811 PRO A O 1
ATOM 6133 N N . GLY A 1 812 ? -37.137 -17.107 69.290 1.00 90.56 812 GLY A N 1
ATOM 6134 C CA . GLY A 1 812 ? -38.158 -16.278 68.644 1.00 90.56 812 GLY A CA 1
ATOM 6135 C C . GLY A 1 812 ? -38.508 -16.728 67.229 1.00 90.56 812 GLY A C 1
ATOM 6136 O O . GLY A 1 812 ? -37.843 -17.599 66.661 1.00 90.56 812 GLY A O 1
ATOM 6137 N N . HIS A 1 813 ? -39.549 -16.107 66.680 1.00 91.25 813 HIS A N 1
ATOM 6138 C CA . HIS A 1 813 ? -39.870 -16.144 65.255 1.00 91.25 813 HIS A CA 1
ATOM 6139 C C . HIS A 1 813 ? -39.032 -15.081 64.544 1.00 91.25 813 HIS A C 1
ATOM 6141 O O . HIS A 1 813 ? -39.032 -13.922 64.972 1.00 91.25 813 HIS A O 1
ATOM 6147 N N . TYR A 1 814 ? -38.327 -15.464 63.481 1.00 91.81 814 TYR A N 1
ATOM 6148 C CA . TYR A 1 814 ? -37.483 -14.571 62.693 1.00 91.81 814 TYR A CA 1
ATOM 6149 C C . TYR A 1 814 ? -37.961 -14.501 61.248 1.00 91.81 814 TYR A C 1
ATOM 6151 O O . TYR A 1 814 ? -38.218 -15.529 60.625 1.00 91.81 814 TYR A O 1
ATOM 6159 N N . GLU A 1 815 ? -38.004 -13.287 60.713 1.00 94.31 815 GLU A N 1
ATOM 6160 C CA . GLU A 1 815 ? -38.079 -13.025 59.277 1.00 94.31 815 GLU A CA 1
ATOM 6161 C C . GLU A 1 815 ? -36.854 -12.216 58.865 1.00 94.31 815 GLU A C 1
ATOM 6163 O O . GLU A 1 815 ? -36.507 -11.240 59.537 1.00 94.31 815 GLU A O 1
ATOM 6168 N N . ILE A 1 816 ? -36.189 -12.630 57.785 1.00 93.00 816 ILE A N 1
ATOM 6169 C CA . ILE A 1 816 ? -35.007 -11.957 57.242 1.00 93.00 816 ILE A CA 1
ATOM 6170 C C . ILE A 1 816 ? -35.137 -11.714 55.741 1.00 93.00 816 ILE A C 1
ATOM 6172 O O . ILE A 1 816 ? -35.854 -12.428 55.043 1.00 93.00 816 ILE A O 1
ATOM 6176 N N . GLY A 1 817 ? -34.398 -10.731 55.241 1.00 93.12 817 GLY A N 1
ATOM 6177 C CA . GLY A 1 817 ? -34.199 -10.517 53.813 1.00 93.12 817 GLY A CA 1
ATOM 6178 C C . GLY A 1 817 ? -32.966 -9.663 53.536 1.00 93.12 817 GLY A C 1
ATOM 6179 O O . GLY A 1 817 ? -32.446 -8.998 54.432 1.00 93.12 817 GLY A O 1
ATOM 6180 N N . LEU A 1 818 ? -32.489 -9.711 52.297 1.00 93.19 818 LEU A N 1
ATOM 6181 C CA . LEU A 1 818 ? -31.363 -8.942 51.792 1.00 93.19 818 LEU A CA 1
ATOM 6182 C C . LEU A 1 818 ? -31.818 -7.854 50.825 1.00 93.19 818 LEU A C 1
ATOM 6184 O O . LEU A 1 818 ? -32.749 -8.045 50.038 1.00 93.19 818 LEU A O 1
ATOM 6188 N N . ILE A 1 819 ? -31.082 -6.749 50.861 1.00 92.69 819 ILE A N 1
ATOM 6189 C CA . ILE A 1 819 ? -31.110 -5.696 49.853 1.00 92.69 819 ILE A CA 1
ATOM 6190 C C . ILE A 1 819 ? -29.676 -5.469 49.387 1.00 92.69 819 ILE A C 1
ATOM 6192 O O . ILE A 1 819 ? -28.792 -5.193 50.202 1.00 92.69 819 ILE A O 1
ATOM 6196 N N . LEU A 1 820 ? -29.447 -5.622 48.091 1.00 92.12 820 LEU A N 1
ATOM 6197 C CA . LEU A 1 820 ? -28.153 -5.456 47.449 1.00 92.12 820 LEU A CA 1
ATOM 6198 C C . LEU A 1 820 ? -28.025 -4.033 46.900 1.00 92.12 820 LEU A C 1
ATOM 6200 O O . LEU A 1 820 ? -29.022 -3.368 46.634 1.00 92.12 820 LEU A O 1
ATOM 6204 N N . ASP A 1 821 ? -26.781 -3.578 46.818 1.00 89.00 821 ASP A N 1
ATOM 6205 C CA . ASP A 1 821 ? -26.341 -2.329 46.199 1.00 89.00 821 ASP A CA 1
ATOM 6206 C C . ASP A 1 821 ? -27.255 -1.106 46.408 1.00 89.00 821 ASP A C 1
ATOM 6208 O O . ASP A 1 821 ? -27.614 -0.372 45.493 1.00 89.00 821 ASP A O 1
ATOM 6212 N N . THR A 1 822 ? -27.596 -0.823 47.666 1.00 84.19 822 THR A N 1
ATOM 6213 C CA . THR A 1 822 ? -28.518 0.266 48.052 1.00 84.19 822 THR A CA 1
ATOM 6214 C C . THR A 1 822 ? -28.066 1.683 47.675 1.00 84.19 822 THR A C 1
ATOM 6216 O O . THR A 1 822 ? -28.759 2.648 47.982 1.00 84.19 822 THR A O 1
ATOM 6219 N N . MET A 1 823 ? -26.875 1.833 47.096 1.00 79.69 823 MET A N 1
ATOM 6220 C CA . MET A 1 823 ? -26.306 3.109 46.655 1.00 79.69 823 MET A CA 1
ATOM 6221 C C . MET A 1 823 ? -26.097 3.167 45.134 1.00 79.69 823 MET A C 1
ATOM 6223 O O . MET A 1 823 ? -25.603 4.189 44.659 1.00 79.69 823 MET A O 1
ATOM 6227 N N . ASN A 1 824 ? -26.470 2.111 44.398 1.00 83.19 824 ASN A N 1
ATOM 6228 C CA . ASN A 1 824 ? -26.256 1.959 42.958 1.00 83.19 824 ASN A CA 1
ATOM 6229 C C . ASN A 1 824 ? -24.788 2.215 42.558 1.00 83.19 824 ASN A C 1
ATOM 6231 O O . ASN A 1 824 ? -24.463 3.119 41.785 1.00 83.19 824 ASN A O 1
ATOM 6235 N N . TYR A 1 825 ? -23.868 1.484 43.194 1.00 85.50 825 TYR A N 1
ATOM 6236 C CA . TYR A 1 825 ? -22.442 1.534 42.869 1.00 85.50 825 TYR A CA 1
ATOM 6237 C C . TYR A 1 825 ? -22.047 0.572 41.752 1.00 85.50 825 TYR A C 1
ATOM 6239 O O . TYR A 1 825 ? -20.963 0.731 41.174 1.00 85.50 825 TYR A O 1
ATOM 6247 N N . ILE A 1 826 ? -22.874 -0.435 41.481 1.00 87.88 826 ILE A N 1
ATOM 6248 C CA . ILE A 1 826 ? -22.662 -1.443 40.458 1.00 87.88 826 ILE A CA 1
ATOM 6249 C C . ILE A 1 826 ? -23.598 -1.139 39.292 1.00 87.88 826 ILE A C 1
ATOM 6251 O O . ILE A 1 826 ? -24.807 -1.246 39.430 1.00 87.88 826 ILE A O 1
ATOM 6255 N N . PRO A 1 827 ? -23.050 -0.780 38.120 1.00 84.12 827 PRO A N 1
ATOM 6256 C CA . PRO A 1 827 ? -23.857 -0.619 36.925 1.00 84.12 827 PRO A CA 1
ATOM 6257 C C . PRO A 1 827 ? -24.485 -1.951 36.509 1.00 84.12 827 PRO A C 1
ATOM 6259 O O . PRO A 1 827 ? -23.791 -2.860 36.044 1.00 84.12 827 PRO A O 1
ATOM 6262 N N . GLU A 1 828 ? -25.800 -2.042 36.652 1.00 83.56 828 GLU A N 1
ATOM 6263 C CA . GLU A 1 828 ? -26.612 -3.173 36.219 1.00 83.56 828 GLU A CA 1
ATOM 6264 C C . GLU A 1 828 ? -27.572 -2.746 35.098 1.00 83.56 828 GLU A C 1
ATOM 6266 O O . GLU A 1 828 ? -27.736 -1.563 34.795 1.00 83.56 828 GLU A O 1
ATOM 6271 N N . SER A 1 829 ? -28.202 -3.715 34.434 1.00 71.50 829 SER A N 1
ATOM 6272 C CA . SER A 1 829 ? -29.307 -3.405 33.512 1.00 71.50 829 SER A CA 1
ATOM 6273 C C . SER A 1 829 ? -30.598 -3.097 34.279 1.00 71.50 829 SER A C 1
ATOM 6275 O O . SER A 1 829 ? -30.730 -3.510 35.429 1.00 71.50 829 SER A O 1
ATOM 6277 N N . ASP A 1 830 ? -31.596 -2.490 33.622 1.00 66.50 830 ASP A N 1
ATOM 6278 C CA . ASP A 1 830 ? -32.928 -2.236 34.209 1.00 66.50 830 ASP A CA 1
ATOM 6279 C C . ASP A 1 830 ? -33.554 -3.482 34.876 1.00 66.50 830 ASP A C 1
ATOM 6281 O O . ASP A 1 830 ? -34.348 -3.359 35.805 1.00 66.50 830 ASP A O 1
ATOM 6285 N N . LEU A 1 831 ? -33.204 -4.689 34.410 1.00 59.31 831 LEU A N 1
ATOM 6286 C CA . LEU A 1 831 ? -33.635 -5.960 35.001 1.00 59.31 831 LEU A CA 1
ATOM 6287 C C . LEU A 1 831 ? -32.848 -6.340 36.269 1.00 59.31 831 LEU A C 1
ATOM 6289 O O . LEU A 1 831 ? -33.459 -6.857 37.205 1.00 59.31 831 LEU A O 1
ATOM 6293 N N . GLY A 1 832 ? -31.542 -6.056 36.334 1.00 59.00 832 GLY A N 1
ATOM 6294 C CA . GLY A 1 832 ? -30.706 -6.330 37.518 1.00 59.00 832 GLY A CA 1
ATOM 6295 C C . GLY A 1 832 ? -31.129 -5.483 38.721 1.00 59.00 832 GLY A C 1
ATOM 6296 O O . GLY A 1 832 ? -31.341 -5.973 39.822 1.00 59.00 832 GLY A O 1
ATOM 6297 N N . GLU A 1 833 ? -31.503 -4.227 38.485 1.00 65.88 833 GLU A N 1
ATOM 6298 C CA . GLU A 1 833 ? -32.013 -3.353 39.553 1.00 65.88 833 GLU A CA 1
ATOM 6299 C C . GLU A 1 833 ? -33.292 -3.891 40.234 1.00 65.88 833 GLU A C 1
ATOM 6301 O O . GLU A 1 833 ? -33.593 -3.559 41.383 1.00 65.88 833 GLU A O 1
ATOM 6306 N N . THR A 1 83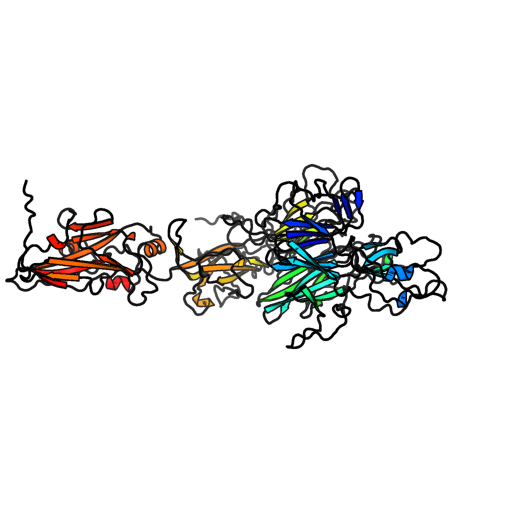4 ? -34.056 -4.759 39.557 1.00 73.88 834 THR A N 1
ATOM 6307 C CA . THR A 1 834 ? -35.290 -5.344 40.111 1.00 73.88 834 THR A CA 1
ATOM 6308 C C . THR A 1 834 ? -35.077 -6.602 40.951 1.00 73.88 834 THR A C 1
ATOM 6310 O O . THR A 1 834 ? -35.968 -6.964 41.722 1.00 73.88 834 THR A O 1
ATOM 6313 N N . ASN A 1 835 ? -33.924 -7.268 40.839 1.00 81.44 835 ASN A N 1
ATOM 6314 C CA . ASN A 1 835 ? -33.620 -8.506 41.566 1.00 81.44 835 ASN A CA 1
ATOM 6315 C C . ASN A 1 835 ? -32.594 -8.311 42.709 1.00 81.44 835 ASN A C 1
ATOM 6317 O O . ASN A 1 835 ? -32.312 -9.253 43.457 1.00 81.44 835 ASN A O 1
ATOM 6321 N N . ASN A 1 836 ? -32.190 -7.059 42.948 1.00 88.00 836 ASN A N 1
ATOM 6322 C CA . ASN A 1 836 ? -31.428 -6.585 44.108 1.00 88.00 836 ASN A CA 1
ATOM 6323 C C . ASN A 1 836 ? -32.182 -6.660 45.454 1.00 88.00 836 ASN A C 1
ATOM 6325 O O . ASN A 1 836 ? -31.681 -6.221 46.491 1.00 88.00 836 ASN A O 1
ATOM 6329 N N . GLN A 1 837 ? -33.385 -7.234 45.479 1.00 89.62 837 GLN A N 1
ATOM 6330 C CA . GLN A 1 837 ? -34.185 -7.442 46.682 1.00 89.62 837 GLN A CA 1
ATOM 6331 C C . GLN A 1 837 ? -34.573 -8.919 46.808 1.00 89.62 837 GLN A C 1
ATOM 6333 O O . GLN A 1 837 ? -35.176 -9.503 45.910 1.00 89.62 837 GLN A O 1
ATOM 6338 N N . SER A 1 838 ? -34.260 -9.538 47.947 1.00 90.06 838 SER A N 1
ATOM 6339 C CA . SER A 1 838 ? -34.592 -10.948 48.171 1.00 90.06 838 SER A CA 1
ATOM 6340 C C . SER A 1 838 ? -36.073 -11.163 48.492 1.00 90.06 838 SER A C 1
ATOM 6342 O O . SER A 1 838 ? -36.725 -10.286 49.055 1.00 90.06 838 SER A O 1
ATOM 6344 N N . THR A 1 839 ? -36.570 -12.388 48.327 1.00 88.56 839 THR A N 1
ATOM 6345 C CA . THR A 1 839 ? -37.788 -12.824 49.030 1.00 88.56 839 THR A CA 1
ATOM 6346 C C . THR A 1 839 ? -37.543 -12.956 50.536 1.00 88.56 839 THR A C 1
ATOM 6348 O O . THR A 1 839 ? -36.459 -13.365 50.949 1.00 88.56 839 THR A O 1
ATOM 6351 N N . ILE A 1 840 ? -38.562 -12.686 51.356 1.00 91.75 840 ILE A N 1
ATOM 6352 C CA . ILE A 1 840 ? -38.480 -12.853 52.815 1.00 91.75 840 ILE A CA 1
ATOM 6353 C C . ILE A 1 840 ? -38.332 -14.337 53.166 1.00 91.75 840 ILE A C 1
ATOM 6355 O O . ILE A 1 840 ? -39.084 -15.181 52.675 1.00 91.75 840 ILE A O 1
ATOM 6359 N N . PHE A 1 841 ? -37.378 -14.641 54.042 1.00 92.00 841 PHE A N 1
ATOM 6360 C CA . PHE A 1 841 ? -37.139 -15.975 54.572 1.00 92.00 841 PHE A CA 1
ATOM 6361 C C . PHE A 1 841 ? -37.504 -16.028 56.059 1.00 92.00 841 PHE A C 1
ATOM 6363 O O . PHE A 1 841 ? -36.962 -15.270 56.867 1.00 92.00 841 PHE A O 1
ATOM 6370 N N . SER A 1 842 ? -38.406 -16.942 56.426 1.00 91.69 842 SER A N 1
ATOM 6371 C CA . SER A 1 842 ? -38.936 -17.056 57.790 1.00 91.69 842 SER A CA 1
ATOM 6372 C C . SER A 1 842 ? -38.477 -18.353 58.457 1.00 91.69 842 SER A C 1
ATOM 6374 O O . SER A 1 842 ? -38.555 -19.435 57.871 1.00 91.69 842 SER A O 1
ATOM 6376 N N . PHE A 1 843 ? -38.015 -18.271 59.705 1.00 89.69 843 PHE A N 1
ATOM 6377 C CA . PHE A 1 843 ? -37.617 -19.438 60.490 1.00 89.69 843 PHE A CA 1
ATOM 6378 C C . PHE A 1 843 ? -37.720 -19.195 61.999 1.00 89.69 843 PHE A C 1
ATOM 6380 O O . PHE A 1 843 ? -37.550 -18.085 62.494 1.00 89.69 843 PHE A O 1
ATOM 6387 N N . ASP A 1 844 ? -37.930 -20.276 62.750 1.00 88.12 844 ASP A N 1
ATOM 6388 C CA . ASP A 1 844 ? -37.969 -20.218 64.216 1.00 88.12 844 ASP A CA 1
ATOM 6389 C C . ASP A 1 844 ? -36.648 -20.645 64.856 1.00 88.12 844 ASP A C 1
ATOM 6391 O O . ASP A 1 844 ? -36.042 -21.638 64.435 1.00 88.12 844 ASP A O 1
ATOM 6395 N N . VAL A 1 845 ? -36.268 -19.976 65.944 1.00 83.62 845 VAL A N 1
ATOM 6396 C CA . VAL A 1 845 ? -35.191 -20.402 66.848 1.00 83.62 845 VAL A CA 1
ATOM 6397 C C . VAL A 1 845 ? -35.808 -20.709 68.209 1.00 83.62 845 VAL A C 1
ATOM 6399 O O . VAL A 1 845 ? -36.290 -19.810 68.890 1.00 83.62 845 VAL A O 1
ATOM 6402 N N . THR A 1 846 ? -35.809 -21.973 68.638 1.00 78.31 846 THR A N 1
ATOM 6403 C CA . THR A 1 846 ? -36.426 -22.365 69.924 1.00 78.31 846 THR A CA 1
ATOM 6404 C C . THR A 1 846 ? -35.441 -22.366 71.088 1.00 78.31 846 THR A C 1
ATOM 6406 O O . THR A 1 846 ? -35.844 -22.231 72.244 1.00 78.31 846 THR A O 1
ATOM 6409 N N . LYS A 1 847 ? -34.143 -22.509 70.803 1.00 66.56 847 LYS A N 1
ATOM 6410 C CA . LYS A 1 847 ? -33.068 -22.545 71.797 1.00 66.56 847 LYS A CA 1
ATOM 6411 C C . LYS A 1 847 ? -31.728 -22.210 71.129 1.00 66.56 847 LYS A C 1
ATOM 6413 O O . LYS A 1 847 ? -31.442 -22.716 70.049 1.00 66.56 847 LYS A O 1
ATOM 6418 N N . PHE A 1 848 ? -30.908 -21.384 71.781 1.00 51.41 848 PHE A N 1
ATOM 6419 C CA . PHE A 1 848 ? -29.535 -21.075 71.363 1.00 51.41 848 PHE A CA 1
ATOM 6420 C C . PHE A 1 848 ? -28.565 -21.555 72.448 1.00 51.41 848 PHE A C 1
ATOM 6422 O O . PHE A 1 848 ? -28.757 -21.240 73.624 1.00 51.41 848 PHE A O 1
ATOM 6429 N N . VAL A 1 849 ? -27.547 -22.339 72.087 1.00 50.47 849 VAL A N 1
ATOM 6430 C CA . VAL A 1 849 ? -26.512 -22.792 73.028 1.00 50.47 849 VAL A CA 1
ATOM 6431 C C . VAL A 1 849 ? -25.155 -22.326 72.523 1.00 50.47 849 VAL A C 1
ATOM 6433 O O . VAL A 1 849 ? -24.659 -22.809 71.510 1.00 50.47 849 VAL A O 1
ATOM 6436 N N . VAL A 1 850 ? -24.527 -21.410 73.263 1.00 45.75 850 VAL A N 1
ATOM 6437 C CA . VAL A 1 850 ? -23.106 -21.100 73.083 1.00 45.75 850 VAL A CA 1
ATOM 6438 C C . VAL A 1 850 ? -22.316 -22.311 73.570 1.00 45.75 850 VAL A C 1
ATOM 6440 O O . VAL A 1 850 ? -22.279 -22.593 74.768 1.00 45.75 850 VAL A O 1
ATOM 6443 N N . SER A 1 851 ? -21.676 -23.036 72.656 1.00 45.34 851 SER A N 1
ATOM 6444 C CA . SER A 1 851 ? -20.642 -23.993 73.046 1.00 45.34 851 SER A CA 1
ATOM 6445 C C . SER A 1 851 ? -19.401 -23.199 73.446 1.00 45.34 851 SER A C 1
ATOM 6447 O O . SER A 1 851 ? -18.630 -22.772 72.593 1.00 45.34 851 SER A O 1
ATOM 6449 N N . LEU A 1 852 ? -19.231 -22.948 74.745 1.00 36.03 852 LEU A N 1
ATOM 6450 C CA . LEU A 1 852 ? -17.981 -22.408 75.277 1.00 36.03 852 LEU A CA 1
ATOM 6451 C C . LEU A 1 852 ? -16.912 -23.511 75.204 1.00 36.03 852 LEU A C 1
ATOM 6453 O O . LEU A 1 852 ? -17.103 -24.562 75.825 1.00 36.03 852 LEU A O 1
ATOM 6457 N N . PRO A 1 853 ? -15.785 -23.319 74.497 1.00 34.38 853 PRO A N 1
ATOM 6458 C CA . PRO A 1 853 ? -14.675 -24.249 74.606 1.00 34.38 853 PRO A CA 1
ATOM 6459 C C . PRO A 1 853 ? -14.107 -24.154 76.027 1.00 34.38 853 PRO A C 1
ATOM 6461 O O . PRO A 1 853 ? -13.551 -23.131 76.425 1.00 34.38 853 PRO A O 1
ATOM 6464 N N . MET A 1 854 ? -14.241 -25.223 76.815 1.00 33.06 854 MET A N 1
ATOM 6465 C CA . MET A 1 854 ? -13.459 -25.371 78.041 1.00 33.06 854 MET A CA 1
ATOM 6466 C C . MET A 1 854 ? -12.015 -25.695 77.652 1.00 33.06 854 MET A C 1
ATOM 6468 O O . MET A 1 854 ? -11.669 -26.853 77.425 1.00 33.06 854 MET A O 1
ATOM 6472 N N . ILE A 1 855 ? -11.164 -24.671 77.574 1.00 39.34 855 ILE A N 1
ATOM 6473 C CA . ILE A 1 855 ? -9.713 -24.863 77.634 1.00 39.34 855 ILE A CA 1
ATOM 6474 C C . ILE A 1 855 ? -9.392 -25.308 79.066 1.00 39.34 855 ILE A C 1
ATOM 6476 O O . ILE A 1 855 ? -9.558 -24.542 80.016 1.00 39.34 855 ILE A O 1
ATOM 6480 N N . ASN A 1 856 ? -8.963 -26.561 79.228 1.00 36.88 856 ASN A N 1
ATOM 6481 C CA . ASN A 1 856 ? -8.261 -26.984 80.437 1.00 36.88 8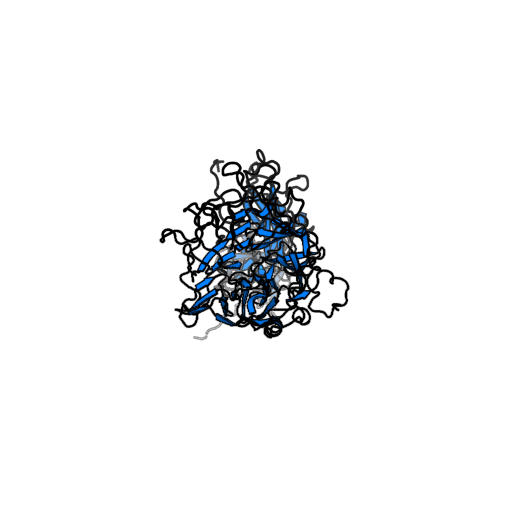56 ASN A CA 1
ATOM 6482 C C . ASN A 1 856 ? -6.854 -26.368 80.393 1.00 36.88 856 ASN A C 1
ATOM 6484 O O . ASN A 1 856 ? -6.202 -26.461 79.357 1.00 36.88 856 ASN A O 1
ATOM 6488 N N . LYS A 1 857 ? -6.473 -25.716 81.500 1.00 37.25 857 LYS A N 1
ATOM 6489 C CA . LYS A 1 857 ? -5.247 -24.926 81.729 1.00 37.25 857 LYS A CA 1
ATOM 6490 C C . LYS A 1 857 ? -4.004 -25.321 80.938 1.00 37.25 857 LYS A C 1
ATOM 6492 O O . LYS A 1 857 ? -3.643 -26.518 80.988 1.00 37.25 857 LYS A O 1
#

pLDDT: mean 72.83, std 17.27, range [19.81, 97.06]

Sequence (857 aa):
MAAGSGEVADVTGATQLSPAGSLKPWPLIATSISYGGSDITVSNAGVTALGTRIYVIGGSQKVGETQVDYSDNIYWADVNPETGSLVGDAGSYWKYAQLPTSKVIYDNAAIYSNEGYPDLMTCGQSTASGRKRHNVVSLATGTNTGYLYVIGGEFQNVSCGYLSTPSVLRGTVNAAGTITWQTLGPVPAFAGAANPIPEYNNTVSATRYRGVDSASSVIAEYHDSSGVTHYYLYVIGGKSRYTSGEENLIFPENPKENVSKEVYYTEINSSTGALEHPDDIDTTNGTSNTSDDLSVWKRETDDIQFHALPADDPLYSTSPTPPALWEATASATAVMQEDNSFKSAIFLSGGSHNLARTSIENYIYRADVGNKGDLDWGSSATNTLGSKEVIMTGRMNMNSIAYNNKLYLIAGQTDNTDSTAKTSVPTIFLDNNLDAITINSDISSSPVIGETDSVLGSDTVSDANKRYAAGVALVEAQPPEDYQGDSELNSAWAFVIGGVNNNGVKTNTLYQGKIGGAEALTTSYTPDGWYYSKVFETSYVFGSSSGNQYVDSRLVAFHWAIDVDRNTNPLADVLMYFRMKNTLDGRCTSSTVFSDSDAWIGPLNVDSSEALYSKAPVNGDLYNSAPIKGVYNEDKIIGNCIQYRAQLIRGSNRTVTPKLMSVYMEKEIIGNADLNIPSAGFEVTKTSDNQLSDLVIRVQNLNTENASQTISVPQARVANGGEADGDFFVNLCLARSDLNQAAPTLVLPNPATFTEADKTVCRYYAKIHTTLLDAKTILDLTGSSTAYWGWYDNANSNQSVSDIKSVFTTPGHYEIGLILDTMNYIPESDLGETNNQSTIFSFDVTKFVVSLPMINK

Radius of gyration: 38.72 Å; chains: 1; bounding box: 87×65×137 Å

Secondary structure (DSSP, 8-state):
-------------SS----BSPBPPPPEES---EETTEEEEEES-EEEEETTEEEEES-EEEETTEEESS--EEEEEEE-TTT-PEESSTT---EEEEPPPEES--S-GGGG-SSS-TTHHHHHT-EES--BS-EEEEEEEETTEEEEEEE--EEEETTTEEEEB--EEEEEEPTT--EEEEEEPPPPP-TT--SPPBPSSTT-B---EEEE-S-EEEEEEEE-TTSPEEEEEEEES-EEEE----TTSSS-S--B------EEEEEE-TTT--EE-TT----SS-------TTSS-EE-SS---PPPPPTTSGGGTT--PPP--BS-EEEEEEEE-TTS-EEEEEEEE--BSSTT--SB--BEEEEEE-TTS-EE---TTS-SSSSS--B----EEEEEEEETTEEEEEEEE-----TT------EEEB-TTS-B----SSS-S-SEE-TTS--S--SS-TT----BS-EEEEEE----TT--SSSSTT-EEEEEE--B-TTS-B---EEEEEESSS-BSS-B---SEEEEEEEEE-SEEES-TTSPEEE-EEEEEEEEEEE--TTT-TT-EEEEEEEEE--SSS---SGGGS-TTS--EEEE-S-TTSS-SS---BTTB--EEEEHHHHHSSS-EE-SEEEEEEEEE-TT-TT---EEEEEEEEEEES-BB-EE--TTSEEEEE-TTSBEEEEEEEEEE--SS-GGGBPPHHHHHHHTTS-SS-EEEEEEEEEEE-TTSPPP---PPPGGG--TTGGGTS-EEEEEEGGG--TT-EEE-SS-BTTTEEEEETTTTTEEES-GGGGS-S-EEEEEEEEE-TT--S-B-TTHHHHSBPPPEEEEE-B----------